Protein AF-A0A7I8WJA3-F1 (afdb_monomer_lite)

pLDDT: mean 73.03, std 17.89, range [24.0, 95.88]

Organism: Bursaphelenchus xylophilus (NCBI:txid6326)

Secondary structure (DSSP, 8-state):
--STTS--S-----TTTTS-S-SS-EEEEEEEETTTEEEEEEEESS---TT--HHHHHHHHHHS---TT-EEEEEETTTTEEEEEEEEEEE-TTSGGGEEEEEEEEEESSPPPHHHHHHHHHHHHHHHHHHHHHHHHHHHHHHHHHHHHHHHTTTT--TTTTTTT-----HHHHHHHHHHHHHHHHHHS------TTS------HHHHHHHHHHSS--TT------TTHHHHHHHHHHSSSTT-PPPGGGGSTTTHHHHHHHHHHHHHHHHHHHT--EEEEETTEEEEE-TTSTT----S-TTS--S---S----HHHHHTTS----HHHHTGGGHHHHHHHHHHT--EEEEE-GGGHHHHHHHHHHHHHH---SS-PPPPEES-TT---S--SEEEEE--GGGHHHHHHH---SEEEETTTTEEE------STTTHHHH----SSHHHHHHHHHHHHHHHHHHHHHHTTS-HHHHHHHHT--HHHHHHHHHHHHHH-HHHHHHHHHHHHHHHHHHTT------------------PPPHHHHHHH-HHHHHHHHHHHHHHHHHHHHHHHHTTSS--THHHHHHHHHHHHHHHHHHHHHHTTTGGGTT-HHHHHHHHH-HHHHHHHHHHHHHTS---GGGHHHHHHHHHHHHHHHHHHHHHHHT-TTSHHHHHHHHHHHHHHHHHHHHHHHHHHHHHHHHHHHHHTTSS-HHHHHHHHHHHHHHHH-SS--HHHHHHHHHHHHHHHHHHSTTS-HHHHHHHHHHHHHHHHTS---

Radius of gyration: 36.71 Å; chains: 1; bounding box: 121×77×118 Å

Structure (mmCIF, N/CA/C/O backbone):
data_AF-A0A7I8WJA3-F1
#
_entry.id   AF-A0A7I8WJA3-F1
#
loop_
_atom_site.group_PDB
_atom_site.id
_atom_site.type_symbol
_atom_site.label_atom_id
_atom_site.label_alt_id
_atom_site.label_comp_id
_atom_site.label_asym_id
_atom_site.label_entity_id
_atom_site.label_seq_id
_atom_site.pdbx_PDB_ins_code
_atom_site.Cartn_x
_atom_site.Cartn_y
_atom_site.Cartn_z
_atom_site.occupancy
_atom_site.B_iso_or_equiv
_atom_site.auth_seq_id
_atom_site.auth_comp_id
_atom_site.auth_asym_id
_atom_site.auth_atom_id
_atom_site.pdbx_PDB_model_num
ATOM 1 N N . MET A 1 1 ? -31.038 -44.118 3.400 1.00 35.53 1 MET A N 1
ATOM 2 C CA . MET A 1 1 ? -31.240 -44.611 4.781 1.00 35.53 1 MET A CA 1
ATOM 3 C C . MET A 1 1 ? -29.983 -45.120 5.487 1.00 35.53 1 MET A C 1
ATOM 5 O O . MET A 1 1 ? -29.780 -44.675 6.602 1.00 35.53 1 MET A O 1
ATOM 9 N N . LEU A 1 2 ? -29.100 -45.950 4.899 1.00 24.00 2 LEU A N 1
ATOM 10 C CA . LEU A 1 2 ? -27.772 -46.223 5.512 1.00 24.00 2 LEU A CA 1
ATOM 11 C C . LEU A 1 2 ? -26.650 -45.263 5.049 1.00 24.00 2 LEU A C 1
ATOM 13 O O . LEU A 1 2 ? -25.600 -45.193 5.676 1.00 24.00 2 LEU A O 1
ATOM 17 N N . ARG A 1 3 ? -26.874 -44.502 3.966 1.00 24.00 3 ARG A N 1
ATOM 18 C CA . ARG A 1 3 ? -25.952 -43.456 3.469 1.00 24.00 3 ARG A CA 1
ATOM 19 C C . ARG A 1 3 ? -26.033 -42.140 4.250 1.00 24.00 3 ARG A C 1
ATOM 21 O O . ARG A 1 3 ? -25.068 -41.389 4.258 1.00 24.00 3 ARG A O 1
ATOM 28 N N . ASP A 1 4 ? -27.141 -41.907 4.946 1.00 27.09 4 ASP A N 1
ATOM 29 C CA . ASP A 1 4 ? -27.426 -40.631 5.617 1.00 27.09 4 ASP A CA 1
ATOM 30 C C . ASP A 1 4 ? -26.905 -40.591 7.067 1.00 27.09 4 ASP A C 1
ATOM 32 O O . ASP A 1 4 ? -26.912 -39.546 7.705 1.00 27.09 4 ASP A O 1
ATOM 36 N N . LEU A 1 5 ? -26.411 -41.724 7.584 1.00 28.17 5 LEU A N 1
ATOM 37 C CA . LEU A 1 5 ? -25.889 -41.869 8.951 1.00 28.17 5 LEU A CA 1
ATOM 38 C C . LEU A 1 5 ? -24.359 -41.718 9.059 1.00 28.17 5 LEU A C 1
ATOM 40 O O . LEU A 1 5 ? -23.834 -41.699 10.168 1.00 28.17 5 LEU A O 1
ATOM 44 N N . LEU A 1 6 ? -23.636 -41.598 7.937 1.00 32.69 6 LEU A N 1
ATOM 45 C CA . LEU A 1 6 ? -22.164 -41.531 7.914 1.00 32.69 6 LEU A CA 1
ATOM 46 C C . LEU A 1 6 ? -21.584 -40.174 7.484 1.00 32.69 6 LEU A C 1
ATOM 48 O O . LEU A 1 6 ? -20.365 -40.034 7.433 1.00 32.69 6 LEU A O 1
ATOM 52 N N . ILE A 1 7 ? -22.411 -39.159 7.212 1.00 33.34 7 ILE A N 1
ATOM 53 C CA . ILE A 1 7 ? -21.930 -37.821 6.827 1.00 33.34 7 ILE A CA 1
ATOM 54 C C . ILE A 1 7 ? -22.343 -36.810 7.900 1.00 33.34 7 ILE A C 1
ATOM 56 O O . ILE A 1 7 ? -23.224 -35.976 7.722 1.00 33.34 7 ILE A O 1
ATOM 60 N N . CYS A 1 8 ? -21.668 -36.890 9.045 1.00 29.19 8 CYS A N 1
ATOM 61 C CA . CYS A 1 8 ? -21.568 -35.774 9.977 1.00 29.19 8 CYS A CA 1
ATOM 62 C C . CYS A 1 8 ? -20.353 -34.919 9.590 1.00 29.19 8 CYS A C 1
ATOM 64 O O . CYS A 1 8 ? -19.230 -35.219 9.982 1.00 29.19 8 CYS A O 1
ATOM 66 N N . GLY A 1 9 ? -20.603 -33.824 8.865 1.00 36.66 9 GLY A N 1
ATOM 67 C CA . GLY A 1 9 ? -19.733 -32.644 8.841 1.00 36.66 9 GLY A CA 1
ATOM 68 C C . GLY A 1 9 ? -18.643 -32.594 7.762 1.00 36.66 9 GLY A C 1
ATOM 69 O O . GLY A 1 9 ? -17.706 -33.382 7.768 1.00 36.66 9 GLY A O 1
ATOM 70 N N . LYS A 1 10 ? -18.722 -31.524 6.955 1.00 37.03 10 LYS A N 1
ATOM 71 C CA . LYS A 1 10 ? -17.809 -31.065 5.887 1.00 37.03 10 LYS A CA 1
ATOM 72 C C . LYS A 1 10 ? -17.904 -31.859 4.579 1.00 37.03 10 LYS A C 1
ATOM 74 O O . LYS A 1 10 ? -17.618 -33.050 4.534 1.00 37.03 10 LYS A O 1
ATOM 79 N N . LEU A 1 11 ? -18.274 -31.150 3.504 1.00 36.50 11 LEU A N 1
ATOM 80 C CA . LEU A 1 11 ? -18.081 -31.623 2.132 1.00 36.50 11 LEU A CA 1
ATOM 81 C C . LEU A 1 11 ? -16.633 -32.119 1.967 1.00 36.50 11 LEU A C 1
ATOM 83 O O . LEU A 1 11 ? -15.729 -31.514 2.557 1.00 36.50 11 LEU A O 1
ATOM 87 N N . PRO A 1 12 ? -16.395 -33.185 1.183 1.00 33.69 12 PRO A N 1
ATOM 88 C CA . PRO A 1 12 ? -15.045 -33.648 0.914 1.00 33.69 12 PRO A CA 1
ATOM 89 C C . PRO A 1 12 ? -14.283 -32.510 0.232 1.00 33.69 12 PRO A C 1
ATOM 91 O O . PRO A 1 12 ? -14.604 -32.114 -0.885 1.00 33.69 12 PRO A O 1
ATOM 94 N N . ALA A 1 13 ? -13.303 -31.950 0.942 1.00 36.56 13 ALA A N 1
ATOM 95 C CA . ALA A 1 13 ? -12.335 -31.046 0.353 1.00 36.56 13 ALA A CA 1
ATOM 96 C C . ALA A 1 13 ? -11.529 -31.864 -0.656 1.00 36.56 13 ALA A C 1
ATOM 98 O O . ALA A 1 13 ? -10.723 -32.711 -0.268 1.00 36.56 13 ALA A O 1
ATOM 99 N N . ASP A 1 14 ? -11.800 -31.643 -1.937 1.00 36.66 14 ASP A N 1
ATOM 100 C CA . ASP A 1 14 ? -11.006 -32.188 -3.023 1.00 36.66 14 ASP A CA 1
ATOM 101 C C . ASP A 1 14 ? -9.546 -31.712 -2.850 1.00 36.66 14 ASP A C 1
ATOM 103 O O . ASP A 1 14 ? -9.285 -30.502 -2.842 1.00 36.66 14 ASP A O 1
ATOM 107 N N . PRO A 1 15 ? -8.586 -32.631 -2.638 1.00 33.72 15 PRO A N 1
ATOM 108 C CA . PRO A 1 15 ? -7.200 -32.280 -2.349 1.00 33.72 15 PRO A CA 1
ATOM 109 C C . PRO A 1 15 ? -6.491 -31.585 -3.523 1.00 33.72 15 PRO A C 1
ATOM 111 O O . PRO A 1 15 ? -5.444 -30.976 -3.300 1.00 33.72 15 PRO A O 1
ATOM 114 N N . TRP A 1 16 ? -7.057 -31.621 -4.734 1.00 33.44 16 TRP A N 1
ATOM 115 C CA . TRP A 1 16 ? -6.500 -30.973 -5.926 1.00 33.44 16 TRP A CA 1
ATOM 116 C C . TRP A 1 16 ? -7.024 -29.547 -6.162 1.00 33.44 16 TRP A C 1
ATOM 118 O O . TRP A 1 16 ? -6.465 -28.814 -6.972 1.00 33.44 16 TRP A O 1
ATOM 128 N N . ASN A 1 17 ? -8.029 -29.104 -5.402 1.00 38.22 17 ASN A N 1
ATOM 129 C CA . ASN A 1 17 ? -8.781 -27.867 -5.654 1.00 38.22 17 ASN A CA 1
ATOM 130 C C . ASN A 1 17 ? -8.259 -26.629 -4.890 1.00 38.22 17 ASN A C 1
ATOM 132 O O . ASN A 1 17 ? -8.945 -25.620 -4.763 1.00 38.22 17 ASN A O 1
ATOM 136 N N . ARG A 1 18 ? -7.023 -26.693 -4.368 1.00 38.16 18 ARG A N 1
ATOM 137 C CA . ARG A 1 18 ? -6.333 -25.560 -3.713 1.00 38.16 18 ARG A CA 1
ATOM 138 C C . ARG A 1 18 ? -5.726 -24.547 -4.694 1.00 38.16 18 ARG A C 1
ATOM 140 O O . ARG A 1 18 ? -5.071 -23.620 -4.234 1.00 38.16 18 ARG A O 1
ATOM 147 N N . VAL A 1 19 ? -5.872 -24.756 -6.006 1.00 37.69 19 VAL A N 1
ATOM 148 C CA . VAL A 1 19 ? -5.102 -24.012 -7.018 1.00 37.69 19 VAL A CA 1
ATOM 149 C C . VAL A 1 19 ? -5.968 -23.117 -7.911 1.00 37.69 19 VAL A C 1
ATOM 151 O O . VAL A 1 19 ? -5.453 -22.109 -8.352 1.00 37.69 19 VAL A O 1
ATOM 154 N N . HIS A 1 20 ? -7.265 -23.384 -8.130 1.00 42.81 20 HIS A N 1
ATOM 155 C CA . HIS A 1 20 ? -8.152 -22.464 -8.869 1.00 42.81 20 HIS A CA 1
ATOM 156 C C . HIS A 1 20 ? -9.633 -22.680 -8.507 1.00 42.81 20 HIS A C 1
ATOM 158 O O . HIS A 1 20 ? -10.285 -23.556 -9.065 1.00 42.81 20 HIS A O 1
ATOM 164 N N . CYS A 1 21 ? -10.193 -21.882 -7.588 1.00 52.62 21 CYS A N 1
ATOM 165 C CA . CYS A 1 21 ? -11.608 -22.006 -7.189 1.00 52.62 21 CYS A CA 1
ATOM 166 C C . CYS A 1 21 ? -12.593 -21.240 -8.096 1.00 52.62 21 CYS A C 1
ATOM 168 O O . CYS A 1 21 ? -13.799 -21.339 -7.894 1.00 52.62 21 CYS A O 1
ATOM 170 N N . CYS A 1 22 ? -12.101 -20.434 -9.042 1.00 61.88 22 CYS A N 1
ATOM 171 C CA . CYS A 1 22 ? -12.895 -19.485 -9.823 1.00 61.88 22 CYS A CA 1
ATOM 172 C C . CYS A 1 22 ? -12.434 -19.519 -11.288 1.00 61.88 22 CYS A C 1
ATOM 174 O O . CYS A 1 22 ? -11.315 -19.100 -11.582 1.00 61.88 22 CYS A O 1
ATOM 176 N N . GLU A 1 23 ? -13.270 -20.042 -12.192 1.00 58.75 23 GLU A N 1
ATOM 177 C CA . GLU A 1 23 ? -12.937 -20.201 -13.623 1.00 58.75 23 GLU A CA 1
ATOM 178 C C . GLU A 1 23 ? -12.924 -18.867 -14.388 1.00 58.75 23 GLU A C 1
ATOM 180 O O . GLU A 1 23 ? -12.183 -18.705 -15.356 1.00 58.75 23 GLU A O 1
ATOM 185 N N . GLY A 1 24 ? -13.706 -17.885 -13.935 1.00 69.44 24 GLY A N 1
ATOM 186 C CA . GLY A 1 24 ? -13.757 -16.535 -14.494 1.00 69.44 24 GLY A CA 1
ATOM 187 C C . GLY A 1 24 ? -13.973 -15.494 -13.404 1.00 69.44 24 GLY A C 1
AT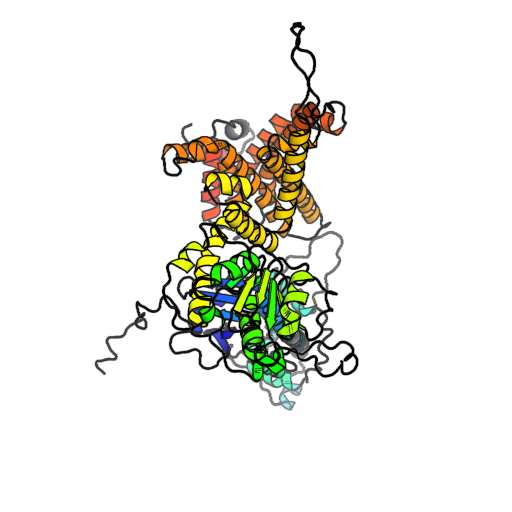OM 188 O O . GLY A 1 24 ? -14.311 -15.837 -12.277 1.00 69.44 24 GLY A O 1
ATOM 189 N N . SER A 1 25 ? -13.758 -14.216 -13.709 1.00 84.06 25 SER A N 1
ATOM 190 C CA . SER A 1 25 ? -13.996 -13.146 -12.735 1.00 84.06 25 SER A CA 1
ATOM 191 C C . SER A 1 25 ? -15.474 -13.067 -12.344 1.00 84.06 25 SER A C 1
ATOM 193 O O . SER A 1 25 ? -16.346 -13.365 -13.162 1.00 84.06 25 SER A O 1
ATOM 195 N N . VAL A 1 26 ? -15.761 -12.621 -11.120 1.00 87.88 26 VAL A N 1
ATOM 196 C CA . VAL A 1 26 ? -17.115 -12.558 -10.545 1.00 87.88 26 VAL A CA 1
ATOM 197 C C . VAL A 1 26 ? -17.318 -11.222 -9.841 1.00 87.88 26 VAL A C 1
ATOM 199 O O . VAL A 1 26 ? -16.479 -10.802 -9.047 1.00 87.88 26 VAL A O 1
ATOM 202 N N . LEU A 1 27 ? -18.442 -10.555 -10.090 1.00 92.38 27 LEU A N 1
ATOM 203 C CA . LEU A 1 27 ? -18.879 -9.390 -9.323 1.00 92.38 27 LEU A CA 1
ATOM 204 C C . LEU A 1 27 ? -19.970 -9.818 -8.339 1.00 92.38 27 LEU A C 1
ATOM 206 O O . LEU A 1 27 ? -21.004 -10.346 -8.741 1.00 92.38 27 LEU A O 1
ATOM 210 N N . VAL A 1 28 ? -19.756 -9.570 -7.048 1.00 92.75 28 VAL A N 1
ATOM 211 C CA . VAL A 1 28 ? -20.679 -9.965 -5.981 1.00 92.75 28 VAL A CA 1
ATOM 212 C C . VAL A 1 28 ? -20.994 -8.798 -5.047 1.00 92.75 28 VAL A C 1
ATOM 214 O O . VAL A 1 28 ? -20.115 -8.046 -4.625 1.00 92.75 28 VAL A O 1
ATOM 217 N N . LEU A 1 29 ? -22.269 -8.651 -4.705 1.00 92.31 29 LEU A N 1
ATOM 218 C CA . LEU A 1 29 ? -22.765 -7.779 -3.650 1.00 92.31 29 LEU A CA 1
ATOM 219 C C . LEU A 1 29 ? -23.105 -8.631 -2.433 1.00 92.31 29 LEU A C 1
ATOM 221 O O . LEU A 1 29 ? -23.938 -9.528 -2.522 1.00 92.31 29 LEU A O 1
ATOM 225 N N . ILE A 1 30 ? -22.504 -8.320 -1.293 1.00 91.81 30 ILE A N 1
ATOM 226 C CA . ILE A 1 30 ? -22.698 -9.036 -0.032 1.00 91.81 30 ILE A CA 1
ATOM 227 C C . ILE A 1 30 ? -23.281 -8.082 0.998 1.00 91.81 30 ILE A C 1
ATOM 229 O O . ILE A 1 30 ? -22.830 -6.945 1.133 1.00 91.81 30 ILE A O 1
ATOM 233 N N . GLU A 1 31 ? -24.249 -8.560 1.767 1.00 89.50 31 GLU A N 1
ATOM 234 C CA . GLU A 1 31 ? -24.805 -7.851 2.912 1.00 89.50 31 GLU A CA 1
ATOM 235 C C . GLU A 1 31 ? -24.523 -8.616 4.203 1.00 89.50 31 GLU A C 1
ATOM 237 O O . GLU A 1 31 ? -24.607 -9.841 4.248 1.00 89.50 31 GLU A O 1
ATOM 242 N N . PHE A 1 32 ? -24.231 -7.897 5.286 1.00 85.56 32 PHE A N 1
ATOM 243 C CA . PHE A 1 32 ? -24.282 -8.474 6.622 1.00 85.56 32 PHE A CA 1
ATOM 244 C C . PHE A 1 32 ? -25.709 -8.426 7.184 1.00 85.56 32 PHE A C 1
ATOM 246 O O . PHE A 1 32 ? -26.143 -7.410 7.736 1.00 85.56 32 PHE A O 1
ATOM 253 N N . CYS A 1 33 ? -26.427 -9.545 7.094 1.00 75.75 33 CYS A N 1
ATOM 254 C CA . CYS A 1 33 ? -27.716 -9.720 7.747 1.00 75.75 33 CYS A CA 1
ATOM 255 C C . CYS A 1 33 ? -27.516 -9.997 9.243 1.00 75.75 33 CYS A C 1
ATOM 257 O O . CYS A 1 33 ? -26.798 -10.909 9.642 1.00 75.75 33 CYS A O 1
ATOM 259 N N . GLN A 1 34 ? -28.201 -9.248 10.105 1.00 68.94 34 GLN A N 1
ATOM 260 C CA . GLN A 1 34 ? -28.064 -9.397 11.561 1.00 68.94 34 GLN A CA 1
ATOM 261 C C . GLN A 1 34 ? -28.629 -10.724 12.095 1.00 68.94 34 GLN A C 1
ATOM 263 O O . GLN A 1 34 ? -28.261 -11.143 13.190 1.00 68.94 34 GLN A O 1
ATOM 268 N N . VAL A 1 35 ? -29.522 -11.367 11.336 1.00 67.88 35 VAL A N 1
ATOM 269 C CA . VAL A 1 35 ? -30.190 -12.623 11.716 1.00 67.88 35 VAL A CA 1
ATOM 270 C C . VAL A 1 35 ? -29.415 -13.844 11.217 1.00 67.88 35 VAL A C 1
ATOM 272 O O . VAL A 1 35 ? -29.315 -14.840 11.923 1.00 67.88 35 VAL A O 1
ATOM 275 N N . GLN A 1 36 ? -28.870 -13.765 10.005 1.00 71.50 36 GLN A N 1
ATOM 276 C CA . GLN A 1 36 ? -28.308 -14.909 9.278 1.00 71.50 36 GLN A CA 1
ATOM 277 C C . GLN A 1 36 ? -26.794 -14.790 9.028 1.00 71.50 36 GLN A C 1
ATOM 279 O O . GLN A 1 36 ? -26.163 -15.766 8.639 1.00 71.50 36 GLN A O 1
ATOM 284 N N . GLY A 1 37 ? -26.191 -13.628 9.297 1.00 81.62 37 GLY A N 1
ATOM 285 C CA . GLY A 1 37 ? -24.784 -13.348 9.019 1.00 81.62 37 GLY A CA 1
ATOM 286 C C . GLY A 1 37 ? -24.545 -12.783 7.608 1.00 81.62 37 GLY A C 1
ATOM 287 O O . GLY A 1 37 ? -25.458 -12.216 7.008 1.00 81.62 37 GLY A O 1
ATOM 288 N N . PRO A 1 38 ? -23.309 -12.866 7.087 1.00 86.88 38 PRO A N 1
ATOM 289 C CA . PRO A 1 38 ? -22.957 -12.441 5.730 1.00 86.88 38 PRO A CA 1
ATOM 290 C C . PRO A 1 38 ? -23.692 -13.268 4.666 1.00 86.88 38 PRO A C 1
ATOM 292 O O . PRO A 1 38 ? -23.603 -14.491 4.693 1.00 86.88 38 PRO A O 1
ATOM 295 N N . ILE A 1 39 ? -24.372 -12.613 3.721 1.00 87.75 39 ILE A N 1
ATOM 296 C CA . ILE A 1 39 ? -25.121 -13.266 2.635 1.00 87.75 39 ILE A CA 1
ATOM 297 C C . ILE A 1 39 ? -24.788 -12.598 1.293 1.00 87.75 39 ILE A C 1
ATOM 299 O O . ILE A 1 39 ? -24.836 -11.364 1.208 1.00 87.75 39 ILE A O 1
ATOM 303 N N . PRO A 1 40 ? -24.493 -13.369 0.230 1.00 89.12 40 PRO A N 1
ATOM 304 C CA . PRO A 1 40 ? -24.424 -12.841 -1.130 1.00 89.12 40 PRO A CA 1
ATOM 305 C C . PRO A 1 40 ? -25.834 -12.481 -1.637 1.00 89.12 40 PRO A C 1
ATOM 307 O O . PRO A 1 40 ? -26.720 -13.327 -1.709 1.00 89.12 40 PRO A O 1
ATOM 310 N N . LEU A 1 41 ? -26.056 -11.212 -1.981 1.00 87.19 41 LEU A N 1
ATOM 311 C CA . LEU A 1 41 ? -27.342 -10.696 -2.463 1.00 87.19 41 LEU A CA 1
ATOM 312 C C . LEU A 1 41 ? -27.472 -10.720 -3.986 1.00 87.19 41 LEU A C 1
ATOM 314 O O . LEU A 1 41 ? -28.519 -11.082 -4.513 1.00 87.19 41 LEU A O 1
ATOM 318 N N . LEU A 1 42 ? -26.436 -10.253 -4.682 1.00 88.25 42 LEU A N 1
ATOM 319 C CA . LEU A 1 42 ? -26.371 -10.218 -6.141 1.00 88.25 42 LEU A CA 1
ATOM 320 C C . LEU A 1 42 ? -25.024 -10.786 -6.559 1.00 88.25 42 LEU A C 1
ATOM 322 O O . LEU A 1 42 ? -24.003 -10.438 -5.970 1.00 88.25 42 LEU A O 1
ATOM 326 N N . CYS A 1 43 ? -25.025 -11.636 -7.574 1.00 89.31 43 CYS A N 1
ATOM 327 C CA . CYS A 1 43 ? -23.823 -12.199 -8.160 1.00 89.31 43 CYS A CA 1
ATOM 328 C C . CYS A 1 43 ? -23.959 -12.159 -9.678 1.00 89.31 43 CYS A C 1
ATOM 330 O O . CYS A 1 43 ? -25.038 -12.428 -10.204 1.00 89.31 43 CYS A O 1
ATOM 332 N N . PHE A 1 44 ? -22.879 -11.799 -10.363 1.00 88.44 44 PHE A N 1
ATOM 333 C CA . PHE A 1 44 ? -22.785 -11.896 -11.809 1.00 88.44 44 PHE A CA 1
ATOM 334 C C . PHE A 1 44 ? -21.385 -12.398 -12.202 1.00 88.44 44 PHE A C 1
ATOM 336 O O . PHE A 1 44 ? -20.397 -11.822 -11.728 1.00 88.44 44 PHE A O 1
ATOM 343 N N . PRO A 1 45 ? -21.265 -13.441 -13.043 1.00 83.25 45 PRO A N 1
ATOM 344 C CA . PRO A 1 45 ? -22.340 -14.247 -13.644 1.00 83.25 45 PRO A CA 1
ATOM 345 C C . PRO A 1 45 ? -23.184 -15.000 -12.596 1.00 83.25 45 PRO A C 1
ATOM 347 O O . PRO A 1 45 ? -22.753 -15.170 -11.457 1.00 83.25 45 PRO A O 1
ATOM 350 N N . GLU A 1 46 ? -24.415 -15.384 -12.955 1.00 80.69 46 GLU A N 1
ATOM 351 C CA . GLU A 1 46 ? -25.321 -16.115 -12.044 1.00 80.69 46 GLU A CA 1
ATOM 352 C C . GLU A 1 46 ? -24.850 -17.555 -11.797 1.00 80.69 46 GLU A C 1
ATOM 354 O O . GLU A 1 46 ? -25.003 -18.073 -10.692 1.00 80.69 46 GLU A O 1
ATOM 359 N N . ASP A 1 47 ? -24.239 -18.180 -12.807 1.00 76.75 47 ASP A N 1
ATOM 360 C CA . ASP A 1 47 ? -23.571 -19.471 -12.675 1.00 76.75 47 ASP A CA 1
ATOM 361 C C . ASP A 1 47 ? -22.074 -19.249 -12.451 1.00 76.75 47 ASP A C 1
ATOM 363 O O . ASP A 1 47 ? -21.348 -18.793 -13.336 1.00 76.75 47 ASP A O 1
ATOM 367 N N . VAL A 1 48 ? -21.629 -19.527 -11.229 1.00 68.50 48 VAL A N 1
ATOM 368 C CA . VAL A 1 48 ? -20.258 -19.272 -10.766 1.00 68.50 48 VAL A CA 1
ATOM 369 C C . VAL A 1 48 ? -19.415 -20.555 -10.752 1.00 68.50 48 VAL A C 1
ATOM 371 O O . VAL A 1 48 ? -18.270 -20.568 -10.297 1.00 68.50 48 VAL A O 1
ATOM 374 N N . GLY A 1 49 ? -19.983 -21.646 -11.274 1.00 66.25 49 GLY A N 1
ATOM 375 C CA . GLY A 1 49 ? -19.400 -22.976 -11.256 1.00 66.25 49 GLY A CA 1
ATOM 376 C C . GLY A 1 49 ? -19.586 -23.690 -9.909 1.00 66.25 49 GLY A C 1
ATOM 377 O O . GLY A 1 49 ? -19.782 -23.066 -8.863 1.00 66.25 49 GLY A O 1
ATOM 378 N N . PRO A 1 50 ? -19.495 -25.030 -9.889 1.00 58.66 50 PRO A N 1
ATOM 379 C CA . PRO A 1 50 ? -19.773 -25.843 -8.701 1.00 58.66 50 PRO A CA 1
ATOM 380 C C . PRO A 1 50 ? -18.709 -25.721 -7.594 1.00 58.66 50 PRO A C 1
ATOM 382 O O . PRO A 1 50 ? -18.890 -26.260 -6.501 1.00 58.66 50 PRO A O 1
ATOM 385 N N . HIS A 1 51 ? -17.590 -25.047 -7.873 1.00 61.06 51 HIS A N 1
ATOM 386 C CA . HIS A 1 51 ? -16.405 -25.016 -7.015 1.00 61.06 51 HIS A CA 1
ATOM 387 C C . HIS A 1 51 ? -16.237 -23.710 -6.218 1.00 61.06 51 HIS A C 1
ATOM 389 O O . HIS A 1 51 ? -15.535 -23.724 -5.203 1.00 61.06 51 HIS A O 1
ATOM 395 N N . LEU A 1 52 ? -16.913 -22.610 -6.591 1.00 72.25 52 LEU A N 1
ATOM 396 C CA . LEU A 1 52 ? -16.865 -21.355 -5.834 1.00 72.25 52 LEU A CA 1
ATOM 397 C C . LEU A 1 52 ? -18.023 -21.256 -4.834 1.00 72.25 52 LEU A C 1
ATOM 399 O O . LEU A 1 52 ? -19.166 -20.981 -5.189 1.00 72.25 52 LEU A O 1
ATOM 403 N N . ASN A 1 53 ? -17.721 -21.419 -3.544 1.00 78.62 53 ASN A N 1
ATOM 404 C CA . ASN A 1 53 ? -18.713 -21.235 -2.486 1.00 78.62 53 ASN A CA 1
ATOM 405 C C . ASN A 1 53 ? -18.832 -19.750 -2.087 1.00 78.62 53 ASN A C 1
ATOM 407 O O . ASN A 1 53 ? -18.014 -19.235 -1.318 1.00 78.62 53 ASN A O 1
ATOM 411 N N . LEU A 1 54 ? -19.873 -19.076 -2.586 1.00 83.75 54 LEU A N 1
ATOM 412 C CA . LEU A 1 54 ? -20.126 -17.656 -2.315 1.00 83.75 54 LEU A CA 1
ATOM 413 C C . LEU A 1 54 ? -20.395 -17.343 -0.834 1.00 83.75 54 LEU A C 1
ATOM 415 O O . LEU A 1 54 ? -20.071 -16.243 -0.395 1.00 83.75 54 LEU A O 1
ATOM 419 N N . ASP A 1 55 ? -20.909 -18.287 -0.043 1.00 84.31 55 ASP A N 1
ATOM 420 C CA . ASP A 1 55 ? -21.151 -18.069 1.391 1.00 84.31 55 ASP A CA 1
ATOM 421 C C . ASP A 1 55 ? -19.829 -17.972 2.166 1.00 84.31 55 ASP A C 1
ATOM 423 O O . ASP A 1 55 ? -19.654 -17.109 3.029 1.00 84.31 55 ASP A O 1
ATOM 427 N N . GLN A 1 56 ? -18.843 -18.806 1.820 1.00 82.06 56 GLN A N 1
ATOM 428 C CA . GLN A 1 56 ? -17.495 -18.709 2.392 1.00 82.06 56 GLN A CA 1
ATOM 429 C C . GLN A 1 56 ? -16.792 -17.415 1.972 1.00 82.06 56 GLN A C 1
ATOM 431 O O . GLN A 1 56 ? -16.133 -16.775 2.797 1.00 82.06 56 GLN A O 1
ATOM 436 N N . VAL A 1 57 ? -16.970 -17.000 0.715 1.00 83.62 57 VAL A N 1
ATOM 437 C CA . VAL A 1 57 ? -16.478 -15.709 0.220 1.00 83.62 57 VAL A CA 1
ATOM 438 C C . VAL A 1 57 ? -17.136 -14.555 0.981 1.00 83.62 57 VAL A C 1
ATOM 440 O O . VAL A 1 57 ? -16.439 -13.636 1.408 1.00 83.62 57 VAL A O 1
ATOM 443 N N . ALA A 1 58 ? -18.447 -14.611 1.220 1.00 87.56 58 ALA A N 1
ATOM 444 C CA . ALA A 1 58 ? -19.179 -13.596 1.970 1.00 87.56 58 ALA A CA 1
ATOM 445 C C . ALA A 1 58 ? -18.654 -13.451 3.404 1.00 87.56 58 ALA A C 1
ATOM 447 O O . ALA A 1 58 ? -18.416 -12.334 3.868 1.00 87.56 58 ALA A O 1
ATOM 448 N N . ILE A 1 59 ? -18.395 -14.570 4.089 1.00 86.81 59 ILE A N 1
ATOM 449 C CA . ILE A 1 59 ? -17.786 -14.568 5.425 1.00 86.81 59 ILE A CA 1
ATOM 450 C C . ILE A 1 59 ? -16.395 -13.935 5.387 1.00 86.81 59 ILE A C 1
ATOM 452 O O . ILE A 1 59 ? -16.096 -13.064 6.206 1.00 86.81 59 ILE A O 1
ATOM 456 N N . TRP A 1 60 ? -15.558 -14.324 4.424 1.00 86.06 60 TRP A N 1
ATOM 457 C CA . TRP A 1 60 ? -14.217 -13.768 4.272 1.00 86.06 60 TRP A CA 1
ATOM 458 C C . TRP A 1 60 ? -14.246 -12.248 4.057 1.00 86.06 60 TRP A C 1
ATOM 460 O O . TRP A 1 60 ? -13.617 -11.509 4.818 1.00 86.06 60 TRP A O 1
ATOM 470 N N . LEU A 1 61 ? -15.027 -11.769 3.088 1.00 87.19 61 LEU A N 1
ATOM 471 C CA . LEU A 1 61 ? -15.090 -10.355 2.709 1.00 87.19 61 LEU A CA 1
ATOM 472 C C . LEU A 1 61 ? -15.717 -9.453 3.780 1.00 87.19 61 LEU A C 1
ATOM 474 O O . LEU A 1 61 ? -15.367 -8.274 3.877 1.00 87.19 61 LEU A O 1
ATOM 478 N N . MET A 1 62 ? -16.617 -9.993 4.604 1.00 85.06 62 MET A N 1
ATOM 479 C CA . MET A 1 62 ? -17.217 -9.254 5.719 1.00 85.06 62 MET A CA 1
ATOM 480 C C . MET A 1 62 ? -16.409 -9.353 7.018 1.00 85.06 62 MET A C 1
ATOM 482 O O . MET A 1 62 ? -16.638 -8.564 7.932 1.00 85.06 62 MET A O 1
ATOM 486 N N . SER A 1 63 ? -15.447 -10.277 7.105 1.00 81.56 63 SER A N 1
ATOM 487 C CA . SER A 1 63 ? -14.537 -10.402 8.254 1.00 81.56 63 SER A CA 1
ATOM 488 C C . SER A 1 63 ? -13.314 -9.474 8.194 1.00 81.56 63 SER A C 1
ATOM 490 O O . SER A 1 63 ? -12.599 -9.342 9.186 1.00 81.56 63 SER A O 1
ATOM 492 N N . SER A 1 64 ? -13.058 -8.818 7.056 1.00 72.44 64 SER A N 1
ATOM 493 C CA . SER A 1 64 ? -11.924 -7.901 6.894 1.00 72.44 64 SER A CA 1
ATOM 494 C C . SER A 1 64 ? -12.154 -6.558 7.605 1.00 72.44 64 SER A C 1
ATOM 496 O O . SER A 1 64 ? -13.179 -5.910 7.391 1.00 72.44 64 SER A O 1
ATOM 498 N N . GLU A 1 65 ? -11.188 -6.107 8.412 1.00 60.91 65 GLU A N 1
ATOM 499 C CA . GLU A 1 65 ? -11.248 -4.832 9.146 1.00 60.91 65 GLU A CA 1
ATOM 500 C C . GLU A 1 65 ? -11.157 -3.611 8.215 1.00 60.91 65 GLU A C 1
ATOM 502 O O . GLU A 1 65 ? -10.056 -3.215 7.840 1.00 60.91 65 GLU A O 1
ATOM 507 N N . ASN A 1 66 ? -12.283 -2.963 7.888 1.00 61.22 66 ASN A N 1
ATOM 508 C CA . ASN A 1 66 ? -12.287 -1.840 6.942 1.00 61.22 66 ASN A CA 1
ATOM 509 C C . ASN A 1 66 ? -13.076 -0.609 7.398 1.00 61.22 66 ASN A C 1
ATOM 511 O O . ASN A 1 66 ? -14.066 -0.686 8.126 1.00 61.22 66 ASN A O 1
ATOM 515 N N . THR A 1 67 ? -12.634 0.556 6.917 1.00 57.75 67 THR A N 1
ATOM 516 C CA . THR A 1 67 ? -13.303 1.846 7.115 1.00 57.75 67 THR A CA 1
ATOM 517 C C . THR A 1 67 ? -14.334 2.093 6.013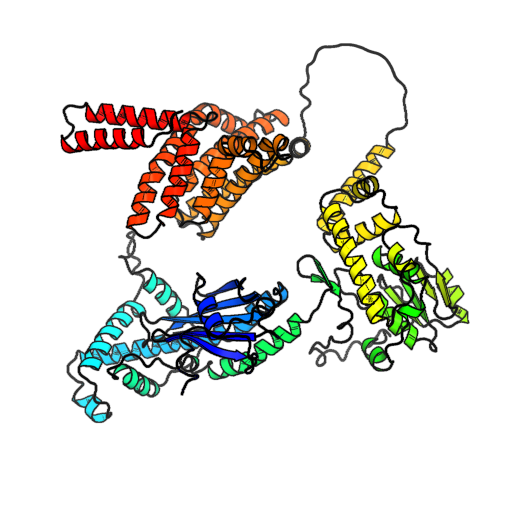 1.00 57.75 67 THR A C 1
ATOM 519 O O . THR A 1 67 ? -14.080 1.853 4.831 1.00 57.75 67 THR A O 1
ATOM 522 N N . HIS A 1 68 ? -15.514 2.585 6.395 1.00 61.09 68 HIS A N 1
ATOM 523 C CA . HIS A 1 68 ? -16.622 2.841 5.472 1.00 61.09 68 HIS A CA 1
ATOM 524 C C . HIS A 1 68 ? -16.218 3.765 4.313 1.00 61.09 68 HIS A C 1
ATOM 526 O O . HIS A 1 68 ? -15.593 4.804 4.529 1.00 61.09 68 HIS A O 1
ATOM 532 N N . GLY A 1 69 ? -16.596 3.396 3.085 1.00 58.97 69 GLY A N 1
ATOM 533 C CA . GLY A 1 69 ? -16.311 4.176 1.878 1.00 58.97 69 GLY A CA 1
ATOM 534 C C . GLY A 1 69 ? -14.873 4.060 1.363 1.00 58.97 69 GLY A C 1
ATOM 535 O O . GLY A 1 69 ? -14.532 4.738 0.396 1.00 58.97 69 GLY A O 1
ATOM 536 N N . SER A 1 70 ? -14.035 3.219 1.976 1.00 65.19 70 SER A N 1
ATOM 537 C CA . SER A 1 70 ? -12.700 2.902 1.467 1.00 65.19 70 SER A CA 1
ATOM 538 C C . SER A 1 70 ? -12.717 1.642 0.598 1.00 65.19 70 SER A C 1
ATOM 540 O O . SER A 1 70 ? -13.514 0.728 0.811 1.00 65.19 70 SER A O 1
ATOM 542 N N . GLN A 1 71 ? -11.838 1.613 -0.405 1.00 75.88 71 GLN A N 1
ATOM 543 C CA . GLN A 1 71 ? -11.621 0.438 -1.243 1.00 75.88 71 GLN A CA 1
ATOM 544 C C . GLN A 1 71 ? -10.401 -0.329 -0.771 1.00 75.88 71 GLN A C 1
ATOM 546 O O . GLN A 1 71 ? -9.297 0.224 -0.674 1.00 75.88 71 GLN A O 1
ATOM 551 N N . THR A 1 72 ? -10.582 -1.623 -0.568 1.00 79.38 72 THR A N 1
ATOM 552 C CA . THR A 1 72 ? -9.539 -2.515 -0.086 1.00 79.38 72 THR A CA 1
ATOM 553 C C . THR A 1 72 ? -9.268 -3.622 -1.071 1.00 79.38 72 THR A C 1
ATOM 555 O O . THR A 1 72 ? -10.177 -4.184 -1.674 1.00 79.38 72 THR A O 1
ATOM 558 N N . PHE A 1 73 ? -7.988 -3.930 -1.211 1.00 85.50 73 PHE A N 1
ATOM 559 C CA . PHE A 1 73 ? -7.533 -5.070 -1.973 1.00 85.50 73 PHE A CA 1
ATOM 560 C C . PHE A 1 73 ? -7.241 -6.211 -1.003 1.00 85.50 73 PHE A C 1
ATOM 562 O O . PHE A 1 73 ? -6.446 -6.031 -0.078 1.00 85.50 73 PHE A O 1
ATOM 569 N N . LEU A 1 74 ? -7.890 -7.352 -1.206 1.00 84.94 74 LEU A N 1
ATOM 570 C CA . LEU A 1 74 ? -7.784 -8.527 -0.352 1.00 84.94 74 LEU A CA 1
ATOM 571 C C . LEU A 1 74 ? -7.296 -9.721 -1.176 1.00 84.94 74 LEU A C 1
ATOM 573 O O . LEU A 1 74 ? -7.588 -9.840 -2.365 1.00 84.94 74 LEU A O 1
ATOM 577 N N . TYR A 1 75 ? -6.540 -10.605 -0.535 1.00 84.38 75 TYR A N 1
ATOM 578 C CA . TYR A 1 75 ? -6.085 -11.859 -1.124 1.00 84.38 75 TYR A CA 1
ATOM 579 C C . TYR A 1 75 ? -6.326 -12.996 -0.136 1.00 84.38 75 TYR A C 1
ATOM 581 O O . TYR A 1 75 ? -5.905 -12.906 1.021 1.00 84.38 75 TYR A O 1
ATOM 589 N N . ASN A 1 76 ? -7.015 -14.042 -0.584 1.00 76.38 76 ASN A N 1
ATOM 590 C CA . ASN A 1 76 ? -7.280 -15.236 0.202 1.00 76.38 76 ASN A CA 1
ATOM 591 C C . ASN A 1 76 ? -6.347 -16.365 -0.236 1.00 76.38 76 ASN A C 1
ATOM 593 O O . ASN A 1 76 ? -6.571 -16.987 -1.267 1.00 76.38 76 ASN A O 1
ATOM 597 N N . GLN A 1 77 ? -5.342 -16.664 0.586 1.00 68.94 77 GLN A N 1
ATOM 598 C CA . GLN A 1 77 ? -4.373 -17.733 0.317 1.00 68.94 77 GLN A CA 1
ATOM 599 C C . GLN A 1 77 ? -4.991 -19.138 0.284 1.00 68.94 77 GLN A C 1
ATOM 601 O O . GLN A 1 77 ? -4.415 -20.031 -0.323 1.00 68.94 77 GLN A O 1
ATOM 606 N N . LEU A 1 78 ? -6.118 -19.362 0.971 1.00 61.16 78 LEU A N 1
ATOM 607 C CA . LEU A 1 78 ? -6.748 -20.684 1.048 1.00 61.16 78 LEU A CA 1
ATOM 608 C C . LEU A 1 78 ? -7.626 -20.987 -0.170 1.00 61.16 78 LEU A C 1
ATOM 610 O O . LEU A 1 78 ? -7.799 -22.157 -0.497 1.00 61.16 78 LEU A O 1
ATOM 614 N N . MET A 1 79 ? -8.183 -19.947 -0.796 1.00 64.44 79 MET A N 1
ATOM 615 C CA . MET A 1 79 ? -9.054 -20.053 -1.975 1.00 64.44 79 MET A CA 1
ATOM 616 C C . MET A 1 79 ? -8.342 -19.647 -3.276 1.00 64.44 79 MET A C 1
ATOM 618 O O . MET A 1 79 ? -8.920 -19.779 -4.345 1.00 64.44 79 MET A O 1
ATOM 622 N N . ASP A 1 80 ? -7.119 -19.118 -3.172 1.00 64.88 80 ASP A N 1
ATOM 623 C CA . ASP A 1 80 ? -6.366 -18.481 -4.260 1.00 64.88 80 ASP A CA 1
ATOM 624 C C . ASP A 1 80 ? -7.188 -17.430 -5.030 1.00 64.88 80 ASP A C 1
ATOM 626 O O . ASP A 1 80 ? -7.313 -17.447 -6.252 1.00 64.88 80 ASP A O 1
ATOM 630 N N . LEU A 1 81 ? -7.823 -16.524 -4.275 1.00 76.12 81 LEU A N 1
ATOM 631 C CA . LEU A 1 81 ? -8.685 -15.476 -4.829 1.00 76.12 81 LEU A CA 1
ATOM 632 C C . LEU A 1 81 ? -8.184 -14.091 -4.467 1.00 76.12 81 LEU A C 1
ATOM 634 O O . LEU A 1 81 ? -7.934 -13.770 -3.298 1.00 76.12 81 LEU A O 1
ATOM 638 N N . HIS A 1 82 ? -8.129 -13.234 -5.474 1.00 84.12 82 HIS A N 1
ATOM 639 C CA . HIS A 1 82 ? -7.952 -11.805 -5.325 1.00 84.12 82 HIS A CA 1
ATOM 640 C C . HIS A 1 82 ? -9.310 -11.109 -5.352 1.00 84.12 82 HIS A C 1
ATOM 642 O O . HIS A 1 82 ? -10.162 -11.418 -6.178 1.00 84.12 82 HIS A O 1
ATOM 648 N N . ALA A 1 83 ? -9.510 -10.143 -4.456 1.00 89.06 83 ALA A N 1
ATOM 649 C CA . ALA A 1 83 ? -10.734 -9.358 -4.404 1.00 89.06 83 ALA A CA 1
ATOM 650 C C . ALA A 1 83 ? -10.437 -7.858 -4.311 1.00 89.06 83 ALA A C 1
ATOM 652 O O . ALA A 1 83 ? -9.646 -7.409 -3.474 1.00 89.06 83 ALA A O 1
ATOM 653 N N . ILE A 1 84 ? -11.101 -7.067 -5.152 1.00 90.88 84 ILE A N 1
ATOM 654 C CA . ILE A 1 84 ? -11.218 -5.613 -4.998 1.00 90.88 84 ILE A CA 1
ATOM 655 C C . ILE A 1 84 ? -12.569 -5.347 -4.357 1.00 90.88 84 ILE A C 1
ATOM 657 O O . ILE A 1 84 ? -13.594 -5.698 -4.931 1.00 90.88 84 ILE A O 1
ATOM 661 N N . VAL A 1 85 ? -12.576 -4.739 -3.177 1.00 90.69 85 VAL A N 1
ATOM 662 C CA . VAL A 1 85 ? -13.791 -4.595 -2.376 1.00 90.69 85 VAL A CA 1
ATOM 663 C C . VAL A 1 85 ? -14.019 -3.141 -2.022 1.00 90.69 85 VAL A C 1
ATOM 665 O O . VAL A 1 85 ? -13.090 -2.444 -1.615 1.00 90.69 85 VAL A O 1
ATOM 668 N N . GLN A 1 86 ? -15.264 -2.696 -2.139 1.00 89.88 86 GLN A N 1
ATOM 669 C CA . GLN A 1 86 ? -15.734 -1.416 -1.640 1.00 89.88 86 GLN A CA 1
ATOM 670 C C . GLN A 1 86 ? -16.788 -1.643 -0.557 1.00 89.88 86 GLN A C 1
ATOM 672 O O . GLN A 1 86 ? -17.907 -2.078 -0.839 1.00 89.88 86 GLN A O 1
ATOM 677 N N . HIS A 1 87 ? -16.427 -1.328 0.688 1.00 88.88 87 HIS A N 1
ATOM 678 C CA . HIS A 1 87 ? -17.328 -1.437 1.834 1.00 88.88 87 HIS A CA 1
ATOM 679 C C . HIS A 1 87 ? -18.215 -0.197 1.941 1.00 88.88 87 HIS A C 1
ATOM 681 O O . HIS A 1 87 ? -17.739 0.943 1.961 1.00 88.88 87 HIS A O 1
ATOM 687 N N . VAL A 1 88 ? -19.516 -0.425 2.064 1.00 87.38 88 VAL A N 1
ATOM 688 C CA . VAL A 1 88 ? -20.547 0.600 2.224 1.00 87.38 88 VAL A CA 1
ATOM 689 C C . VAL A 1 88 ? -21.419 0.306 3.438 1.00 87.38 88 VAL A C 1
ATOM 691 O O . VAL A 1 88 ? -21.544 -0.833 3.877 1.00 87.38 88 VAL A O 1
ATOM 694 N N . THR A 1 89 ? -22.038 1.350 3.978 1.00 86.69 89 THR A N 1
ATOM 695 C CA . THR A 1 89 ? -23.026 1.220 5.051 1.00 86.69 89 THR A CA 1
ATOM 696 C C . THR A 1 89 ? -24.294 1.914 4.621 1.00 86.69 89 THR A C 1
ATOM 698 O O . THR A 1 89 ? -24.264 3.104 4.297 1.00 86.69 89 THR A O 1
ATOM 701 N N . LEU A 1 90 ? -25.391 1.168 4.631 1.00 87.38 90 LEU A N 1
ATOM 702 C CA . LEU A 1 90 ? -26.729 1.696 4.427 1.00 87.38 90 LEU A CA 1
ATOM 703 C C . LEU A 1 90 ? -27.388 2.020 5.755 1.00 87.38 90 LEU A C 1
ATOM 705 O O . LEU A 1 90 ? -27.078 1.418 6.786 1.00 87.38 90 LEU A O 1
ATOM 709 N N . LEU A 1 91 ? -28.305 2.976 5.700 1.00 87.12 91 LEU A N 1
ATOM 710 C CA . LEU A 1 91 ? -29.133 3.372 6.820 1.00 87.12 91 LEU A CA 1
ATOM 711 C C . LEU A 1 91 ? -30.504 2.711 6.705 1.00 87.12 91 LEU A C 1
ATOM 713 O O . LEU A 1 91 ? -31.139 2.757 5.652 1.00 87.12 91 LEU A O 1
ATOM 717 N N . ASP A 1 92 ? -30.949 2.091 7.791 1.00 85.75 92 ASP A N 1
ATOM 718 C CA . ASP A 1 92 ? -32.233 1.395 7.870 1.00 85.75 92 ASP A CA 1
ATOM 719 C C . ASP A 1 92 ? -32.786 1.520 9.289 1.00 85.75 92 ASP A C 1
ATOM 721 O O . ASP A 1 92 ? -32.163 1.070 10.246 1.00 85.75 92 ASP A O 1
ATOM 725 N N . ILE A 1 93 ? -33.968 2.118 9.431 1.00 80.38 93 ILE A N 1
ATOM 726 C CA . ILE A 1 93 ? -34.605 2.363 10.733 1.00 80.38 93 ILE A CA 1
ATOM 727 C C . ILE A 1 93 ? -34.982 1.039 11.433 1.00 80.38 93 ILE A C 1
ATOM 729 O O . ILE A 1 93 ? -35.065 0.989 12.660 1.00 80.38 93 ILE A O 1
ATOM 733 N N . THR A 1 94 ? -35.173 -0.049 10.677 1.00 78.81 94 THR A N 1
ATOM 734 C CA . THR A 1 94 ? -35.479 -1.384 11.222 1.00 78.81 94 THR A CA 1
ATOM 735 C C . THR A 1 94 ? -34.242 -2.148 11.700 1.00 78.81 94 THR A C 1
ATOM 737 O O . THR A 1 94 ? -34.370 -3.085 12.490 1.00 78.81 94 THR A O 1
ATOM 740 N N . ALA A 1 95 ? -33.041 -1.746 11.271 1.00 79.88 95 ALA A N 1
ATOM 741 C CA . ALA A 1 95 ? -31.795 -2.420 11.615 1.00 79.88 95 ALA A CA 1
ATOM 742 C C . ALA A 1 95 ? -31.255 -1.987 12.987 1.00 79.88 95 ALA A C 1
ATOM 744 O O . ALA A 1 95 ? -31.399 -0.839 13.418 1.00 79.88 95 ALA A O 1
ATOM 745 N N . ARG A 1 96 ? -30.540 -2.886 13.678 1.00 77.00 96 ARG A N 1
ATOM 746 C CA . ARG A 1 96 ? -29.838 -2.537 14.924 1.00 77.00 96 ARG A CA 1
ATOM 747 C C . ARG A 1 96 ? -28.848 -1.399 14.681 1.00 77.00 96 ARG A C 1
ATOM 749 O O . ARG A 1 96 ? -28.049 -1.463 13.752 1.00 77.00 96 ARG A O 1
ATOM 756 N N . ALA A 1 97 ? -28.890 -0.391 15.554 1.00 75.31 97 ALA A N 1
ATOM 757 C CA . ALA A 1 97 ? -28.077 0.826 15.456 1.00 75.31 97 ALA A CA 1
ATOM 758 C C . ALA A 1 97 ? -28.236 1.590 14.125 1.00 75.31 97 ALA A C 1
ATOM 760 O O . ALA A 1 97 ? -27.377 2.396 13.781 1.00 75.31 97 ALA A O 1
ATOM 761 N N . PHE A 1 98 ? -29.329 1.336 13.398 1.00 84.44 98 PHE A N 1
ATOM 762 C CA . PHE A 1 98 ? -29.679 1.946 12.119 1.00 84.44 98 PHE A CA 1
ATOM 763 C C . PHE A 1 98 ? -28.698 1.714 10.964 1.00 84.44 98 PHE A C 1
ATOM 765 O O . PHE A 1 98 ? -28.764 2.416 9.960 1.00 84.44 98 PHE A O 1
ATOM 772 N N . GLN A 1 99 ? -27.788 0.744 11.085 1.00 84.88 99 GLN A N 1
ATOM 773 C CA . GLN A 1 99 ? -26.714 0.515 10.119 1.00 84.88 99 GLN A CA 1
ATOM 774 C C . GLN A 1 99 ? -26.763 -0.896 9.535 1.00 84.88 99 GLN A C 1
ATOM 776 O O . GLN A 1 99 ? -26.886 -1.885 10.261 1.00 84.88 99 GLN A O 1
ATOM 781 N N . ARG A 1 100 ? -26.588 -0.982 8.214 1.00 85.12 100 ARG A N 1
ATOM 782 C CA . ARG A 1 100 ? -26.457 -2.231 7.455 1.00 85.12 100 ARG A CA 1
ATOM 783 C C . ARG A 1 100 ? -25.165 -2.220 6.642 1.00 85.12 100 ARG A C 1
ATOM 785 O O . ARG A 1 100 ? -25.094 -1.529 5.623 1.00 85.12 100 ARG A O 1
ATOM 792 N N . PRO A 1 101 ? -24.124 -2.934 7.104 1.00 88.00 101 PRO A N 1
ATOM 793 C CA . PRO A 1 101 ? -22.884 -3.088 6.359 1.00 88.00 101 PRO A CA 1
ATOM 794 C C . PRO A 1 101 ? -23.098 -3.939 5.108 1.00 88.00 101 PRO A C 1
ATOM 796 O O . PRO A 1 101 ? -23.706 -5.008 5.169 1.00 88.00 101 PRO A O 1
ATOM 799 N N . ALA A 1 102 ? -22.538 -3.493 3.994 1.00 89.44 102 ALA A N 1
ATOM 800 C CA . ALA A 1 102 ? -22.483 -4.249 2.757 1.00 89.44 102 ALA A CA 1
ATOM 801 C C . ALA A 1 102 ? -21.140 -4.052 2.053 1.00 89.44 102 ALA A C 1
ATOM 803 O O . ALA A 1 102 ? -20.418 -3.080 2.291 1.00 89.44 102 ALA A O 1
ATOM 804 N N . ALA A 1 103 ? -20.794 -4.995 1.192 1.00 90.75 103 ALA A N 1
ATOM 805 C CA . ALA A 1 103 ? -19.560 -4.995 0.432 1.00 90.75 103 ALA A CA 1
ATOM 806 C C . ALA A 1 103 ? -19.867 -5.329 -1.023 1.00 90.75 103 ALA A C 1
ATOM 808 O O . ALA A 1 103 ? -20.491 -6.345 -1.317 1.00 90.75 103 ALA A O 1
ATOM 809 N N . LEU A 1 104 ? -19.409 -4.471 -1.929 1.00 92.06 104 LEU A N 1
ATOM 810 C CA . LEU A 1 104 ? -19.385 -4.770 -3.353 1.00 92.06 104 LEU A CA 1
ATOM 811 C C . LEU A 1 104 ? -17.971 -5.205 -3.722 1.00 92.06 104 LEU A C 1
ATOM 813 O O . LEU A 1 104 ? -17.023 -4.455 -3.482 1.00 92.06 104 LEU A O 1
ATOM 817 N N . ALA A 1 105 ? -17.827 -6.411 -4.260 1.00 92.31 105 ALA A N 1
ATOM 818 C CA . ALA A 1 105 ? -16.539 -7.030 -4.515 1.00 92.31 105 ALA A CA 1
ATOM 819 C C . ALA A 1 105 ? -16.429 -7.572 -5.939 1.00 92.31 105 ALA A C 1
ATOM 821 O O . ALA A 1 105 ? -17.322 -8.263 -6.417 1.00 92.31 105 ALA A O 1
ATOM 822 N N . PHE A 1 106 ? -15.303 -7.290 -6.586 1.00 92.19 106 PHE A N 1
ATOM 823 C CA . PHE A 1 106 ? -14.876 -7.952 -7.814 1.00 92.19 106 PHE A CA 1
ATOM 824 C C . PHE A 1 106 ? -13.808 -8.988 -7.470 1.00 92.19 106 PHE A C 1
ATOM 826 O O . PHE A 1 106 ? -12.778 -8.634 -6.890 1.00 92.19 106 PHE A O 1
ATOM 833 N N . ILE A 1 107 ? -14.069 -10.248 -7.798 1.00 89.25 107 ILE A N 1
ATOM 834 C CA . ILE A 1 107 ? -13.259 -11.418 -7.466 1.00 89.25 107 ILE A CA 1
ATOM 835 C C . ILE A 1 107 ? -12.619 -11.944 -8.748 1.00 89.25 107 ILE A C 1
ATOM 837 O O . ILE A 1 107 ? -13.301 -12.101 -9.759 1.00 89.25 107 ILE A O 1
ATOM 841 N N . SER A 1 108 ? -11.325 -12.238 -8.701 1.00 84.44 108 SER A N 1
ATOM 842 C CA . SER A 1 108 ? -10.597 -12.885 -9.791 1.00 84.44 108 SER A CA 1
ATOM 843 C C . SER A 1 108 ? -9.547 -13.855 -9.254 1.00 84.44 108 SER A C 1
ATOM 845 O O . SER A 1 108 ? -9.029 -13.684 -8.148 1.00 84.44 108 SER A O 1
ATOM 847 N N . SER A 1 109 ? -9.223 -14.870 -10.052 1.00 69.12 109 SER A N 1
ATOM 848 C CA . SER A 1 109 ? -8.086 -15.769 -9.812 1.00 69.12 109 SER A CA 1
ATOM 849 C C . SER A 1 109 ? -6.751 -15.054 -10.027 1.00 69.12 109 SER A C 1
ATOM 851 O O . SER A 1 109 ? -5.786 -15.290 -9.312 1.00 69.12 109 SER A O 1
ATOM 853 N N . GLU A 1 110 ? -6.698 -14.116 -10.973 1.00 71.06 110 GLU A N 1
ATOM 854 C CA . GLU A 1 110 ? -5.502 -13.326 -11.245 1.00 71.06 110 GLU A CA 1
ATOM 855 C C . GLU A 1 110 ? -5.436 -12.060 -10.394 1.00 71.06 110 GLU A C 1
ATOM 857 O O . GLU A 1 110 ? -6.453 -11.471 -10.018 1.00 71.06 110 GLU A O 1
ATOM 862 N N . LYS A 1 111 ? -4.218 -11.597 -10.105 1.00 73.44 111 LYS A N 1
ATOM 863 C CA . LYS A 1 111 ? -4.015 -10.359 -9.356 1.00 73.44 111 LYS A CA 1
ATOM 864 C C . LYS A 1 111 ? -4.458 -9.154 -10.200 1.00 73.44 111 LYS A C 1
ATOM 866 O O . LYS A 1 111 ? -3.822 -8.868 -11.213 1.00 73.44 111 LYS A O 1
ATOM 871 N N . PRO A 1 112 ? -5.454 -8.368 -9.759 1.00 71.56 112 PRO A N 1
ATOM 872 C CA . PRO A 1 112 ? -5.944 -7.238 -10.530 1.00 71.56 112 PRO A CA 1
ATOM 873 C C . PRO A 1 112 ? -4.890 -6.131 -10.646 1.00 71.56 112 PRO A C 1
ATOM 875 O O . PRO A 1 112 ? -4.273 -5.710 -9.660 1.00 71.56 112 PRO A O 1
ATOM 878 N N . GLY A 1 113 ? -4.715 -5.630 -11.869 1.00 70.44 113 GLY A N 1
ATOM 879 C CA . GLY A 1 113 ? -3.841 -4.502 -12.176 1.00 70.44 113 GLY A CA 1
ATOM 880 C C . GLY A 1 113 ? -4.368 -3.158 -11.656 1.00 70.44 113 GLY A C 1
ATOM 881 O O . GLY A 1 113 ? -5.512 -3.015 -11.217 1.00 70.44 113 GLY A O 1
ATOM 882 N N . TYR A 1 114 ? -3.525 -2.125 -11.736 1.00 68.38 114 TYR A N 1
ATOM 883 C CA . TYR A 1 114 ? -3.898 -0.768 -11.318 1.00 68.38 114 TYR A CA 1
ATOM 884 C C . TYR A 1 114 ? -5.036 -0.176 -12.168 1.00 68.38 114 TYR A C 1
ATOM 886 O O . TYR A 1 114 ? -5.917 0.486 -11.618 1.00 68.38 114 TYR A O 1
ATOM 894 N N . GLY A 1 115 ? -5.046 -0.442 -13.481 1.00 71.12 115 GLY A N 1
ATOM 895 C CA . GLY A 1 115 ? -6.099 0.009 -14.400 1.00 71.12 115 GLY A CA 1
ATOM 896 C C . GLY A 1 115 ? -7.475 -0.516 -13.996 1.00 71.12 115 GLY A C 1
ATOM 897 O O . GLY A 1 115 ? -8.378 0.278 -13.739 1.00 71.12 115 GLY A O 1
ATOM 898 N N . LEU A 1 116 ? -7.580 -1.834 -13.796 1.00 81.19 116 LEU A N 1
ATOM 899 C CA . LEU A 1 116 ? -8.798 -2.492 -13.324 1.00 81.19 116 LEU A CA 1
ATOM 900 C C . LEU A 1 116 ? -9.273 -1.931 -11.978 1.00 81.19 116 LEU A C 1
ATOM 902 O O . LEU A 1 116 ? -10.454 -1.647 -11.810 1.00 81.19 116 LEU A O 1
ATOM 906 N N . ARG A 1 117 ? -8.355 -1.686 -11.033 1.00 79.81 117 ARG A N 1
ATOM 907 C CA . ARG A 1 117 ? -8.703 -1.048 -9.756 1.00 79.81 117 ARG A CA 1
ATOM 908 C C . ARG A 1 117 ? -9.252 0.364 -9.953 1.00 79.81 117 ARG A C 1
ATOM 910 O O . ARG A 1 117 ? -10.252 0.715 -9.341 1.00 79.81 117 ARG A O 1
ATOM 917 N N . ARG A 1 118 ? -8.625 1.185 -10.797 1.00 80.56 118 ARG A N 1
ATOM 918 C CA . ARG A 1 118 ? -9.094 2.547 -11.093 1.00 80.56 118 ARG A CA 1
ATOM 919 C C . ARG A 1 118 ? -10.478 2.536 -11.748 1.00 80.56 118 ARG A C 1
ATOM 921 O O . ARG A 1 118 ? -11.323 3.344 -11.370 1.00 80.56 118 ARG A O 1
ATOM 928 N N . ASP A 1 119 ? -10.704 1.641 -12.706 1.00 82.75 119 ASP A N 1
ATOM 929 C CA . ASP A 1 119 ? -11.991 1.507 -13.390 1.00 82.75 119 ASP A CA 1
ATOM 930 C C . ASP A 1 119 ? -13.082 0.985 -12.452 1.00 82.75 119 ASP A C 1
ATOM 932 O O . ASP A 1 119 ? -14.150 1.593 -12.402 1.00 82.75 119 ASP A O 1
ATOM 936 N N . PHE A 1 120 ? -12.790 -0.032 -11.633 1.00 89.62 120 PHE A N 1
ATOM 937 C CA . PHE A 1 120 ? -13.679 -0.487 -10.559 1.00 89.62 120 PHE A CA 1
ATOM 938 C C . PHE A 1 120 ? -14.074 0.681 -9.660 1.00 89.62 120 PHE A C 1
ATOM 940 O O . PHE A 1 120 ? -15.256 0.929 -9.443 1.00 89.62 120 PHE A O 1
ATOM 947 N N . ASN A 1 121 ? -13.094 1.470 -9.214 1.00 84.94 121 ASN A N 1
ATOM 948 C CA . ASN A 1 121 ? -13.343 2.577 -8.303 1.00 84.94 121 ASN A CA 1
ATOM 949 C C . ASN A 1 121 ? -14.270 3.646 -8.885 1.00 84.94 121 ASN A C 1
ATOM 951 O O . ASN A 1 121 ? -15.078 4.221 -8.155 1.00 84.94 121 ASN A O 1
ATOM 955 N N . ARG A 1 122 ? -14.122 3.934 -10.180 1.00 86.38 122 ARG A N 1
ATOM 956 C CA . ARG A 1 122 ? -14.955 4.901 -10.891 1.00 86.38 122 ARG A CA 1
ATOM 957 C C . ARG A 1 122 ? -16.360 4.348 -11.110 1.00 86.38 122 ARG A C 1
ATOM 959 O O . ARG A 1 122 ? -17.310 4.954 -10.639 1.00 86.38 122 ARG A O 1
ATOM 966 N N . LEU A 1 123 ? -16.475 3.181 -11.745 1.00 89.50 123 LEU A N 1
ATOM 967 C CA . LEU A 1 123 ? -17.756 2.577 -12.126 1.00 89.50 123 LEU A CA 1
ATOM 968 C C . LEU A 1 123 ? -18.629 2.272 -10.906 1.00 89.50 123 LEU A C 1
ATOM 970 O O . LEU A 1 123 ? -19.795 2.656 -10.852 1.00 89.50 123 LEU A O 1
ATOM 974 N N . VAL A 1 124 ? -18.043 1.647 -9.884 1.00 89.12 124 VAL A N 1
ATOM 975 C CA . VAL A 1 124 ? -18.749 1.335 -8.640 1.00 89.12 124 VAL A CA 1
ATOM 976 C C . VAL A 1 124 ? -19.061 2.604 -7.847 1.00 89.12 124 VAL A C 1
ATOM 978 O O . VAL A 1 124 ? -20.137 2.721 -7.260 1.00 89.12 124 VAL A O 1
ATOM 981 N N . GLY A 1 125 ? -18.153 3.583 -7.845 1.00 85.62 125 GLY A N 1
ATOM 982 C CA . GLY A 1 125 ? -18.393 4.887 -7.234 1.00 85.62 125 GLY A CA 1
ATOM 983 C C . GLY A 1 125 ? -19.578 5.621 -7.863 1.00 85.62 125 GLY A C 1
ATOM 984 O O . GLY A 1 125 ? -20.427 6.133 -7.133 1.00 85.62 125 GLY A O 1
ATOM 985 N N . ASP A 1 126 ? -19.658 5.641 -9.191 1.00 85.81 126 ASP A N 1
ATOM 986 C CA . ASP A 1 126 ? -20.718 6.314 -9.942 1.00 85.81 126 ASP A CA 1
ATOM 987 C C . ASP A 1 126 ? -22.075 5.619 -9.758 1.00 85.81 126 ASP A C 1
ATOM 989 O O . ASP A 1 126 ? -23.075 6.308 -9.570 1.00 85.81 126 ASP A O 1
ATOM 993 N N . ALA A 1 127 ? -22.106 4.285 -9.672 1.00 87.75 127 ALA A N 1
ATOM 994 C CA . ALA A 1 127 ? -23.328 3.526 -9.395 1.00 87.75 127 ALA A CA 1
ATOM 995 C C . ALA A 1 127 ? -23.809 3.647 -7.933 1.00 87.75 127 ALA A C 1
ATOM 997 O O . ALA A 1 127 ? -25.006 3.768 -7.664 1.00 87.75 127 ALA A O 1
ATOM 998 N N . LEU A 1 128 ? -22.892 3.653 -6.956 1.00 87.94 128 LEU A N 1
ATOM 999 C CA . LEU A 1 128 ? -23.251 3.717 -5.532 1.00 87.94 128 LEU A CA 1
ATOM 1000 C C . LEU A 1 128 ? -23.646 5.121 -5.064 1.00 87.94 128 LEU A C 1
ATOM 1002 O O . LEU A 1 128 ? -24.435 5.246 -4.130 1.00 87.94 128 LEU A O 1
ATOM 1006 N N . ARG A 1 129 ? -23.118 6.192 -5.665 1.00 85.56 129 ARG A N 1
ATOM 1007 C CA . ARG A 1 129 ? -23.445 7.581 -5.283 1.00 85.56 129 ARG A CA 1
ATOM 1008 C C . ARG A 1 129 ? -24.953 7.889 -5.289 1.00 85.56 129 ARG A C 1
ATOM 1010 O O . ARG A 1 129 ? -25.441 8.321 -4.240 1.00 85.56 129 ARG A O 1
ATOM 1017 N N . PRO A 1 130 ? -25.707 7.671 -6.387 1.00 85.81 130 PRO A N 1
ATOM 1018 C CA . PRO A 1 130 ? -27.149 7.927 -6.411 1.00 85.81 130 PRO A CA 1
ATOM 1019 C C . PRO A 1 130 ? -27.924 6.971 -5.494 1.00 85.81 130 PRO A C 1
ATOM 1021 O O . PRO A 1 130 ? -28.941 7.357 -4.914 1.00 85.81 130 PRO A O 1
ATOM 1024 N N . PHE A 1 131 ? -27.435 5.741 -5.309 1.00 87.50 131 PHE A N 1
ATOM 1025 C CA . PHE A 1 131 ? -28.014 4.764 -4.385 1.00 87.50 131 PHE A CA 1
ATOM 1026 C C . PHE A 1 131 ? -27.917 5.227 -2.924 1.00 87.50 131 PHE A C 1
ATOM 1028 O O . PHE A 1 131 ? -28.922 5.329 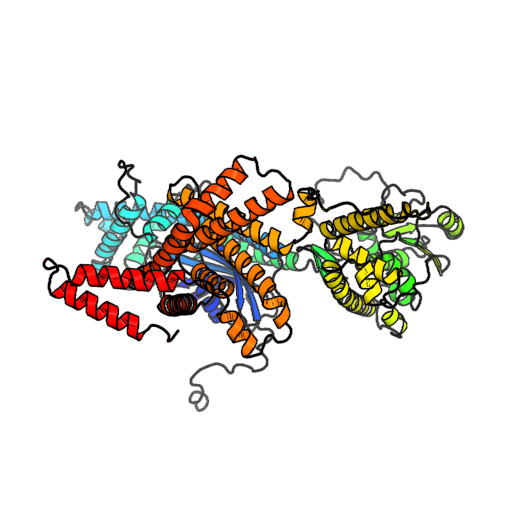-2.221 1.00 87.50 131 PHE A O 1
ATOM 1035 N N . LEU A 1 132 ? -26.716 5.606 -2.478 1.00 87.19 132 LEU A N 1
ATOM 1036 C CA . LEU A 1 132 ? -26.465 6.090 -1.119 1.00 87.19 132 LEU A CA 1
ATOM 1037 C C . LEU A 1 132 ? -27.156 7.432 -0.841 1.00 87.19 132 LEU A C 1
ATOM 1039 O O . LEU A 1 132 ? -27.610 7.658 0.280 1.00 87.19 132 LEU A O 1
ATOM 1043 N N . ALA A 1 133 ? -27.253 8.319 -1.838 1.00 84.38 133 ALA A N 1
ATOM 1044 C CA . ALA A 1 133 ? -27.977 9.582 -1.705 1.00 84.38 133 ALA A CA 1
ATOM 1045 C C . ALA A 1 133 ? -29.479 9.355 -1.462 1.00 84.38 133 ALA A C 1
ATOM 1047 O O . ALA A 1 133 ? -30.039 9.941 -0.536 1.00 84.38 133 ALA A O 1
ATOM 1048 N N . CYS A 1 134 ? -30.108 8.464 -2.236 1.00 86.19 134 CYS A N 1
ATOM 1049 C CA . CYS A 1 134 ? -31.512 8.095 -2.050 1.00 86.19 134 CYS A CA 1
ATOM 1050 C C . CYS A 1 134 ? -31.748 7.407 -0.696 1.00 86.19 134 CYS A C 1
ATOM 1052 O O . CYS A 1 134 ? -32.674 7.776 0.021 1.00 86.19 134 CYS A O 1
ATOM 1054 N N . ASN A 1 135 ? -30.867 6.487 -0.288 1.00 88.62 135 ASN A N 1
ATOM 1055 C CA . ASN A 1 135 ? -30.968 5.815 1.010 1.00 88.62 135 ASN A CA 1
ATOM 1056 C C . ASN A 1 135 ? -30.933 6.789 2.201 1.00 88.62 135 ASN A C 1
ATOM 1058 O O . ASN A 1 135 ? -31.734 6.671 3.128 1.00 88.62 135 ASN A O 1
ATOM 1062 N N . ARG A 1 136 ? -30.038 7.782 2.168 1.00 86.12 136 ARG A N 1
ATOM 1063 C CA . ARG A 1 136 ? -29.947 8.805 3.224 1.00 86.12 136 ARG A CA 1
ATOM 1064 C C . ARG A 1 136 ? -31.198 9.680 3.284 1.00 86.12 136 ARG A C 1
ATOM 1066 O O . ARG A 1 136 ? -31.664 9.983 4.380 1.00 86.12 136 ARG A O 1
ATOM 1073 N N . GLN A 1 137 ? -31.744 10.052 2.127 1.00 82.06 137 GLN A N 1
ATOM 1074 C CA . GLN A 1 137 ? -32.968 10.848 2.038 1.00 82.06 137 GLN A CA 1
ATOM 1075 C C . GLN A 1 137 ? -34.185 10.076 2.568 1.00 82.06 137 GLN A C 1
ATOM 1077 O O . GLN A 1 137 ? -34.950 10.619 3.366 1.00 82.06 137 GLN A O 1
ATOM 1082 N N . MET A 1 138 ? -34.313 8.796 2.207 1.00 84.00 138 MET A N 1
ATOM 1083 C CA . MET A 1 138 ? -35.362 7.906 2.712 1.00 84.00 138 MET A CA 1
ATOM 1084 C C . MET A 1 138 ? -35.277 7.754 4.232 1.00 84.00 138 MET A C 1
ATOM 1086 O O . MET A 1 138 ? -36.274 7.938 4.926 1.00 84.00 138 MET A O 1
ATOM 1090 N N . PHE A 1 139 ? -34.081 7.471 4.762 1.00 86.38 139 PHE A N 1
ATOM 1091 C CA . PHE A 1 139 ? -33.857 7.332 6.202 1.00 86.38 139 PHE A CA 1
ATOM 1092 C C . PHE A 1 139 ? -34.260 8.595 6.969 1.00 86.38 139 PHE A C 1
ATOM 1094 O O . PHE A 1 139 ? -34.895 8.507 8.018 1.00 86.38 139 PHE A O 1
ATOM 1101 N N . ARG A 1 140 ? -33.922 9.773 6.434 1.00 81.75 140 ARG A N 1
ATOM 1102 C CA . ARG A 1 140 ? -34.301 11.053 7.032 1.00 81.75 140 ARG A CA 1
ATOM 1103 C C . ARG A 1 140 ? -35.812 11.270 7.002 1.00 81.75 140 ARG A C 1
ATOM 1105 O O . ARG A 1 140 ? -36.389 11.524 8.050 1.00 81.75 140 ARG A O 1
ATOM 1112 N N . SER A 1 141 ? -36.440 11.123 5.836 1.00 79.94 141 SER A N 1
ATOM 1113 C CA . SER A 1 141 ? -37.883 11.336 5.666 1.00 79.94 141 SER A CA 1
ATOM 1114 C C . SER A 1 141 ? -38.707 10.392 6.544 1.00 79.94 141 SER A C 1
ATOM 1116 O O . SER A 1 141 ? -39.603 10.831 7.260 1.00 79.94 141 SER A O 1
ATOM 1118 N N . TYR A 1 142 ? -38.372 9.101 6.566 1.00 81.94 142 TYR A N 1
ATOM 1119 C CA . TYR A 1 142 ? -39.072 8.141 7.420 1.00 81.94 142 TYR A CA 1
ATOM 1120 C C . TYR A 1 142 ? -38.755 8.361 8.899 1.00 81.94 142 TYR A C 1
ATOM 1122 O O . TYR A 1 142 ? -39.607 8.118 9.750 1.00 81.94 142 TYR A O 1
ATOM 1130 N N . GLY A 1 143 ? -37.548 8.835 9.217 1.00 80.56 143 GLY A N 1
ATOM 1131 C CA . GLY A 1 143 ? -37.173 9.212 10.572 1.00 80.56 143 GLY A CA 1
ATOM 1132 C C . GLY A 1 143 ? -38.000 10.385 11.101 1.00 80.56 143 GLY A C 1
ATOM 1133 O O . GLY A 1 143 ? -38.495 10.309 12.222 1.00 80.56 143 GLY A O 1
ATOM 1134 N N . GLU A 1 144 ? -38.197 11.425 10.288 1.00 79.19 144 GLU A N 1
ATOM 1135 C CA . GLU A 1 144 ? -39.053 12.583 10.590 1.00 79.19 144 GLU A CA 1
ATOM 1136 C C . GLU A 1 144 ? -40.524 12.146 10.760 1.00 79.19 144 GLU A C 1
ATOM 1138 O O . GLU A 1 144 ? -41.102 12.375 11.822 1.00 79.19 144 GLU A O 1
ATOM 1143 N N . ASN A 1 145 ? -41.080 11.364 9.823 1.00 78.06 145 ASN A N 1
ATOM 1144 C CA . ASN A 1 145 ? -42.447 10.823 9.932 1.00 78.06 145 ASN A CA 1
ATOM 1145 C C . ASN A 1 145 ? -42.656 9.977 11.205 1.00 78.06 145 ASN A C 1
ATOM 1147 O O . ASN A 1 145 ? -43.687 10.054 11.871 1.00 78.06 145 ASN A O 1
ATOM 1151 N N . MET A 1 146 ? -41.663 9.166 11.577 1.00 77.62 146 MET A N 1
ATOM 1152 C CA . MET A 1 146 ? -41.694 8.333 12.783 1.00 77.62 146 MET A CA 1
ATOM 1153 C C . MET A 1 146 ? -41.651 9.163 14.073 1.00 77.62 146 MET A C 1
ATOM 1155 O O . MET A 1 146 ? -42.240 8.783 15.091 1.00 77.62 146 MET A O 1
ATOM 1159 N N . ILE A 1 147 ? -40.939 10.290 14.050 1.00 78.31 147 ILE A N 1
ATOM 1160 C CA . ILE A 1 147 ? -40.902 11.254 15.150 1.00 78.31 147 ILE A CA 1
ATOM 1161 C C . ILE A 1 147 ? -42.266 11.923 15.313 1.00 78.31 147 ILE A C 1
ATOM 1163 O O . ILE A 1 147 ? -42.749 12.008 16.446 1.00 78.31 147 ILE A O 1
ATOM 1167 N N . ASP A 1 148 ? -42.892 12.332 14.212 1.00 77.75 148 ASP A N 1
ATOM 1168 C CA . ASP A 1 148 ? -44.210 12.967 14.209 1.00 77.75 148 ASP A CA 1
ATOM 1169 C C . ASP A 1 148 ? -45.286 12.018 14.739 1.00 77.75 148 ASP A C 1
ATOM 1171 O O . ASP A 1 148 ? -45.985 12.358 15.695 1.00 77.75 148 ASP A O 1
ATOM 1175 N N . VAL A 1 149 ? -45.309 10.769 14.261 1.00 76.19 149 VAL A N 1
ATOM 1176 C CA . VAL A 1 149 ? -46.192 9.720 14.797 1.00 76.19 149 VAL A CA 1
ATOM 1177 C C . VAL A 1 149 ? -45.990 9.531 16.303 1.00 76.19 149 VAL A C 1
ATOM 1179 O O . VAL A 1 149 ? -46.954 9.468 17.067 1.00 76.19 149 VAL A O 1
ATOM 1182 N N . ALA A 1 150 ? -44.744 9.473 16.776 1.00 75.38 150 ALA A N 1
ATOM 1183 C CA . ALA A 1 150 ? -44.468 9.300 18.200 1.00 75.38 150 ALA A CA 1
ATOM 1184 C C . ALA A 1 150 ? -44.850 10.524 19.054 1.00 75.38 150 ALA A C 1
ATOM 1186 O O . ALA A 1 150 ? -45.231 10.348 20.215 1.00 75.38 150 ALA A O 1
ATOM 1187 N N . ASN A 1 151 ? -44.754 11.743 18.511 1.00 74.69 151 ASN A N 1
ATOM 1188 C CA . ASN A 1 151 ? -45.208 12.976 19.163 1.00 74.69 151 ASN A CA 1
ATOM 1189 C C . ASN A 1 151 ? -46.730 12.981 19.317 1.00 74.69 151 ASN A C 1
ATOM 1191 O O . ASN A 1 151 ? -47.245 13.220 20.410 1.00 74.69 151 ASN A O 1
ATOM 1195 N N . GLU A 1 152 ? -47.456 12.632 18.257 1.00 71.50 152 GLU A N 1
ATOM 1196 C CA . GLU A 1 152 ? -48.914 12.514 18.296 1.00 71.50 152 GLU A CA 1
ATOM 1197 C C . GLU A 1 152 ? -49.370 11.450 19.316 1.00 71.50 152 GLU A C 1
ATOM 1199 O O . GLU A 1 152 ? -50.370 11.637 20.013 1.00 71.50 152 GLU A O 1
ATOM 1204 N N . MET A 1 153 ? -48.597 10.366 19.493 1.00 66.56 153 MET A N 1
ATOM 1205 C CA . MET A 1 153 ? -48.842 9.315 20.500 1.00 66.56 153 MET A CA 1
ATOM 1206 C C . MET A 1 153 ? -48.617 9.745 21.948 1.00 66.56 153 MET A C 1
ATOM 1208 O O . MET A 1 153 ? -49.034 9.023 22.860 1.00 66.56 153 MET A O 1
ATOM 1212 N N . GLN A 1 154 ? -47.927 10.857 22.190 1.00 63.59 154 GLN A N 1
ATOM 1213 C CA . GLN A 1 154 ? -47.724 11.406 23.533 1.00 63.59 154 GLN A CA 1
ATOM 1214 C C . GLN A 1 154 ? -48.837 12.379 23.938 1.00 63.59 154 GLN A C 1
ATOM 1216 O O . GLN A 1 154 ? -49.077 12.550 25.129 1.00 63.59 154 GLN A O 1
ATOM 1221 N N . HIS A 1 155 ? -49.547 12.970 22.974 1.00 61.00 155 HIS A N 1
ATOM 1222 C CA . HIS A 1 155 ? -50.539 14.024 23.207 1.00 61.00 155 HIS A CA 1
ATOM 1223 C C . HIS A 1 155 ? -51.998 13.532 23.358 1.00 61.00 155 HIS A C 1
ATOM 1225 O O . HIS A 1 155 ? -52.918 14.335 23.239 1.00 61.00 155 HIS A O 1
ATOM 1231 N N . GLU A 1 156 ? -52.228 12.239 23.638 1.00 52.84 156 GLU A N 1
ATOM 1232 C CA . GLU A 1 156 ? -53.562 11.649 23.912 1.00 52.84 156 GLU A CA 1
ATOM 1233 C C . GLU A 1 156 ? -54.666 11.983 22.875 1.00 52.84 156 GLU A C 1
ATOM 1235 O O . GLU A 1 156 ? -55.799 12.300 23.229 1.00 52.84 156 GLU A O 1
ATOM 1240 N N . ARG A 1 157 ? -54.381 11.881 21.565 1.00 51.06 157 ARG A N 1
ATOM 1241 C CA . ARG A 1 157 ? -55.405 12.051 20.500 1.00 51.06 157 ARG A CA 1
ATOM 1242 C C . ARG A 1 157 ? -55.502 10.919 19.467 1.00 51.06 157 ARG A C 1
ATOM 1244 O O . ARG A 1 157 ? -56.123 11.103 18.426 1.00 51.06 157 ARG A O 1
ATOM 1251 N N . LEU A 1 158 ? -54.925 9.739 19.715 1.00 47.50 158 LEU A N 1
ATOM 1252 C CA . LEU A 1 158 ? -54.755 8.728 18.652 1.00 47.50 158 LEU A CA 1
ATOM 1253 C C . LEU A 1 158 ? -55.708 7.531 18.644 1.00 47.50 158 LEU A C 1
ATOM 1255 O O . LEU A 1 158 ? -55.790 6.873 17.607 1.00 47.50 158 LEU A O 1
ATOM 1259 N N . ASN A 1 159 ? -56.504 7.281 19.692 1.00 49.47 159 ASN A N 1
ATOM 1260 C CA . ASN A 1 159 ? -57.564 6.265 19.571 1.00 49.47 159 ASN A CA 1
ATOM 1261 C C . ASN A 1 159 ? -58.581 6.638 18.472 1.00 49.47 159 ASN A C 1
ATOM 1263 O O . ASN A 1 159 ? -59.191 5.753 17.876 1.00 49.47 159 ASN A O 1
ATOM 1267 N N . SER A 1 160 ? -58.712 7.929 18.147 1.00 43.41 160 SER A N 1
ATOM 1268 C CA . SER A 1 160 ? -59.642 8.435 17.130 1.00 43.41 160 SER A CA 1
ATOM 1269 C C . SER A 1 160 ? -59.054 8.538 15.714 1.00 43.41 160 SER A C 1
ATOM 1271 O O . SER A 1 160 ? -59.820 8.568 14.762 1.00 43.41 160 SER A O 1
ATOM 1273 N N . TYR A 1 161 ? -57.725 8.591 15.541 1.00 43.19 161 TYR A N 1
ATOM 1274 C CA . TYR A 1 161 ? -57.096 8.741 14.213 1.00 43.19 161 TYR A CA 1
ATOM 1275 C C . TYR A 1 161 ? -56.714 7.389 13.585 1.00 43.19 161 TYR A C 1
ATOM 1277 O O . TYR A 1 161 ? -56.923 7.169 12.392 1.00 43.19 161 TYR A O 1
ATOM 1285 N N . TYR A 1 162 ? -56.233 6.432 14.392 1.00 46.94 162 TYR A N 1
ATOM 1286 C CA . TYR A 1 162 ? -55.903 5.084 13.902 1.00 46.94 162 TYR A CA 1
ATOM 1287 C C . TYR A 1 162 ? -57.113 4.157 13.757 1.00 46.94 162 TYR A C 1
ATOM 1289 O O . TYR A 1 162 ? -57.077 3.223 12.958 1.00 46.94 162 TYR A O 1
ATOM 1297 N N . SER A 1 163 ? -58.225 4.457 14.436 1.00 47.81 163 SER A N 1
ATOM 1298 C CA . SER A 1 163 ? -59.514 3.803 14.171 1.00 47.81 163 SER A CA 1
ATOM 1299 C C . SER A 1 163 ? -60.077 4.132 12.780 1.00 47.81 163 SER A C 1
ATOM 1301 O O . SER A 1 163 ? -60.868 3.353 12.258 1.00 47.81 163 SER A O 1
ATOM 1303 N N . LEU A 1 164 ? -59.626 5.223 12.143 1.00 39.19 164 LEU A N 1
ATOM 1304 C CA . LEU A 1 164 ? -60.004 5.617 10.777 1.00 39.19 164 LEU A CA 1
ATOM 1305 C C . LEU A 1 164 ? -59.060 5.076 9.683 1.00 39.19 164 LEU A C 1
ATOM 1307 O O . LEU A 1 164 ? -59.443 5.060 8.518 1.00 39.19 164 LEU A O 1
ATOM 1311 N N . THR A 1 165 ? -57.845 4.625 10.027 1.00 47.31 165 THR A N 1
ATOM 1312 C CA . THR A 1 165 ? -56.823 4.151 9.063 1.00 47.31 165 THR A CA 1
ATOM 1313 C C . THR A 1 165 ? -56.566 2.639 9.092 1.00 47.31 165 THR A C 1
ATOM 1315 O O . THR A 1 165 ? -55.783 2.147 8.284 1.00 47.31 165 THR A O 1
ATOM 1318 N N . GLY A 1 166 ? -57.242 1.883 9.966 1.00 49.84 166 GLY A N 1
ATOM 1319 C CA . GLY A 1 166 ? -57.281 0.411 9.931 1.00 49.84 166 GLY A CA 1
ATOM 1320 C C . GLY A 1 166 ? -56.068 -0.327 10.521 1.00 49.84 166 GLY A C 1
ATOM 1321 O O . GLY A 1 166 ? -56.079 -1.553 10.569 1.00 49.84 166 GLY A O 1
ATOM 1322 N N . LEU A 1 167 ? -55.044 0.378 11.014 1.00 54.84 167 LEU A N 1
ATOM 1323 C CA . LEU A 1 167 ? -53.841 -0.219 11.612 1.00 54.84 167 LEU A CA 1
ATOM 1324 C C . LEU A 1 167 ? -53.978 -0.329 13.141 1.00 54.84 167 LEU A C 1
ATOM 1326 O O . LEU A 1 167 ? -53.809 0.652 13.865 1.00 54.84 167 LEU A O 1
ATOM 1330 N N . SER A 1 168 ? -54.251 -1.532 13.664 1.00 58.19 168 SER A N 1
ATOM 1331 C CA . SER A 1 168 ? -54.215 -1.787 15.112 1.00 58.19 168 SER A CA 1
ATOM 1332 C C . SER A 1 168 ? -52.772 -2.020 15.586 1.00 58.19 168 SER A C 1
ATOM 1334 O O . SER A 1 168 ? -52.198 -3.096 15.392 1.00 58.19 168 SER A O 1
ATOM 1336 N N . LEU A 1 169 ? -52.160 -1.012 16.208 1.00 63.97 169 LEU A N 1
ATOM 1337 C CA . LEU A 1 169 ? -50.814 -1.126 16.776 1.00 63.97 169 LEU A CA 1
ATOM 1338 C C . LEU A 1 169 ? -50.826 -1.955 18.069 1.00 63.97 169 LEU A C 1
ATOM 1340 O O . LEU A 1 169 ? -51.602 -1.692 18.990 1.00 63.97 169 LEU A O 1
ATOM 1344 N N . SER A 1 170 ? -49.933 -2.942 18.160 1.00 66.94 170 SER A N 1
ATOM 1345 C CA . SER A 1 170 ? -49.755 -3.743 19.372 1.00 66.94 170 SER A CA 1
ATOM 1346 C C . SER A 1 170 ? -49.122 -2.909 20.504 1.00 66.94 170 SER A C 1
ATOM 1348 O O . SER A 1 170 ? -48.332 -1.996 20.237 1.00 66.94 170 SER A O 1
ATOM 1350 N N . PRO A 1 171 ? -49.376 -3.227 21.791 1.00 66.25 171 PRO A N 1
ATOM 1351 C CA . PRO A 1 171 ? -48.716 -2.556 22.919 1.00 66.25 171 PRO A CA 1
ATOM 1352 C C . PRO A 1 171 ? -47.178 -2.617 22.848 1.00 66.25 171 PRO A C 1
ATOM 1354 O O . PRO A 1 171 ? -46.489 -1.668 23.226 1.00 66.25 171 PRO A O 1
ATOM 1357 N N . SER A 1 172 ? -46.632 -3.713 22.313 1.00 67.75 172 SER A N 1
ATOM 1358 C CA . SER A 1 172 ? -45.203 -3.892 22.026 1.00 67.75 172 SER A CA 1
ATOM 1359 C C . SER A 1 172 ? -44.700 -2.975 20.909 1.00 67.75 172 SER A C 1
ATOM 1361 O O . SER A 1 172 ? -43.643 -2.357 21.062 1.00 67.75 172 SER A O 1
ATOM 1363 N N . GLY A 1 173 ? -45.463 -2.840 19.820 1.00 71.06 173 GLY A N 1
ATOM 1364 C CA . GLY A 1 173 ? -45.154 -1.937 18.710 1.00 71.06 173 GLY A CA 1
ATOM 1365 C C . GLY A 1 173 ? -45.102 -0.481 19.168 1.00 71.06 173 GLY A C 1
ATOM 1366 O O . GLY A 1 173 ? -44.137 0.223 18.878 1.00 71.06 173 GLY A O 1
ATOM 1367 N N . ASN A 1 174 ? -46.055 -0.061 20.004 1.00 72.31 174 ASN A N 1
ATOM 1368 C CA . ASN A 1 174 ? -46.104 1.293 20.564 1.00 72.31 174 ASN A CA 1
ATOM 1369 C C . ASN A 1 174 ? -44.853 1.651 21.386 1.00 72.31 174 ASN A C 1
ATOM 1371 O O . ASN A 1 174 ? -44.303 2.747 21.255 1.00 72.31 174 ASN A O 1
ATOM 1375 N N . ASN A 1 175 ? -44.367 0.723 22.214 1.00 74.31 175 ASN A N 1
ATOM 1376 C CA . ASN A 1 175 ? -43.147 0.930 22.998 1.00 74.31 175 ASN A CA 1
ATOM 1377 C C . ASN A 1 175 ? -41.894 0.992 22.113 1.00 74.31 175 ASN A C 1
ATOM 1379 O O . ASN A 1 175 ? -41.029 1.843 22.328 1.00 74.31 175 ASN A O 1
ATOM 1383 N N . LYS A 1 176 ? -41.818 0.139 21.085 1.00 76.12 176 LYS A N 1
ATOM 1384 C CA . LYS A 1 176 ? -40.715 0.122 20.116 1.00 76.12 176 LYS A CA 1
ATOM 1385 C C . LYS A 1 176 ? -40.675 1.409 19.289 1.00 76.12 176 LYS A C 1
ATOM 1387 O O . LYS A 1 176 ? -39.604 1.995 19.149 1.00 76.12 176 LYS A O 1
ATOM 1392 N N . ILE A 1 177 ? -41.831 1.903 18.836 1.00 77.12 177 ILE A N 1
ATOM 1393 C CA . ILE A 1 177 ? -41.958 3.178 18.116 1.00 77.12 177 ILE A CA 1
ATOM 1394 C C . ILE A 1 177 ? -41.443 4.340 18.975 1.00 77.12 177 ILE A C 1
ATOM 1396 O O . ILE A 1 177 ? -40.634 5.143 18.512 1.00 77.12 177 ILE A O 1
ATOM 1400 N N . ARG A 1 178 ? -41.842 4.404 20.253 1.00 78.00 178 ARG A N 1
ATOM 1401 C CA . ARG A 1 178 ? -41.367 5.424 21.209 1.00 78.00 178 ARG A CA 1
ATOM 1402 C C . ARG A 1 178 ? -39.860 5.352 21.465 1.00 78.00 178 ARG A C 1
ATOM 1404 O O . ARG A 1 178 ? -39.208 6.384 21.603 1.00 78.00 178 ARG A O 1
ATOM 1411 N N . GLN A 1 179 ? -39.296 4.149 21.545 1.00 81.00 179 GLN A N 1
ATOM 1412 C CA . GLN A 1 179 ? -37.864 3.966 21.775 1.00 81.00 179 GLN A CA 1
ATOM 1413 C C . GLN A 1 179 ? -37.034 4.373 20.551 1.00 81.00 179 GLN A C 1
ATOM 1415 O O . GLN A 1 179 ? -36.054 5.105 20.692 1.00 81.00 179 GLN A O 1
ATOM 1420 N N . VAL A 1 180 ? -37.440 3.927 19.360 1.00 81.81 180 VAL A N 1
ATOM 1421 C CA . VAL A 1 180 ? -36.768 4.239 18.092 1.00 81.81 180 VAL A CA 1
ATOM 1422 C C . VAL A 1 180 ? -36.865 5.731 17.780 1.00 81.81 180 VAL A C 1
ATOM 1424 O O . VAL A 1 180 ? -35.851 6.348 17.466 1.00 81.81 180 VAL A O 1
ATOM 1427 N N . SER A 1 181 ? -38.038 6.349 17.952 1.00 80.38 181 SER A N 1
ATOM 1428 C CA . SER A 1 181 ? -38.214 7.790 17.725 1.00 80.38 181 SER A CA 1
ATOM 1429 C C . SER A 1 181 ? -37.375 8.643 18.676 1.00 80.38 181 SER A C 1
ATOM 1431 O O . SER A 1 181 ? -36.813 9.648 18.253 1.00 80.38 181 SER A O 1
ATOM 1433 N N . LYS A 1 182 ? -37.205 8.232 19.941 1.00 82.50 182 LYS A N 1
ATOM 1434 C CA . LYS A 1 182 ? -36.295 8.914 20.873 1.00 82.50 182 LYS A CA 1
ATOM 1435 C C . LYS A 1 182 ? -34.846 8.883 20.376 1.00 82.50 182 LYS A C 1
ATOM 1437 O O . LYS A 1 182 ? -34.181 9.913 20.403 1.00 82.50 182 LYS A O 1
ATOM 1442 N N . GLN A 1 183 ? -34.376 7.729 19.898 1.00 81.44 183 GLN A N 1
ATOM 1443 C CA . GLN A 1 183 ? -33.033 7.602 19.323 1.00 81.44 183 GLN A CA 1
ATOM 1444 C C . GLN A 1 183 ? -32.881 8.438 18.045 1.00 81.44 183 GLN A C 1
ATOM 1446 O O . GLN A 1 183 ? -31.861 9.099 17.873 1.00 81.44 183 GLN A O 1
ATOM 1451 N N . LEU A 1 184 ? -33.900 8.455 17.179 1.00 80.75 184 LEU A N 1
ATOM 1452 C CA . LEU A 1 184 ? -33.920 9.268 15.961 1.00 80.75 184 LEU A CA 1
ATOM 1453 C C . LEU A 1 184 ? -33.914 10.770 16.261 1.00 80.75 184 LEU A C 1
ATOM 1455 O O . LEU A 1 184 ? -33.173 11.488 15.603 1.00 80.75 184 LEU A O 1
ATOM 1459 N N . LYS A 1 185 ? -34.648 11.251 17.275 1.00 79.50 185 LYS A N 1
ATOM 1460 C CA . LYS A 1 185 ? -34.584 12.658 17.719 1.00 79.50 185 LYS A CA 1
ATOM 1461 C C . LYS A 1 185 ? -33.180 13.041 18.162 1.00 79.50 185 LYS A C 1
ATOM 1463 O O . LYS A 1 185 ? -32.648 14.049 17.720 1.00 79.50 185 LYS A O 1
ATOM 1468 N N . GLU A 1 186 ? -32.544 12.208 18.987 1.00 76.38 186 GLU A N 1
ATOM 1469 C CA . GLU A 1 186 ? -31.162 12.439 19.432 1.00 76.38 186 GLU A CA 1
ATOM 1470 C C . GLU A 1 186 ? -30.163 12.499 18.259 1.00 76.38 186 GLU A C 1
ATOM 1472 O O . GLU A 1 186 ? -29.126 13.154 18.368 1.00 76.38 186 GLU A O 1
ATOM 1477 N N . LEU A 1 187 ? -30.481 11.841 17.140 1.00 74.50 187 LEU A N 1
ATOM 1478 C CA . LEU A 1 187 ? -29.672 11.800 15.923 1.00 74.50 187 LEU A CA 1
ATOM 1479 C C . LEU A 1 187 ? -29.960 12.933 14.934 1.00 74.50 187 LEU A C 1
ATOM 1481 O O . LEU A 1 187 ? -29.016 13.515 14.409 1.00 74.50 187 LEU A O 1
ATOM 1485 N N . LEU A 1 188 ? -31.231 13.223 14.652 1.00 71.94 188 LEU A N 1
ATOM 1486 C CA . LEU A 1 188 ? -31.667 14.180 13.630 1.00 71.94 188 LEU A CA 1
ATOM 1487 C C . LEU A 1 188 ? -31.700 15.622 14.160 1.00 71.94 188 LEU A C 1
ATOM 1489 O O . LEU A 1 188 ? -31.287 16.531 13.444 1.00 71.94 188 LEU A O 1
ATOM 1493 N N . ASP A 1 189 ? -32.083 15.836 15.426 1.00 64.00 189 ASP A N 1
ATOM 1494 C CA . ASP A 1 189 ? -32.101 17.165 16.066 1.00 64.00 189 ASP A CA 1
ATOM 1495 C C . ASP A 1 189 ? -30.722 17.601 16.589 1.00 64.00 189 ASP A C 1
ATOM 1497 O O . ASP A 1 189 ? -30.590 18.628 17.270 1.00 64.00 189 ASP A O 1
ATOM 1501 N N . TYR A 1 190 ? -29.665 16.835 16.300 1.00 57.66 190 TYR A N 1
ATOM 1502 C CA . TYR A 1 190 ? -28.312 17.186 16.706 1.00 57.66 190 TYR A CA 1
ATOM 1503 C C . TYR A 1 190 ? -27.858 18.472 16.000 1.00 57.66 190 TYR A C 1
ATOM 1505 O O . TYR A 1 190 ? -27.323 18.460 14.897 1.00 57.66 190 TYR A O 1
ATOM 1513 N N . ARG A 1 191 ? -28.024 19.614 16.673 1.00 49.81 191 ARG A N 1
ATOM 1514 C CA . ARG A 1 191 ? -27.298 20.844 16.352 1.00 49.81 191 ARG A CA 1
ATOM 1515 C C . ARG A 1 191 ? -25.983 20.852 17.127 1.00 49.81 191 ARG A C 1
ATOM 1517 O O . ARG A 1 191 ? -26.032 20.776 18.360 1.00 49.81 191 ARG A O 1
ATOM 1524 N N . PRO A 1 192 ? -24.815 20.989 16.470 1.00 47.34 192 PRO A N 1
ATOM 1525 C CA . PRO A 1 192 ? -23.590 21.281 17.194 1.00 47.34 192 PRO A CA 1
ATOM 1526 C C . PRO A 1 192 ? -23.802 22.616 17.911 1.00 47.34 192 PRO A C 1
ATOM 1528 O O . PRO A 1 192 ? -23.855 23.670 17.284 1.00 47.34 192 PRO A O 1
ATOM 1531 N N . LYS A 1 193 ? -24.010 22.583 19.231 1.00 38.03 193 LYS A N 1
ATOM 1532 C CA . LYS A 1 193 ? -23.996 23.814 20.014 1.00 38.03 193 LYS A CA 1
ATOM 1533 C C . LYS A 1 193 ? -22.550 24.296 20.018 1.00 38.03 193 LYS A C 1
ATOM 1535 O O . LYS A 1 193 ? -21.707 23.661 20.651 1.00 38.03 193 LYS A O 1
ATOM 1540 N N . GLU A 1 194 ? -22.269 25.399 19.333 1.00 40.47 194 GLU A N 1
ATOM 1541 C CA . GLU A 1 194 ? -21.077 26.192 19.617 1.00 40.47 194 GLU A CA 1
ATOM 1542 C C . GLU A 1 194 ? -21.227 26.733 21.041 1.00 40.47 194 GLU A C 1
ATOM 1544 O O . GLU A 1 194 ? -21.869 27.748 21.293 1.00 40.47 194 GLU A O 1
ATOM 1549 N N . VAL A 1 195 ? -20.716 25.979 22.010 1.00 39.09 195 VAL A N 1
ATOM 1550 C CA . VAL A 1 195 ? -20.572 26.444 23.385 1.00 39.09 195 VAL A CA 1
ATOM 1551 C C . VAL A 1 195 ? -19.091 26.656 23.611 1.00 39.09 195 VAL A C 1
ATOM 1553 O O . VAL A 1 195 ? -18.323 25.696 23.634 1.00 39.09 195 VAL A O 1
ATOM 1556 N N . ASN A 1 196 ? -18.723 27.927 23.755 1.00 38.06 196 ASN A N 1
ATOM 1557 C CA . ASN A 1 196 ? -17.444 28.442 24.236 1.00 38.06 196 ASN A CA 1
ATOM 1558 C C . ASN A 1 196 ? -16.582 27.386 24.955 1.00 38.06 196 ASN A C 1
ATOM 1560 O O . ASN A 1 196 ? -16.801 27.080 26.127 1.00 38.06 196 ASN A O 1
ATOM 1564 N N . GLY A 1 197 ? -15.594 26.842 24.242 1.00 41.47 197 GLY A N 1
ATOM 1565 C CA . GLY A 1 197 ? -14.394 26.223 24.815 1.00 41.47 197 GLY A CA 1
ATOM 1566 C C . GLY A 1 197 ? -14.527 24.896 25.571 1.00 41.47 197 GLY A C 1
ATOM 1567 O O . GLY A 1 197 ? -13.495 24.339 25.930 1.00 41.47 197 GLY A O 1
ATOM 1568 N N . ASN A 1 198 ? -15.723 24.342 25.786 1.00 36.59 198 ASN A N 1
ATOM 1569 C CA . ASN A 1 198 ? -15.884 23.051 26.459 1.00 36.59 198 ASN A CA 1
ATOM 1570 C C . ASN A 1 198 ? -16.360 21.982 25.474 1.00 36.59 198 ASN A C 1
ATOM 1572 O O . ASN A 1 198 ? -17.428 22.086 24.876 1.00 36.59 198 ASN A O 1
ATOM 1576 N N . THR A 1 199 ? -15.543 20.937 25.323 1.00 38.50 199 THR A N 1
ATOM 1577 C CA . THR A 1 199 ? -15.790 19.775 24.459 1.00 38.50 199 THR A CA 1
ATOM 1578 C C . THR A 1 199 ? -17.225 19.252 24.598 1.00 38.50 199 THR A C 1
ATOM 1580 O O . THR A 1 199 ? -17.698 19.111 25.733 1.00 38.50 199 THR A O 1
ATOM 1583 N N . PRO A 1 200 ? -17.909 18.912 23.488 1.00 41.50 200 PRO A N 1
ATOM 1584 C CA . PRO A 1 200 ? -19.275 18.408 23.535 1.00 41.50 200 PRO A CA 1
ATOM 1585 C C . PRO A 1 200 ? -19.358 17.180 24.449 1.00 41.50 200 PRO A C 1
ATOM 1587 O O . PRO A 1 200 ? -18.504 16.290 24.397 1.00 41.50 200 PRO A O 1
ATOM 1590 N N . LYS A 1 201 ? -20.387 17.149 25.310 1.00 40.62 201 LYS A N 1
ATOM 1591 C CA . LYS A 1 201 ? -20.712 15.998 26.165 1.00 40.62 201 LYS A CA 1
ATOM 1592 C C . LYS A 1 201 ? -20.645 14.718 25.330 1.00 40.62 201 LYS A C 1
ATOM 1594 O O . LYS A 1 201 ? -21.242 14.667 24.259 1.00 40.62 201 LYS A O 1
ATOM 1599 N N . ARG A 1 202 ? -19.911 13.719 25.845 1.00 43.62 202 ARG A N 1
ATOM 1600 C CA . ARG A 1 202 ? -19.729 12.365 25.292 1.00 43.62 202 ARG A CA 1
ATOM 1601 C C . ARG A 1 202 ? -21.004 11.861 24.601 1.00 43.62 202 ARG A C 1
ATOM 1603 O O . ARG A 1 202 ? -21.875 11.302 25.261 1.00 43.62 202 ARG A O 1
ATOM 1610 N N . LEU A 1 203 ? -21.075 12.010 23.284 1.00 46.25 203 LEU A N 1
ATOM 1611 C CA . LEU A 1 203 ? -21.907 11.155 22.451 1.00 46.25 203 LEU A CA 1
ATOM 1612 C C . LEU A 1 203 ? -21.032 9.981 22.005 1.00 46.25 203 LEU A C 1
ATOM 1614 O O . LEU A 1 203 ? -19.834 10.152 21.759 1.00 46.25 203 LEU A O 1
ATOM 1618 N N . ASN A 1 204 ? -21.612 8.784 21.934 1.00 51.97 204 ASN A N 1
ATOM 1619 C CA . ASN A 1 204 ? -20.939 7.613 21.376 1.00 51.97 204 ASN A CA 1
ATOM 1620 C C . ASN A 1 204 ? -20.387 7.970 19.987 1.00 51.97 204 ASN A C 1
ATOM 1622 O O . ASN A 1 204 ? -21.143 8.446 19.145 1.00 51.97 204 ASN A O 1
ATOM 1626 N N . LEU A 1 205 ? -19.093 7.732 19.729 1.00 52.47 205 LEU A N 1
ATOM 1627 C CA . LEU A 1 205 ? -18.463 8.040 18.432 1.00 52.47 205 LEU A CA 1
ATOM 1628 C C . LEU A 1 205 ? -19.250 7.462 17.237 1.00 52.47 205 LEU A C 1
ATOM 1630 O O . LEU A 1 205 ? -19.288 8.077 16.178 1.00 52.47 205 LEU A O 1
ATOM 1634 N N . GLN A 1 206 ? -19.938 6.335 17.443 1.00 52.44 206 GLN A N 1
ATOM 1635 C CA . GLN A 1 206 ? -20.828 5.697 16.467 1.00 52.44 206 GLN A CA 1
ATOM 1636 C C . GLN A 1 206 ? -21.983 6.605 16.000 1.00 52.44 206 GLN A C 1
ATOM 1638 O O . GLN A 1 206 ? -22.323 6.608 14.820 1.00 52.44 206 GLN A O 1
ATOM 1643 N N . PHE A 1 207 ? -22.560 7.412 16.897 1.00 56.84 207 PHE A N 1
ATOM 1644 C CA . PHE A 1 207 ? -23.658 8.332 16.572 1.00 56.84 207 PHE A CA 1
ATOM 1645 C C . PHE A 1 207 ? -23.163 9.550 15.778 1.00 56.84 207 PHE A C 1
ATOM 1647 O O . PHE A 1 207 ? -23.878 10.060 14.921 1.00 56.84 207 PHE A O 1
ATOM 1654 N N . LEU A 1 208 ? -21.919 9.984 16.011 1.00 59.91 208 LEU A N 1
ATOM 1655 C CA . LEU A 1 208 ? -21.310 11.109 15.299 1.00 59.91 208 LEU A CA 1
ATOM 1656 C C . LEU A 1 208 ? -21.014 10.776 13.830 1.00 59.91 208 LEU A C 1
ATOM 1658 O O . LEU A 1 208 ? -21.226 11.613 12.954 1.00 59.91 208 LEU A O 1
ATOM 1662 N N . ASP A 1 209 ? -20.525 9.569 13.547 1.00 61.47 209 ASP A N 1
ATOM 1663 C CA . ASP A 1 209 ? -20.254 9.143 12.170 1.00 61.47 209 ASP A CA 1
ATOM 1664 C C . ASP A 1 209 ? -21.548 8.932 11.377 1.00 61.47 209 ASP A C 1
ATOM 1666 O O . ASP A 1 209 ? -21.617 9.290 10.202 1.00 61.47 209 ASP A O 1
ATOM 1670 N N . MET A 1 210 ? -22.610 8.465 12.035 1.00 65.81 210 MET A N 1
ATOM 1671 C CA . MET A 1 210 ? -23.931 8.371 11.421 1.00 65.81 210 MET A CA 1
ATOM 1672 C C . MET A 1 210 ? -24.561 9.742 11.163 1.00 65.81 210 MET A C 1
ATOM 1674 O O . MET A 1 210 ? -25.081 9.970 10.074 1.00 65.81 210 MET A O 1
ATOM 1678 N N . TYR A 1 211 ? -24.446 10.682 12.107 1.00 64.25 211 TYR A N 1
ATOM 1679 C CA . TYR A 1 211 ? -24.880 12.063 11.895 1.00 64.25 211 TYR A CA 1
ATOM 1680 C C . TYR A 1 211 ? -24.203 12.678 10.662 1.00 64.25 211 TYR A C 1
ATOM 1682 O O . TYR A 1 211 ? -24.891 13.239 9.820 1.00 64.25 211 TYR A O 1
ATOM 1690 N N . LYS A 1 212 ? -22.885 12.491 10.480 1.00 64.12 212 LYS A N 1
ATOM 1691 C CA . LYS A 1 212 ? -22.164 12.959 9.276 1.00 64.12 212 LYS A CA 1
ATOM 1692 C C . LYS A 1 212 ? -22.689 12.346 7.975 1.00 64.12 212 LYS A C 1
ATOM 1694 O O . LYS A 1 212 ? -22.703 13.021 6.945 1.00 64.12 212 LYS A O 1
ATOM 1699 N N . LEU A 1 213 ? -23.071 11.065 8.002 1.00 67.88 213 LEU A N 1
ATOM 1700 C CA . LEU A 1 213 ? -23.644 10.377 6.841 1.00 67.88 213 LEU A CA 1
ATOM 1701 C C . LEU A 1 213 ? -25.012 10.963 6.473 1.00 67.88 213 LEU A C 1
ATOM 1703 O O . LEU A 1 213 ? -25.269 11.173 5.290 1.00 67.88 213 LEU A O 1
ATOM 1707 N N . VAL A 1 214 ? -25.846 11.267 7.470 1.00 67.06 214 VAL A N 1
ATOM 1708 C CA . VAL A 1 214 ? -27.184 11.859 7.299 1.00 67.06 214 VAL A CA 1
ATOM 1709 C C . VAL A 1 214 ? -27.118 13.352 6.945 1.00 67.06 214 VAL A C 1
ATOM 1711 O O . VAL A 1 214 ? -27.916 13.825 6.142 1.00 67.06 214 VAL A O 1
ATOM 1714 N N . SER A 1 215 ? -26.154 14.101 7.489 1.00 59.06 215 SER A N 1
ATOM 1715 C CA . SER A 1 215 ? -26.016 15.554 7.304 1.00 59.06 215 SER A CA 1
ATOM 1716 C C . SER A 1 215 ? -25.369 15.965 5.975 1.00 59.06 215 SER A C 1
ATOM 1718 O O . SER A 1 215 ? -25.271 17.156 5.684 1.00 59.06 215 SER A O 1
ATOM 1720 N N . CYS A 1 216 ? -24.870 15.016 5.176 1.00 58.69 216 CYS A N 1
ATOM 1721 C CA . CYS A 1 216 ? -24.377 15.305 3.829 1.00 58.69 216 CYS A CA 1
ATOM 1722 C C . CYS A 1 216 ? -25.552 15.678 2.918 1.00 58.69 216 CYS A C 1
ATOM 1724 O O . CYS A 1 216 ? -26.352 14.811 2.575 1.00 58.69 216 CYS A O 1
ATOM 1726 N N . TYR A 1 217 ? -25.627 16.946 2.505 1.00 51.44 217 TYR A N 1
ATOM 1727 C CA . TYR A 1 217 ? -26.656 17.453 1.594 1.00 51.44 217 TYR A CA 1
ATOM 1728 C C . TYR A 1 217 ? -26.674 16.652 0.279 1.00 51.44 217 TYR A C 1
ATOM 1730 O O . TYR A 1 217 ? -25.677 16.663 -0.451 1.00 51.44 217 TYR A O 1
ATOM 1738 N N . PRO A 1 218 ? -27.771 15.945 -0.046 1.00 52.72 218 PRO A N 1
ATOM 1739 C CA . PRO A 1 218 ? -27.867 15.201 -1.288 1.00 52.72 218 PRO A CA 1
ATOM 1740 C C . PRO A 1 218 ? -28.202 16.176 -2.419 1.00 52.72 218 PRO A C 1
ATOM 1742 O O . PRO A 1 218 ? -29.354 16.516 -2.642 1.00 52.72 218 PRO A O 1
ATOM 1745 N N . SER A 1 219 ? -27.200 16.605 -3.183 1.00 53.56 219 SER A N 1
ATOM 1746 C CA . SER A 1 219 ? -27.400 17.387 -4.414 1.00 53.56 219 SER A CA 1
ATOM 1747 C C . SER A 1 219 ? -27.966 16.562 -5.586 1.00 53.56 219 SER A C 1
ATOM 1749 O O . SER A 1 219 ? -28.065 17.074 -6.695 1.00 53.56 219 SER A O 1
ATOM 1751 N N . PHE A 1 220 ? -28.299 15.281 -5.367 1.00 53.06 220 PHE A N 1
ATOM 1752 C CA . PHE A 1 220 ? -28.572 14.296 -6.424 1.00 53.06 220 PHE A CA 1
ATOM 1753 C C . PHE A 1 220 ? -29.893 13.502 -6.269 1.00 53.06 220 PHE A C 1
ATOM 1755 O O . PHE A 1 220 ? -30.160 12.656 -7.116 1.00 53.06 220 PHE A O 1
ATOM 1762 N N . CYS A 1 221 ? -30.727 13.729 -5.238 1.00 63.59 221 CYS A N 1
ATOM 1763 C CA . CYS A 1 221 ? -32.051 13.074 -5.118 1.00 63.59 221 CYS A CA 1
ATOM 1764 C C . CYS A 1 221 ? -33.155 14.105 -4.871 1.00 63.59 221 CYS A C 1
ATOM 1766 O O . CYS A 1 221 ? -33.173 14.733 -3.818 1.00 63.59 221 CYS A O 1
ATOM 1768 N N . ASN A 1 222 ? -34.107 14.210 -5.803 1.00 59.09 222 ASN A N 1
ATOM 1769 C CA . ASN A 1 222 ? -35.344 15.000 -5.661 1.00 59.09 222 ASN A CA 1
ATOM 1770 C C . ASN A 1 222 ? -36.542 14.118 -5.279 1.00 59.09 222 ASN A C 1
ATOM 1772 O O . ASN A 1 222 ? -37.688 14.390 -5.628 1.00 59.09 222 ASN A O 1
ATOM 1776 N N . CYS A 1 223 ? -36.259 13.005 -4.616 1.00 64.56 223 CYS A N 1
ATOM 1777 C CA . CYS A 1 223 ? -37.240 12.010 -4.253 1.00 64.56 223 CYS A CA 1
ATOM 1778 C C . CYS A 1 223 ? -38.146 12.524 -3.122 1.00 64.56 223 CYS A C 1
ATOM 1780 O O . CYS A 1 223 ? -37.749 12.563 -1.959 1.00 64.56 223 CYS A O 1
ATOM 1782 N N . GLY A 1 224 ? -39.365 12.944 -3.475 1.00 55.66 224 GLY A N 1
ATOM 1783 C CA . GLY A 1 224 ? -40.450 13.170 -2.522 1.00 55.66 224 GLY A CA 1
ATOM 1784 C C . GLY A 1 224 ? -41.009 11.818 -2.101 1.00 55.66 224 GLY A C 1
ATOM 1785 O O . GLY A 1 224 ? -41.852 11.261 -2.795 1.00 55.66 224 GLY A O 1
ATOM 1786 N N . HIS A 1 225 ? -40.472 11.236 -1.031 1.00 64.44 225 HIS A N 1
ATOM 1787 C CA . HIS A 1 225 ? -40.979 9.970 -0.504 1.00 64.44 225 HIS A CA 1
ATOM 1788 C C . HIS A 1 225 ? -42.446 10.141 -0.084 1.00 64.44 225 HIS A C 1
ATOM 1790 O O . HIS A 1 225 ? -42.762 11.049 0.687 1.00 64.44 225 HIS A O 1
ATOM 1796 N N . ASN A 1 226 ? -43.340 9.300 -0.612 1.00 60.25 226 ASN A N 1
ATOM 1797 C CA . ASN A 1 226 ? -44.770 9.410 -0.343 1.00 60.25 226 ASN A CA 1
ATOM 1798 C C . ASN A 1 226 ? -45.079 8.904 1.081 1.00 60.25 226 ASN A C 1
ATOM 1800 O O . ASN A 1 226 ? -44.539 7.877 1.499 1.00 60.25 226 ASN A O 1
ATOM 1804 N N . PRO A 1 227 ? -45.973 9.567 1.835 1.00 59.03 227 PRO A N 1
ATOM 1805 C CA . PRO A 1 227 ? -46.363 9.134 3.179 1.00 59.03 227 PRO A CA 1
ATOM 1806 C C . PRO A 1 227 ? -47.133 7.801 3.191 1.00 59.03 227 PRO A C 1
ATOM 1808 O O . PRO A 1 227 ? -47.255 7.176 4.242 1.00 59.03 227 PRO A O 1
ATOM 1811 N N . GLU A 1 228 ? -47.636 7.335 2.045 1.00 61.03 228 GLU A N 1
ATOM 1812 C CA . GLU A 1 228 ? -48.285 6.023 1.924 1.00 61.03 228 GLU A CA 1
ATOM 1813 C C . GLU A 1 228 ? -47.286 4.863 2.033 1.00 61.03 228 GLU A C 1
ATOM 1815 O O . GLU A 1 228 ? -47.578 3.893 2.728 1.00 61.03 228 GLU A O 1
ATOM 1820 N N . ASP A 1 229 ? -46.071 5.008 1.489 1.00 66.31 229 ASP A N 1
ATOM 1821 C CA . ASP A 1 229 ? -45.005 3.993 1.575 1.00 66.31 229 ASP A CA 1
ATOM 1822 C C . ASP A 1 229 ? -44.515 3.782 3.024 1.00 66.31 229 ASP A C 1
ATOM 1824 O O . ASP A 1 229 ? -43.957 2.744 3.382 1.00 66.31 229 ASP A O 1
ATOM 1828 N N . PHE A 1 230 ? -44.741 4.773 3.893 1.00 70.94 230 PHE A N 1
ATOM 1829 C CA . PHE A 1 230 ? -44.436 4.684 5.319 1.00 70.94 230 PHE A CA 1
ATOM 1830 C C . PHE A 1 230 ? -45.394 3.736 6.070 1.00 70.94 230 PHE A C 1
ATOM 1832 O O . PHE A 1 230 ? -45.033 3.219 7.129 1.00 70.94 230 PHE A O 1
ATOM 1839 N N . LYS A 1 231 ? -46.592 3.451 5.535 1.00 69.19 231 LYS A N 1
ATOM 1840 C CA . LYS A 1 231 ? -47.542 2.509 6.158 1.00 69.19 231 LYS A CA 1
ATOM 1841 C C . LYS A 1 231 ? -47.018 1.074 6.123 1.00 69.19 231 LYS A C 1
ATOM 1843 O O . LYS A 1 231 ? -46.992 0.428 7.168 1.00 69.19 231 LYS A O 1
ATOM 1848 N N . ASP A 1 232 ? -46.494 0.635 4.980 1.00 68.38 232 ASP A N 1
ATOM 1849 C CA . ASP A 1 232 ? -45.848 -0.679 4.819 1.00 68.38 232 ASP A CA 1
ATOM 1850 C C . ASP A 1 232 ? -44.674 -0.855 5.799 1.00 68.38 232 ASP A C 1
ATOM 1852 O O . ASP A 1 232 ? -44.391 -1.942 6.304 1.00 68.38 232 ASP A O 1
ATOM 1856 N N . PHE A 1 233 ? -43.987 0.245 6.106 1.00 71.81 233 PHE A N 1
ATOM 1857 C CA . PHE A 1 233 ? -42.892 0.276 7.065 1.00 71.81 233 PHE A CA 1
ATOM 1858 C C . PHE A 1 233 ? -43.368 0.146 8.525 1.00 71.81 233 PHE A C 1
ATOM 1860 O O . PHE A 1 233 ? -42.731 -0.549 9.326 1.00 71.81 233 PHE A O 1
ATOM 1867 N N . LEU A 1 234 ? -44.496 0.767 8.885 1.00 71.44 234 LEU A N 1
ATOM 1868 C CA . LEU A 1 234 ? -45.088 0.640 10.221 1.00 71.44 234 LEU A CA 1
ATOM 1869 C C . LEU A 1 234 ? -45.530 -0.798 10.523 1.00 71.44 234 LEU A C 1
ATOM 1871 O O . LEU A 1 234 ? -45.386 -1.247 11.664 1.00 71.44 234 LEU A O 1
ATOM 1875 N N . GLU A 1 235 ? -45.997 -1.544 9.520 1.00 71.69 235 GLU A N 1
ATOM 1876 C CA . GLU A 1 235 ? -46.347 -2.963 9.668 1.00 71.69 235 GLU A CA 1
ATOM 1877 C C . GLU A 1 235 ? -45.137 -3.816 10.075 1.00 71.69 235 GLU A C 1
ATOM 1879 O O . GLU A 1 235 ? -45.226 -4.603 11.019 1.00 71.69 235 GLU A O 1
ATOM 1884 N N . ILE A 1 236 ? -43.971 -3.586 9.457 1.00 73.38 236 ILE A N 1
ATOM 1885 C CA . ILE A 1 236 ? -42.712 -4.287 9.777 1.00 73.38 236 ILE A CA 1
ATOM 1886 C C . ILE A 1 236 ? -42.263 -4.008 11.222 1.00 73.38 236 ILE A C 1
ATOM 1888 O O . ILE A 1 236 ? -41.721 -4.881 11.904 1.00 73.38 236 ILE A O 1
ATOM 1892 N N . ILE A 1 237 ? -42.488 -2.792 11.728 1.00 70.75 237 ILE A N 1
ATOM 1893 C CA . ILE A 1 237 ? -42.158 -2.444 13.118 1.00 70.75 237 ILE A CA 1
ATOM 1894 C C . ILE A 1 237 ? -43.120 -3.101 14.112 1.00 70.75 237 ILE A C 1
ATOM 1896 O O . ILE A 1 237 ? -42.678 -3.466 15.209 1.00 70.75 237 ILE A O 1
ATOM 1900 N N . ASN A 1 238 ? -44.397 -3.229 13.738 1.00 68.62 238 ASN A N 1
ATOM 1901 C CA . ASN A 1 238 ? -45.471 -3.767 14.572 1.00 68.62 238 ASN A CA 1
ATOM 1902 C C . ASN A 1 238 ? -45.411 -5.301 14.721 1.00 68.62 238 ASN A C 1
ATOM 1904 O O . ASN A 1 238 ? -45.988 -5.838 15.668 1.00 68.62 238 ASN A O 1
ATOM 1908 N N . GLU A 1 239 ? -44.684 -6.009 13.847 1.00 67.62 239 GLU A N 1
ATOM 1909 C CA . GLU A 1 239 ? -44.438 -7.447 13.995 1.00 67.62 239 GLU A CA 1
ATOM 1910 C C . GLU A 1 239 ? -43.616 -7.758 15.279 1.00 67.62 239 GLU A C 1
ATOM 1912 O O . GLU A 1 239 ? -42.571 -7.145 15.536 1.00 67.62 239 GLU A O 1
ATOM 1917 N N . PRO A 1 240 ? -44.049 -8.735 16.106 1.00 56.44 240 PRO A N 1
ATOM 1918 C CA . PRO A 1 240 ? -43.413 -9.060 17.389 1.00 56.44 240 PRO A CA 1
ATOM 1919 C C . PRO A 1 240 ? -42.040 -9.738 17.245 1.00 56.44 240 PRO A C 1
ATOM 1921 O O . PRO A 1 240 ? -41.219 -9.666 18.161 1.00 56.44 240 PRO A O 1
ATOM 1924 N N . LEU A 1 241 ? -41.759 -10.364 16.097 1.00 54.72 241 LEU A N 1
ATOM 1925 C CA . LEU A 1 241 ? -40.448 -10.909 15.747 1.00 54.72 241 LEU A CA 1
ATOM 1926 C C . LEU A 1 241 ? -39.704 -9.894 14.878 1.00 54.72 241 LEU A C 1
ATOM 1928 O O . LEU A 1 241 ? -39.918 -9.823 13.674 1.00 54.72 241 LEU A O 1
ATOM 1932 N N . SER A 1 242 ? -38.787 -9.134 15.476 1.00 53.91 242 SER A N 1
ATOM 1933 C CA . SER A 1 242 ? -37.943 -8.129 14.809 1.00 53.91 242 SER A CA 1
ATOM 1934 C C . SER A 1 242 ? -36.896 -8.721 13.841 1.00 53.91 242 SER A C 1
ATOM 1936 O O . SER A 1 242 ? -35.724 -8.357 13.903 1.00 53.91 242 SER A O 1
ATOM 1938 N N . SER A 1 243 ? -37.284 -9.677 12.999 1.00 55.72 243 SER A N 1
ATOM 1939 C CA . SER A 1 243 ? -36.398 -10.422 12.095 1.00 55.72 243 SER A CA 1
ATOM 1940 C C . SER A 1 243 ? -36.513 -9.995 10.630 1.00 55.72 243 SER A C 1
ATOM 1942 O O . SER A 1 243 ? -35.629 -10.307 9.835 1.00 55.72 243 SER A O 1
ATOM 1944 N N . LYS A 1 244 ? -37.572 -9.263 10.266 1.00 67.31 244 LYS A N 1
ATOM 1945 C CA . LYS A 1 244 ? -37.835 -8.847 8.888 1.00 67.31 244 LYS A CA 1
ATOM 1946 C C . LYS A 1 244 ? -37.205 -7.478 8.626 1.00 67.31 244 LYS A C 1
ATOM 1948 O O . LYS A 1 244 ? -37.673 -6.463 9.131 1.00 67.31 244 LYS A O 1
ATOM 1953 N N . LEU A 1 245 ? -36.109 -7.471 7.872 1.00 75.81 245 LEU A N 1
ATOM 1954 C CA . LEU A 1 245 ? -35.451 -6.253 7.393 1.00 75.81 245 LEU A CA 1
ATOM 1955 C C . LEU A 1 245 ? -36.052 -5.825 6.051 1.00 75.81 245 LEU A C 1
ATOM 1957 O O . LEU A 1 245 ? -36.541 -6.657 5.281 1.00 75.81 245 LEU A O 1
ATOM 1961 N N . ILE A 1 246 ? -35.969 -4.532 5.736 1.00 79.50 246 ILE A N 1
ATOM 1962 C CA . ILE A 1 246 ? -36.355 -4.025 4.414 1.00 79.50 246 ILE A CA 1
ATOM 1963 C C . ILE A 1 246 ? -35.436 -4.670 3.354 1.00 79.50 246 ILE A C 1
ATOM 1965 O O . ILE A 1 246 ? -34.229 -4.768 3.571 1.00 79.50 246 ILE A O 1
ATOM 1969 N N . PRO A 1 247 ? -35.925 -5.126 2.192 1.00 83.50 247 PRO A N 1
ATOM 1970 C CA . PRO A 1 247 ? -35.040 -5.641 1.147 1.00 83.50 247 PRO A CA 1
ATOM 1971 C C . PRO A 1 247 ? -33.989 -4.605 0.718 1.00 83.50 247 PRO A C 1
ATOM 1973 O O . PRO A 1 247 ? -34.323 -3.436 0.536 1.00 83.50 247 PRO A O 1
ATOM 1976 N N . PHE A 1 248 ? -32.738 -5.029 0.504 1.00 84.25 248 PHE A N 1
ATOM 1977 C CA . PHE A 1 248 ? -31.599 -4.135 0.232 1.00 84.25 248 PHE A CA 1
ATOM 1978 C C . PHE A 1 248 ? -31.867 -3.118 -0.888 1.00 84.25 248 PHE A C 1
ATOM 1980 O O . PHE A 1 248 ? -31.618 -1.930 -0.732 1.00 84.25 248 PHE A O 1
ATOM 1987 N N . ILE A 1 249 ? -32.445 -3.567 -2.004 1.00 85.38 249 ILE A N 1
ATOM 1988 C CA . ILE A 1 249 ? -32.738 -2.716 -3.170 1.00 85.38 249 ILE A CA 1
ATOM 1989 C C . ILE A 1 249 ? -33.855 -1.700 -2.867 1.00 85.38 249 ILE A C 1
ATOM 1991 O O . ILE A 1 249 ? -33.851 -0.597 -3.408 1.00 85.38 249 ILE A O 1
ATOM 1995 N N . LYS A 1 250 ? -34.787 -2.037 -1.964 1.00 84.50 250 LYS A N 1
ATOM 1996 C CA . LYS A 1 250 ? -35.887 -1.151 -1.546 1.00 84.50 250 LYS A CA 1
ATOM 1997 C C . LYS A 1 250 ? -35.439 -0.049 -0.581 1.00 84.50 250 LYS A C 1
ATOM 1999 O O . LYS A 1 250 ? -36.199 0.884 -0.357 1.00 84.50 250 LYS A O 1
ATOM 2004 N N . LEU A 1 251 ? -34.213 -0.115 -0.053 1.00 85.00 251 LEU A N 1
ATOM 2005 C CA . LEU A 1 251 ? -33.623 0.952 0.766 1.00 85.00 251 LEU A CA 1
ATOM 2006 C C . LEU A 1 251 ? -33.255 2.210 -0.038 1.00 85.00 251 LEU A C 1
ATOM 2008 O O . LEU A 1 251 ? -32.858 3.209 0.557 1.00 85.00 251 LEU A O 1
ATOM 2012 N N . ALA A 1 252 ? -33.348 2.155 -1.368 1.00 86.44 252 ALA A N 1
ATOM 2013 C CA . ALA A 1 252 ? -33.156 3.285 -2.269 1.00 86.44 252 ALA A CA 1
ATOM 2014 C C . ALA A 1 252 ? -34.191 3.210 -3.410 1.00 86.44 252 ALA A C 1
ATOM 2016 O O . ALA A 1 252 ? -33.861 2.778 -4.515 1.00 86.44 252 ALA A O 1
ATOM 2017 N N . PRO A 1 253 ? -35.457 3.598 -3.180 1.00 80.25 253 PRO A N 1
ATOM 2018 C CA . PRO A 1 253 ? -36.545 3.374 -4.139 1.00 80.25 253 PRO A CA 1
ATOM 2019 C C . PRO A 1 253 ? -36.321 4.038 -5.507 1.00 80.25 253 PRO A C 1
ATOM 2021 O O . PRO A 1 253 ? -36.751 3.504 -6.524 1.00 80.25 253 PRO A O 1
ATOM 2024 N N . CYS A 1 254 ? -35.614 5.169 -5.559 1.00 81.44 254 CYS A N 1
ATOM 2025 C CA . CYS A 1 254 ? -35.435 5.936 -6.797 1.00 81.44 254 CYS A CA 1
ATOM 2026 C C . CYS A 1 254 ? -34.276 5.447 -7.670 1.00 81.44 254 CYS A C 1
ATOM 2028 O O . CYS A 1 254 ? -34.280 5.675 -8.874 1.00 81.44 254 CYS A O 1
ATOM 2030 N N . SER A 1 255 ? -33.277 4.800 -7.073 1.00 83.88 255 SER A N 1
ATOM 2031 C CA . SER A 1 255 ? -32.038 4.401 -7.753 1.00 83.88 255 SER A CA 1
ATOM 2032 C C . SER A 1 255 ? -31.724 2.912 -7.621 1.00 83.88 255 SER A C 1
ATOM 2034 O O . SER A 1 255 ? -30.819 2.426 -8.288 1.00 83.88 255 SER A O 1
ATOM 2036 N N . GLY A 1 256 ? -32.478 2.153 -6.824 1.00 84.44 256 GLY A N 1
ATOM 2037 C CA . GLY A 1 256 ? -32.251 0.726 -6.604 1.00 84.44 256 GLY A CA 1
ATOM 2038 C C . GLY A 1 256 ? -32.500 -0.137 -7.841 1.00 84.44 256 GLY A C 1
ATOM 2039 O O . GLY A 1 256 ? -31.727 -1.056 -8.105 1.00 84.44 256 GLY A O 1
ATOM 2040 N N . ALA A 1 257 ? -33.532 0.176 -8.632 1.00 84.69 257 ALA A N 1
ATOM 2041 C CA . ALA A 1 257 ? -33.789 -0.523 -9.892 1.00 84.69 257 ALA A CA 1
ATOM 2042 C C . ALA A 1 257 ? -32.670 -0.269 -10.915 1.00 84.69 257 ALA A C 1
ATOM 2044 O O . ALA A 1 257 ? -32.164 -1.221 -11.508 1.00 84.69 257 ALA A O 1
ATOM 2045 N N . GLN A 1 258 ? -32.237 0.991 -11.045 1.00 85.31 258 GLN A N 1
ATOM 2046 C CA . GLN A 1 258 ? -31.123 1.376 -11.912 1.00 85.31 258 GLN A CA 1
ATOM 2047 C C . GLN A 1 258 ? -29.815 0.716 -11.463 1.00 85.31 258 GLN A C 1
ATOM 2049 O O . GLN A 1 258 ? -29.132 0.105 -12.270 1.00 85.31 258 GLN A O 1
ATOM 2054 N N . PHE A 1 259 ? -29.520 0.724 -10.161 1.00 88.62 259 PHE A N 1
ATOM 2055 C CA . PHE A 1 259 ? -28.336 0.071 -9.604 1.00 88.62 259 PHE A CA 1
ATOM 2056 C C . PHE A 1 259 ? -28.289 -1.430 -9.926 1.00 88.62 259 PHE A C 1
ATOM 2058 O O . PHE A 1 259 ? -27.232 -1.958 -10.262 1.00 88.62 259 PHE A O 1
ATOM 2065 N N . LYS A 1 260 ? -29.435 -2.125 -9.863 1.00 86.75 260 LYS A N 1
ATOM 2066 C CA . LYS A 1 260 ? -29.519 -3.542 -10.247 1.00 86.75 260 LYS A CA 1
ATOM 2067 C C . LYS A 1 260 ? -29.227 -3.752 -11.739 1.00 86.75 260 LYS A C 1
ATOM 2069 O O . LYS A 1 260 ? -28.597 -4.745 -12.081 1.00 86.75 260 LYS A O 1
ATOM 2074 N N . GLN A 1 261 ? -29.674 -2.845 -12.608 1.00 85.06 261 GLN A N 1
ATOM 2075 C CA . GLN A 1 261 ? -29.400 -2.906 -14.050 1.00 85.06 261 GLN A CA 1
ATOM 2076 C C . GLN A 1 261 ? -27.930 -2.595 -14.363 1.00 85.06 261 GLN A C 1
ATOM 2078 O O . GLN A 1 261 ? -27.291 -3.321 -15.124 1.00 85.06 261 GLN A O 1
ATOM 2083 N N . ASP A 1 262 ? -27.374 -1.569 -13.719 1.00 86.50 262 ASP A N 1
ATOM 2084 C CA . ASP A 1 262 ? -25.979 -1.160 -13.880 1.00 86.50 262 ASP A CA 1
ATOM 2085 C C . ASP A 1 262 ? -25.011 -2.251 -13.404 1.00 86.50 262 ASP A C 1
ATOM 2087 O O . ASP A 1 262 ? -23.913 -2.367 -13.938 1.00 86.50 262 ASP A O 1
ATOM 2091 N N . PHE A 1 263 ? -25.409 -3.085 -12.437 1.00 87.31 263 PHE A N 1
ATOM 2092 C CA . PHE A 1 263 ? -24.573 -4.147 -11.872 1.00 87.31 263 PHE A CA 1
ATOM 2093 C C . PHE A 1 263 ? -23.987 -5.089 -12.937 1.00 87.31 263 PHE A C 1
ATOM 2095 O O . PHE A 1 263 ? -22.782 -5.345 -12.932 1.00 87.31 263 PHE A O 1
ATOM 2102 N N . CYS A 1 264 ? -24.810 -5.554 -13.882 1.00 86.38 264 CYS A N 1
ATOM 2103 C CA . CYS A 1 264 ? -24.353 -6.419 -14.973 1.00 86.38 264 CYS A CA 1
ATOM 2104 C C . CYS A 1 264 ? -23.476 -5.647 -15.971 1.00 86.38 264 CYS A C 1
ATOM 2106 O O . CYS A 1 264 ? -22.405 -6.113 -16.349 1.00 86.38 264 CYS A O 1
ATOM 2108 N N . ALA A 1 265 ? -23.870 -4.419 -16.325 1.00 86.06 265 ALA A N 1
ATOM 2109 C CA . ALA A 1 265 ? -23.095 -3.576 -17.237 1.00 86.06 265 ALA A CA 1
ATOM 2110 C C . ALA A 1 265 ? -21.699 -3.232 -16.680 1.00 86.06 265 ALA A C 1
ATOM 2112 O O . ALA A 1 265 ? -20.721 -3.168 -17.425 1.00 86.06 265 ALA A O 1
ATOM 2113 N N . ILE A 1 266 ? -21.587 -3.034 -15.363 1.00 87.75 266 ILE A N 1
ATOM 2114 C CA . ILE A 1 266 ? -20.312 -2.809 -14.673 1.00 87.75 266 ILE A CA 1
ATOM 2115 C C . ILE A 1 266 ? -19.416 -4.038 -14.804 1.00 87.75 266 ILE A C 1
ATOM 2117 O O . ILE A 1 266 ? -18.231 -3.880 -15.093 1.00 87.75 266 ILE A O 1
ATOM 2121 N N . TYR A 1 267 ? -19.958 -5.243 -14.618 1.00 88.25 267 TYR A N 1
ATOM 2122 C CA . TYR A 1 267 ? -19.193 -6.473 -14.799 1.00 88.25 267 TYR A CA 1
ATOM 2123 C C . TYR A 1 267 ? -18.621 -6.580 -16.215 1.00 88.25 267 TYR A C 1
ATOM 2125 O O . TYR A 1 267 ? -17.410 -6.752 -16.366 1.00 88.25 267 TYR A O 1
ATOM 2133 N N . ASP A 1 268 ? -19.459 -6.400 -17.238 1.00 84.12 268 ASP A N 1
ATOM 2134 C CA . ASP A 1 268 ? -19.035 -6.514 -18.636 1.00 84.12 268 ASP A CA 1
ATOM 2135 C C . ASP A 1 268 ? -17.918 -5.513 -18.958 1.00 84.12 268 ASP A C 1
ATOM 2137 O O . ASP A 1 268 ? -16.900 -5.868 -19.553 1.00 84.12 268 ASP A O 1
ATOM 2141 N N . LEU A 1 269 ? -18.044 -4.267 -18.490 1.00 82.81 269 LEU A N 1
ATOM 2142 C CA . LEU A 1 269 ? -17.018 -3.235 -18.665 1.00 82.81 269 LEU A CA 1
ATOM 2143 C C . LEU A 1 269 ? -15.703 -3.567 -17.948 1.00 82.81 269 LEU A C 1
ATOM 2145 O O . LEU A 1 269 ? -14.630 -3.259 -18.471 1.00 82.81 269 LEU A O 1
ATOM 2149 N N . LEU A 1 270 ? -15.766 -4.169 -16.758 1.00 81.81 270 LEU A N 1
ATOM 2150 C CA . LEU A 1 270 ? -14.580 -4.555 -15.993 1.00 81.81 270 LEU A CA 1
ATOM 2151 C C . LEU A 1 270 ? -13.851 -5.735 -16.637 1.00 81.81 270 LEU A C 1
ATOM 2153 O O . LEU A 1 270 ? -12.626 -5.698 -16.737 1.00 81.81 270 LEU A O 1
ATOM 2157 N N . VAL A 1 271 ? -14.589 -6.737 -17.119 1.00 75.25 271 VAL A N 1
ATOM 2158 C CA . VAL A 1 271 ? -14.024 -7.920 -17.783 1.00 75.25 271 VAL A CA 1
ATOM 2159 C C . VAL A 1 271 ? -13.490 -7.588 -19.177 1.00 75.25 271 VAL A C 1
ATOM 2161 O O . VAL A 1 271 ? -12.441 -8.096 -19.567 1.00 75.25 271 VAL A O 1
ATOM 2164 N N . HIS A 1 272 ? -14.156 -6.709 -19.931 1.00 63.94 272 HIS A N 1
ATOM 2165 C CA . HIS A 1 272 ? -13.663 -6.282 -21.242 1.00 63.94 272 HIS A CA 1
ATOM 2166 C C . HIS A 1 272 ? -12.374 -5.459 -21.149 1.00 63.94 272 HIS A C 1
ATOM 2168 O O . HIS A 1 272 ? -11.501 -5.620 -21.993 1.00 63.94 272 HIS A O 1
ATOM 2174 N N . LYS A 1 273 ? -12.222 -4.616 -20.120 1.00 52.06 273 LYS A N 1
ATOM 2175 C CA . LYS A 1 273 ? -11.007 -3.808 -19.918 1.00 52.06 273 LYS A CA 1
ATOM 2176 C C . LYS A 1 273 ? -9.868 -4.542 -19.220 1.00 52.06 273 LYS A C 1
ATOM 2178 O O . LYS A 1 273 ? -8.712 -4.188 -19.419 1.00 52.06 273 LYS A O 1
ATOM 2183 N N . SER A 1 274 ? -10.159 -5.553 -18.397 1.00 48.06 274 SER A N 1
ATOM 2184 C CA . SER A 1 274 ? -9.112 -6.378 -17.778 1.00 48.06 274 SER A CA 1
ATOM 2185 C C . SER A 1 274 ? -8.337 -7.214 -18.794 1.00 48.06 274 SER A C 1
ATOM 2187 O O . SER A 1 274 ? -7.273 -7.722 -18.460 1.00 48.06 274 SER A O 1
ATOM 2189 N N . LYS A 1 275 ? -8.881 -7.369 -20.006 1.00 43.91 275 LYS A N 1
ATOM 2190 C CA . LYS A 1 275 ? -8.272 -8.135 -21.088 1.00 43.91 275 LYS A CA 1
ATOM 2191 C C . LYS A 1 275 ? -7.173 -7.405 -21.850 1.00 43.91 275 LYS A C 1
ATOM 2193 O O . LYS A 1 275 ? -6.511 -8.106 -22.594 1.00 43.91 275 LYS A O 1
ATOM 2198 N N . GLU A 1 276 ? -6.914 -6.110 -21.597 1.00 46.34 276 GLU A N 1
ATOM 2199 C CA . GLU A 1 276 ? -5.751 -5.377 -22.139 1.00 46.34 276 GLU A CA 1
ATOM 2200 C C . GLU A 1 276 ? -4.437 -6.052 -21.681 1.00 46.34 276 GLU A C 1
ATOM 2202 O O . GLU A 1 276 ? -3.792 -5.674 -20.697 1.00 46.34 276 GLU A O 1
ATOM 2207 N N . ALA A 1 277 ? -4.081 -7.136 -22.365 1.00 47.78 277 ALA A N 1
ATOM 2208 C CA . ALA A 1 277 ? -3.096 -8.107 -21.941 1.00 47.78 277 ALA A CA 1
ATOM 2209 C C . ALA A 1 277 ? -1.717 -7.649 -22.406 1.00 47.78 277 ALA A C 1
ATOM 2211 O O . ALA A 1 277 ? -1.365 -7.737 -23.581 1.00 47.78 277 ALA A O 1
ATOM 2212 N N . GLY A 1 278 ? -0.913 -7.168 -21.465 1.00 51.09 278 GLY A N 1
ATOM 2213 C CA . GLY A 1 278 ? 0.533 -7.094 -21.622 1.00 51.09 278 GLY A CA 1
ATOM 2214 C C . GLY A 1 278 ? 1.192 -8.399 -21.194 1.00 51.09 278 GLY A C 1
ATOM 2215 O O . GLY A 1 278 ? 0.770 -9.025 -20.227 1.00 51.09 278 GLY A O 1
ATOM 2216 N N . VAL A 1 279 ? 2.259 -8.797 -21.877 1.00 53.69 279 VAL A N 1
ATOM 2217 C CA . VAL A 1 279 ? 3.174 -9.855 -21.415 1.00 53.69 279 VAL A CA 1
ATOM 2218 C C . VAL A 1 279 ? 4.212 -9.265 -20.453 1.00 53.69 279 VAL A C 1
ATOM 2220 O O . VAL A 1 279 ? 4.628 -9.916 -19.497 1.00 53.69 279 VAL A O 1
ATOM 2223 N N . LEU A 1 280 ? 4.593 -7.999 -20.664 1.00 54.81 280 LEU A N 1
ATOM 2224 C CA . LEU A 1 280 ? 5.533 -7.259 -19.824 1.00 54.81 280 LEU A CA 1
ATOM 2225 C C . LEU A 1 280 ? 4.930 -5.929 -19.383 1.00 54.81 280 LEU A C 1
ATOM 2227 O O . LEU A 1 280 ? 4.376 -5.220 -20.215 1.00 54.81 280 LEU A O 1
ATOM 2231 N N . PHE A 1 281 ? 5.100 -5.547 -18.114 1.00 51.03 281 PHE A N 1
ATOM 2232 C CA . PHE A 1 281 ? 4.570 -4.290 -17.577 1.00 51.03 281 PHE A CA 1
ATOM 2233 C C . PHE A 1 281 ? 5.647 -3.416 -16.920 1.00 51.03 281 PHE A C 1
ATOM 2235 O O . PHE A 1 281 ? 6.486 -3.910 -16.165 1.00 51.03 281 PHE A O 1
ATOM 2242 N N . SER A 1 282 ? 5.554 -2.098 -17.115 1.00 45.62 282 SER A N 1
ATOM 2243 C CA . SER A 1 282 ? 6.264 -1.079 -16.334 1.00 45.62 282 SER A CA 1
ATOM 2244 C C . SER A 1 282 ? 5.273 -0.092 -15.722 1.00 45.62 282 SER A C 1
ATOM 2246 O O . SER A 1 282 ? 4.435 0.474 -16.416 1.00 45.62 282 SER A O 1
ATOM 2248 N N . ALA A 1 283 ? 5.343 0.106 -14.401 1.00 41.19 283 ALA A N 1
ATOM 2249 C CA . ALA A 1 283 ? 4.487 1.040 -13.656 1.00 41.19 283 ALA A CA 1
ATOM 2250 C C . ALA A 1 283 ? 2.967 0.903 -13.938 1.00 41.19 283 ALA A C 1
ATOM 2252 O O . ALA A 1 283 ? 2.220 1.869 -13.796 1.00 41.19 283 ALA A O 1
ATOM 2253 N N . GLY A 1 284 ? 2.510 -0.299 -14.312 1.00 41.59 284 GLY A N 1
ATOM 2254 C CA . GLY A 1 284 ? 1.113 -0.579 -14.665 1.00 41.59 284 GLY A CA 1
ATOM 2255 C C . GLY A 1 284 ? 0.747 -0.375 -16.141 1.00 41.59 284 GLY A C 1
ATOM 2256 O O . GLY A 1 284 ? -0.426 -0.526 -16.463 1.00 41.59 284 GLY A O 1
ATOM 2257 N N . TYR A 1 285 ? 1.711 -0.071 -17.016 1.00 44.69 285 TYR A N 1
ATOM 2258 C CA . TYR A 1 285 ? 1.548 0.008 -18.473 1.00 44.69 285 TYR A CA 1
ATOM 2259 C C . TYR A 1 285 ? 2.172 -1.220 -19.150 1.00 44.69 285 TYR A C 1
ATOM 2261 O O . TYR A 1 285 ? 3.283 -1.593 -18.758 1.00 44.69 285 TYR A O 1
ATOM 2269 N N . PRO A 1 286 ? 1.507 -1.853 -20.134 1.00 51.75 286 PRO A N 1
ATOM 2270 C CA . PRO A 1 286 ? 2.097 -2.944 -20.898 1.00 51.75 286 PRO A CA 1
ATOM 2271 C C . PRO A 1 286 ? 3.204 -2.393 -21.810 1.00 51.75 286 PRO A C 1
ATOM 2273 O O . PRO A 1 286 ? 2.951 -1.553 -22.662 1.00 51.75 286 PRO A O 1
ATOM 2276 N N . VAL A 1 287 ? 4.438 -2.846 -21.601 1.00 58.44 287 VAL A N 1
ATOM 2277 C CA . VAL A 1 287 ? 5.617 -2.526 -22.431 1.00 58.44 287 VAL A CA 1
ATOM 2278 C C . VAL A 1 287 ? 5.762 -3.527 -23.588 1.00 58.44 287 VAL A C 1
ATOM 2280 O O . VAL A 1 287 ? 6.414 -3.245 -24.588 1.00 58.44 287 VAL A O 1
ATOM 2283 N N . LEU A 1 288 ? 5.145 -4.704 -23.448 1.00 61.06 288 LEU A N 1
ATOM 2284 C CA . LEU A 1 288 ? 5.059 -5.737 -24.478 1.00 61.06 288 LEU A CA 1
ATOM 2285 C C . LEU A 1 288 ? 3.615 -6.237 -24.529 1.00 61.06 288 LEU A C 1
ATOM 2287 O O . LEU A 1 288 ? 3.096 -6.687 -23.505 1.00 61.06 288 LEU A O 1
ATOM 2291 N N . SER A 1 289 ? 2.964 -6.127 -25.686 1.00 57.56 289 SER A N 1
ATOM 2292 C CA . SER A 1 289 ? 1.551 -6.498 -25.866 1.00 57.56 289 SER A CA 1
ATOM 2293 C C . SER A 1 289 ? 1.375 -7.999 -26.123 1.00 57.56 289 SER A C 1
ATOM 2295 O O . SER A 1 289 ? 2.248 -8.653 -26.690 1.00 57.56 289 SER A O 1
ATOM 2297 N N . SER A 1 290 ? 0.250 -8.569 -25.689 1.00 51.97 290 SER A N 1
ATOM 2298 C CA . SER A 1 290 ? -0.145 -9.926 -26.059 1.00 51.97 290 SER A CA 1
ATOM 2299 C C . SER A 1 290 ? -0.555 -9.958 -27.529 1.00 51.97 290 SER A C 1
ATOM 2301 O O . SER A 1 290 ? -1.407 -9.187 -27.971 1.00 51.97 290 SER A O 1
ATOM 2303 N N . TYR A 1 291 ? 0.013 -10.906 -28.278 1.00 47.75 291 TYR A N 1
ATOM 2304 C CA . TYR A 1 291 ? -0.285 -11.154 -29.693 1.00 47.75 291 TYR A CA 1
ATOM 2305 C C . TYR A 1 291 ? -1.787 -11.369 -29.982 1.00 47.75 291 TYR A C 1
ATOM 2307 O O . TYR A 1 291 ? -2.227 -11.208 -31.114 1.00 47.75 291 TYR A O 1
ATOM 2315 N N . SER A 1 292 ? -2.595 -11.703 -28.967 1.00 41.78 292 SER A N 1
ATOM 2316 C CA . SER A 1 292 ? -4.024 -11.993 -29.125 1.00 41.78 292 SER A CA 1
ATOM 2317 C C . SER A 1 292 ? -4.928 -10.765 -29.333 1.00 41.78 292 SER A C 1
ATOM 2319 O O . SER A 1 292 ? -6.0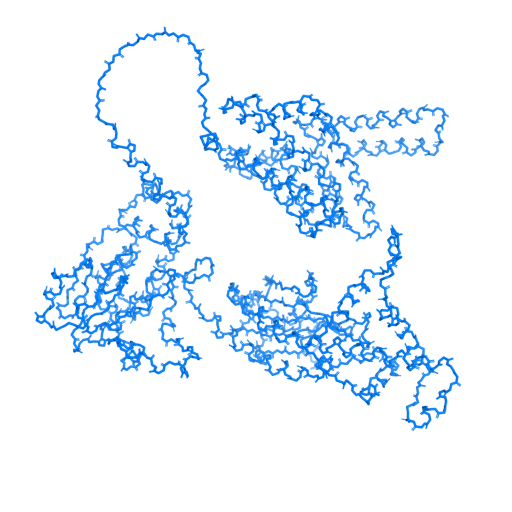98 -10.964 -29.657 1.00 41.78 292 SER A O 1
ATOM 2321 N N . GLU A 1 293 ? -4.453 -9.528 -29.143 1.00 41.94 293 GLU A N 1
ATOM 2322 C CA . GLU A 1 293 ? -5.336 -8.341 -29.131 1.00 41.94 293 GLU A CA 1
ATOM 2323 C C . GLU A 1 293 ? -4.931 -7.177 -30.047 1.00 41.94 293 GLU A C 1
ATOM 2325 O O . GLU A 1 293 ? -5.647 -6.176 -30.102 1.00 41.94 293 GLU A O 1
ATOM 2330 N N . SER A 1 294 ? -3.885 -7.303 -30.870 1.00 37.94 294 SER A N 1
ATOM 2331 C CA . SER A 1 294 ? -3.548 -6.250 -31.850 1.00 37.94 294 SER A CA 1
ATOM 2332 C C . SER A 1 294 ? -4.630 -6.023 -32.927 1.00 37.94 294 SER A C 1
ATOM 2334 O O . SER A 1 294 ? -4.517 -5.097 -33.725 1.00 37.94 294 SER A O 1
ATOM 2336 N N . GLY A 1 295 ? -5.701 -6.828 -32.935 1.00 36.81 295 GLY A N 1
ATOM 2337 C CA . GLY A 1 295 ? -6.844 -6.712 -33.842 1.00 36.81 295 GLY A CA 1
ATOM 2338 C C . GLY A 1 295 ? -8.144 -6.147 -33.251 1.00 36.81 295 GLY A C 1
ATOM 2339 O O . GLY A 1 295 ? -9.140 -6.117 -33.976 1.00 36.81 295 GLY A O 1
ATOM 2340 N N . TYR A 1 296 ? -8.204 -5.719 -31.981 1.00 33.94 296 TYR A N 1
ATOM 2341 C CA . TYR A 1 296 ? -9.485 -5.308 -31.380 1.00 33.94 296 TYR A CA 1
ATOM 2342 C C . TYR A 1 296 ? -9.408 -4.050 -30.507 1.00 33.94 296 TYR A C 1
ATOM 2344 O O . TYR A 1 296 ? -9.631 -4.075 -29.302 1.00 33.94 296 TYR A O 1
ATOM 2352 N N . GLN A 1 297 ? -9.191 -2.902 -31.150 1.00 31.08 297 GLN A N 1
ATOM 2353 C CA . GLN A 1 297 ? -9.640 -1.615 -30.623 1.00 31.08 297 GLN A CA 1
ATOM 2354 C C . GLN A 1 297 ? -10.714 -1.043 -31.551 1.00 31.08 297 GLN A C 1
ATOM 2356 O O . GLN A 1 297 ? -10.448 -0.692 -32.697 1.00 31.08 297 GLN A O 1
ATOM 2361 N N . ARG A 1 298 ? -11.946 -0.939 -31.047 1.00 33.03 298 ARG A N 1
ATOM 2362 C CA . ARG A 1 298 ? -12.944 0.002 -31.564 1.00 33.03 298 ARG A CA 1
ATOM 2363 C C . ARG A 1 298 ? -13.454 0.814 -30.380 1.00 33.03 298 ARG A C 1
ATOM 2365 O O . ARG A 1 298 ? -14.275 0.345 -29.593 1.00 33.03 298 ARG A O 1
ATOM 2372 N N . THR A 1 299 ? -12.915 2.017 -30.223 1.00 30.30 299 THR A N 1
ATOM 2373 C CA . THR A 1 299 ? -13.508 3.075 -29.407 1.00 30.30 299 THR A CA 1
ATOM 2374 C C . THR A 1 299 ? -14.781 3.571 -30.091 1.00 30.30 299 THR A C 1
ATOM 2376 O O . THR A 1 299 ? -14.835 3.739 -31.307 1.00 30.30 299 THR A O 1
ATOM 2379 N N . LYS A 1 300 ? -15.825 3.799 -29.290 1.00 29.69 300 LYS A N 1
ATOM 2380 C CA . LYS A 1 300 ? -17.080 4.467 -29.665 1.00 29.69 300 LYS A CA 1
ATOM 2381 C C . LYS A 1 300 ? -16.859 5.970 -29.944 1.00 29.69 300 LYS A C 1
ATOM 2383 O O . LYS A 1 300 ? -17.425 6.806 -29.252 1.00 29.69 300 LYS A O 1
ATOM 2388 N N . GLU A 1 301 ? -16.035 6.312 -30.931 1.00 32.19 301 GLU A N 1
ATOM 2389 C CA . GLU A 1 301 ? -15.819 7.700 -31.391 1.00 32.19 301 GLU A CA 1
ATOM 2390 C C . GLU A 1 301 ? -16.017 7.873 -32.914 1.00 32.19 301 GLU A C 1
ATOM 2392 O O . GLU A 1 301 ? -15.561 8.850 -33.497 1.00 32.19 301 GLU A O 1
ATOM 2397 N N . GLU A 1 302 ? -16.754 6.974 -33.576 1.00 32.38 302 GLU A N 1
ATOM 2398 C CA . GLU A 1 302 ? -17.130 7.108 -35.000 1.00 32.38 302 GLU A CA 1
ATOM 2399 C C . GLU A 1 302 ? -18.486 7.814 -35.216 1.00 32.38 302 GLU A C 1
ATOM 2401 O O . GLU A 1 302 ? -19.248 7.434 -36.096 1.00 32.38 302 GLU A O 1
ATOM 2406 N N . GLU A 1 303 ? -18.801 8.860 -34.447 1.00 32.59 303 GLU A N 1
ATOM 2407 C CA . GLU A 1 303 ? -19.925 9.753 -34.803 1.00 32.59 303 GLU A CA 1
ATOM 2408 C C . GLU A 1 303 ? -19.528 11.221 -35.014 1.00 32.59 303 GLU A C 1
ATOM 2410 O O . GLU A 1 303 ? -20.378 12.007 -35.421 1.00 32.59 303 GLU A O 1
ATOM 2415 N N . HIS A 1 304 ? -18.262 11.628 -34.822 1.00 30.73 304 HIS A N 1
ATOM 2416 C CA . HIS A 1 304 ? -17.919 13.063 -34.898 1.00 30.73 304 HIS A CA 1
ATOM 2417 C C . HIS A 1 304 ? -16.598 13.466 -35.566 1.00 30.73 304 HIS A C 1
ATOM 2419 O O . HIS A 1 304 ? -16.095 14.557 -35.303 1.00 30.73 304 HIS A O 1
ATOM 2425 N N . LYS A 1 305 ? -16.055 12.659 -36.484 1.00 28.95 305 LYS A N 1
ATOM 2426 C CA . LYS A 1 305 ? -14.972 13.109 -37.382 1.00 28.95 305 LYS A CA 1
ATOM 2427 C C . LYS A 1 305 ? -15.098 12.504 -38.782 1.00 28.95 305 LYS A C 1
ATOM 2429 O O . LYS A 1 305 ? -14.330 11.622 -39.145 1.00 28.95 305 LYS A O 1
ATOM 2434 N N . GLU A 1 306 ? -16.053 12.999 -39.567 1.00 30.80 306 GLU A N 1
ATOM 2435 C CA . GLU A 1 306 ? -16.034 12.827 -41.032 1.00 30.80 306 GLU A CA 1
ATOM 2436 C C . GLU A 1 306 ? -15.140 13.858 -41.745 1.00 30.80 306 GLU A C 1
ATOM 2438 O O . GLU A 1 306 ? -14.772 13.652 -42.896 1.00 30.80 306 GLU A O 1
ATOM 2443 N N . ASP A 1 307 ? -14.659 14.894 -41.058 1.00 27.66 307 ASP A N 1
ATOM 2444 C CA . ASP A 1 307 ? -13.806 15.913 -41.670 1.00 27.66 307 ASP A CA 1
ATOM 2445 C C . ASP A 1 307 ? -12.369 15.805 -41.157 1.00 27.66 307 ASP A C 1
ATOM 2447 O O . ASP A 1 307 ? -12.023 16.450 -40.171 1.00 27.66 307 ASP A O 1
ATOM 2451 N N . LEU A 1 308 ? -11.555 14.946 -41.788 1.00 31.45 308 LEU A N 1
ATOM 2452 C CA . LEU A 1 308 ? -10.083 15.046 -41.929 1.00 31.45 308 LEU A CA 1
ATOM 2453 C C . LEU A 1 308 ? -9.523 13.806 -42.667 1.00 31.45 308 LEU A C 1
ATOM 2455 O O . LEU A 1 308 ? -8.568 13.168 -42.232 1.00 31.45 308 LEU A O 1
ATOM 2459 N N . VAL A 1 309 ? -10.100 13.460 -43.823 1.00 32.59 309 VAL A N 1
ATOM 2460 C CA . VAL A 1 309 ? -9.440 12.584 -44.808 1.00 32.59 309 VAL A CA 1
ATOM 2461 C C . VAL A 1 309 ? -8.684 13.477 -45.784 1.00 32.59 309 VAL A C 1
ATOM 2463 O O . VAL A 1 309 ? -9.163 13.825 -46.857 1.00 32.59 309 VAL A O 1
ATOM 2466 N N . ALA A 1 310 ? -7.496 13.899 -45.372 1.00 30.84 310 ALA A N 1
ATOM 2467 C CA . ALA A 1 310 ? -6.547 14.584 -46.237 1.00 30.84 310 ALA A CA 1
ATOM 2468 C C . ALA A 1 310 ? -5.133 14.261 -45.761 1.00 30.84 310 ALA A C 1
ATOM 2470 O O . ALA A 1 310 ? -4.486 15.114 -45.176 1.00 30.84 310 ALA A O 1
ATOM 2471 N N . ASN A 1 311 ? -4.722 12.999 -45.912 1.00 31.19 311 ASN A N 1
ATOM 2472 C CA . ASN A 1 311 ? -3.342 12.517 -46.069 1.00 31.19 311 ASN A CA 1
ATOM 2473 C C . ASN A 1 311 ? -3.430 10.989 -46.203 1.00 31.19 311 ASN A C 1
ATOM 2475 O O . ASN A 1 311 ? -3.996 10.336 -45.333 1.00 31.19 311 ASN A O 1
ATOM 2479 N N . GLY A 1 312 ? -2.953 10.434 -47.320 1.00 37.25 312 GLY A N 1
ATOM 2480 C CA . GLY A 1 312 ? -3.220 9.067 -47.793 1.00 37.25 312 GLY A CA 1
ATOM 2481 C C . GLY A 1 312 ? -2.599 7.918 -46.987 1.00 37.25 312 GLY A C 1
ATOM 2482 O O . GLY A 1 312 ? -1.950 7.052 -47.569 1.00 37.25 312 GLY A O 1
ATOM 2483 N N . ALA A 1 313 ? -2.808 7.880 -45.673 1.00 35.53 313 ALA A N 1
ATOM 2484 C CA . ALA A 1 313 ? -2.511 6.727 -44.836 1.00 35.53 313 ALA A CA 1
ATOM 2485 C C . ALA A 1 313 ? -3.636 5.694 -44.976 1.00 35.53 313 ALA A C 1
ATOM 2487 O O . ALA A 1 313 ? -4.817 5.994 -44.787 1.00 35.53 313 ALA A O 1
ATOM 2488 N N . VAL A 1 314 ? -3.270 4.473 -45.353 1.00 41.22 314 VAL A N 1
ATOM 2489 C CA . VAL A 1 314 ? -4.216 3.373 -45.515 1.00 41.22 314 VAL A CA 1
ATOM 2490 C C . VAL A 1 314 ? -4.446 2.710 -44.162 1.00 41.22 314 VAL A C 1
ATOM 2492 O O . VAL A 1 314 ? -3.504 2.324 -43.476 1.00 41.22 314 VAL A O 1
ATOM 2495 N N . ASP A 1 315 ? -5.713 2.582 -43.779 1.00 41.34 315 ASP A N 1
ATOM 2496 C CA . ASP A 1 315 ? -6.141 2.016 -42.502 1.00 41.34 315 ASP A CA 1
ATOM 2497 C C . ASP A 1 315 ? -5.870 0.496 -42.456 1.00 41.34 315 ASP A C 1
ATOM 2499 O O . ASP A 1 315 ? -6.647 -0.328 -42.950 1.00 41.34 315 ASP A O 1
ATOM 2503 N N . ILE A 1 316 ? -4.721 0.114 -41.895 1.00 42.59 316 ILE A N 1
ATOM 2504 C CA . ILE A 1 316 ? -4.209 -1.271 -41.819 1.00 42.59 316 ILE A CA 1
ATOM 2505 C C . ILE A 1 316 ? -5.184 -2.211 -41.110 1.00 42.59 316 ILE A C 1
ATOM 2507 O O . ILE A 1 316 ? -5.235 -3.402 -41.423 1.00 42.59 316 ILE A O 1
ATOM 2511 N N . VAL A 1 317 ? -6.013 -1.683 -40.207 1.00 41.19 317 VAL A N 1
ATOM 2512 C CA . VAL A 1 317 ? -7.042 -2.449 -39.493 1.00 41.19 317 VAL A CA 1
ATOM 2513 C C . VAL A 1 317 ? -8.144 -2.925 -40.449 1.00 41.19 317 VAL A C 1
ATOM 2515 O O . VAL A 1 317 ? -8.702 -4.007 -40.256 1.00 41.19 317 VAL A O 1
ATOM 2518 N N . LYS A 1 318 ? -8.437 -2.178 -41.525 1.00 38.66 318 LYS A N 1
ATOM 2519 C CA . LYS A 1 318 ? -9.363 -2.617 -42.584 1.00 38.66 318 LYS A CA 1
ATOM 2520 C C . LYS A 1 318 ? -8.743 -3.663 -43.512 1.00 38.66 318 LYS A C 1
ATOM 2522 O O . LYS A 1 318 ? -9.458 -4.578 -43.913 1.00 38.66 318 LYS A O 1
ATOM 2527 N N . ILE A 1 319 ? -7.446 -3.572 -43.816 1.00 42.28 319 ILE A N 1
ATOM 2528 C CA . ILE A 1 319 ? -6.759 -4.507 -44.730 1.00 42.28 319 ILE A CA 1
ATOM 2529 C C . ILE A 1 319 ? -6.442 -5.848 -44.055 1.00 42.28 319 ILE A C 1
ATOM 2531 O O . ILE A 1 319 ? -6.619 -6.904 -44.656 1.00 42.28 319 ILE A O 1
ATOM 2535 N N . SER A 1 320 ? -6.061 -5.834 -42.779 1.00 39.72 320 SER A N 1
ATOM 2536 C CA . SER A 1 320 ? -5.791 -7.042 -41.985 1.00 39.72 320 SER A CA 1
ATOM 2537 C C . SER A 1 320 ? -7.020 -7.959 -41.838 1.00 39.72 320 SER A C 1
ATOM 2539 O O . SER A 1 320 ? -6.878 -9.171 -41.729 1.00 39.72 320 SER A O 1
ATOM 2541 N N . ARG A 1 321 ? -8.246 -7.419 -41.948 1.00 40.34 321 ARG A N 1
ATOM 2542 C CA . ARG A 1 321 ? -9.492 -8.216 -41.988 1.00 40.34 321 ARG A CA 1
ATOM 2543 C C . ARG A 1 321 ? -9.672 -9.035 -43.275 1.00 40.34 321 ARG A C 1
ATOM 2545 O O . ARG A 1 321 ? -10.524 -9.919 -43.291 1.00 40.34 321 ARG A O 1
ATOM 2552 N N . GLN A 1 322 ? -8.938 -8.730 -44.349 1.00 42.22 322 GLN A N 1
ATOM 2553 C CA . GLN A 1 322 ? -9.106 -9.360 -45.666 1.00 42.22 322 GLN A CA 1
ATOM 2554 C C . GLN A 1 322 ? -8.142 -10.519 -45.946 1.00 42.22 322 GLN A C 1
ATOM 2556 O O . GLN A 1 322 ? -8.409 -11.288 -46.870 1.00 42.22 322 GLN A O 1
ATOM 2561 N N . PHE A 1 323 ? -7.063 -10.684 -45.174 1.00 42.34 323 PHE A N 1
ATOM 2562 C CA . PHE A 1 323 ? -6.021 -11.670 -45.475 1.00 42.34 323 PHE A CA 1
ATOM 2563 C C . PHE A 1 323 ? -5.829 -12.679 -44.328 1.00 42.34 323 PHE A C 1
ATOM 2565 O O . PHE A 1 323 ? -5.822 -12.287 -43.164 1.00 42.34 323 PHE A O 1
ATOM 2572 N N . PRO A 1 324 ? -5.714 -13.988 -44.625 1.00 46.16 324 PRO A N 1
ATOM 2573 C CA . PRO A 1 324 ? -5.524 -15.022 -43.609 1.00 46.16 324 PRO A CA 1
ATOM 2574 C C . PRO A 1 324 ? -4.166 -14.881 -42.901 1.00 46.16 324 PRO A C 1
ATOM 2576 O O . PRO A 1 324 ? -3.205 -14.426 -43.511 1.00 46.16 324 PRO A O 1
ATOM 2579 N N . ASN A 1 325 ? -4.084 -15.334 -41.640 1.00 56.97 325 ASN A N 1
ATOM 2580 C CA . ASN A 1 325 ? -2.840 -15.446 -40.863 1.00 56.97 325 ASN A CA 1
ATOM 2581 C C . ASN A 1 325 ? -1.817 -16.325 -41.612 1.00 56.97 325 ASN A C 1
ATOM 2583 O O . ASN A 1 325 ? -1.817 -17.552 -41.471 1.00 56.97 325 ASN A O 1
ATOM 2587 N N . GLU A 1 326 ? -0.952 -15.716 -42.422 1.00 66.31 326 GLU A N 1
ATOM 2588 C CA . GLU A 1 326 ? 0.177 -16.398 -43.058 1.00 66.31 326 GLU A CA 1
ATOM 2589 C C . GLU A 1 326 ? 1.191 -16.832 -41.975 1.00 66.31 326 GLU A C 1
ATOM 2591 O O . GLU A 1 326 ? 1.082 -16.432 -40.823 1.00 66.31 326 GLU A O 1
ATOM 2596 N N . ASN A 1 327 ? 2.178 -17.682 -42.282 1.00 72.44 327 ASN A N 1
ATOM 2597 C CA . ASN A 1 327 ? 3.270 -18.004 -41.339 1.00 72.44 327 ASN A CA 1
ATOM 2598 C C . ASN A 1 327 ? 4.536 -17.188 -41.671 1.00 72.44 327 ASN A C 1
ATOM 2600 O O . ASN A 1 327 ? 5.629 -17.741 -41.826 1.00 72.44 327 ASN A O 1
ATOM 2604 N N . SER A 1 328 ? 4.370 -15.878 -41.884 1.00 79.25 328 SER A N 1
ATOM 2605 C CA . SER A 1 328 ? 5.428 -14.977 -42.358 1.00 79.25 328 SER A CA 1
ATOM 2606 C C . SER A 1 328 ? 6.638 -14.895 -41.421 1.00 79.25 328 SER A C 1
ATOM 2608 O O . SER A 1 328 ? 7.769 -14.810 -41.902 1.00 79.25 328 SER A O 1
ATOM 2610 N N . LEU A 1 329 ? 6.446 -14.991 -40.100 1.00 77.25 329 LEU A N 1
ATOM 2611 C CA . LEU A 1 329 ? 7.533 -14.881 -39.124 1.00 77.25 329 LEU A CA 1
ATOM 2612 C C . LEU A 1 329 ? 8.407 -16.141 -39.124 1.00 77.25 329 LEU A C 1
ATOM 2614 O O . LEU A 1 329 ? 9.636 -16.053 -39.117 1.00 77.25 329 LEU A O 1
ATOM 2618 N N . ARG A 1 330 ? 7.791 -17.326 -39.202 1.00 76.31 330 ARG A N 1
ATOM 2619 C CA . ARG A 1 330 ? 8.492 -18.608 -39.346 1.00 76.31 330 ARG A CA 1
ATOM 2620 C C . ARG A 1 330 ? 9.285 -18.681 -40.649 1.00 76.31 330 ARG A C 1
ATOM 2622 O O . ARG A 1 330 ? 10.353 -19.295 -40.657 1.00 76.31 330 ARG A O 1
ATOM 2629 N N . CYS A 1 331 ? 8.798 -18.062 -41.725 1.00 76.00 331 CYS A N 1
ATOM 2630 C CA . CYS A 1 331 ? 9.481 -18.035 -43.022 1.00 76.00 331 CYS A CA 1
ATOM 2631 C C . CYS A 1 331 ? 10.847 -17.329 -42.984 1.00 76.00 331 CYS A C 1
ATOM 2633 O O . CYS A 1 331 ? 11.690 -17.626 -43.828 1.00 76.00 331 CYS A O 1
ATOM 2635 N N . LEU A 1 332 ? 11.110 -16.463 -41.995 1.00 75.62 332 LEU A N 1
ATOM 2636 C CA . LEU A 1 332 ? 12.434 -15.860 -41.792 1.00 75.62 332 LEU A CA 1
ATOM 2637 C C . LEU A 1 332 ? 13.480 -16.885 -41.316 1.00 75.62 332 LEU A C 1
ATOM 2639 O O . LEU A 1 332 ? 14.673 -16.727 -41.565 1.00 75.62 332 LEU A O 1
ATOM 2643 N N . GLY A 1 333 ? 13.060 -17.969 -40.655 1.00 74.00 333 GLY A N 1
ATOM 2644 C CA . GLY A 1 333 ? 13.949 -19.054 -40.238 1.00 74.00 333 GLY A CA 1
ATOM 2645 C C . GLY A 1 333 ? 15.192 -18.557 -39.487 1.00 74.00 333 GLY A C 1
ATOM 2646 O O . GLY A 1 333 ? 15.089 -17.929 -38.436 1.00 74.00 333 GLY A O 1
ATOM 2647 N N . ALA A 1 334 ? 16.380 -18.831 -40.036 1.00 68.19 334 ALA A N 1
ATOM 2648 C CA . ALA A 1 334 ? 17.659 -18.463 -39.424 1.00 68.19 334 ALA A CA 1
ATOM 2649 C C . ALA A 1 334 ? 17.953 -16.947 -39.430 1.00 68.19 334 ALA A C 1
ATOM 2651 O O . ALA A 1 334 ? 18.778 -16.494 -38.636 1.00 68.19 334 ALA A O 1
ATOM 2652 N N . THR A 1 335 ? 17.291 -16.151 -40.282 1.00 75.62 335 THR A N 1
ATOM 2653 C CA . THR A 1 335 ? 17.485 -14.689 -40.334 1.00 75.62 335 THR A CA 1
ATOM 2654 C C . THR A 1 335 ? 16.601 -13.936 -39.343 1.00 75.62 335 THR A C 1
ATOM 2656 O O . THR A 1 335 ? 16.785 -12.737 -39.154 1.00 75.62 335 THR A O 1
ATOM 2659 N N . LEU A 1 336 ? 15.703 -14.623 -38.627 1.00 83.44 336 LEU A N 1
ATOM 2660 C CA . LEU A 1 336 ? 14.822 -14.014 -37.628 1.00 83.44 336 LEU A CA 1
ATOM 2661 C C . LEU A 1 336 ? 15.589 -13.207 -36.571 1.00 83.44 336 LEU A C 1
ATOM 2663 O O . LEU A 1 336 ? 15.147 -12.135 -36.173 1.00 83.44 336 LEU A O 1
ATOM 2667 N N . ILE A 1 337 ? 16.763 -13.683 -36.148 1.00 83.00 337 ILE A N 1
ATOM 2668 C CA . ILE A 1 337 ? 17.600 -12.995 -35.152 1.00 83.00 337 ILE A CA 1
ATOM 2669 C C . ILE A 1 337 ? 18.095 -11.645 -35.677 1.00 83.00 337 ILE A C 1
ATOM 2671 O O . ILE A 1 337 ? 18.166 -10.680 -34.919 1.00 83.00 337 ILE A O 1
ATOM 2675 N N . GLN A 1 338 ? 18.392 -11.562 -36.974 1.00 83.12 338 GLN A N 1
ATOM 2676 C CA . GLN A 1 338 ? 18.834 -10.329 -37.625 1.00 83.12 338 GLN A CA 1
ATOM 2677 C C . GLN A 1 338 ? 17.695 -9.308 -37.761 1.00 83.12 338 GLN A C 1
ATOM 2679 O O . GLN A 1 338 ? 17.976 -8.122 -37.917 1.00 83.12 338 GLN A O 1
ATOM 2684 N N . CYS A 1 339 ? 16.434 -9.748 -37.670 1.00 83.69 339 CYS A N 1
ATOM 2685 C CA . CYS A 1 339 ? 15.269 -8.869 -37.554 1.00 83.69 339 CYS A CA 1
ATOM 2686 C C . CYS A 1 339 ? 14.947 -8.515 -36.093 1.00 83.69 339 CYS A C 1
ATOM 2688 O O . CYS A 1 339 ? 14.578 -7.385 -35.786 1.00 83.69 339 CYS A O 1
ATOM 2690 N N . LEU A 1 340 ? 15.100 -9.479 -35.183 1.00 85.88 340 LEU A N 1
ATOM 2691 C CA . LEU A 1 340 ? 14.733 -9.330 -33.780 1.00 85.88 340 LEU A CA 1
ATOM 2692 C C . LEU A 1 340 ? 15.730 -8.457 -33.007 1.00 85.88 340 LEU A C 1
ATOM 2694 O O . LEU A 1 340 ? 15.310 -7.666 -32.172 1.00 85.88 340 LEU A O 1
ATOM 2698 N N . TYR A 1 341 ? 17.034 -8.557 -33.286 1.00 87.25 341 TYR A N 1
ATOM 2699 C CA . TYR A 1 341 ? 18.036 -7.710 -32.631 1.00 87.25 341 TYR A CA 1
ATOM 2700 C C . TYR A 1 341 ? 17.747 -6.207 -32.818 1.00 87.25 341 TYR A C 1
ATOM 2702 O O . TYR A 1 341 ? 17.568 -5.545 -31.795 1.00 87.25 341 TYR A O 1
ATOM 2710 N N . PRO A 1 342 ? 17.606 -5.685 -34.055 1.00 85.38 342 PRO A N 1
ATOM 2711 C CA . PRO A 1 342 ? 17.279 -4.278 -34.303 1.00 85.38 342 PRO A CA 1
ATOM 2712 C C . PRO A 1 342 ? 15.989 -3.826 -33.617 1.00 85.38 342 PRO A C 1
ATOM 2714 O O . PRO A 1 342 ? 15.937 -2.755 -33.010 1.00 85.38 342 PRO A O 1
ATOM 2717 N N . LEU A 1 343 ? 14.960 -4.678 -33.654 1.00 86.06 343 LEU A N 1
ATOM 2718 C CA . LEU A 1 343 ? 13.672 -4.420 -33.018 1.00 86.06 343 LEU A CA 1
ATOM 2719 C C . LEU A 1 343 ? 13.813 -4.253 -31.495 1.00 86.06 343 LEU A C 1
ATOM 2721 O O . LEU A 1 343 ? 13.232 -3.339 -30.912 1.00 86.06 343 LEU A O 1
ATOM 2725 N N . LEU A 1 344 ? 14.617 -5.104 -30.851 1.00 85.50 344 LEU A N 1
ATOM 2726 C CA . LEU A 1 344 ? 14.840 -5.082 -29.404 1.00 85.50 344 LEU A CA 1
ATOM 2727 C C . LEU A 1 344 ? 15.839 -4.015 -28.953 1.00 85.50 344 LEU A C 1
ATOM 2729 O O . LEU A 1 344 ? 15.749 -3.545 -27.820 1.00 85.50 344 LEU A O 1
ATOM 2733 N N . SER A 1 345 ? 16.790 -3.626 -29.802 1.00 84.31 345 SER A N 1
ATOM 2734 C CA . SER A 1 345 ? 17.759 -2.567 -29.506 1.00 84.31 345 SER A CA 1
ATOM 2735 C C . SER A 1 345 ? 17.244 -1.158 -29.800 1.00 84.31 345 SER A C 1
ATOM 2737 O O . SER A 1 345 ? 17.964 -0.204 -29.515 1.00 84.31 345 SER A O 1
ATOM 2739 N N . GLY A 1 346 ? 16.034 -1.015 -30.351 1.00 79.69 346 GLY A N 1
ATOM 2740 C CA . GLY A 1 346 ? 15.452 0.293 -30.667 1.00 79.69 346 GLY A CA 1
ATOM 2741 C C . GLY A 1 346 ? 15.908 0.865 -32.015 1.00 79.69 346 GLY A C 1
ATOM 2742 O O . GLY A 1 346 ? 15.770 2.062 -32.241 1.00 79.69 346 GLY A O 1
ATOM 2743 N N . GLU A 1 347 ? 16.491 0.053 -32.903 1.00 84.94 347 GLU A N 1
ATOM 2744 C CA . GLU A 1 347 ? 16.912 0.516 -34.229 1.00 84.94 347 GLU A CA 1
ATOM 2745 C C . GLU A 1 347 ? 15.723 0.636 -35.186 1.00 84.94 347 GLU A C 1
ATOM 2747 O O . GLU A 1 347 ? 14.753 -0.120 -35.099 1.00 84.94 347 GLU A O 1
ATOM 2752 N N . GLU A 1 348 ? 15.820 1.590 -36.111 1.00 84.69 348 GLU A N 1
ATOM 2753 C CA . GLU A 1 348 ? 14.801 1.837 -37.126 1.00 84.69 348 GLU A CA 1
ATOM 2754 C C . GLU A 1 348 ? 14.796 0.739 -38.194 1.00 84.69 348 GLU A C 1
ATOM 2756 O O . GLU A 1 348 ? 15.825 0.437 -38.812 1.00 84.69 348 GLU A O 1
ATOM 2761 N N . MET A 1 349 ? 13.611 0.180 -38.432 1.00 86.38 349 MET A N 1
ATOM 2762 C CA . MET A 1 349 ? 13.360 -0.917 -39.353 1.00 86.38 349 MET A CA 1
ATOM 2763 C C . MET A 1 349 ? 12.233 -0.572 -40.337 1.00 86.38 349 MET A C 1
ATOM 2765 O O . MET A 1 349 ? 11.174 -0.076 -39.949 1.00 86.38 349 MET A O 1
ATOM 2769 N N . ALA A 1 350 ? 12.435 -0.907 -41.612 1.00 87.12 350 ALA A N 1
ATOM 2770 C CA . ALA A 1 350 ? 11.400 -0.863 -42.643 1.00 87.12 350 ALA A CA 1
ATOM 2771 C C . ALA A 1 350 ? 11.092 -2.252 -43.215 1.00 87.12 350 ALA A C 1
ATOM 2773 O O . ALA A 1 350 ? 11.999 -3.046 -43.470 1.00 87.12 350 ALA A O 1
ATOM 2774 N N . VAL A 1 351 ? 9.810 -2.516 -43.470 1.00 87.56 351 VAL A N 1
ATOM 2775 C CA . VAL A 1 351 ? 9.337 -3.668 -44.250 1.00 87.56 351 VAL A CA 1
ATOM 2776 C C . VAL A 1 351 ? 8.877 -3.166 -45.613 1.00 87.56 351 VAL A C 1
ATOM 2778 O O . VAL A 1 351 ? 8.002 -2.309 -45.695 1.00 87.56 351 VAL A O 1
ATOM 2781 N N . ILE A 1 352 ? 9.457 -3.693 -46.687 1.00 88.38 352 ILE A N 1
ATOM 2782 C CA . ILE A 1 352 ? 9.142 -3.279 -48.055 1.00 88.38 352 ILE A CA 1
ATOM 2783 C C . ILE A 1 352 ? 8.460 -4.428 -48.787 1.00 88.38 352 ILE A C 1
ATOM 2785 O O . ILE A 1 352 ? 8.983 -5.544 -48.810 1.00 88.38 352 ILE A O 1
ATOM 2789 N N . ALA A 1 353 ? 7.331 -4.145 -49.436 1.00 86.62 353 ALA A N 1
ATOM 2790 C CA . ALA A 1 353 ? 6.669 -5.080 -50.339 1.00 86.62 353 ALA A CA 1
ATOM 2791 C C . ALA A 1 353 ? 6.096 -4.371 -51.573 1.00 86.62 353 ALA A C 1
ATOM 2793 O O . ALA A 1 353 ? 5.706 -3.211 -51.524 1.00 86.62 353 ALA A O 1
ATOM 2794 N N . SER A 1 354 ? 6.020 -5.083 -52.692 1.00 85.94 354 SER A N 1
ATOM 2795 C CA . SER A 1 354 ? 5.232 -4.684 -53.862 1.00 85.94 354 SER A CA 1
ATOM 2796 C C . SER A 1 354 ? 3.746 -4.930 -53.616 1.00 85.94 354 SER A C 1
ATOM 2798 O O . SER A 1 354 ? 3.382 -5.715 -52.741 1.00 85.94 354 SER A O 1
ATOM 2800 N N . GLU A 1 355 ? 2.878 -4.336 -54.439 1.00 81.94 355 GLU A N 1
ATOM 2801 C CA . GLU A 1 355 ? 1.424 -4.555 -54.363 1.00 81.94 355 GLU A CA 1
ATOM 2802 C C . GLU A 1 355 ? 1.040 -6.047 -54.378 1.00 81.94 355 GLU A C 1
ATOM 2804 O O . GLU A 1 355 ? 0.108 -6.458 -53.694 1.00 81.94 355 GLU A O 1
ATOM 2809 N N . GLN A 1 356 ? 1.809 -6.888 -55.082 1.00 82.62 356 GLN A N 1
ATOM 2810 C CA . GLN A 1 356 ? 1.591 -8.339 -55.139 1.00 82.62 356 GLN A CA 1
ATOM 2811 C C . GLN A 1 356 ? 1.916 -9.077 -53.829 1.00 82.62 356 GLN A C 1
ATOM 2813 O O . GLN A 1 356 ? 1.405 -10.172 -53.612 1.00 82.62 356 GLN A O 1
ATOM 2818 N N . ARG A 1 357 ? 2.788 -8.522 -52.975 1.00 79.44 357 ARG A N 1
ATOM 2819 C CA . ARG A 1 357 ? 3.230 -9.115 -51.693 1.00 79.44 357 ARG A CA 1
ATOM 2820 C C . ARG A 1 357 ? 2.730 -8.327 -50.479 1.00 79.44 357 ARG A C 1
ATOM 2822 O O . ARG A 1 357 ? 3.223 -8.519 -49.369 1.00 79.44 357 ARG A O 1
ATOM 2829 N N . LEU A 1 358 ? 1.755 -7.447 -50.694 1.00 82.44 358 LEU A N 1
ATOM 2830 C CA . LEU A 1 358 ? 1.214 -6.549 -49.682 1.00 82.44 358 LEU A CA 1
ATOM 2831 C C . LEU A 1 358 ? 0.617 -7.308 -48.485 1.00 82.44 358 LEU A C 1
ATOM 2833 O O . LEU A 1 358 ? 0.868 -6.925 -47.346 1.00 82.44 358 LEU A O 1
ATOM 2837 N N . SER A 1 359 ? -0.107 -8.410 -48.723 1.00 78.25 359 SER A N 1
ATOM 2838 C CA . SER A 1 359 ? -0.707 -9.227 -47.655 1.00 78.25 359 SER A CA 1
ATOM 2839 C C . SER A 1 359 ? 0.349 -9.796 -46.704 1.00 78.25 359 SER A C 1
ATOM 2841 O O . SER A 1 359 ? 0.264 -9.592 -45.494 1.00 78.25 359 SER A O 1
ATOM 2843 N N . THR A 1 360 ? 1.392 -10.425 -47.253 1.00 82.56 360 THR A N 1
ATOM 2844 C CA . THR A 1 360 ? 2.523 -10.974 -46.493 1.00 82.56 360 THR A CA 1
ATOM 2845 C C . THR A 1 360 ? 3.301 -9.880 -45.764 1.00 82.56 360 THR A C 1
ATOM 2847 O O . THR A 1 360 ? 3.753 -10.082 -44.638 1.00 82.56 360 THR A O 1
ATOM 2850 N N . GLY A 1 361 ? 3.457 -8.709 -46.390 1.00 82.25 361 GLY A N 1
ATOM 2851 C CA . GLY A 1 361 ? 4.113 -7.555 -45.780 1.00 82.25 361 GLY A CA 1
ATOM 2852 C C . GLY A 1 361 ? 3.378 -7.042 -44.549 1.00 82.25 361 GLY A C 1
ATOM 2853 O O . GLY A 1 361 ? 4.002 -6.845 -43.506 1.00 82.25 361 GLY A O 1
ATOM 2854 N N . ILE A 1 362 ? 2.061 -6.872 -44.651 1.00 80.88 362 ILE A N 1
ATOM 2855 C CA . ILE A 1 362 ? 1.220 -6.397 -43.547 1.00 80.88 362 ILE A CA 1
ATOM 2856 C C . ILE A 1 362 ? 1.198 -7.415 -42.403 1.00 80.88 362 ILE A C 1
ATOM 2858 O O . ILE A 1 362 ? 1.381 -7.031 -41.248 1.00 80.88 362 ILE A O 1
ATOM 2862 N N . ASP A 1 363 ? 1.044 -8.704 -42.712 1.00 81.25 363 ASP A N 1
ATOM 2863 C CA . ASP A 1 363 ? 1.062 -9.780 -41.714 1.00 81.25 363 ASP A CA 1
ATOM 2864 C C . ASP A 1 363 ? 2.404 -9.835 -40.953 1.00 81.25 363 ASP A C 1
ATOM 2866 O O . ASP A 1 363 ? 2.428 -9.891 -39.719 1.00 81.25 363 ASP A O 1
ATOM 2870 N N . LEU A 1 364 ? 3.533 -9.723 -41.664 1.00 84.50 364 LEU A N 1
ATOM 2871 C CA . LEU A 1 364 ? 4.857 -9.662 -41.043 1.00 84.50 364 LEU A CA 1
ATOM 2872 C C . LEU A 1 364 ? 5.031 -8.406 -40.176 1.00 84.50 364 LEU A C 1
ATOM 2874 O O . LEU A 1 364 ? 5.545 -8.497 -39.059 1.00 84.50 364 LEU A O 1
ATOM 2878 N N . LEU A 1 365 ? 4.592 -7.243 -40.667 1.00 84.88 365 LEU A N 1
ATOM 2879 C CA . LEU A 1 365 ? 4.683 -5.969 -39.952 1.00 84.88 365 LEU A CA 1
ATOM 2880 C C . LEU A 1 365 ? 3.927 -6.025 -38.619 1.00 84.88 365 LEU A C 1
ATOM 2882 O O . LEU A 1 365 ? 4.456 -5.605 -37.592 1.00 84.88 365 LEU A O 1
ATOM 2886 N N . GLN A 1 366 ? 2.720 -6.593 -38.611 1.00 79.25 366 GLN A N 1
ATOM 2887 C CA . GLN A 1 366 ? 1.903 -6.737 -37.404 1.00 79.25 366 GLN A CA 1
ATOM 2888 C C . GLN A 1 366 ? 2.549 -7.667 -36.371 1.00 79.25 366 GLN A C 1
ATOM 2890 O O . GLN A 1 366 ? 2.586 -7.347 -35.180 1.00 79.25 366 GLN A O 1
ATOM 2895 N N . LYS A 1 367 ? 3.109 -8.796 -36.817 1.00 81.38 367 LYS A N 1
ATOM 2896 C CA . LYS A 1 367 ? 3.818 -9.743 -35.944 1.00 81.38 367 LYS A CA 1
ATOM 2897 C C . LYS A 1 367 ? 5.081 -9.138 -35.350 1.00 81.38 367 LYS A C 1
ATOM 2899 O O . LYS A 1 367 ? 5.311 -9.286 -34.152 1.00 81.38 367 LYS A O 1
ATOM 2904 N N . LEU A 1 368 ? 5.864 -8.407 -36.142 1.00 83.75 368 LEU A N 1
ATOM 2905 C CA . LEU A 1 368 ? 7.021 -7.669 -35.636 1.00 83.75 368 LEU A CA 1
ATOM 2906 C C . LEU A 1 368 ? 6.595 -6.565 -34.661 1.00 83.75 368 LEU A C 1
ATOM 2908 O O . LEU A 1 368 ? 7.214 -6.424 -33.611 1.00 83.75 368 LEU A O 1
ATOM 2912 N N . ASN A 1 369 ? 5.495 -5.854 -34.928 1.00 82.50 369 ASN A N 1
ATOM 2913 C CA . ASN A 1 369 ? 4.988 -4.837 -34.005 1.00 82.50 369 ASN A CA 1
ATOM 2914 C C . ASN A 1 369 ? 4.581 -5.432 -32.647 1.00 82.50 369 ASN A C 1
ATOM 2916 O O . ASN A 1 369 ? 4.795 -4.808 -31.614 1.00 82.50 369 ASN A O 1
ATOM 2920 N N . SER A 1 370 ? 4.067 -6.668 -32.619 1.00 73.94 370 SER A N 1
ATOM 2921 C CA . SER A 1 370 ? 3.733 -7.359 -31.362 1.00 73.94 370 SER A CA 1
ATOM 2922 C C . SER A 1 370 ? 4.954 -7.711 -30.499 1.00 73.94 370 SER A C 1
ATOM 2924 O O . SER A 1 370 ? 4.837 -7.830 -29.282 1.00 73.94 370 SER A O 1
ATOM 2926 N N . LEU A 1 371 ? 6.131 -7.850 -31.121 1.00 78.06 371 LEU A N 1
ATOM 2927 C CA . LEU A 1 371 ? 7.402 -8.159 -30.460 1.00 78.06 371 LEU A CA 1
ATOM 2928 C C . LEU A 1 371 ? 8.212 -6.899 -30.102 1.00 78.06 371 LEU A C 1
ATOM 2930 O O . LEU A 1 371 ? 9.270 -7.008 -29.477 1.00 78.06 371 LEU A O 1
ATOM 2934 N N . LYS A 1 372 ? 7.736 -5.711 -30.499 1.00 80.44 372 LYS A N 1
ATOM 2935 C CA . LYS A 1 372 ? 8.357 -4.419 -30.192 1.00 80.44 372 LYS A CA 1
ATOM 2936 C C . LYS A 1 372 ? 8.226 -4.113 -28.700 1.00 80.44 372 LYS A C 1
ATOM 2938 O O . LYS A 1 372 ? 7.160 -4.270 -28.108 1.00 80.44 372 LYS A O 1
ATOM 2943 N N . ILE A 1 373 ? 9.315 -3.634 -28.104 1.00 74.81 373 ILE A N 1
ATOM 2944 C CA . ILE A 1 373 ? 9.357 -3.188 -26.709 1.00 74.81 373 ILE A CA 1
ATOM 2945 C C . ILE A 1 373 ? 9.205 -1.671 -26.713 1.00 74.81 373 ILE A C 1
ATOM 2947 O O . ILE A 1 373 ? 10.118 -0.969 -27.137 1.00 74.81 373 ILE A O 1
ATOM 2951 N N . SER A 1 374 ? 8.055 -1.165 -26.269 1.00 70.19 374 SER A N 1
ATOM 2952 C CA . SER A 1 374 ? 7.832 0.275 -26.129 1.00 70.19 374 SER A CA 1
ATOM 2953 C C . SER A 1 374 ? 6.771 0.580 -25.081 1.00 70.19 374 SER A C 1
ATOM 2955 O O . SER A 1 374 ? 5.766 -0.119 -24.958 1.00 70.19 374 SER A O 1
ATOM 2957 N N . ARG A 1 375 ? 6.987 1.647 -24.313 1.00 58.88 375 ARG A N 1
ATOM 2958 C CA . ARG A 1 375 ? 6.039 2.161 -23.324 1.00 58.88 375 ARG A CA 1
ATOM 2959 C C . ARG A 1 375 ? 4.853 2.886 -23.964 1.00 58.88 375 ARG A C 1
ATOM 2961 O O . ARG A 1 375 ? 3.790 2.956 -23.347 1.00 58.88 375 ARG A O 1
ATOM 2968 N N . VAL A 1 376 ? 5.037 3.449 -25.159 1.00 59.12 376 VAL A N 1
ATOM 2969 C CA . VAL A 1 376 ? 3.968 4.064 -25.952 1.00 59.12 376 VAL A CA 1
ATOM 2970 C C . VAL A 1 376 ? 3.585 3.073 -27.036 1.00 59.12 376 VAL A C 1
ATOM 2972 O O . VAL A 1 376 ? 4.408 2.691 -27.862 1.00 59.12 376 VAL A O 1
ATOM 2975 N N . PHE A 1 377 ? 2.330 2.634 -27.024 1.00 58.25 377 PHE A N 1
ATOM 2976 C CA . PHE A 1 377 ? 1.838 1.761 -28.076 1.00 58.25 377 PHE A CA 1
ATOM 2977 C C . PHE A 1 377 ? 1.760 2.550 -29.388 1.00 58.25 377 PHE A C 1
ATOM 2979 O O . PHE A 1 377 ? 0.902 3.416 -29.555 1.00 58.25 377 PHE A O 1
ATOM 2986 N N . GLU A 1 378 ? 2.681 2.261 -30.301 1.00 60.97 378 GLU A N 1
ATOM 2987 C CA . GLU A 1 378 ? 2.675 2.773 -31.667 1.00 60.97 378 GLU A CA 1
ATOM 2988 C C . GLU A 1 378 ? 2.161 1.673 -32.594 1.00 60.97 378 GLU A C 1
ATOM 2990 O O . GLU A 1 378 ? 2.737 0.584 -32.671 1.00 60.97 378 GLU A O 1
ATOM 2995 N N . ASN A 1 379 ? 1.080 1.954 -33.317 1.00 63.56 379 ASN A N 1
ATOM 2996 C CA . ASN A 1 379 ? 0.667 1.089 -34.411 1.00 63.56 379 ASN A CA 1
ATOM 2997 C C . ASN A 1 379 ? 1.660 1.250 -35.561 1.00 63.56 379 ASN A C 1
ATOM 2999 O O . ASN A 1 379 ? 1.877 2.361 -36.038 1.00 63.56 379 ASN A O 1
ATOM 3003 N N . ALA A 1 380 ? 2.264 0.145 -36.000 1.00 70.31 380 ALA A N 1
ATOM 3004 C CA . ALA A 1 380 ? 3.100 0.162 -37.190 1.00 70.31 380 ALA A CA 1
ATOM 3005 C C . ALA A 1 380 ? 2.234 0.511 -38.407 1.00 70.31 380 ALA A C 1
ATOM 3007 O O . ALA A 1 380 ? 1.282 -0.206 -38.718 1.00 70.31 380 ALA A O 1
ATOM 3008 N N . GLU A 1 381 ? 2.557 1.620 -39.072 1.00 75.81 381 GLU A N 1
ATOM 3009 C CA . GLU A 1 381 ? 1.816 2.109 -40.233 1.00 75.81 381 GLU A CA 1
ATOM 3010 C C . GLU A 1 381 ? 2.363 1.536 -41.551 1.00 75.81 381 GLU A C 1
ATOM 3012 O O . GLU A 1 381 ? 3.560 1.271 -41.674 1.00 75.81 381 GLU A O 1
ATOM 3017 N N . TRP A 1 382 ? 1.496 1.385 -42.554 1.00 80.31 382 TRP A N 1
ATOM 3018 C CA . TRP A 1 382 ? 1.830 0.958 -43.907 1.00 80.31 382 TRP A CA 1
ATOM 3019 C C . TRP A 1 382 ? 1.594 2.138 -44.843 1.00 80.31 382 TRP A C 1
ATOM 3021 O O . TRP A 1 382 ? 0.461 2.596 -45.006 1.00 80.31 382 TRP A O 1
ATOM 3031 N N . CYS A 1 383 ? 2.667 2.654 -45.430 1.00 79.12 383 CYS A N 1
ATOM 3032 C CA . CYS A 1 383 ? 2.630 3.840 -46.266 1.00 79.12 383 CYS A CA 1
ATOM 3033 C C . CYS A 1 383 ? 2.672 3.477 -47.754 1.00 79.12 383 CYS A C 1
ATOM 3035 O O . CYS A 1 383 ? 3.420 2.594 -48.182 1.00 79.12 383 CYS A O 1
ATOM 3037 N N . ASN A 1 384 ? 1.880 4.198 -48.545 1.00 69.88 384 ASN A N 1
ATOM 3038 C CA . ASN A 1 384 ? 1.894 4.106 -50.005 1.00 69.88 384 ASN A CA 1
ATOM 3039 C C . ASN A 1 384 ? 2.808 5.147 -50.664 1.00 69.88 384 ASN A C 1
ATOM 3041 O O . ASN A 1 384 ? 3.028 5.070 -51.868 1.00 69.88 384 ASN A O 1
ATOM 3045 N N . ASP A 1 385 ? 3.305 6.122 -49.901 1.00 65.75 385 ASP A N 1
ATOM 3046 C CA . ASP A 1 385 ? 4.183 7.173 -50.405 1.00 65.75 385 ASP A CA 1
ATOM 3047 C C . ASP A 1 385 ? 5.633 6.884 -49.994 1.00 65.75 385 ASP A C 1
ATOM 3049 O O . ASP A 1 385 ? 5.963 6.810 -48.809 1.00 65.75 385 ASP A O 1
ATOM 3053 N N . GLU A 1 386 ? 6.501 6.713 -50.993 1.00 59.78 386 GLU A N 1
ATOM 3054 C CA . GLU A 1 386 ? 7.931 6.423 -50.826 1.00 59.78 386 GLU A CA 1
ATOM 3055 C C . GLU A 1 386 ? 8.687 7.592 -50.151 1.00 59.78 386 GLU A C 1
ATOM 3057 O O . GLU A 1 386 ? 9.786 7.382 -49.640 1.00 59.78 386 GLU A O 1
ATOM 3062 N N . ASN A 1 387 ? 8.107 8.804 -50.119 1.00 57.69 387 ASN A N 1
ATOM 3063 C CA . ASN A 1 387 ? 8.737 10.024 -49.591 1.00 57.69 387 ASN A CA 1
ATOM 3064 C C . ASN A 1 387 ? 8.184 10.506 -48.233 1.00 57.69 387 ASN A C 1
ATOM 3066 O O . ASN A 1 387 ? 8.619 11.550 -47.737 1.00 57.69 387 ASN A O 1
ATOM 3070 N N . ASP A 1 388 ? 7.225 9.803 -47.619 1.00 58.28 388 ASP A N 1
ATOM 3071 C CA . ASP A 1 388 ? 6.600 10.247 -46.363 1.00 58.28 388 ASP A CA 1
ATOM 3072 C C . ASP A 1 388 ? 7.412 9.848 -45.115 1.00 58.28 388 ASP A C 1
ATOM 3074 O O . ASP A 1 388 ? 7.017 8.999 -44.313 1.00 58.28 388 ASP A O 1
ATOM 3078 N N . ASP A 1 389 ? 8.560 10.501 -44.927 1.00 54.78 389 ASP A N 1
ATOM 3079 C CA . ASP A 1 389 ? 9.418 10.367 -43.736 1.00 54.78 389 ASP A CA 1
ATOM 3080 C C . ASP A 1 389 ? 9.072 11.392 -42.632 1.00 54.78 389 ASP A C 1
ATOM 3082 O O . ASP A 1 389 ? 9.876 11.693 -41.750 1.00 54.78 389 ASP A O 1
ATOM 3086 N N . ARG A 1 390 ? 7.852 11.951 -42.648 1.00 51.84 390 ARG A N 1
ATOM 3087 C CA . ARG A 1 390 ? 7.449 13.055 -41.754 1.00 51.84 390 ARG A CA 1
ATOM 3088 C C . ARG A 1 390 ? 7.347 12.674 -40.268 1.00 51.84 390 ARG A C 1
ATOM 3090 O O . ARG A 1 390 ? 7.264 13.574 -39.434 1.00 51.84 390 ARG A O 1
ATOM 3097 N N . TYR A 1 391 ? 7.393 11.381 -39.925 1.00 54.09 391 TYR A N 1
ATOM 3098 C CA . TYR A 1 391 ? 7.300 10.873 -38.550 1.00 54.09 391 TYR A CA 1
ATOM 3099 C C . TYR A 1 391 ? 8.319 9.752 -38.284 1.00 54.09 391 TYR A C 1
ATOM 3101 O O . TYR A 1 391 ? 8.351 8.743 -38.989 1.00 54.09 391 TYR A O 1
ATOM 3109 N N . MET A 1 392 ? 9.137 9.921 -37.241 1.00 57.53 392 MET A N 1
ATOM 3110 C CA . MET A 1 392 ? 10.190 8.979 -36.837 1.00 57.53 392 MET A CA 1
ATOM 3111 C C . MET A 1 392 ? 9.614 7.840 -35.981 1.00 57.53 392 MET A C 1
ATOM 3113 O O . MET A 1 392 ? 9.715 7.862 -34.758 1.00 57.53 392 MET A O 1
ATOM 3117 N N . THR A 1 393 ? 8.969 6.857 -36.613 1.00 71.19 393 THR A N 1
ATOM 3118 C CA . THR A 1 393 ? 8.519 5.617 -35.951 1.00 71.19 393 THR A CA 1
ATOM 3119 C C . THR A 1 393 ? 9.546 4.503 -36.136 1.00 71.19 393 THR A C 1
ATOM 3121 O O . THR A 1 393 ? 10.042 4.312 -37.247 1.00 71.19 393 THR A O 1
ATOM 3124 N N . GLN A 1 394 ? 9.799 3.704 -35.093 1.00 80.62 394 GLN A N 1
ATOM 3125 C CA . GLN A 1 394 ? 10.800 2.625 -35.142 1.00 80.62 394 GLN A CA 1
ATOM 3126 C C . GLN A 1 394 ? 10.525 1.574 -36.236 1.00 80.62 394 GLN A C 1
ATOM 3128 O O . GLN A 1 394 ? 11.465 1.064 -36.836 1.00 80.62 394 GLN A O 1
ATOM 3133 N N . LEU A 1 395 ? 9.257 1.225 -36.487 1.00 84.44 395 LEU A N 1
ATOM 3134 C CA . LEU A 1 395 ? 8.863 0.158 -37.413 1.00 84.44 395 LEU A CA 1
ATOM 3135 C C . LEU A 1 395 ? 7.783 0.660 -38.376 1.00 84.44 395 LEU A C 1
ATOM 3137 O O . LEU A 1 395 ? 6.737 1.128 -37.924 1.00 84.44 395 LEU A O 1
ATOM 3141 N N . ARG A 1 396 ? 8.017 0.537 -39.689 1.00 84.12 396 ARG A N 1
ATOM 3142 C CA . ARG A 1 396 ? 7.069 0.986 -40.725 1.00 84.12 396 ARG A CA 1
ATOM 3143 C C . ARG A 1 396 ? 7.078 0.099 -41.971 1.00 84.12 396 ARG A C 1
ATOM 3145 O O . ARG A 1 396 ? 8.107 -0.484 -42.311 1.00 84.12 396 ARG A O 1
ATOM 3152 N N . GLY A 1 397 ? 5.935 0.002 -42.644 1.00 86.31 397 GLY A N 1
ATOM 3153 C CA . GLY A 1 397 ? 5.775 -0.696 -43.921 1.00 86.31 397 GLY A CA 1
ATOM 3154 C C . GLY A 1 397 ? 5.702 0.266 -45.106 1.00 86.31 397 GLY A C 1
ATOM 3155 O O . GLY A 1 397 ? 5.132 1.347 -44.972 1.00 86.31 397 GLY A O 1
ATOM 3156 N N . PHE A 1 398 ? 6.239 -0.128 -46.262 1.00 85.69 398 PHE A N 1
ATOM 3157 C CA . PHE A 1 398 ? 6.183 0.654 -47.501 1.00 85.69 398 PHE A CA 1
ATOM 3158 C C . PHE A 1 398 ? 5.780 -0.201 -48.700 1.00 85.69 398 PHE A C 1
ATOM 3160 O O . PHE A 1 398 ? 6.319 -1.294 -48.916 1.00 85.69 398 PHE A O 1
ATOM 3167 N N . THR A 1 399 ? 4.881 0.343 -49.520 1.00 86.00 399 THR A N 1
ATOM 3168 C CA . THR A 1 399 ? 4.596 -0.192 -50.853 1.00 86.00 399 THR A CA 1
ATOM 3169 C C . THR A 1 399 ? 5.644 0.328 -51.838 1.00 86.00 399 THR A C 1
ATOM 3171 O O . THR A 1 399 ? 5.634 1.506 -52.176 1.00 86.00 399 THR A O 1
ATOM 3174 N N . VAL A 1 400 ? 6.541 -0.539 -52.315 1.00 84.44 400 VAL A N 1
ATOM 3175 C CA . VAL A 1 400 ? 7.588 -0.180 -53.291 1.00 84.44 400 VAL A CA 1
ATOM 3176 C C . VAL A 1 400 ? 7.602 -1.199 -54.424 1.00 84.44 400 VAL A C 1
ATOM 3178 O O . VAL A 1 400 ? 7.607 -2.417 -54.208 1.00 84.44 400 VAL A O 1
ATOM 3181 N N . SER A 1 401 ? 7.626 -0.704 -55.660 1.00 83.94 401 SER A N 1
ATOM 3182 C CA . SER A 1 401 ? 7.774 -1.554 -56.847 1.00 83.94 401 SER A CA 1
ATOM 3183 C C . SER A 1 401 ? 9.151 -2.234 -56.888 1.00 83.94 401 SER A C 1
ATOM 3185 O O . SER A 1 401 ? 10.147 -1.705 -56.390 1.00 83.94 401 SER A O 1
ATOM 3187 N N . ARG A 1 402 ? 9.235 -3.419 -57.505 1.00 81.94 402 ARG A N 1
ATOM 3188 C CA . ARG A 1 402 ? 10.480 -4.207 -57.536 1.00 81.94 402 ARG A CA 1
ATOM 3189 C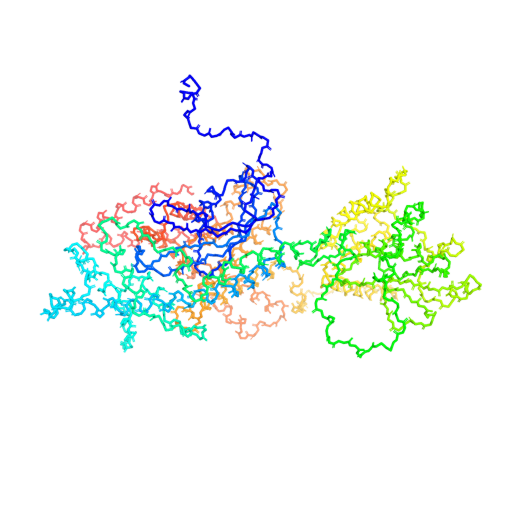 C . ARG A 1 402 ? 11.653 -3.447 -58.167 1.00 81.94 402 ARG A C 1
ATOM 3191 O O . ARG A 1 402 ? 12.768 -3.538 -57.662 1.00 81.94 402 ARG A O 1
ATOM 3198 N N . ASP A 1 403 ? 11.385 -2.662 -59.206 1.00 81.00 403 ASP A N 1
ATOM 3199 C CA . ASP A 1 403 ? 12.410 -1.923 -59.955 1.00 81.00 403 ASP A CA 1
ATOM 3200 C C . ASP A 1 403 ? 12.974 -0.728 -59.171 1.00 81.00 403 ASP A C 1
ATOM 3202 O O . ASP A 1 403 ? 14.122 -0.343 -59.365 1.00 81.00 403 ASP A O 1
ATOM 3206 N N . LYS A 1 404 ? 12.192 -0.177 -58.234 1.00 80.38 404 LYS A N 1
ATOM 3207 C CA . LYS A 1 404 ? 12.586 0.956 -57.379 1.00 80.38 404 LYS A CA 1
ATOM 3208 C C . LYS A 1 404 ? 13.164 0.542 -56.027 1.00 80.38 404 LYS A C 1
ATOM 3210 O O . LYS A 1 404 ? 13.565 1.389 -55.235 1.00 80.38 404 LYS A O 1
ATOM 3215 N N . THR A 1 405 ? 13.217 -0.758 -55.739 1.00 81.75 405 THR A N 1
ATOM 3216 C CA . THR A 1 405 ? 13.611 -1.246 -54.412 1.00 81.75 405 THR A CA 1
ATOM 3217 C C . THR A 1 405 ? 15.067 -0.893 -54.076 1.00 81.75 405 THR A C 1
ATOM 3219 O O . THR A 1 405 ? 15.350 -0.512 -52.945 1.00 81.75 405 THR A O 1
ATOM 3222 N N . SER A 1 406 ? 15.987 -0.935 -55.049 1.00 79.69 406 SER A N 1
ATOM 3223 C CA . SER A 1 406 ? 17.386 -0.524 -54.840 1.00 79.69 406 SER A CA 1
ATOM 3224 C C . SER A 1 406 ? 17.529 0.977 -54.584 1.00 79.69 406 SER A C 1
ATOM 3226 O O . SER A 1 406 ? 18.281 1.376 -53.705 1.00 79.69 406 SER A O 1
ATOM 3228 N N . GLU A 1 407 ? 16.762 1.804 -55.299 1.00 79.50 407 GLU A N 1
ATOM 3229 C CA . GLU A 1 407 ? 16.768 3.260 -55.121 1.00 79.50 407 GLU A CA 1
ATOM 3230 C C . GLU A 1 407 ? 16.230 3.665 -53.741 1.00 79.50 407 GLU A C 1
ATOM 3232 O O . GLU A 1 407 ? 16.758 4.585 -53.118 1.00 79.50 407 GLU A O 1
ATOM 3237 N N . PHE A 1 408 ? 15.219 2.955 -53.233 1.00 78.31 408 PHE A N 1
ATOM 3238 C CA . PHE A 1 408 ? 14.708 3.158 -51.878 1.00 78.31 408 PHE A CA 1
ATOM 3239 C C . PHE A 1 408 ? 15.743 2.776 -50.812 1.00 78.31 408 PHE A C 1
ATOM 3241 O O . PHE A 1 408 ? 15.940 3.525 -49.860 1.00 78.31 408 PHE A O 1
ATOM 3248 N N . VAL A 1 409 ? 16.421 1.633 -50.973 1.00 78.69 409 VAL A N 1
ATOM 3249 C CA . VAL A 1 409 ? 17.458 1.175 -50.031 1.00 78.69 409 VAL A CA 1
ATOM 3250 C C . VAL A 1 409 ? 18.610 2.179 -49.948 1.00 78.69 409 VAL A C 1
ATOM 3252 O O . VAL A 1 409 ? 19.053 2.487 -48.846 1.00 78.69 409 VAL A O 1
ATOM 3255 N N . ASP A 1 410 ? 19.042 2.735 -51.081 1.00 76.12 410 ASP A N 1
ATOM 3256 C CA . ASP A 1 410 ? 20.141 3.707 -51.125 1.00 76.12 410 ASP A CA 1
ATOM 3257 C C . ASP A 1 410 ? 19.751 5.087 -50.562 1.00 76.12 410 ASP A C 1
ATOM 3259 O O . ASP A 1 410 ? 20.602 5.810 -50.042 1.00 76.12 410 ASP A O 1
ATOM 3263 N N . LYS A 1 411 ? 18.470 5.471 -50.661 1.00 71.50 411 LYS A N 1
ATOM 3264 C CA . LYS A 1 411 ? 17.951 6.751 -50.145 1.00 71.50 411 LYS A CA 1
ATOM 3265 C C . LYS A 1 411 ? 17.502 6.695 -48.687 1.00 71.50 411 LYS A C 1
ATOM 3267 O O . LYS A 1 411 ? 17.416 7.743 -48.049 1.00 71.50 411 LYS A O 1
ATOM 3272 N N . SER A 1 412 ? 17.168 5.516 -48.171 1.00 68.75 412 SER A N 1
ATOM 3273 C CA . SER A 1 412 ? 16.627 5.379 -46.823 1.00 68.75 412 SER A CA 1
ATOM 3274 C C . SER A 1 412 ? 17.687 5.681 -45.763 1.00 68.75 412 SER A C 1
ATOM 3276 O O . SER A 1 412 ? 18.798 5.161 -45.800 1.00 68.75 412 SER A O 1
ATOM 3278 N N . SER A 1 413 ? 17.321 6.485 -44.767 1.00 65.06 413 SER A N 1
ATOM 3279 C CA . SER A 1 413 ? 18.123 6.720 -43.560 1.00 65.06 413 SER A CA 1
ATOM 3280 C C . SER A 1 413 ? 18.073 5.552 -42.562 1.00 65.06 413 SER A C 1
ATOM 3282 O O . SER A 1 413 ? 18.845 5.534 -41.598 1.00 65.06 413 SER A O 1
ATOM 3284 N N . ARG A 1 414 ? 17.176 4.576 -42.773 1.00 70.19 414 ARG A N 1
ATOM 3285 C CA . ARG A 1 414 ? 16.917 3.475 -41.836 1.00 70.19 414 ARG A CA 1
ATOM 3286 C C . ARG A 1 414 ? 18.024 2.427 -41.889 1.00 70.19 414 ARG A C 1
ATOM 3288 O O . ARG A 1 414 ? 18.467 2.009 -42.955 1.00 70.19 414 ARG A O 1
ATOM 3295 N N . LYS A 1 415 ? 18.435 1.948 -40.713 1.00 68.69 415 LYS A N 1
ATOM 3296 C CA . LYS A 1 415 ? 19.543 0.988 -40.564 1.00 68.69 415 LYS A CA 1
ATOM 3297 C C . LYS A 1 415 ? 19.184 -0.431 -40.993 1.00 68.69 415 LYS A C 1
ATOM 3299 O O . LYS A 1 415 ? 20.092 -1.198 -41.318 1.00 68.69 415 LYS A O 1
ATOM 3304 N N . VAL A 1 416 ? 17.896 -0.789 -40.952 1.00 81.06 416 VAL A N 1
ATOM 3305 C CA . VAL A 1 416 ? 17.437 -2.153 -41.224 1.00 81.06 416 VAL A CA 1
ATOM 3306 C C . VAL A 1 416 ? 16.270 -2.177 -42.197 1.00 81.06 416 VAL A C 1
ATOM 3308 O O . VAL A 1 416 ? 15.255 -1.513 -41.993 1.00 81.06 416 VAL A O 1
ATOM 3311 N N . ILE A 1 417 ? 16.402 -2.980 -43.253 1.00 84.50 417 ILE A N 1
ATOM 3312 C CA . ILE A 1 417 ? 15.398 -3.090 -44.313 1.00 84.50 417 ILE A CA 1
ATOM 3313 C C . ILE A 1 417 ? 15.117 -4.563 -44.611 1.00 84.50 417 ILE A C 1
ATOM 3315 O O . ILE A 1 417 ? 16.005 -5.314 -45.023 1.00 84.50 417 ILE A O 1
ATOM 3319 N N . VAL A 1 418 ? 13.859 -4.963 -44.425 1.00 85.81 418 VAL A N 1
ATOM 3320 C CA . VAL A 1 418 ? 13.324 -6.265 -44.829 1.00 85.81 418 VAL A CA 1
ATOM 3321 C C . VAL A 1 418 ? 12.714 -6.114 -46.221 1.00 85.81 418 VAL A C 1
ATOM 3323 O O . VAL A 1 418 ? 11.596 -5.623 -46.373 1.00 85.81 418 VAL A O 1
ATOM 3326 N N . ASP A 1 419 ? 13.453 -6.525 -47.248 1.00 85.69 419 ASP A N 1
ATOM 3327 C CA . ASP A 1 419 ? 13.009 -6.484 -48.640 1.00 85.69 419 ASP A CA 1
ATOM 3328 C C . ASP A 1 419 ? 12.293 -7.792 -49.000 1.00 85.69 419 ASP A C 1
ATOM 3330 O O . ASP A 1 419 ? 12.916 -8.807 -49.346 1.00 85.69 419 ASP A O 1
ATOM 3334 N N . LEU A 1 420 ? 10.958 -7.763 -48.948 1.00 84.94 420 LEU A N 1
ATOM 3335 C CA . LEU A 1 420 ? 10.135 -8.898 -49.348 1.00 84.94 420 LEU A CA 1
ATOM 3336 C C . LEU A 1 420 ? 10.086 -9.081 -50.858 1.00 84.94 420 LEU A C 1
ATOM 3338 O O . LEU A 1 420 ? 9.711 -10.167 -51.274 1.00 84.94 420 LEU A O 1
ATOM 3342 N N . ASN A 1 421 ? 10.458 -8.104 -51.690 1.00 84.19 421 ASN A N 1
ATOM 3343 C CA . ASN A 1 421 ? 10.457 -8.231 -53.150 1.00 84.19 421 ASN A CA 1
ATOM 3344 C C . ASN A 1 421 ? 11.633 -9.081 -53.635 1.00 84.19 421 ASN A C 1
ATOM 3346 O O . ASN A 1 421 ? 11.431 -10.051 -54.375 1.00 84.19 421 ASN A O 1
ATOM 3350 N N . ASN A 1 422 ? 12.844 -8.762 -53.175 1.00 81.62 422 ASN A N 1
ATOM 3351 C CA . ASN A 1 422 ? 14.067 -9.480 -53.544 1.00 81.62 422 ASN A CA 1
ATOM 3352 C C . ASN A 1 422 ? 14.497 -10.534 -52.517 1.00 81.62 422 ASN A C 1
ATOM 3354 O O . ASN A 1 422 ? 15.532 -11.168 -52.718 1.00 81.62 422 ASN A O 1
ATOM 3358 N N . GLN A 1 423 ? 13.703 -10.750 -51.459 1.00 80.94 423 GLN A N 1
ATOM 3359 C CA . GLN A 1 423 ? 13.975 -11.719 -50.387 1.00 80.94 423 GLN A CA 1
ATOM 3360 C C . GLN A 1 423 ? 15.330 -11.469 -49.711 1.00 80.94 423 GLN A C 1
ATOM 3362 O O . GLN A 1 423 ? 16.098 -12.395 -49.443 1.00 80.94 423 GLN A O 1
ATOM 3367 N N . ARG A 1 424 ? 15.647 -10.195 -49.470 1.00 81.81 424 ARG A N 1
ATOM 3368 C CA . ARG A 1 424 ? 16.908 -9.766 -48.863 1.00 81.81 424 ARG A CA 1
ATOM 3369 C C . ARG A 1 424 ? 16.647 -9.057 -47.547 1.00 81.81 424 ARG A C 1
ATOM 3371 O O . ARG A 1 424 ? 15.676 -8.325 -47.398 1.00 81.81 424 ARG A O 1
ATOM 3378 N N . LEU A 1 425 ? 17.547 -9.275 -46.598 1.00 82.44 425 LEU A N 1
ATOM 3379 C CA . LEU A 1 425 ? 17.569 -8.561 -45.334 1.00 82.44 425 LEU A CA 1
ATOM 3380 C C . LEU A 1 425 ? 18.842 -7.728 -45.280 1.00 82.44 425 LEU A C 1
ATOM 3382 O O . LEU A 1 425 ? 19.946 -8.271 -45.311 1.00 82.44 425 LEU A O 1
ATOM 3386 N N . TYR A 1 426 ? 18.675 -6.417 -45.194 1.00 83.38 426 TYR A N 1
ATOM 3387 C CA . TYR A 1 426 ? 19.758 -5.476 -44.963 1.00 83.38 426 TYR A CA 1
ATOM 3388 C C . TYR A 1 426 ? 19.791 -5.206 -43.461 1.00 83.38 426 TYR A C 1
ATOM 3390 O O . TYR A 1 426 ? 18.941 -4.487 -42.949 1.00 83.38 426 TYR A O 1
ATOM 3398 N N . SER A 1 427 ? 20.698 -5.864 -42.740 1.00 81.56 427 SER A N 1
ATOM 3399 C CA . SER A 1 427 ? 20.852 -5.734 -41.286 1.00 81.56 427 SER A CA 1
ATOM 3400 C C . SER A 1 427 ? 22.280 -6.089 -40.871 1.00 81.56 427 SER A C 1
ATOM 3402 O O . SER A 1 427 ? 22.998 -6.776 -41.603 1.00 81.56 427 SER A O 1
ATOM 3404 N N . GLN A 1 428 ? 22.699 -5.644 -39.688 1.00 79.38 428 GLN A N 1
ATOM 3405 C CA . GLN A 1 428 ? 23.963 -6.080 -39.099 1.00 79.38 428 GLN A CA 1
ATOM 3406 C C . GLN A 1 428 ? 23.846 -7.517 -38.579 1.00 79.38 428 GLN A C 1
ATOM 3408 O O . GLN A 1 428 ? 22.808 -7.938 -38.064 1.00 79.38 428 GLN A O 1
ATOM 3413 N N . PHE A 1 429 ? 24.938 -8.280 -38.665 1.00 82.19 429 PHE A N 1
ATOM 3414 C CA . PHE A 1 429 ? 24.977 -9.606 -38.059 1.00 82.19 429 PHE A CA 1
ATOM 3415 C C . PHE A 1 429 ? 24.944 -9.495 -36.532 1.00 82.19 429 PHE A C 1
ATOM 3417 O O . PHE A 1 429 ? 25.715 -8.749 -35.921 1.00 82.19 429 PHE A O 1
ATOM 3424 N N . TYR A 1 430 ? 24.053 -10.268 -35.915 1.00 85.81 430 TYR A N 1
ATOM 3425 C CA . TYR A 1 430 ? 24.008 -10.400 -34.468 1.00 85.81 430 TYR A CA 1
ATOM 3426 C C . TYR A 1 430 ? 25.052 -11.421 -34.006 1.00 85.81 430 TYR A C 1
ATOM 3428 O O . TYR A 1 430 ? 24.974 -12.609 -34.314 1.00 85.81 430 TYR A O 1
ATOM 3436 N N . GLU A 1 431 ? 26.031 -10.950 -33.249 1.00 83.44 431 GLU A N 1
ATOM 3437 C CA . GLU A 1 431 ? 27.106 -11.736 -32.659 1.00 83.44 431 GLU A CA 1
ATOM 3438 C C . GLU A 1 431 ? 26.852 -12.076 -31.184 1.00 83.44 431 GLU A C 1
ATOM 3440 O O . GLU A 1 431 ? 27.632 -12.836 -30.605 1.00 83.44 431 GLU A O 1
ATOM 3445 N N . GLY A 1 432 ? 25.823 -11.497 -30.558 1.00 82.50 432 GLY A N 1
ATOM 3446 C CA . GLY A 1 432 ? 25.523 -11.636 -29.131 1.00 82.50 432 GLY A CA 1
ATOM 3447 C C . GLY A 1 432 ? 25.165 -13.056 -28.675 1.00 82.50 432 GLY A C 1
ATOM 3448 O O . GLY A 1 432 ? 25.067 -13.994 -29.469 1.00 82.50 432 GLY A O 1
ATOM 3449 N N . GLN A 1 433 ? 25.009 -13.222 -27.363 1.00 82.88 433 GLN A N 1
ATOM 3450 C CA . GLN A 1 433 ? 24.693 -14.506 -26.723 1.00 82.88 433 GLN A CA 1
ATOM 3451 C C . GLN A 1 433 ? 23.207 -14.655 -26.375 1.00 82.88 433 GLN A C 1
ATOM 3453 O O . GLN A 1 433 ? 22.695 -15.772 -26.357 1.00 82.88 433 GLN A O 1
ATOM 3458 N N . LEU A 1 434 ? 22.500 -13.548 -26.136 1.00 80.56 434 LEU A N 1
ATOM 3459 C CA . LEU A 1 434 ? 21.129 -13.549 -25.620 1.00 80.56 434 LEU A CA 1
ATOM 3460 C C . LEU A 1 434 ? 20.109 -14.190 -26.576 1.00 80.56 434 LEU A C 1
ATOM 3462 O O . LEU A 1 434 ? 19.234 -14.929 -26.135 1.00 80.56 434 LEU A O 1
ATOM 3466 N N . LEU A 1 435 ? 20.233 -13.958 -27.884 1.00 84.12 435 LEU A N 1
ATOM 3467 C CA . LEU A 1 435 ? 19.314 -14.497 -28.896 1.00 84.12 435 LEU A CA 1
ATOM 3468 C C . LEU A 1 435 ? 19.780 -15.834 -29.498 1.00 84.12 435 LEU A C 1
ATOM 3470 O O . LEU A 1 435 ? 19.076 -16.408 -30.328 1.00 84.12 435 LEU A O 1
ATOM 3474 N N . GLN A 1 436 ? 20.931 -16.377 -29.079 1.00 81.06 436 GLN A N 1
ATOM 3475 C CA . GLN A 1 436 ? 21.435 -17.665 -29.580 1.00 81.06 436 GLN A CA 1
ATOM 3476 C C . GLN A 1 436 ? 20.472 -18.850 -29.399 1.00 81.06 436 GLN A C 1
ATOM 3478 O O . GLN A 1 436 ? 20.444 -19.690 -30.300 1.00 81.06 436 GLN A O 1
ATOM 3483 N N . PRO A 1 437 ? 19.634 -18.944 -28.345 1.00 78.12 437 PRO A N 1
ATOM 3484 C CA . PRO A 1 437 ? 18.656 -20.029 -28.229 1.00 78.12 437 PRO A CA 1
ATOM 3485 C C . PRO A 1 437 ? 17.698 -20.145 -29.429 1.00 78.12 437 PRO A C 1
ATOM 3487 O O . PRO A 1 437 ? 17.272 -21.248 -29.768 1.00 78.12 437 PRO A O 1
ATOM 3490 N N . LEU A 1 438 ? 17.429 -19.042 -30.142 1.00 74.31 438 LEU A N 1
ATOM 3491 C CA . LEU A 1 438 ? 16.606 -19.033 -31.360 1.00 74.31 438 LEU A CA 1
ATOM 3492 C C . LEU A 1 438 ? 17.294 -19.708 -32.558 1.00 74.31 438 LEU A C 1
ATOM 3494 O O . LEU A 1 438 ? 16.607 -20.212 -33.440 1.00 74.31 438 LEU A O 1
ATOM 3498 N N . THR A 1 439 ? 18.633 -19.784 -32.584 1.00 69.75 439 THR A N 1
ATOM 3499 C CA . THR A 1 439 ? 19.370 -20.536 -33.624 1.00 69.75 439 THR A CA 1
ATOM 3500 C C . THR A 1 439 ? 19.254 -22.051 -33.468 1.00 69.75 439 THR A C 1
ATOM 3502 O O . THR A 1 439 ? 19.358 -22.785 -34.451 1.00 69.75 439 THR A O 1
ATOM 3505 N N . MET A 1 440 ? 19.056 -22.528 -32.235 1.00 56.62 440 MET A N 1
ATOM 3506 C CA . MET A 1 440 ? 19.049 -23.954 -31.895 1.00 56.62 440 MET A CA 1
ATOM 3507 C C . MET A 1 440 ? 17.655 -24.583 -32.043 1.00 56.62 440 MET A C 1
ATOM 3509 O O . MET A 1 440 ? 17.540 -25.798 -32.212 1.00 56.62 440 MET A O 1
ATOM 3513 N N . ALA A 1 441 ? 16.594 -23.772 -32.010 1.00 56.97 441 ALA A N 1
ATOM 3514 C CA . ALA A 1 441 ? 15.214 -24.231 -32.102 1.00 56.97 441 ALA A CA 1
ATOM 3515 C C . ALA A 1 441 ? 14.832 -24.570 -33.555 1.00 56.97 441 ALA A C 1
ATOM 3517 O O . ALA A 1 441 ? 14.380 -23.727 -34.331 1.00 56.97 441 ALA A O 1
ATOM 3518 N N . LYS A 1 442 ? 15.028 -25.831 -33.952 1.00 57.84 442 LYS A N 1
ATOM 3519 C CA . LYS A 1 442 ? 14.651 -26.305 -35.288 1.00 57.84 442 LYS A CA 1
ATOM 3520 C C . LYS A 1 442 ? 13.150 -26.618 -35.351 1.00 57.84 442 LYS A C 1
ATOM 3522 O O . LYS A 1 442 ? 12.709 -27.645 -34.853 1.00 57.84 442 LYS A O 1
ATOM 3527 N N . ALA A 1 443 ? 12.431 -25.735 -36.050 1.00 66.19 443 ALA A N 1
ATOM 3528 C CA . ALA A 1 443 ? 11.041 -25.822 -36.515 1.00 66.19 443 ALA A CA 1
ATOM 3529 C C . ALA A 1 443 ? 9.930 -25.648 -35.457 1.00 66.19 443 ALA A C 1
ATOM 3531 O O . ALA A 1 443 ? 9.563 -26.569 -34.736 1.00 66.19 443 ALA A O 1
ATOM 3532 N N . PHE A 1 444 ? 9.310 -24.464 -35.465 1.00 70.75 444 PHE A N 1
ATOM 3533 C CA . PHE A 1 444 ? 8.070 -24.183 -34.736 1.00 70.75 444 PHE A CA 1
ATOM 3534 C C . PHE A 1 444 ? 6.840 -24.588 -35.561 1.00 70.75 444 PHE A C 1
ATOM 3536 O O . PHE A 1 444 ? 6.856 -24.406 -36.780 1.00 70.75 444 PHE A O 1
ATOM 3543 N N . PRO A 1 445 ? 5.762 -25.101 -34.939 1.00 72.44 445 PRO A N 1
ATOM 3544 C CA . PRO A 1 445 ? 4.568 -25.547 -35.660 1.00 72.44 445 PRO A CA 1
ATOM 3545 C C . PRO A 1 445 ? 3.747 -24.388 -36.247 1.00 72.44 445 PRO A C 1
ATOM 3547 O O . PRO A 1 445 ? 3.171 -24.545 -37.320 1.00 72.44 445 PRO A O 1
ATOM 3550 N N . SER A 1 446 ? 3.746 -23.218 -35.603 1.00 74.81 446 SER A N 1
ATOM 3551 C CA . SER A 1 446 ? 3.051 -22.005 -36.056 1.00 74.81 446 SER A CA 1
ATOM 3552 C C . SER A 1 446 ? 3.818 -20.742 -35.652 1.00 74.81 446 SER A C 1
ATOM 3554 O O . SER A 1 446 ? 4.631 -20.791 -34.722 1.00 74.81 446 SER A O 1
ATOM 3556 N N . ASP A 1 447 ? 3.523 -19.611 -36.299 1.00 71.81 447 ASP A N 1
ATOM 3557 C CA . ASP A 1 447 ? 4.029 -18.295 -35.879 1.00 71.81 447 ASP A CA 1
ATOM 3558 C C . ASP A 1 447 ? 3.640 -17.968 -34.433 1.00 71.81 447 ASP A C 1
ATOM 3560 O O . ASP A 1 447 ? 4.445 -17.421 -33.689 1.00 71.81 447 ASP A O 1
ATOM 3564 N N . GLN A 1 448 ? 2.451 -18.383 -33.989 1.00 69.06 448 GLN A N 1
ATOM 3565 C CA . GLN A 1 448 ? 2.006 -18.189 -32.609 1.00 69.06 448 GLN A CA 1
ATOM 3566 C C . GLN A 1 448 ? 2.902 -18.932 -31.609 1.00 69.06 448 GLN A C 1
ATOM 3568 O O . GLN A 1 448 ? 3.290 -18.378 -30.584 1.00 69.06 448 GLN A O 1
ATOM 3573 N N . SER A 1 449 ? 3.276 -20.177 -31.911 1.00 71.19 449 SER A N 1
ATOM 3574 C CA . SER A 1 449 ? 4.195 -20.952 -31.068 1.00 71.19 449 SER A CA 1
ATOM 3575 C C . SER A 1 449 ? 5.602 -20.352 -31.050 1.00 71.19 449 SER A C 1
ATOM 3577 O O . SER A 1 449 ? 6.259 -20.367 -30.011 1.00 71.19 449 SER A O 1
ATOM 3579 N N . LEU A 1 450 ? 6.053 -19.802 -32.182 1.00 76.88 450 LEU A N 1
ATOM 3580 C CA . LEU A 1 450 ? 7.322 -19.083 -32.285 1.00 76.88 450 LEU A CA 1
ATOM 3581 C C . LEU A 1 450 ? 7.299 -17.787 -31.461 1.00 76.88 450 LEU A C 1
ATOM 3583 O O . LEU A 1 450 ? 8.234 -17.533 -30.709 1.00 76.88 450 LEU A O 1
ATOM 3587 N N . ILE A 1 451 ? 6.220 -17.005 -31.535 1.00 76.44 451 ILE A N 1
ATOM 3588 C CA . ILE A 1 451 ? 6.043 -15.780 -30.745 1.00 76.44 451 ILE A CA 1
ATOM 3589 C C . ILE A 1 451 ? 6.054 -16.104 -29.251 1.00 76.44 451 ILE A C 1
ATOM 3591 O O . ILE A 1 451 ? 6.816 -15.491 -28.514 1.00 76.44 451 ILE A O 1
ATOM 3595 N N . LEU A 1 452 ? 5.303 -17.112 -28.798 1.00 70.62 452 LEU A N 1
ATOM 3596 C CA . LEU A 1 452 ? 5.310 -17.535 -27.390 1.00 70.62 452 LEU A CA 1
ATOM 3597 C C . LEU A 1 452 ? 6.708 -17.951 -26.907 1.00 70.62 452 LEU A C 1
ATOM 3599 O O . LEU A 1 452 ? 7.101 -17.627 -25.787 1.00 70.62 452 LEU A O 1
ATOM 3603 N N . PHE A 1 453 ? 7.485 -18.621 -27.757 1.00 77.12 453 PHE A N 1
ATOM 3604 C CA . PHE A 1 453 ? 8.866 -18.970 -27.439 1.00 77.12 453 PHE A CA 1
ATOM 3605 C C . PHE A 1 453 ? 9.779 -17.739 -27.353 1.00 77.12 453 PHE A C 1
ATOM 3607 O O . PHE A 1 453 ? 10.548 -17.615 -26.400 1.00 77.12 453 PHE A O 1
ATOM 3614 N N . ILE A 1 454 ? 9.659 -16.791 -28.289 1.00 78.62 454 ILE A N 1
ATOM 3615 C CA . ILE A 1 454 ? 10.389 -15.514 -28.240 1.00 78.62 454 ILE A CA 1
ATOM 3616 C C . ILE A 1 454 ? 10.035 -14.756 -26.957 1.00 78.62 454 ILE A C 1
ATOM 3618 O O . ILE A 1 454 ? 10.931 -14.281 -26.264 1.00 78.62 454 ILE A O 1
ATOM 3622 N N . LEU A 1 455 ? 8.753 -14.700 -26.592 1.00 73.50 455 LEU A N 1
ATOM 3623 C CA . LEU A 1 455 ? 8.287 -14.063 -25.361 1.00 73.50 455 LEU A CA 1
ATOM 3624 C C . LEU A 1 455 ? 8.902 -14.705 -24.110 1.00 73.50 455 LEU A C 1
ATOM 3626 O O . LEU A 1 455 ? 9.261 -13.985 -23.180 1.00 73.50 455 LEU A O 1
ATOM 3630 N N . SER A 1 456 ? 9.086 -16.029 -24.094 1.00 72.81 456 SER A N 1
ATOM 3631 C CA . SER A 1 456 ? 9.758 -16.705 -22.976 1.00 72.81 456 SER A CA 1
ATOM 3632 C C . SER A 1 456 ? 11.228 -16.292 -22.837 1.00 72.81 456 SER A C 1
ATOM 3634 O O . SER A 1 456 ? 11.679 -16.003 -21.734 1.00 72.81 456 SER A O 1
ATOM 3636 N N . ILE A 1 457 ? 11.945 -16.143 -23.957 1.00 76.19 457 ILE A N 1
ATOM 3637 C CA . ILE A 1 457 ? 13.335 -15.661 -23.970 1.00 76.19 457 ILE A CA 1
ATOM 3638 C C . ILE A 1 457 ? 13.402 -14.192 -23.527 1.00 76.19 457 ILE A C 1
ATOM 3640 O O . ILE A 1 457 ? 14.281 -13.804 -22.759 1.00 76.19 457 ILE A O 1
ATOM 3644 N N . LEU A 1 458 ? 12.458 -13.359 -23.975 1.00 72.94 458 LEU A N 1
ATOM 3645 C CA . LEU A 1 458 ? 12.389 -11.952 -23.573 1.00 72.94 458 LEU A CA 1
ATOM 3646 C C . LEU A 1 458 ? 12.110 -11.787 -22.075 1.00 72.94 458 LEU A C 1
ATOM 3648 O O . LEU A 1 458 ? 12.659 -10.872 -21.458 1.00 72.94 458 LEU A O 1
ATOM 3652 N N . ALA A 1 459 ? 11.319 -12.678 -21.472 1.00 67.12 459 ALA A N 1
ATOM 3653 C CA . ALA A 1 459 ? 11.086 -12.685 -20.030 1.00 67.12 459 ALA A CA 1
ATOM 3654 C C . ALA A 1 459 ? 12.387 -12.924 -19.238 1.00 67.12 459 ALA A C 1
ATOM 3656 O O . ALA A 1 459 ? 12.614 -12.270 -18.216 1.00 67.12 459 ALA A O 1
ATOM 3657 N N . ASP A 1 460 ? 13.288 -13.772 -19.744 1.00 68.38 460 ASP A N 1
ATOM 3658 C CA . ASP A 1 460 ? 14.609 -13.980 -19.141 1.00 68.38 460 ASP A CA 1
ATOM 3659 C C . ASP A 1 460 ? 15.476 -12.709 -19.213 1.00 68.38 460 ASP A C 1
ATOM 3661 O O . ASP A 1 460 ? 16.235 -12.408 -18.285 1.00 68.38 460 ASP A O 1
ATOM 3665 N N . PHE A 1 461 ? 15.321 -11.882 -20.257 1.00 71.00 461 PHE A N 1
ATOM 3666 C CA . PHE A 1 461 ? 16.060 -10.617 -20.376 1.00 71.00 461 PHE A CA 1
ATOM 3667 C C . PHE A 1 461 ? 15.655 -9.588 -19.323 1.00 71.00 461 PHE A C 1
ATOM 3669 O O . PHE A 1 461 ? 16.464 -8.746 -18.916 1.00 71.00 461 PHE A O 1
ATOM 3676 N N . CYS A 1 462 ? 14.430 -9.678 -18.809 1.00 62.75 462 CYS A N 1
ATOM 3677 C CA . CYS A 1 462 ? 13.954 -8.803 -17.747 1.00 62.75 462 CYS A CA 1
ATOM 3678 C C . CYS A 1 462 ? 14.760 -8.971 -16.459 1.00 62.75 462 CYS A C 1
ATOM 3680 O O . CYS A 1 462 ? 14.937 -7.997 -15.727 1.00 62.75 462 CYS A O 1
ATOM 3682 N N . PHE A 1 463 ? 15.321 -10.156 -16.197 1.00 65.94 463 PHE A N 1
ATOM 3683 C CA . PHE A 1 463 ? 16.243 -10.353 -15.079 1.00 65.94 463 PHE A CA 1
ATOM 3684 C C . PHE A 1 463 ? 17.494 -9.472 -15.218 1.00 65.94 463 PHE A C 1
ATOM 3686 O O . PHE A 1 463 ? 17.885 -8.795 -14.261 1.00 65.94 463 PHE A O 1
ATOM 3693 N N . PHE A 1 464 ? 18.076 -9.394 -16.420 1.00 68.44 464 PHE A N 1
ATOM 3694 C CA . PHE A 1 464 ? 19.202 -8.498 -16.696 1.00 68.44 464 PHE A CA 1
ATOM 3695 C C . PHE A 1 464 ? 18.801 -7.028 -16.574 1.00 68.44 464 PHE A C 1
ATOM 3697 O O . PHE A 1 464 ? 19.560 -6.250 -16.003 1.00 68.44 464 PHE A O 1
ATOM 3704 N N . ALA A 1 465 ? 17.590 -6.644 -16.989 1.00 64.94 465 ALA A N 1
ATOM 3705 C CA . ALA A 1 465 ? 17.077 -5.290 -16.766 1.00 64.94 465 ALA A CA 1
ATOM 3706 C C . ALA A 1 465 ? 16.923 -4.958 -15.264 1.00 64.94 465 ALA A C 1
ATOM 3708 O O . ALA A 1 465 ? 17.274 -3.857 -14.834 1.00 64.94 465 ALA A O 1
ATOM 3709 N N . GLN A 1 466 ? 16.495 -5.910 -14.420 1.00 64.06 466 GLN A N 1
ATOM 3710 C CA . GLN A 1 466 ? 16.434 -5.717 -12.959 1.00 64.06 466 GLN A CA 1
ATOM 3711 C C . GLN A 1 466 ? 17.822 -5.591 -12.313 1.00 64.06 466 GLN A C 1
ATOM 3713 O O . GLN A 1 466 ? 17.992 -4.848 -11.340 1.00 64.06 466 GLN A O 1
ATOM 3718 N N . ILE A 1 467 ? 18.829 -6.292 -12.837 1.00 64.94 467 ILE A N 1
ATOM 3719 C CA . ILE A 1 467 ? 20.223 -6.138 -12.398 1.00 64.94 467 ILE A CA 1
ATOM 3720 C C . ILE A 1 467 ? 20.795 -4.802 -12.887 1.00 64.94 467 ILE A C 1
ATOM 3722 O O . ILE A 1 467 ? 21.407 -4.083 -12.093 1.00 64.94 467 ILE A O 1
ATOM 3726 N N . GLY A 1 468 ? 20.536 -4.437 -14.144 1.00 60.94 468 GLY A N 1
ATOM 3727 C CA . GLY A 1 468 ? 20.876 -3.150 -14.755 1.00 60.94 468 GLY A CA 1
ATOM 3728 C C . GLY A 1 468 ? 20.238 -1.967 -14.022 1.00 60.94 468 GLY A C 1
ATOM 3729 O O . GLY A 1 468 ? 20.835 -0.904 -13.871 1.00 60.94 468 GLY A O 1
ATOM 3730 N N . LYS A 1 469 ? 19.070 -2.178 -13.405 1.00 62.53 469 LYS A N 1
ATOM 3731 C CA . LYS A 1 469 ? 18.473 -1.212 -12.480 1.00 62.53 469 LYS A CA 1
ATOM 3732 C C . LYS A 1 469 ? 19.347 -0.955 -11.255 1.00 62.53 469 LYS A C 1
ATOM 3734 O O . LYS A 1 469 ? 19.172 0.060 -10.610 1.00 62.53 469 LYS A O 1
ATOM 3739 N N . ARG A 1 470 ? 20.264 -1.830 -10.851 1.00 62.69 470 ARG A N 1
ATOM 3740 C CA . ARG A 1 470 ? 21.098 -1.632 -9.646 1.00 62.69 470 ARG A CA 1
ATOM 3741 C C . ARG A 1 470 ? 22.566 -1.353 -9.961 1.00 62.69 470 ARG A C 1
ATOM 3743 O O . ARG A 1 470 ? 23.264 -0.813 -9.105 1.00 62.69 470 ARG A O 1
ATOM 3750 N N . ILE A 1 471 ? 23.024 -1.705 -11.158 1.00 66.38 471 ILE A N 1
ATOM 3751 C CA . ILE A 1 471 ? 24.418 -1.640 -11.613 1.00 66.38 471 ILE A CA 1
ATOM 3752 C C . ILE A 1 471 ? 24.412 -1.084 -13.042 1.00 66.38 471 ILE A C 1
ATOM 3754 O O . ILE A 1 471 ? 23.577 -1.510 -13.823 1.00 66.38 471 ILE A O 1
ATOM 3758 N N . SER A 1 472 ? 25.333 -0.183 -13.413 1.00 70.06 472 SER A N 1
ATOM 3759 C CA . SER A 1 472 ? 25.376 0.345 -14.790 1.00 70.06 472 SER A CA 1
ATOM 3760 C C . SER A 1 472 ? 25.470 -0.774 -15.833 1.00 70.06 472 SER A C 1
ATOM 3762 O O . SER A 1 472 ? 26.174 -1.767 -15.615 1.00 70.06 472 SER A O 1
ATOM 3764 N N . VAL A 1 473 ? 24.766 -0.616 -16.961 1.00 71.94 473 VAL A N 1
ATOM 3765 C CA . VAL A 1 473 ? 24.632 -1.660 -17.996 1.00 71.94 473 VAL A CA 1
ATOM 3766 C C . VAL A 1 473 ? 26.004 -2.075 -18.546 1.00 71.94 473 VAL A C 1
ATOM 3768 O O . VAL A 1 473 ? 26.258 -3.264 -18.706 1.00 71.94 473 VAL A O 1
ATOM 3771 N N . ASP A 1 474 ? 26.950 -1.140 -18.678 1.00 73.25 474 ASP A N 1
ATOM 3772 C CA . ASP A 1 474 ? 28.329 -1.428 -19.108 1.00 73.25 474 ASP A CA 1
ATOM 3773 C C . ASP A 1 474 ? 29.146 -2.198 -18.057 1.00 73.25 474 ASP A C 1
ATOM 3775 O O . ASP A 1 474 ? 29.984 -3.047 -18.370 1.00 73.25 474 ASP A O 1
ATOM 3779 N N . LYS A 1 475 ? 28.920 -1.926 -16.767 1.00 75.88 475 LYS A N 1
ATOM 3780 C CA . LYS A 1 475 ? 29.578 -2.654 -15.669 1.00 75.88 475 LYS A CA 1
ATOM 3781 C C . LYS A 1 475 ? 28.977 -4.044 -15.492 1.00 75.88 475 LYS A C 1
ATOM 3783 O O . LYS A 1 475 ? 29.702 -4.981 -15.165 1.00 75.88 475 LYS A O 1
ATOM 3788 N N . MET A 1 476 ? 27.673 -4.176 -15.713 1.00 78.50 476 MET A N 1
ATOM 3789 C CA . MET A 1 476 ? 26.980 -5.456 -15.784 1.00 78.50 476 MET A CA 1
ATOM 3790 C C . MET A 1 476 ? 27.487 -6.270 -16.977 1.00 78.50 476 MET A C 1
ATOM 3792 O O . MET A 1 476 ? 27.886 -7.414 -16.779 1.00 78.50 476 MET A O 1
ATOM 3796 N N . GLY A 1 477 ? 27.575 -5.664 -18.165 1.00 77.88 477 GLY A N 1
ATOM 3797 C CA . GLY A 1 477 ? 28.106 -6.294 -19.372 1.00 77.88 477 GLY A CA 1
ATOM 3798 C C . GLY A 1 477 ? 29.525 -6.819 -19.173 1.00 77.88 477 GLY A C 1
ATOM 3799 O O . GLY A 1 477 ? 29.780 -7.991 -19.428 1.00 77.88 477 GLY A O 1
ATOM 3800 N N . ARG A 1 478 ? 30.421 -6.016 -18.577 1.00 80.56 478 ARG A N 1
ATOM 3801 C CA . ARG A 1 478 ? 31.787 -6.454 -18.225 1.00 80.56 478 ARG A CA 1
ATOM 3802 C C . ARG A 1 478 ? 31.822 -7.617 -17.230 1.00 80.56 478 ARG A C 1
ATOM 3804 O O . ARG A 1 478 ? 32.648 -8.511 -17.371 1.00 80.56 478 ARG A O 1
ATOM 3811 N N . LYS A 1 479 ? 30.948 -7.617 -16.217 1.00 79.56 479 LYS A N 1
ATOM 3812 C CA . LYS A 1 479 ? 30.906 -8.674 -15.188 1.00 79.56 479 LYS A CA 1
ATOM 3813 C C . LYS A 1 479 ? 30.297 -9.983 -15.681 1.00 79.56 479 LYS A C 1
ATOM 3815 O O . LYS A 1 479 ? 30.719 -11.040 -15.229 1.00 79.56 479 LYS A O 1
ATOM 3820 N N . LEU A 1 480 ? 29.302 -9.894 -16.557 1.00 76.94 480 LEU A N 1
ATOM 3821 C CA . LEU A 1 480 ? 28.600 -11.038 -17.137 1.00 76.94 480 LEU A CA 1
ATOM 3822 C C . LEU A 1 480 ? 29.200 -11.478 -18.479 1.00 76.94 480 LEU A C 1
ATOM 3824 O O . LEU A 1 480 ? 28.685 -12.408 -19.083 1.00 76.94 480 LEU A O 1
ATOM 3828 N N . GLN A 1 481 ? 30.277 -10.823 -18.930 1.00 82.19 481 GLN A N 1
ATOM 3829 C CA . GLN A 1 481 ? 30.938 -11.076 -20.214 1.00 82.19 481 GLN A CA 1
ATOM 3830 C C . GLN A 1 481 ? 29.979 -10.991 -21.419 1.00 82.19 481 GLN A C 1
ATOM 3832 O O . GLN A 1 481 ? 30.152 -11.692 -22.414 1.00 82.19 481 GLN A O 1
ATOM 3837 N N . LEU A 1 482 ? 28.971 -10.114 -21.338 1.00 82.50 482 LEU A N 1
ATOM 3838 C CA . LEU A 1 482 ? 28.017 -9.884 -22.424 1.00 82.50 482 LEU A CA 1
ATOM 3839 C C . LEU A 1 482 ? 28.677 -9.105 -23.563 1.00 82.50 482 LEU A C 1
ATOM 3841 O O . LEU A 1 482 ? 29.501 -8.214 -23.328 1.00 82.50 482 LEU A O 1
ATOM 3845 N N . LYS A 1 483 ? 28.279 -9.396 -24.806 1.00 86.50 483 LYS A N 1
ATOM 3846 C CA . LYS A 1 483 ? 28.759 -8.642 -25.969 1.00 86.50 483 LYS A CA 1
ATOM 3847 C C . LYS A 1 483 ? 28.070 -7.280 -26.070 1.00 86.50 483 LYS A C 1
ATOM 3849 O O . LYS A 1 483 ? 26.993 -7.062 -25.522 1.00 86.50 483 LYS A O 1
ATOM 3854 N N . LYS A 1 484 ? 28.668 -6.358 -26.833 1.00 84.56 484 LYS A N 1
ATOM 3855 C CA . LYS A 1 484 ? 28.160 -4.984 -27.013 1.00 84.56 484 LYS A CA 1
ATOM 3856 C C . LYS A 1 484 ? 26.698 -4.940 -27.488 1.00 84.56 484 LYS A C 1
ATOM 3858 O O . LYS A 1 484 ? 25.928 -4.123 -27.001 1.00 84.56 484 LYS A O 1
ATOM 3863 N N . GLN A 1 485 ? 26.307 -5.836 -28.393 1.00 86.38 485 GLN A N 1
ATOM 3864 C CA . GLN A 1 485 ? 24.935 -5.917 -28.906 1.00 86.38 485 GLN A CA 1
ATOM 3865 C C . GLN A 1 485 ? 23.929 -6.387 -27.839 1.00 86.38 485 GLN A C 1
ATOM 3867 O O . GLN A 1 485 ? 22.824 -5.857 -27.771 1.00 86.38 485 GLN A O 1
ATOM 3872 N N . ASP A 1 486 ? 24.326 -7.298 -26.945 1.00 86.56 486 ASP A N 1
ATOM 3873 C CA . ASP A 1 486 ? 23.493 -7.738 -25.814 1.00 86.56 486 ASP A CA 1
ATOM 3874 C C . ASP A 1 486 ? 23.265 -6.603 -24.809 1.00 86.56 486 ASP A C 1
ATOM 3876 O O . ASP A 1 486 ? 22.165 -6.413 -24.294 1.00 86.56 486 ASP A O 1
ATOM 3880 N N . VAL A 1 487 ? 24.308 -5.804 -24.565 1.00 84.31 487 VAL A N 1
ATOM 3881 C CA . VAL A 1 487 ? 24.242 -4.610 -23.711 1.00 84.31 487 VAL A CA 1
ATOM 3882 C C . VAL A 1 487 ? 23.261 -3.581 -24.283 1.00 84.31 487 VAL A C 1
ATOM 3884 O O . VAL A 1 487 ? 22.504 -2.993 -23.514 1.00 84.31 487 VAL A O 1
ATOM 3887 N N . LEU A 1 488 ? 23.222 -3.398 -25.609 1.00 85.12 488 LEU A N 1
ATOM 3888 C CA . LEU A 1 488 ? 22.285 -2.481 -26.275 1.00 85.12 488 LEU A CA 1
ATOM 3889 C C . LEU A 1 488 ? 20.823 -2.919 -26.123 1.00 85.12 488 LEU A C 1
ATOM 3891 O O . LEU A 1 488 ? 19.979 -2.082 -25.812 1.00 85.12 488 LEU A O 1
ATOM 3895 N N . ILE A 1 489 ? 20.533 -4.218 -26.263 1.00 85.12 489 ILE A N 1
ATOM 3896 C CA . ILE A 1 489 ? 19.187 -4.764 -26.017 1.00 85.12 489 ILE A CA 1
ATOM 3897 C C . ILE A 1 489 ? 18.744 -4.439 -24.584 1.00 85.12 489 ILE A C 1
ATOM 3899 O O . ILE A 1 489 ? 17.672 -3.879 -24.365 1.00 85.12 489 ILE A O 1
ATOM 3903 N N . VAL A 1 490 ? 19.583 -4.746 -23.589 1.00 80.62 490 VAL A N 1
ATOM 3904 C CA . VAL A 1 490 ? 19.226 -4.521 -22.179 1.00 80.62 490 VAL A CA 1
ATOM 3905 C C . VAL A 1 490 ? 19.119 -3.029 -21.849 1.00 80.62 490 VAL A C 1
ATOM 3907 O O . VAL A 1 490 ? 18.276 -2.642 -21.040 1.00 80.62 490 VAL A O 1
ATOM 3910 N N . ALA A 1 491 ? 19.937 -2.182 -22.477 1.00 80.00 491 ALA A N 1
ATOM 3911 C CA . ALA A 1 491 ? 19.859 -0.734 -22.324 1.00 80.00 491 ALA A CA 1
ATOM 3912 C C . ALA A 1 491 ? 18.529 -0.172 -22.850 1.00 80.00 491 ALA A C 1
ATOM 3914 O O . ALA A 1 491 ? 17.904 0.612 -22.139 1.00 80.00 491 ALA A O 1
ATOM 3915 N N . ASN A 1 492 ? 18.069 -0.615 -24.027 1.00 82.44 492 ASN A N 1
ATOM 3916 C CA . ASN A 1 492 ? 16.784 -0.200 -24.596 1.00 82.44 492 ASN A CA 1
ATOM 3917 C C . ASN A 1 492 ? 15.602 -0.655 -23.721 1.00 82.44 492 ASN A C 1
ATOM 3919 O O . ASN A 1 492 ? 14.747 0.146 -23.352 1.00 82.44 492 ASN A O 1
ATOM 3923 N N . ILE A 1 493 ? 15.618 -1.913 -23.261 1.00 76.19 493 ILE A N 1
ATOM 3924 C CA . ILE A 1 493 ? 14.613 -2.431 -22.315 1.00 76.19 493 ILE A CA 1
ATOM 3925 C C . ILE A 1 493 ? 14.574 -1.586 -21.034 1.00 76.19 493 ILE A C 1
ATOM 3927 O O . ILE A 1 493 ? 13.503 -1.291 -20.508 1.00 76.19 493 ILE A O 1
ATOM 3931 N N . LEU A 1 494 ? 15.736 -1.188 -20.510 1.00 72.88 494 LEU A N 1
ATOM 3932 C CA . LEU A 1 494 ? 15.825 -0.378 -19.298 1.00 72.88 494 LEU A CA 1
ATOM 3933 C C . LEU A 1 494 ? 15.378 1.075 -19.521 1.00 72.88 494 LEU A C 1
ATOM 3935 O O . LEU A 1 494 ? 14.806 1.657 -18.600 1.00 72.88 494 LEU A O 1
ATOM 3939 N N . ALA A 1 495 ? 15.593 1.639 -20.712 1.00 73.88 495 ALA A N 1
ATOM 3940 C CA . ALA A 1 495 ? 15.091 2.959 -21.094 1.00 73.88 495 ALA A CA 1
ATOM 3941 C C . ALA A 1 495 ? 13.554 2.996 -21.105 1.00 73.88 495 ALA A C 1
ATOM 3943 O O . ALA A 1 495 ? 12.954 3.886 -20.501 1.00 73.88 495 ALA A O 1
ATOM 3944 N N . GLU A 1 496 ? 12.926 1.975 -21.691 1.00 72.50 496 GLU A N 1
ATOM 3945 C CA . GLU A 1 496 ? 11.466 1.827 -21.740 1.00 72.50 496 GLU A CA 1
ATOM 3946 C C . GLU A 1 496 ? 10.864 1.467 -20.369 1.00 72.50 496 GLU A C 1
ATOM 3948 O O . GLU A 1 496 ? 9.752 1.879 -20.022 1.00 72.50 496 GLU A O 1
ATOM 3953 N N . TYR A 1 497 ? 11.613 0.732 -19.540 1.00 64.88 497 TYR A N 1
ATOM 3954 C CA . TYR A 1 497 ? 11.175 0.304 -18.212 1.00 64.88 497 TYR A CA 1
ATOM 3955 C C . TYR A 1 497 ? 11.341 1.381 -17.119 1.00 64.88 497 TYR A C 1
ATOM 3957 O O . TYR A 1 497 ? 10.452 1.515 -16.278 1.00 64.88 497 TYR A O 1
ATOM 3965 N N . ASP A 1 498 ? 12.445 2.142 -17.086 1.00 64.31 498 ASP A N 1
ATOM 3966 C CA . ASP A 1 498 ? 12.775 3.130 -16.037 1.00 64.31 498 ASP A CA 1
ATOM 3967 C C . ASP A 1 498 ? 13.590 4.315 -16.611 1.00 64.31 498 ASP A C 1
ATOM 3969 O O . ASP A 1 498 ? 14.793 4.463 -16.365 1.00 64.31 498 ASP A O 1
ATOM 3973 N N . ILE A 1 499 ? 12.907 5.168 -17.388 1.00 63.62 499 ILE A N 1
ATOM 3974 C CA . ILE A 1 499 ? 13.499 6.301 -18.125 1.00 63.62 499 ILE A CA 1
ATOM 3975 C C . ILE A 1 499 ? 14.314 7.251 -17.235 1.00 63.62 499 ILE A C 1
ATOM 3977 O O . ILE A 1 499 ? 15.394 7.691 -17.617 1.00 63.62 499 ILE A O 1
ATOM 3981 N N . GLU A 1 500 ? 13.845 7.529 -16.015 1.00 56.00 500 GLU A N 1
ATOM 3982 C CA . GLU A 1 500 ? 14.511 8.453 -15.090 1.00 56.00 500 GLU A CA 1
ATOM 3983 C C . GLU A 1 500 ? 15.887 7.922 -14.674 1.00 56.00 500 GLU A C 1
ATOM 3985 O O . GLU A 1 500 ? 16.846 8.679 -14.512 1.00 56.00 500 GLU A O 1
ATOM 3990 N N . ARG A 1 501 ? 16.010 6.600 -14.521 1.00 58.03 501 ARG A N 1
ATOM 3991 C CA . ARG A 1 501 ? 17.280 5.969 -14.182 1.00 58.03 501 ARG A CA 1
ATOM 3992 C C . ARG A 1 501 ? 18.184 5.792 -15.393 1.00 58.03 501 ARG A C 1
ATOM 3994 O O . ARG A 1 501 ? 19.395 5.925 -15.235 1.00 58.03 501 ARG A O 1
ATOM 4001 N N . PHE A 1 502 ? 17.619 5.512 -16.565 1.00 59.81 502 PHE A N 1
ATOM 4002 C CA . PHE A 1 502 ? 18.365 5.495 -17.821 1.00 59.81 502 PHE A CA 1
ATOM 4003 C C . PHE A 1 502 ? 19.043 6.846 -18.087 1.00 59.81 502 PHE A C 1
ATOM 4005 O O . PHE A 1 502 ? 20.256 6.879 -18.279 1.00 59.81 502 PHE A O 1
ATOM 4012 N N . LEU A 1 503 ? 18.308 7.956 -17.958 1.00 57.31 503 LEU A N 1
ATOM 4013 C CA . LEU A 1 503 ? 18.840 9.312 -18.143 1.00 57.31 503 LEU A CA 1
ATOM 4014 C C . LEU A 1 503 ? 20.000 9.623 -17.185 1.00 57.31 503 LEU A C 1
ATOM 4016 O O . LEU A 1 503 ? 21.065 10.041 -17.627 1.00 57.31 503 LEU A O 1
ATOM 4020 N N . ARG A 1 504 ? 19.865 9.288 -15.894 1.00 57.56 504 ARG A N 1
ATOM 4021 C CA . ARG A 1 504 ? 20.964 9.442 -14.919 1.00 57.56 504 ARG A CA 1
ATOM 4022 C C . ARG A 1 504 ? 22.210 8.622 -15.264 1.00 57.56 504 ARG A C 1
ATOM 4024 O O . ARG A 1 504 ? 23.299 8.972 -14.829 1.00 57.56 504 ARG A O 1
ATOM 4031 N N . MET A 1 505 ? 22.074 7.496 -15.967 1.00 57.78 505 MET A N 1
ATOM 4032 C CA . MET A 1 505 ? 23.227 6.692 -16.393 1.00 57.78 505 MET A CA 1
ATOM 4033 C C . MET A 1 505 ? 23.916 7.275 -17.625 1.00 57.78 505 MET A C 1
ATOM 4035 O O . MET A 1 505 ? 25.139 7.198 -17.698 1.00 57.78 505 MET A O 1
ATOM 4039 N N . VAL A 1 506 ? 23.154 7.852 -18.558 1.00 59.25 506 VAL A N 1
ATOM 4040 C CA . VAL A 1 506 ? 23.707 8.581 -19.711 1.00 59.25 506 VAL A CA 1
ATOM 4041 C C . VAL A 1 506 ? 24.511 9.787 -19.222 1.00 59.25 506 VAL A C 1
ATOM 4043 O O . VAL A 1 506 ? 25.668 9.924 -19.598 1.00 59.25 506 VAL A O 1
ATOM 4046 N N . GLU A 1 507 ? 23.973 10.556 -18.270 1.00 58.66 507 GLU A N 1
ATOM 4047 C CA . GLU A 1 507 ? 24.675 11.686 -17.639 1.00 58.66 507 GLU A CA 1
ATOM 4048 C C . GLU A 1 507 ? 25.991 11.270 -16.948 1.00 58.66 507 GLU A C 1
ATOM 4050 O O . GLU A 1 507 ? 26.989 11.982 -17.017 1.00 58.66 507 GLU A O 1
ATOM 4055 N N . ILE A 1 508 ? 26.023 10.104 -16.285 1.00 58.28 508 ILE A N 1
ATOM 4056 C CA . ILE A 1 508 ? 27.249 9.569 -15.658 1.00 58.28 508 ILE A CA 1
ATOM 4057 C C . ILE A 1 508 ? 28.275 9.147 -16.718 1.00 58.28 508 ILE A C 1
ATOM 4059 O O . ILE A 1 508 ? 29.469 9.340 -16.520 1.00 58.28 508 ILE A O 1
ATOM 4063 N N . ARG A 1 509 ? 27.827 8.586 -17.845 1.00 55.31 509 ARG A N 1
ATOM 4064 C CA . ARG A 1 509 ? 28.706 8.173 -18.943 1.00 55.31 509 ARG A CA 1
ATOM 4065 C C . ARG A 1 509 ? 29.325 9.369 -19.666 1.00 55.31 509 ARG A C 1
ATOM 4067 O O . ARG A 1 509 ? 30.511 9.338 -19.960 1.00 55.31 509 ARG A O 1
ATOM 4074 N N . GLU A 1 510 ? 28.553 10.428 -19.895 1.00 55.69 510 GLU A N 1
ATOM 4075 C CA . GLU A 1 510 ? 29.065 11.685 -20.456 1.00 55.69 510 GLU A CA 1
ATOM 4076 C C . GLU A 1 510 ? 30.065 12.376 -19.512 1.00 55.69 510 GLU A C 1
ATOM 4078 O O . GLU A 1 510 ? 30.985 13.051 -19.972 1.00 55.69 510 GLU A O 1
ATOM 4083 N N . ALA A 1 511 ? 29.932 12.183 -18.194 1.00 50.72 511 ALA A N 1
ATOM 4084 C CA . ALA A 1 511 ? 30.927 12.633 -17.223 1.00 50.72 511 ALA A CA 1
ATOM 4085 C C . ALA A 1 511 ? 32.226 11.799 -17.286 1.00 50.72 511 ALA A C 1
ATOM 4087 O O . ALA A 1 511 ? 33.309 12.379 -17.304 1.00 50.72 511 ALA A O 1
ATOM 4088 N N . ASP A 1 512 ? 32.126 10.469 -17.394 1.00 49.19 512 ASP A N 1
ATOM 4089 C CA . ASP A 1 512 ? 33.286 9.567 -17.504 1.00 49.19 512 ASP A CA 1
ATOM 4090 C C . ASP A 1 512 ? 34.048 9.742 -18.848 1.00 49.19 512 ASP A C 1
ATOM 4092 O O . ASP A 1 512 ? 35.281 9.697 -18.878 1.00 49.19 512 ASP A O 1
ATOM 4096 N N . ASP A 1 513 ? 33.347 9.985 -19.966 1.00 47.50 513 ASP A N 1
ATOM 4097 C CA . ASP A 1 513 ? 33.967 10.222 -21.284 1.00 47.50 513 ASP A CA 1
ATOM 4098 C C . ASP A 1 513 ? 34.681 11.595 -21.350 1.00 47.50 513 ASP A C 1
ATOM 4100 O O . ASP A 1 513 ? 35.727 11.720 -21.993 1.00 47.50 513 ASP A O 1
ATOM 4104 N N . ASN A 1 514 ? 34.191 12.607 -20.621 1.00 46.81 514 ASN A N 1
ATOM 4105 C CA . ASN A 1 514 ? 34.848 13.917 -20.501 1.00 46.81 514 ASN A CA 1
ATOM 4106 C C . ASN A 1 514 ? 36.132 13.879 -19.647 1.00 46.81 514 ASN A C 1
ATOM 4108 O O . ASN A 1 514 ? 37.095 14.587 -19.954 1.00 46.81 514 ASN A O 1
ATOM 4112 N N . ASP A 1 515 ? 36.186 13.021 -18.624 1.00 44.56 515 ASP A N 1
ATOM 4113 C CA . ASP A 1 515 ? 37.388 12.819 -17.799 1.00 44.56 515 ASP A CA 1
ATOM 4114 C C . ASP A 1 515 ? 38.483 12.025 -18.540 1.00 44.56 515 ASP A C 1
ATOM 4116 O O . ASP A 1 515 ? 39.669 12.156 -18.236 1.00 44.56 515 ASP A O 1
ATOM 4120 N N . THR A 1 516 ? 38.117 11.239 -19.558 1.00 40.44 516 THR A N 1
ATOM 4121 C CA . THR A 1 516 ? 39.073 10.438 -20.347 1.00 40.44 516 THR A CA 1
ATOM 4122 C C . THR A 1 516 ? 39.709 11.241 -21.496 1.00 40.44 516 THR A C 1
ATOM 4124 O O . THR A 1 516 ? 40.785 10.895 -21.978 1.00 40.44 516 THR A O 1
ATOM 4127 N N . ALA A 1 517 ? 39.096 12.355 -21.912 1.00 37.47 517 ALA A N 1
ATOM 4128 C CA . ALA A 1 517 ? 39.606 13.223 -22.980 1.00 37.47 517 ALA A CA 1
ATOM 4129 C C . ALA A 1 517 ? 40.691 14.226 -22.523 1.00 37.47 517 ALA A C 1
ATOM 4131 O O . ALA A 1 517 ? 41.296 14.896 -23.358 1.00 37.47 517 ALA A O 1
ATOM 4132 N N . THR A 1 518 ? 40.955 14.348 -21.216 1.00 39.38 518 THR A N 1
ATOM 4133 C CA . THR A 1 518 ? 41.886 15.347 -20.646 1.00 39.38 518 THR A CA 1
ATOM 4134 C C . THR A 1 518 ? 43.233 14.785 -20.179 1.00 39.38 518 THR A C 1
ATOM 4136 O O . THR A 1 518 ? 44.071 15.538 -19.681 1.00 39.38 518 THR A O 1
ATOM 4139 N N . SER A 1 519 ? 43.508 13.495 -20.379 1.00 33.47 519 SER A N 1
ATOM 4140 C CA . SER A 1 519 ? 44.746 12.852 -19.925 1.00 33.47 519 SER A CA 1
ATOM 4141 C C . SER A 1 519 ? 45.713 12.526 -21.064 1.00 33.47 519 SER A C 1
ATOM 4143 O O . SER A 1 519 ? 45.995 11.363 -21.312 1.00 33.47 519 SER A O 1
ATOM 4145 N N . ASP A 1 520 ? 46.248 13.549 -21.725 1.00 30.50 520 ASP A N 1
ATOM 4146 C CA . ASP A 1 520 ? 47.508 13.453 -22.469 1.00 30.50 520 ASP A CA 1
ATOM 4147 C C . ASP A 1 520 ? 48.167 14.834 -22.476 1.00 30.50 520 ASP A C 1
ATOM 4149 O O . ASP A 1 520 ? 47.792 15.692 -23.268 1.00 30.50 520 ASP A O 1
ATOM 4153 N N . THR A 1 521 ? 49.090 15.081 -21.535 1.00 28.56 521 THR A N 1
ATOM 4154 C CA . THR A 1 521 ? 50.357 15.832 -21.696 1.00 28.56 521 THR A CA 1
ATOM 4155 C C . THR A 1 521 ? 51.025 16.053 -20.325 1.00 28.56 521 THR A C 1
ATOM 4157 O O . THR A 1 521 ? 50.413 16.556 -19.387 1.00 28.56 521 THR A O 1
ATOM 4160 N N . SER A 1 522 ? 52.335 15.783 -20.289 1.00 28.81 522 SER A N 1
ATOM 4161 C CA . SER A 1 522 ? 53.395 16.274 -19.383 1.00 28.81 522 SER A CA 1
ATOM 4162 C C . SER A 1 522 ? 53.934 15.387 -18.242 1.00 28.81 522 SER A C 1
ATOM 4164 O O . SER A 1 522 ? 53.237 14.848 -17.390 1.00 28.81 522 SER A O 1
ATOM 4166 N N . GLN A 1 523 ? 55.264 15.275 -18.318 1.00 26.73 523 GLN A N 1
ATOM 4167 C CA . GLN A 1 523 ? 56.254 14.516 -17.553 1.00 26.73 523 GLN A CA 1
ATOM 4168 C C . GLN A 1 523 ? 56.594 15.131 -16.173 1.00 26.73 523 GLN A C 1
ATOM 4170 O O . GLN A 1 523 ? 56.152 16.239 -15.870 1.00 26.73 523 GLN A O 1
ATOM 4175 N N . PRO A 1 524 ? 57.391 14.435 -15.329 1.00 33.22 524 PRO A N 1
ATOM 4176 C CA . PRO A 1 524 ? 57.457 14.678 -13.893 1.00 33.22 524 PRO A CA 1
ATOM 4177 C C . PRO A 1 524 ? 58.566 15.658 -13.488 1.00 33.22 524 PRO A C 1
ATOM 4179 O O . PRO A 1 524 ? 59.652 15.670 -14.065 1.00 33.22 524 PRO A O 1
ATOM 4182 N N . SER A 1 525 ? 58.340 16.400 -12.404 1.00 24.17 525 SER A N 1
ATOM 4183 C CA . SER A 1 525 ? 59.413 17.040 -11.645 1.00 24.17 525 SER A CA 1
ATOM 4184 C C . SER A 1 525 ? 59.157 16.999 -10.136 1.00 24.17 525 SER A C 1
ATOM 4186 O O . SER A 1 525 ? 58.040 16.894 -9.634 1.00 24.17 525 SER A O 1
ATOM 4188 N N . THR A 1 526 ? 60.283 16.946 -9.442 1.00 25.47 526 THR A N 1
ATOM 4189 C CA . THR A 1 526 ? 60.572 16.450 -8.099 1.00 25.47 526 THR A CA 1
ATOM 4190 C C . THR A 1 526 ? 60.196 17.379 -6.941 1.00 25.47 526 THR A C 1
ATOM 4192 O O . THR A 1 526 ? 60.394 18.584 -7.001 1.00 25.47 526 THR A O 1
ATOM 4195 N N . SER A 1 527 ? 59.752 16.737 -5.853 1.00 28.19 527 SER A N 1
ATOM 4196 C CA . SER A 1 527 ? 59.935 17.036 -4.419 1.00 28.19 527 SER A CA 1
ATOM 4197 C C . SER A 1 527 ? 60.122 18.485 -3.945 1.00 28.19 527 SER A C 1
ATOM 4199 O O . SER A 1 527 ? 61.186 19.055 -4.142 1.00 28.19 527 SER A O 1
ATOM 4201 N N . HIS A 1 528 ? 59.219 18.943 -3.070 1.00 27.14 528 HIS A N 1
ATOM 4202 C CA . HIS A 1 528 ? 59.604 19.548 -1.789 1.00 27.14 528 HIS A CA 1
ATOM 4203 C C . HIS A 1 528 ? 58.532 19.313 -0.715 1.00 27.14 528 HIS A C 1
ATOM 4205 O O . HIS A 1 528 ? 57.346 19.580 -0.889 1.00 27.14 528 HIS A O 1
ATOM 4211 N N . THR A 1 529 ? 58.989 18.797 0.419 1.00 33.22 529 THR A N 1
ATOM 4212 C CA . THR A 1 529 ? 58.270 18.605 1.676 1.00 33.22 529 THR A CA 1
ATOM 4213 C C . THR A 1 529 ? 57.979 19.949 2.349 1.00 33.22 529 THR A C 1
ATOM 4215 O O . THR A 1 529 ? 58.898 20.700 2.666 1.00 33.22 529 THR A O 1
ATOM 4218 N N . SER A 1 530 ? 56.709 20.219 2.665 1.00 27.17 530 SER A N 1
ATOM 4219 C CA . SER A 1 530 ? 56.318 21.157 3.726 1.00 27.17 530 SER A CA 1
ATOM 4220 C C . SER A 1 530 ? 55.010 20.707 4.406 1.00 27.17 530 SER A C 1
ATOM 4222 O O . SER A 1 530 ? 54.220 19.959 3.839 1.00 27.17 530 SER A O 1
ATOM 4224 N N . ARG A 1 531 ? 54.877 21.074 5.687 1.00 26.25 531 ARG A N 1
ATOM 4225 C CA . ARG A 1 531 ? 53.927 20.613 6.728 1.00 26.25 531 ARG A CA 1
ATOM 4226 C C . ARG A 1 531 ? 52.422 20.622 6.355 1.00 26.25 531 ARG A C 1
ATOM 4228 O O . ARG A 1 531 ? 52.014 21.400 5.501 1.00 26.25 531 ARG A O 1
ATOM 4235 N N . PRO A 1 532 ? 51.574 19.835 7.060 1.00 39.19 532 PRO A N 1
ATOM 4236 C CA . PRO A 1 532 ? 50.160 19.677 6.730 1.00 39.19 532 PRO A CA 1
ATOM 4237 C C . PRO A 1 532 ? 49.330 20.843 7.282 1.00 39.19 532 PRO A C 1
ATOM 4239 O O . PRO A 1 532 ? 49.093 20.924 8.484 1.00 39.19 532 PRO A O 1
ATOM 4242 N N . SER A 1 533 ? 48.857 21.724 6.401 1.00 35.38 533 SER A N 1
ATOM 4243 C CA . SER A 1 533 ? 47.923 22.799 6.755 1.00 35.38 533 SER A CA 1
ATOM 4244 C C . SER A 1 533 ? 46.998 23.096 5.578 1.00 35.38 533 SER A C 1
ATOM 4246 O O . SER A 1 533 ? 47.344 23.856 4.681 1.00 35.38 533 SER A O 1
ATOM 4248 N N . GLY A 1 534 ? 45.807 22.501 5.588 1.00 34.25 534 GLY A N 1
ATOM 4249 C CA . GLY A 1 534 ? 44.749 22.817 4.634 1.00 34.25 534 GLY A CA 1
ATOM 4250 C C . GLY A 1 534 ? 43.673 21.745 4.634 1.00 34.25 534 GLY A C 1
ATOM 4251 O O . GLY A 1 534 ? 43.759 20.785 3.878 1.00 34.25 534 GLY A O 1
ATOM 4252 N N . VAL A 1 535 ? 42.654 21.892 5.485 1.00 48.38 535 VAL A N 1
ATOM 4253 C CA . VAL A 1 535 ? 41.406 21.136 5.315 1.00 48.38 535 VAL A CA 1
ATOM 4254 C C . VAL A 1 535 ? 40.845 21.549 3.955 1.00 48.38 535 VAL A C 1
ATOM 4256 O O . VAL A 1 535 ? 40.373 22.677 3.805 1.00 48.38 535 VAL A O 1
ATOM 4259 N N . GLN A 1 536 ? 40.953 20.675 2.952 1.00 53.03 536 GLN A N 1
ATOM 4260 C CA . GLN A 1 536 ? 40.264 20.854 1.677 1.00 53.03 536 GLN A CA 1
ATOM 4261 C C . GLN A 1 536 ? 38.771 20.992 1.984 1.00 53.03 536 GLN A C 1
ATOM 4263 O O . GLN A 1 536 ? 38.129 20.044 2.437 1.00 53.03 536 GLN A O 1
ATOM 4268 N N . ARG A 1 537 ? 38.233 22.203 1.805 1.00 60.88 537 ARG A N 1
ATOM 4269 C CA . ARG A 1 537 ? 36.796 22.457 1.919 1.00 60.88 537 ARG A CA 1
ATOM 4270 C C . ARG A 1 537 ? 36.103 21.655 0.825 1.00 60.88 537 ARG A C 1
ATOM 4272 O O . ARG A 1 537 ? 36.393 21.855 -0.351 1.00 60.88 537 ARG A O 1
ATOM 4279 N N . MET A 1 538 ? 35.219 20.747 1.217 1.00 72.75 538 MET A N 1
ATOM 4280 C CA . MET A 1 538 ? 34.423 19.959 0.279 1.00 72.75 538 MET A CA 1
ATOM 4281 C C . MET A 1 538 ? 33.191 20.757 -0.134 1.00 72.75 538 MET A C 1
ATOM 4283 O O . MET A 1 538 ? 32.609 21.475 0.686 1.00 72.75 538 MET A O 1
ATOM 4287 N N . THR A 1 539 ? 32.755 20.618 -1.386 1.00 81.38 539 THR A N 1
ATOM 4288 C CA . THR A 1 539 ? 31.461 21.180 -1.775 1.00 81.38 539 THR A CA 1
ATOM 4289 C C . THR A 1 539 ? 30.323 20.398 -1.105 1.00 81.38 539 THR A C 1
ATOM 4291 O O . THR A 1 539 ? 30.474 19.235 -0.718 1.00 81.38 539 THR A O 1
ATOM 4294 N N . PHE A 1 540 ? 29.158 21.034 -0.947 1.00 80.19 540 PHE A N 1
ATOM 4295 C CA . PHE A 1 540 ? 27.977 20.404 -0.341 1.00 80.19 540 PHE A CA 1
ATOM 4296 C C . PHE A 1 540 ? 27.584 19.101 -1.057 1.00 80.19 540 PHE A C 1
ATOM 4298 O O . PHE A 1 540 ? 27.300 18.094 -0.409 1.00 80.19 540 PHE A O 1
ATOM 4305 N N . PHE A 1 541 ? 27.612 19.105 -2.393 1.00 82.94 541 PHE A N 1
ATOM 4306 C CA . PHE A 1 541 ? 27.281 17.927 -3.191 1.00 82.94 541 PHE A CA 1
ATOM 4307 C C . PHE A 1 541 ? 28.317 16.815 -3.040 1.00 82.94 541 PHE A C 1
ATOM 4309 O O . PHE A 1 541 ? 27.931 15.649 -2.952 1.00 82.94 541 PHE A O 1
ATOM 4316 N N . ASP A 1 542 ? 29.599 17.155 -2.915 1.00 81.62 542 ASP A N 1
ATOM 4317 C CA . ASP A 1 542 ? 30.638 16.158 -2.655 1.00 81.62 542 ASP A CA 1
ATOM 4318 C C . ASP A 1 542 ? 30.423 15.499 -1.289 1.00 81.62 542 ASP A C 1
ATOM 4320 O O . ASP A 1 542 ? 30.577 14.284 -1.150 1.00 81.62 542 ASP A O 1
ATOM 4324 N N . PHE A 1 543 ? 30.000 16.266 -0.274 1.00 82.12 543 PHE A N 1
ATOM 4325 C CA . PHE A 1 543 ? 29.713 15.718 1.058 1.00 82.12 543 PHE A CA 1
ATOM 4326 C C . PHE A 1 543 ? 28.527 14.760 1.025 1.00 82.12 543 PHE A C 1
ATOM 4328 O O . PHE A 1 543 ? 28.576 13.694 1.640 1.00 82.12 543 PHE A O 1
ATOM 4335 N N . LEU A 1 544 ? 27.492 15.096 0.252 1.00 85.25 544 LEU A N 1
ATOM 4336 C CA . LEU A 1 544 ? 26.349 14.210 0.056 1.00 85.25 544 LEU A CA 1
ATOM 4337 C C . LEU A 1 544 ? 26.724 12.906 -0.665 1.00 85.25 544 LEU A C 1
ATOM 4339 O O . LEU A 1 544 ? 26.182 11.849 -0.332 1.00 85.25 544 LEU A O 1
ATOM 4343 N N . LYS A 1 545 ? 27.642 12.975 -1.636 1.00 84.94 545 LYS A N 1
ATOM 4344 C CA . LYS A 1 545 ? 28.093 11.823 -2.433 1.00 84.94 545 LYS A CA 1
ATOM 4345 C C . LYS A 1 545 ? 29.065 10.907 -1.684 1.00 84.94 545 LYS A C 1
ATOM 4347 O O . LYS A 1 545 ? 29.117 9.722 -1.999 1.00 84.94 545 LYS A O 1
ATOM 4352 N N . ARG A 1 546 ? 29.793 11.420 -0.684 1.00 82.38 546 ARG A N 1
ATOM 4353 C CA . ARG A 1 546 ? 30.798 10.661 0.082 1.00 82.38 546 ARG A CA 1
ATOM 4354 C C . ARG A 1 546 ? 30.222 9.433 0.790 1.00 82.38 546 ARG A C 1
ATOM 4356 O O . ARG A 1 546 ? 30.796 8.358 0.673 1.00 82.38 546 ARG A O 1
ATOM 4363 N N . ASP A 1 547 ? 29.093 9.588 1.485 1.00 82.25 547 ASP A N 1
ATOM 4364 C CA . ASP A 1 547 ? 28.426 8.500 2.217 1.00 82.25 547 ASP A CA 1
ATOM 4365 C C . ASP A 1 547 ? 26.898 8.529 2.001 1.00 82.25 547 ASP A C 1
ATOM 4367 O O . ASP A 1 547 ? 26.153 9.041 2.847 1.00 82.25 547 ASP A O 1
ATOM 4371 N N . PRO A 1 548 ? 26.385 7.938 0.902 1.00 86.31 548 PRO A N 1
ATOM 4372 C CA . PRO A 1 548 ? 24.974 8.054 0.518 1.00 86.31 548 PRO A CA 1
ATOM 4373 C C . PRO A 1 548 ? 24.015 7.412 1.532 1.00 86.31 548 PRO A C 1
ATOM 4375 O O . PRO A 1 548 ? 22.873 7.836 1.685 1.00 86.31 548 PRO A O 1
ATOM 4378 N N . ILE A 1 549 ? 24.468 6.385 2.257 1.00 87.12 549 ILE A N 1
ATOM 4379 C CA . ILE A 1 549 ? 23.661 5.732 3.299 1.00 87.12 549 ILE A CA 1
ATOM 4380 C C . ILE A 1 549 ? 23.544 6.639 4.529 1.00 87.12 549 ILE A C 1
ATOM 4382 O O . ILE A 1 549 ? 22.462 6.769 5.101 1.00 87.12 549 ILE A O 1
ATOM 4386 N N . TYR A 1 550 ? 24.640 7.285 4.939 1.00 87.31 550 TYR A N 1
ATOM 4387 C CA . TYR A 1 550 ? 24.643 8.167 6.105 1.00 87.31 550 TYR A CA 1
ATOM 4388 C C . TYR A 1 550 ? 23.777 9.409 5.864 1.00 87.31 550 TYR A C 1
ATOM 4390 O O . TYR A 1 550 ? 22.999 9.805 6.737 1.00 87.31 550 TYR A O 1
ATOM 4398 N N . THR A 1 551 ? 23.838 9.964 4.652 1.00 90.19 551 THR A N 1
ATOM 4399 C CA . THR A 1 551 ? 23.021 11.106 4.226 1.00 90.19 551 THR A CA 1
ATOM 4400 C C . THR A 1 551 ? 21.547 10.719 4.096 1.00 90.19 551 THR A C 1
ATOM 4402 O O . THR A 1 551 ? 20.687 11.444 4.596 1.00 90.19 551 THR A O 1
ATOM 4405 N N . ALA A 1 552 ? 21.228 9.538 3.551 1.00 91.62 552 ALA A N 1
ATOM 4406 C CA . ALA A 1 552 ? 19.859 9.018 3.515 1.00 91.62 552 ALA A CA 1
ATOM 4407 C C . ALA A 1 552 ? 19.256 8.837 4.921 1.00 91.62 552 ALA A C 1
ATOM 4409 O O . ALA A 1 552 ? 18.116 9.237 5.163 1.00 91.62 552 ALA A O 1
ATOM 4410 N N . ILE A 1 553 ? 20.020 8.295 5.879 1.00 93.06 553 ILE A N 1
ATOM 4411 C CA . ILE A 1 553 ? 19.580 8.171 7.280 1.00 93.06 553 ILE A CA 1
ATOM 4412 C C . ILE A 1 553 ? 19.303 9.555 7.890 1.00 93.06 553 ILE A C 1
ATOM 4414 O O . ILE A 1 553 ? 18.331 9.714 8.631 1.00 93.06 553 ILE A O 1
ATOM 4418 N N . ALA A 1 554 ? 20.137 10.559 7.606 1.00 92.06 554 ALA A N 1
ATOM 4419 C CA . ALA A 1 554 ? 19.929 11.921 8.096 1.00 92.06 554 ALA A CA 1
ATOM 4420 C C . ALA A 1 554 ? 18.650 12.550 7.520 1.00 92.06 554 ALA A C 1
ATOM 4422 O O . ALA A 1 554 ? 17.848 13.102 8.274 1.00 92.06 554 ALA A O 1
ATOM 4423 N N . TRP A 1 555 ? 18.402 12.389 6.219 1.00 93.75 555 TRP A N 1
ATOM 4424 C CA . TRP A 1 555 ? 17.179 12.866 5.571 1.00 93.75 555 TRP A CA 1
ATOM 4425 C C . TRP A 1 555 ? 15.914 12.207 6.120 1.00 93.75 555 TRP A C 1
ATOM 4427 O O . TRP A 1 555 ? 14.938 12.901 6.400 1.00 93.75 555 TRP A O 1
ATOM 4437 N N . LEU A 1 556 ? 15.930 10.893 6.355 1.00 95.19 556 LEU A N 1
ATOM 4438 C CA . LEU A 1 556 ? 14.793 10.190 6.960 1.00 95.19 556 LEU A CA 1
ATOM 4439 C C . LEU A 1 556 ? 14.505 10.669 8.393 1.00 95.19 556 LEU A C 1
ATOM 4441 O O . LEU A 1 556 ? 13.344 10.759 8.793 1.00 95.19 556 LEU A O 1
ATOM 4445 N N . ARG A 1 557 ? 15.536 11.051 9.155 1.00 94.50 557 ARG A N 1
ATOM 4446 C CA . ARG A 1 557 ? 15.382 11.649 10.494 1.00 94.50 557 ARG A CA 1
ATOM 4447 C C . ARG A 1 557 ? 14.817 13.065 10.440 1.00 94.50 557 ARG A C 1
ATOM 4449 O O . ARG A 1 557 ? 13.944 13.385 11.244 1.00 94.50 557 ARG A O 1
ATOM 4456 N N . ILE A 1 558 ? 15.251 13.884 9.481 1.00 95.12 558 ILE A N 1
ATOM 4457 C CA . ILE A 1 558 ? 14.662 15.208 9.223 1.00 95.12 558 ILE A CA 1
ATOM 4458 C C . ILE A 1 558 ? 13.183 15.057 8.852 1.00 95.12 558 ILE A C 1
ATOM 4460 O O . ILE A 1 558 ? 12.333 15.754 9.403 1.00 95.12 558 ILE A O 1
ATOM 4464 N N . LEU A 1 559 ? 12.857 14.093 7.990 1.00 95.06 559 LEU A N 1
ATOM 4465 C CA . LEU A 1 559 ? 11.485 13.789 7.594 1.00 95.06 559 LEU A CA 1
ATOM 4466 C C . LEU A 1 559 ? 10.631 13.326 8.789 1.00 95.06 559 LEU A C 1
ATOM 4468 O O . LEU A 1 559 ? 9.495 13.771 8.949 1.00 95.06 559 LEU A O 1
ATOM 4472 N N . SER A 1 560 ? 11.191 12.492 9.671 1.00 95.00 560 SER A N 1
ATOM 4473 C CA . SER A 1 560 ? 10.539 12.083 10.921 1.00 95.00 560 SER A CA 1
ATOM 4474 C C . SER A 1 560 ? 10.232 13.285 11.823 1.00 95.00 560 SER A C 1
ATOM 4476 O O . SER A 1 560 ? 9.138 13.362 12.381 1.00 95.00 560 SER A O 1
ATOM 4478 N N . LEU A 1 561 ? 11.157 14.242 11.958 1.00 95.69 561 LEU A N 1
ATOM 4479 C CA . LEU A 1 561 ? 10.938 15.476 12.726 1.00 95.69 561 LEU A CA 1
ATOM 4480 C C . LEU A 1 561 ? 9.865 16.357 12.085 1.00 95.69 561 LEU A C 1
ATOM 4482 O O . LEU A 1 561 ? 8.956 16.810 12.779 1.00 95.69 561 LEU A O 1
ATOM 4486 N N . TYR A 1 562 ? 9.922 16.535 10.765 1.00 94.38 562 TYR A N 1
ATOM 4487 C CA . TYR A 1 562 ? 8.928 17.287 10.005 1.00 94.38 562 TYR A CA 1
ATOM 4488 C C . TYR A 1 562 ? 7.518 16.721 10.208 1.00 94.38 562 TYR A C 1
ATOM 4490 O O . TYR A 1 562 ? 6.594 17.454 10.561 1.00 94.38 562 TYR A O 1
ATOM 4498 N N . PHE A 1 563 ? 7.333 15.407 10.064 1.00 93.31 563 PHE A N 1
ATOM 4499 C CA . PHE A 1 563 ? 6.032 14.790 10.318 1.00 93.31 563 PHE A CA 1
ATOM 4500 C C . PHE A 1 563 ? 5.627 14.856 11.795 1.00 93.31 563 PHE A C 1
ATOM 4502 O O . PHE A 1 563 ? 4.444 15.014 12.084 1.00 93.31 563 PHE A O 1
ATOM 4509 N N . THR A 1 564 ? 6.578 14.811 12.735 1.00 92.75 564 THR A N 1
ATOM 4510 C CA . THR A 1 564 ? 6.268 14.954 14.168 1.00 92.75 564 THR A CA 1
ATOM 4511 C C . THR A 1 564 ? 5.701 16.342 14.458 1.00 92.75 564 THR A C 1
ATOM 4513 O O . THR A 1 564 ? 4.687 16.454 15.140 1.00 92.75 564 THR A O 1
ATOM 4516 N N . ILE A 1 565 ? 6.298 17.394 13.891 1.00 91.69 565 ILE A N 1
ATOM 4517 C CA . ILE A 1 565 ? 5.801 18.771 14.020 1.00 91.69 565 ILE A CA 1
ATOM 4518 C C . ILE A 1 565 ? 4.400 18.888 13.415 1.00 91.69 565 ILE A C 1
ATOM 4520 O O . ILE A 1 565 ? 3.494 19.393 14.071 1.00 91.69 565 ILE A O 1
ATOM 4524 N N . ASN A 1 566 ? 4.182 18.351 12.212 1.00 87.69 566 ASN A N 1
ATOM 4525 C CA . ASN A 1 566 ? 2.857 18.355 11.583 1.00 87.69 566 ASN A CA 1
ATOM 4526 C C . ASN A 1 566 ? 1.799 17.610 12.413 1.00 87.69 566 ASN A C 1
ATOM 4528 O O . ASN A 1 566 ? 0.649 18.042 12.467 1.00 87.69 566 ASN A O 1
ATOM 4532 N N . TYR A 1 567 ? 2.175 16.518 13.084 1.00 88.88 567 TYR A N 1
ATOM 4533 C CA . TYR A 1 567 ? 1.284 15.791 13.988 1.00 88.88 567 TYR A CA 1
ATOM 4534 C C . TYR A 1 567 ? 0.970 16.581 15.270 1.00 88.88 567 TYR A C 1
ATOM 4536 O O . TYR A 1 567 ? -0.160 16.553 15.753 1.00 88.88 567 TYR A O 1
ATOM 4544 N N . LEU A 1 568 ? 1.934 17.330 15.812 1.00 86.94 568 LEU A N 1
ATOM 4545 C CA . LEU A 1 568 ? 1.685 18.233 16.941 1.00 86.94 568 LEU A CA 1
ATOM 4546 C C . LEU A 1 568 ? 0.775 19.406 16.541 1.00 86.94 568 LEU A C 1
ATOM 4548 O O . LEU A 1 568 ? -0.116 19.770 17.304 1.00 86.94 568 LEU A O 1
ATOM 4552 N N . LEU A 1 569 ? 0.928 19.941 15.327 1.00 85.00 569 LEU A N 1
ATOM 4553 C CA . LEU A 1 569 ? 0.018 20.950 14.772 1.00 85.00 569 LEU A CA 1
ATOM 4554 C C . LEU A 1 569 ? -1.397 20.390 14.542 1.00 85.00 569 LEU A C 1
ATOM 4556 O O . LEU A 1 569 ? -2.374 21.099 14.771 1.00 85.00 569 LEU A O 1
ATOM 4560 N N . PHE A 1 570 ? -1.520 19.110 14.171 1.00 81.38 570 PHE A N 1
ATOM 4561 C CA . PHE A 1 570 ? -2.810 18.412 14.094 1.00 81.38 570 PHE A CA 1
ATOM 4562 C C . PHE A 1 570 ? -3.493 18.342 15.466 1.00 81.38 570 PHE A C 1
ATOM 4564 O O . PHE A 1 570 ? -4.680 18.635 15.579 1.00 81.38 570 PHE A O 1
ATOM 4571 N N . LEU A 1 571 ? -2.744 18.008 16.523 1.00 76.69 571 LEU A N 1
ATOM 4572 C CA . LEU A 1 571 ? -3.250 18.027 17.902 1.00 76.69 571 LEU A CA 1
ATOM 4573 C C . LEU A 1 571 ? -3.710 19.426 18.341 1.00 76.69 571 LEU A C 1
ATOM 4575 O O . LEU A 1 571 ? -4.654 19.531 19.118 1.00 76.69 571 LEU A O 1
ATOM 4579 N N . ALA A 1 572 ? -3.083 20.481 17.814 1.00 74.94 572 ALA A N 1
ATOM 4580 C CA . ALA A 1 572 ? -3.482 21.873 18.018 1.00 74.94 572 ALA A CA 1
ATOM 4581 C C . ALA A 1 572 ? -4.639 22.338 17.102 1.00 74.94 572 ALA A C 1
ATOM 4583 O O . ALA A 1 572 ? -5.025 23.502 17.161 1.00 74.94 572 ALA A O 1
ATOM 4584 N N . GLY A 1 573 ? -5.193 21.458 16.258 1.00 67.38 573 GLY A N 1
ATOM 4585 C CA . GLY A 1 573 ? -6.326 21.755 15.373 1.00 67.38 573 GLY A CA 1
ATOM 4586 C C . GLY A 1 573 ? -5.980 22.525 14.091 1.00 67.38 573 GLY A C 1
ATOM 4587 O O . GLY A 1 573 ? -6.888 22.964 13.393 1.00 67.38 573 GLY A O 1
ATOM 4588 N N . LEU A 1 574 ? -4.694 22.689 13.764 1.00 59.94 574 LEU A N 1
ATOM 4589 C CA . LEU A 1 574 ? -4.226 23.507 12.633 1.00 59.94 574 LEU A CA 1
ATOM 4590 C C . LEU A 1 574 ? -4.102 22.729 11.311 1.00 59.94 574 LEU A C 1
ATOM 4592 O O . LEU A 1 574 ? -3.993 23.330 10.246 1.00 59.94 574 LEU A O 1
ATOM 4596 N N . THR A 1 575 ? -4.087 21.397 11.359 1.00 60.62 575 THR A N 1
ATOM 4597 C CA . THR A 1 575 ? -3.940 20.521 10.184 1.00 60.62 575 THR A CA 1
ATOM 4598 C C . THR A 1 575 ? -4.887 19.323 10.288 1.00 60.62 575 THR A C 1
ATOM 4600 O O . THR A 1 575 ? -5.518 19.119 11.323 1.00 60.62 575 THR A O 1
ATOM 4603 N N . SER A 1 576 ? -5.019 18.520 9.228 1.00 51.62 576 SER A N 1
ATOM 4604 C CA . SER A 1 576 ? -5.860 17.316 9.193 1.00 51.62 576 SER A CA 1
ATOM 4605 C C . SER A 1 576 ? -5.019 16.059 8.921 1.00 51.62 576 SER A C 1
ATOM 4607 O O . SER A 1 576 ? -4.384 15.932 7.878 1.00 51.62 576 SER A O 1
ATOM 4609 N N . GLY A 1 577 ? -5.017 15.084 9.841 1.00 65.25 577 GLY A N 1
ATOM 4610 C CA . GLY A 1 577 ? -4.620 13.714 9.491 1.00 65.25 577 GLY A CA 1
ATOM 4611 C C . GLY A 1 577 ? -4.002 12.848 10.590 1.00 65.25 577 GLY A C 1
ATOM 4612 O O . GLY A 1 577 ? -2.844 13.019 10.964 1.00 65.25 577 GLY A O 1
ATOM 4613 N N . ARG A 1 578 ? -4.704 11.759 10.948 1.00 70.56 578 ARG A N 1
ATOM 4614 C CA . ARG A 1 578 ? -4.119 10.595 11.654 1.00 70.56 578 ARG A CA 1
ATOM 4615 C C . ARG A 1 578 ? -3.010 9.906 10.846 1.00 70.56 578 ARG A C 1
ATOM 4617 O O . ARG A 1 578 ? -2.113 9.306 11.424 1.00 70.56 578 ARG A O 1
ATOM 4624 N N . ALA A 1 579 ? -3.032 10.033 9.517 1.00 83.19 579 ALA A N 1
ATOM 4625 C CA . ALA A 1 579 ? -2.016 9.469 8.628 1.00 83.19 579 ALA A CA 1
ATOM 4626 C C . ALA A 1 579 ? -0.598 10.007 8.908 1.00 83.19 579 ALA A C 1
ATOM 4628 O O . ALA A 1 579 ? 0.383 9.314 8.645 1.00 83.19 579 ALA A O 1
ATOM 4629 N N . VAL A 1 580 ? -0.474 11.220 9.463 1.00 87.62 580 VAL A N 1
ATOM 4630 C CA . VAL A 1 580 ? 0.827 11.832 9.772 1.00 87.62 580 VAL A CA 1
ATOM 4631 C C . VAL A 1 580 ? 1.558 11.062 10.878 1.00 87.62 580 VAL A C 1
ATOM 4633 O O . VAL A 1 580 ? 2.765 10.874 10.769 1.00 87.62 580 VAL A O 1
ATOM 4636 N N . TYR A 1 581 ? 0.838 10.523 11.872 1.00 90.19 581 TYR A N 1
ATOM 4637 C CA . TYR A 1 581 ? 1.410 9.687 12.939 1.00 90.19 581 TYR A CA 1
ATOM 4638 C C . TYR A 1 581 ? 2.187 8.491 12.374 1.00 90.19 581 TYR A C 1
ATOM 4640 O O . TYR A 1 581 ? 3.360 8.286 12.685 1.00 90.19 581 TYR A O 1
ATOM 4648 N N . TYR A 1 582 ? 1.555 7.737 11.473 1.00 91.00 582 TYR A N 1
ATOM 4649 C CA . TYR A 1 582 ? 2.166 6.557 10.865 1.00 91.00 582 TYR A CA 1
ATOM 4650 C C . TYR A 1 582 ? 3.313 6.921 9.915 1.00 91.00 582 TYR A C 1
ATOM 4652 O O . TYR A 1 582 ? 4.289 6.179 9.828 1.00 91.00 582 TYR A O 1
ATOM 4660 N N . LYS A 1 583 ? 3.263 8.094 9.266 1.00 92.19 583 LYS A N 1
ATOM 4661 C CA . LYS A 1 583 ? 4.390 8.614 8.472 1.00 92.19 583 LYS A CA 1
ATOM 4662 C C . LYS A 1 583 ? 5.625 8.911 9.333 1.00 92.19 583 LYS A C 1
ATOM 4664 O O . LYS A 1 583 ? 6.732 8.625 8.881 1.00 92.19 583 LYS A O 1
ATOM 4669 N N . VAL A 1 584 ? 5.455 9.414 10.566 1.00 93.94 584 VAL A N 1
ATOM 4670 C CA . VAL A 1 584 ? 6.568 9.579 11.528 1.00 93.94 584 VAL A CA 1
ATOM 4671 C C . VAL A 1 584 ? 7.216 8.228 11.817 1.00 93.94 584 VAL A C 1
ATOM 4673 O O . VAL A 1 584 ? 8.422 8.066 11.641 1.00 93.94 584 VAL A O 1
ATOM 4676 N N . ILE A 1 585 ? 6.405 7.245 12.217 1.00 94.06 585 ILE A N 1
ATOM 4677 C CA . ILE A 1 585 ? 6.890 5.917 12.610 1.00 94.06 585 ILE A CA 1
ATOM 4678 C C . ILE A 1 585 ? 7.558 5.203 11.433 1.00 94.06 585 ILE A C 1
ATOM 4680 O O . ILE A 1 585 ? 8.606 4.593 11.615 1.00 94.06 585 ILE A O 1
ATOM 4684 N N . MET A 1 586 ? 7.016 5.316 10.219 1.00 94.12 586 MET A N 1
ATOM 4685 C CA . MET A 1 586 ? 7.606 4.714 9.019 1.00 94.12 586 MET A CA 1
ATOM 4686 C C . MET A 1 586 ? 8.952 5.340 8.642 1.00 94.12 586 MET A C 1
ATOM 4688 O O . MET A 1 586 ? 9.904 4.614 8.356 1.00 94.12 586 MET A O 1
ATOM 4692 N N . ALA A 1 587 ? 9.068 6.672 8.681 1.00 94.69 587 ALA A N 1
ATOM 4693 C CA . ALA A 1 587 ? 10.337 7.359 8.427 1.00 94.69 587 ALA A CA 1
ATOM 4694 C C . ALA A 1 587 ? 11.402 6.983 9.477 1.00 94.69 587 ALA A C 1
ATOM 4696 O O . ALA A 1 587 ? 12.573 6.756 9.148 1.00 94.69 587 ALA A O 1
ATOM 4697 N N . ALA A 1 588 ? 10.987 6.840 10.736 1.00 94.25 588 ALA A N 1
ATOM 4698 C CA . ALA A 1 588 ? 11.842 6.370 11.816 1.00 94.25 588 ALA A CA 1
ATOM 4699 C C . ALA A 1 588 ? 12.262 4.903 11.638 1.00 94.25 588 ALA A C 1
ATOM 4701 O O . ALA A 1 588 ? 13.455 4.605 11.689 1.00 94.25 588 ALA A O 1
ATOM 4702 N N . ALA A 1 589 ? 11.321 4.000 11.350 1.00 95.88 589 ALA A N 1
ATOM 4703 C CA . ALA A 1 589 ? 11.586 2.587 11.083 1.00 95.88 589 ALA A CA 1
ATOM 4704 C C . ALA A 1 589 ? 12.599 2.419 9.945 1.00 95.88 589 ALA A C 1
ATOM 4706 O O . ALA A 1 589 ? 13.585 1.700 10.101 1.00 95.88 589 ALA A O 1
ATOM 4707 N N . ALA A 1 590 ? 12.415 3.150 8.840 1.00 95.19 590 ALA A N 1
ATOM 4708 C CA . ALA A 1 590 ? 13.354 3.163 7.723 1.00 95.19 590 ALA A CA 1
ATOM 4709 C C . ALA A 1 590 ? 14.748 3.652 8.155 1.00 95.19 590 ALA A C 1
ATOM 4711 O O . ALA A 1 590 ? 15.752 3.014 7.838 1.00 95.19 590 ALA A O 1
ATOM 4712 N N . SER A 1 591 ? 14.823 4.728 8.949 1.00 94.50 591 SER A N 1
ATOM 4713 C CA . SER A 1 591 ? 16.091 5.239 9.496 1.00 94.50 591 SER A CA 1
ATOM 4714 C C . SER A 1 591 ? 16.832 4.186 10.328 1.00 94.50 591 SER A C 1
ATOM 4716 O O . SER A 1 591 ? 18.049 4.026 10.203 1.00 94.50 591 SER A O 1
ATOM 4718 N N . TYR A 1 592 ? 16.111 3.464 11.191 1.00 93.81 592 TYR A N 1
ATOM 4719 C CA . TYR A 1 592 ? 16.683 2.416 12.035 1.00 93.81 592 TYR A CA 1
ATOM 4720 C C . TYR A 1 592 ? 17.067 1.169 11.234 1.00 93.81 592 TYR A C 1
ATOM 4722 O O . TYR A 1 592 ? 18.131 0.610 11.490 1.00 93.81 592 TYR A O 1
ATOM 4730 N N . ALA A 1 593 ? 16.280 0.783 10.226 1.00 92.69 593 ALA A N 1
ATOM 4731 C CA . ALA A 1 593 ? 16.582 -0.333 9.331 1.00 92.69 593 ALA A CA 1
ATOM 4732 C C . ALA A 1 593 ? 17.857 -0.083 8.509 1.00 92.69 593 ALA A C 1
ATOM 4734 O O . ALA A 1 593 ? 18.738 -0.941 8.472 1.00 92.69 593 ALA A O 1
ATOM 4735 N N . PHE A 1 594 ? 18.019 1.108 7.920 1.00 91.56 594 PHE A N 1
ATOM 4736 C CA . PHE A 1 594 ? 19.249 1.464 7.202 1.00 91.56 594 PHE A CA 1
ATOM 4737 C C . PHE A 1 594 ? 20.467 1.503 8.125 1.00 91.56 594 PHE A C 1
ATOM 4739 O O . PHE A 1 594 ? 21.532 0.998 7.768 1.00 91.56 594 PHE A O 1
ATOM 4746 N N . ARG A 1 595 ? 20.316 2.043 9.340 1.00 89.31 595 ARG A N 1
ATOM 4747 C CA . ARG A 1 595 ? 21.399 2.048 10.332 1.00 89.31 595 ARG A CA 1
ATOM 4748 C C . ARG A 1 595 ? 21.781 0.638 10.771 1.00 89.31 595 ARG A C 1
ATOM 4750 O O . ARG A 1 595 ? 22.961 0.357 10.965 1.00 89.31 595 ARG A O 1
ATOM 4757 N N . LEU A 1 596 ? 20.795 -0.240 10.923 1.00 88.31 596 LEU A N 1
ATOM 4758 C CA . LEU A 1 596 ? 21.012 -1.637 11.260 1.00 88.31 596 LEU A CA 1
ATOM 4759 C C . LEU A 1 596 ? 21.733 -2.372 10.123 1.00 88.31 596 LEU A C 1
ATOM 4761 O O . LEU A 1 596 ? 22.716 -3.061 10.376 1.00 88.31 596 LEU A O 1
ATOM 4765 N N . HIS A 1 597 ? 21.324 -2.140 8.873 1.00 86.12 597 HIS A N 1
ATOM 4766 C CA . HIS A 1 597 ? 22.007 -2.661 7.690 1.00 86.12 597 HIS A CA 1
ATOM 4767 C C . HIS A 1 597 ? 23.470 -2.200 7.617 1.00 86.12 597 HIS A C 1
ATOM 4769 O O . HIS A 1 597 ? 24.355 -3.020 7.390 1.00 86.12 597 HIS A O 1
ATOM 4775 N N . GLN A 1 598 ? 23.748 -0.915 7.879 1.00 86.00 598 GLN A N 1
ATOM 4776 C CA . GLN A 1 598 ? 25.116 -0.383 7.901 1.00 86.00 598 GLN A CA 1
ATOM 4777 C C . GLN A 1 598 ? 25.985 -1.067 8.966 1.00 86.00 598 GLN A C 1
ATOM 4779 O O . GLN A 1 598 ? 27.154 -1.338 8.715 1.00 86.00 598 GLN A O 1
ATOM 4784 N N . ARG A 1 599 ? 25.422 -1.358 10.145 1.00 81.88 599 ARG A N 1
ATOM 4785 C CA . ARG A 1 599 ? 26.153 -1.962 11.272 1.00 81.88 599 ARG A CA 1
ATOM 4786 C C . ARG A 1 599 ? 26.348 -3.468 11.154 1.00 81.88 599 ARG A C 1
ATOM 4788 O O . ARG A 1 599 ? 27.325 -3.984 11.679 1.00 81.88 599 ARG A O 1
ATOM 4795 N N . LEU A 1 600 ? 25.437 -4.164 10.479 1.00 80.56 600 LEU A N 1
ATOM 4796 C CA . LEU A 1 600 ? 25.502 -5.616 10.302 1.00 80.56 600 LEU A CA 1
ATOM 4797 C C . LEU A 1 600 ? 26.169 -6.033 8.984 1.00 80.56 600 LEU A C 1
ATOM 4799 O O . LEU A 1 600 ? 26.318 -7.228 8.746 1.00 80.56 600 LEU A O 1
ATOM 4803 N N . LYS A 1 601 ? 26.589 -5.078 8.140 1.00 72.44 601 LYS A N 1
ATOM 4804 C CA . LYS A 1 601 ? 27.104 -5.309 6.779 1.00 72.44 601 LYS A CA 1
ATOM 4805 C C . LYS A 1 601 ? 28.204 -6.374 6.693 1.00 72.44 601 LYS A C 1
ATOM 4807 O O . LYS A 1 601 ? 28.214 -7.141 5.737 1.00 72.44 601 LYS A O 1
ATOM 4812 N N . GLU A 1 602 ? 29.084 -6.450 7.687 1.00 64.75 602 GLU A N 1
ATOM 4813 C CA . GLU A 1 602 ? 30.184 -7.427 7.737 1.00 64.75 602 GLU A CA 1
ATOM 4814 C C . GLU A 1 602 ? 29.707 -8.849 8.092 1.00 64.75 602 GLU A C 1
ATOM 4816 O O . GLU A 1 602 ? 30.251 -9.826 7.585 1.00 64.75 602 GLU A O 1
ATOM 4821 N N . ASN A 1 603 ? 28.622 -8.973 8.867 1.00 60.28 603 ASN A N 1
ATOM 4822 C CA . ASN A 1 603 ? 28.100 -10.248 9.378 1.00 60.28 603 ASN A CA 1
ATOM 4823 C C . ASN A 1 603 ? 26.862 -10.765 8.619 1.00 60.28 603 ASN A C 1
ATOM 4825 O O . ASN A 1 603 ? 26.412 -11.884 8.860 1.00 60.28 603 ASN A O 1
ATOM 4829 N N . LEU A 1 604 ? 26.351 -10.004 7.639 1.00 59.97 604 LEU A N 1
ATOM 4830 C CA . LEU A 1 604 ? 25.247 -10.402 6.749 1.00 59.97 604 LEU A CA 1
ATOM 4831 C C . LEU A 1 604 ? 25.556 -11.636 5.882 1.00 59.97 604 LEU A C 1
ATOM 4833 O O . LEU A 1 604 ? 24.641 -12.193 5.288 1.00 59.97 604 LEU A O 1
ATOM 4837 N N . ARG A 1 605 ? 26.814 -12.087 5.802 1.00 58.78 605 ARG A N 1
ATOM 4838 C CA . ARG A 1 605 ? 27.176 -13.334 5.107 1.00 58.78 605 ARG A CA 1
ATOM 4839 C C . ARG A 1 605 ? 26.625 -14.581 5.820 1.00 58.78 605 ARG A C 1
ATOM 4841 O O . ARG A 1 605 ? 26.374 -15.578 5.156 1.00 58.78 605 ARG A O 1
ATOM 4848 N N . ASN A 1 606 ? 26.366 -14.496 7.132 1.00 60.41 606 ASN A N 1
ATOM 4849 C CA . ASN A 1 606 ? 25.911 -15.603 7.981 1.00 60.41 606 ASN A CA 1
ATOM 4850 C C . ASN A 1 606 ? 24.596 -15.251 8.716 1.00 60.41 606 ASN A C 1
ATOM 4852 O O . ASN A 1 606 ? 24.539 -15.265 9.944 1.00 60.41 606 ASN A O 1
ATOM 4856 N N . ILE A 1 607 ? 23.529 -14.940 7.966 1.00 62.41 607 ILE A N 1
ATOM 4857 C CA . ILE A 1 607 ? 22.222 -14.447 8.475 1.00 62.41 607 ILE A CA 1
ATOM 4858 C C . ILE A 1 607 ? 21.591 -15.371 9.540 1.00 62.41 607 ILE A C 1
ATOM 4860 O O . ILE A 1 607 ? 20.853 -14.906 10.406 1.00 62.41 607 ILE A O 1
ATOM 4864 N N . PHE A 1 608 ? 21.903 -16.670 9.509 1.00 62.78 608 PHE A N 1
ATOM 4865 C CA . PHE A 1 608 ? 21.335 -17.678 10.411 1.00 62.78 608 PHE A CA 1
ATOM 4866 C C . PHE A 1 608 ? 22.257 -18.101 11.569 1.00 62.78 608 PHE A C 1
ATOM 4868 O O . PHE A 1 608 ? 21.953 -19.076 12.257 1.00 62.78 608 PHE A O 1
ATOM 4875 N N . SER A 1 609 ? 23.376 -17.409 11.826 1.00 75.94 609 SER A N 1
ATOM 4876 C CA . SER A 1 609 ? 24.225 -17.761 12.972 1.00 75.94 609 SER A CA 1
ATOM 4877 C C . SER A 1 609 ? 23.636 -17.255 14.297 1.00 75.94 609 SER A C 1
ATOM 4879 O O . SER A 1 609 ? 23.051 -16.172 14.389 1.00 75.94 609 SER A O 1
ATOM 4881 N N . ARG A 1 610 ? 23.827 -18.032 15.371 1.00 77.69 610 ARG A N 1
ATOM 4882 C CA . ARG A 1 610 ? 23.471 -17.623 16.743 1.00 77.69 610 ARG A CA 1
ATOM 4883 C C . ARG A 1 610 ? 24.160 -16.313 17.143 1.00 77.69 610 ARG A C 1
ATOM 4885 O O . ARG A 1 610 ? 23.591 -15.514 17.882 1.00 77.69 610 ARG A O 1
ATOM 4892 N N . GLU A 1 611 ? 25.366 -16.093 16.634 1.00 76.56 611 GLU A N 1
ATOM 4893 C CA . GLU A 1 611 ? 26.168 -14.890 16.859 1.00 76.56 611 GLU A CA 1
ATOM 4894 C C . GLU A 1 611 ? 25.538 -13.661 16.192 1.00 76.56 611 GLU A C 1
ATOM 4896 O O . GLU A 1 611 ? 25.439 -12.611 16.825 1.00 76.56 611 GLU A O 1
ATOM 4901 N N . PHE A 1 612 ? 25.021 -13.805 14.966 1.00 79.44 612 PHE A N 1
ATOM 4902 C CA . PHE A 1 612 ? 24.304 -12.743 14.259 1.00 79.44 612 PHE A CA 1
ATOM 4903 C C . PHE A 1 612 ? 23.040 -12.324 15.015 1.00 79.44 612 PHE A C 1
ATOM 4905 O O . PHE A 1 612 ? 22.814 -11.134 15.228 1.00 79.44 612 PHE A O 1
ATOM 4912 N N . VAL A 1 613 ? 22.240 -13.288 15.484 1.00 78.06 613 VAL A N 1
ATOM 4913 C CA . VAL A 1 613 ? 21.022 -13.004 16.262 1.00 78.06 613 VAL A CA 1
ATOM 4914 C C . VAL A 1 613 ? 21.358 -12.348 17.604 1.00 78.06 613 VAL A C 1
ATOM 4916 O O . VAL A 1 613 ? 20.688 -11.396 18.007 1.00 78.06 613 VAL A O 1
ATOM 4919 N N . ALA A 1 614 ? 22.412 -12.803 18.287 1.00 78.38 614 ALA A N 1
ATOM 4920 C CA . ALA A 1 614 ? 22.875 -12.164 19.515 1.00 78.38 614 ALA A CA 1
ATOM 4921 C C . ALA A 1 614 ? 23.283 -10.706 19.252 1.00 78.38 614 ALA A C 1
ATOM 4923 O O . ALA A 1 614 ? 22.805 -9.800 19.932 1.00 78.38 614 ALA A O 1
ATOM 4924 N N . GLN A 1 615 ? 24.092 -10.457 18.221 1.00 78.88 615 GLN A N 1
ATOM 4925 C CA . GLN A 1 615 ? 24.538 -9.114 17.850 1.00 78.88 615 GLN A CA 1
ATOM 4926 C C . GLN A 1 615 ? 23.387 -8.205 17.403 1.00 78.88 615 GLN A C 1
ATOM 4928 O O . GLN A 1 615 ? 23.360 -7.033 17.776 1.00 78.88 615 GLN A O 1
ATOM 4933 N N . LEU A 1 616 ? 22.404 -8.744 16.678 1.00 82.69 616 LEU A N 1
ATOM 4934 C CA . LEU A 1 616 ? 21.177 -8.048 16.295 1.00 82.69 616 LEU A CA 1
ATOM 4935 C C . LEU A 1 616 ? 20.443 -7.509 17.530 1.00 82.69 616 LEU A C 1
ATOM 4937 O O . LEU A 1 616 ? 20.087 -6.334 17.564 1.00 82.69 616 LEU A O 1
ATOM 4941 N N . PHE A 1 617 ? 20.263 -8.331 18.567 1.00 82.62 617 PHE A N 1
ATOM 4942 C CA . PHE A 1 617 ? 19.598 -7.910 19.803 1.00 82.62 617 PHE A CA 1
ATOM 4943 C C . PHE A 1 617 ? 20.465 -7.038 20.719 1.00 82.62 617 PHE A C 1
ATOM 4945 O O . PHE A 1 617 ? 19.919 -6.417 21.626 1.00 82.62 617 PHE A O 1
ATOM 4952 N N . PHE A 1 618 ? 21.772 -6.919 20.484 1.00 82.56 618 PHE A N 1
ATOM 4953 C CA . PHE A 1 618 ? 22.617 -5.936 21.174 1.00 82.56 618 PHE A CA 1
ATOM 4954 C C . PHE A 1 618 ? 22.584 -4.544 20.523 1.00 82.56 618 PHE A C 1
ATOM 4956 O O . PHE A 1 618 ? 23.025 -3.568 21.134 1.00 82.56 618 PHE A O 1
ATOM 4963 N N . GLU A 1 619 ? 22.066 -4.422 19.300 1.00 85.88 619 GLU A N 1
ATOM 4964 C CA . GLU A 1 619 ? 22.025 -3.156 18.574 1.00 85.88 619 GLU A CA 1
ATOM 4965 C C . GLU A 1 619 ? 20.812 -2.294 18.950 1.00 85.88 619 GLU A C 1
ATOM 4967 O O . GLU A 1 619 ? 19.668 -2.653 18.679 1.00 85.88 619 GLU A O 1
ATOM 4972 N N . ASP A 1 620 ? 21.057 -1.069 19.439 1.00 86.00 620 ASP A N 1
ATOM 4973 C CA . ASP A 1 620 ? 19.989 -0.095 19.740 1.00 86.00 620 ASP A CA 1
ATOM 4974 C C . ASP A 1 620 ? 19.075 0.165 18.529 1.00 86.00 620 ASP A C 1
ATOM 4976 O O . ASP A 1 620 ? 17.881 0.413 18.671 1.00 86.00 620 ASP A O 1
ATOM 4980 N N . SER A 1 621 ? 19.626 0.098 17.310 1.00 89.38 621 SER A N 1
ATOM 4981 C CA . SER A 1 621 ? 18.837 0.311 16.086 1.00 89.38 621 SER A CA 1
ATOM 4982 C C . SER A 1 621 ? 17.814 -0.806 15.868 1.00 89.38 621 SER A C 1
ATOM 4984 O O . SER A 1 621 ? 16.727 -0.533 15.373 1.00 89.38 621 SER A O 1
ATOM 4986 N N . ALA A 1 622 ? 18.114 -2.039 16.288 1.00 89.38 622 ALA A N 1
ATOM 4987 C CA . ALA A 1 622 ? 17.151 -3.134 16.259 1.00 89.38 622 ALA A CA 1
ATOM 4988 C C . ALA A 1 622 ? 16.051 -2.939 17.311 1.00 89.38 622 ALA A C 1
ATOM 4990 O O . ALA A 1 622 ? 14.885 -3.216 17.034 1.00 89.38 622 ALA A O 1
ATOM 4991 N N . HIS A 1 623 ? 16.387 -2.395 18.488 1.00 92.00 623 HIS A N 1
ATOM 4992 C CA . HIS A 1 623 ? 15.398 -2.097 19.533 1.00 92.00 623 HIS A CA 1
ATOM 4993 C C . HIS A 1 623 ? 14.373 -1.075 19.043 1.00 92.00 623 HIS A C 1
ATOM 4995 O O . HIS A 1 623 ? 13.175 -1.315 19.160 1.00 92.00 623 HIS A O 1
ATOM 5001 N N . TYR A 1 624 ? 14.818 0.033 18.441 1.00 92.25 624 TYR A N 1
ATOM 5002 C CA . TYR A 1 624 ? 13.895 1.047 17.914 1.00 92.25 624 TYR A CA 1
ATOM 5003 C C . TYR A 1 624 ? 13.196 0.634 16.616 1.00 92.25 624 TYR A C 1
ATOM 5005 O O . TYR A 1 624 ? 12.114 1.144 16.318 1.00 92.25 624 TYR A O 1
ATOM 5013 N N . LEU A 1 625 ? 13.761 -0.304 15.853 1.00 92.81 625 LEU A N 1
ATOM 5014 C CA . LEU A 1 625 ? 13.045 -0.929 14.743 1.00 92.81 625 LEU A CA 1
ATOM 5015 C C . LEU A 1 625 ? 11.877 -1.776 15.267 1.00 92.81 625 LEU A C 1
ATOM 5017 O O . LEU A 1 625 ? 10.753 -1.597 14.804 1.00 92.81 625 LEU A O 1
ATOM 5021 N N . LEU A 1 626 ? 12.113 -2.616 16.284 1.00 90.75 626 LEU A N 1
ATOM 5022 C CA . LEU A 1 626 ? 11.058 -3.375 16.964 1.00 90.75 626 LEU A CA 1
ATOM 5023 C C . LEU A 1 626 ? 10.009 -2.433 17.566 1.00 90.75 626 LEU A C 1
ATOM 5025 O O . LEU A 1 626 ? 8.820 -2.633 17.351 1.00 90.75 626 LEU A O 1
ATOM 5029 N N . TYR A 1 627 ? 10.445 -1.373 18.251 1.00 92.50 627 TYR A N 1
ATOM 5030 C CA . TYR A 1 627 ? 9.567 -0.324 18.774 1.00 92.50 627 TYR A CA 1
ATOM 5031 C C . TYR A 1 627 ? 8.659 0.247 17.678 1.00 92.50 627 TYR A C 1
ATOM 5033 O O . TYR A 1 627 ? 7.445 0.309 17.840 1.00 92.50 627 TYR A O 1
ATOM 5041 N N . SER A 1 628 ? 9.229 0.607 16.528 1.00 93.44 628 SER A N 1
ATOM 5042 C CA . SER A 1 628 ? 8.468 1.181 15.415 1.00 93.44 628 SER A CA 1
ATOM 5043 C C . SER A 1 628 ? 7.463 0.182 14.825 1.00 93.44 628 SER A C 1
ATOM 5045 O O . SER A 1 628 ? 6.332 0.557 14.534 1.00 93.44 628 SER A O 1
ATOM 5047 N N . ILE A 1 629 ? 7.832 -1.100 14.710 1.00 90.12 629 ILE A N 1
ATOM 5048 C CA . ILE A 1 629 ? 6.934 -2.184 14.263 1.00 90.12 629 ILE A CA 1
ATOM 5049 C C . ILE A 1 629 ? 5.811 -2.442 15.279 1.00 90.12 629 ILE A C 1
ATOM 5051 O O . ILE A 1 629 ? 4.697 -2.800 14.908 1.00 90.12 629 ILE A O 1
ATOM 5055 N N . VAL A 1 630 ? 6.068 -2.253 16.569 1.00 88.81 630 VAL A N 1
ATOM 5056 C CA . VAL A 1 630 ? 5.032 -2.359 17.600 1.00 88.81 630 VAL A CA 1
ATOM 5057 C C . VAL A 1 630 ? 4.020 -1.219 17.437 1.00 88.81 630 VAL A C 1
ATOM 5059 O O . VAL A 1 630 ? 2.826 -1.482 17.315 1.00 88.81 630 VAL A O 1
ATOM 5062 N N . PHE A 1 631 ? 4.479 0.034 17.337 1.00 90.12 631 PHE A N 1
ATOM 5063 C CA . PHE A 1 631 ? 3.587 1.201 17.263 1.00 90.12 631 PHE A CA 1
ATOM 5064 C C . PHE A 1 631 ? 2.926 1.438 15.900 1.00 90.12 631 PHE A C 1
ATOM 5066 O O . PHE A 1 631 ? 1.918 2.140 15.833 1.00 90.12 631 PHE A O 1
ATOM 5073 N N . ILE A 1 632 ? 3.439 0.854 14.810 1.00 89.44 632 ILE A N 1
ATOM 5074 C CA . ILE A 1 632 ? 2.750 0.919 13.512 1.00 89.44 632 ILE A CA 1
ATOM 5075 C C . ILE A 1 632 ? 1.459 0.091 13.512 1.00 89.44 632 ILE A C 1
ATOM 5077 O O . ILE A 1 632 ? 0.495 0.464 12.854 1.00 89.44 632 ILE A O 1
ATOM 5081 N N . ASN A 1 633 ? 1.432 -0.995 14.289 1.00 83.25 633 ASN A N 1
ATOM 5082 C CA . ASN A 1 633 ? 0.302 -1.918 14.392 1.00 83.25 633 ASN A CA 1
ATOM 5083 C C . ASN A 1 633 ? -0.652 -1.565 15.548 1.00 83.25 633 ASN A C 1
ATOM 5085 O O . ASN A 1 633 ? -1.569 -2.327 15.845 1.00 83.25 633 ASN A O 1
ATOM 5089 N N . SER A 1 634 ? -0.439 -0.435 16.233 1.00 79.75 634 SER A N 1
ATOM 5090 C CA . SER A 1 634 ? -1.264 -0.003 17.362 1.00 79.75 634 SER A CA 1
ATOM 5091 C C . SER A 1 634 ? -2.082 1.248 17.059 1.00 79.75 634 SER A C 1
ATOM 5093 O O . SER A 1 634 ? -1.837 1.982 16.096 1.00 79.75 634 SER A O 1
ATOM 5095 N N . GLN A 1 635 ? -3.040 1.540 17.945 1.00 81.69 635 GLN A N 1
ATOM 5096 C CA . GLN A 1 635 ? -3.681 2.853 17.983 1.00 81.69 635 GLN A CA 1
ATOM 5097 C C . GLN A 1 635 ? -2.642 3.958 18.232 1.00 81.69 635 GLN A C 1
ATOM 5099 O O . GLN A 1 635 ? -1.553 3.714 18.755 1.00 81.69 635 GLN A O 1
ATOM 5104 N N . THR A 1 636 ? -2.986 5.190 17.859 1.00 86.12 636 THR A N 1
ATOM 5105 C CA . THR A 1 636 ? -2.085 6.342 17.952 1.00 86.12 636 THR A CA 1
ATOM 5106 C C . THR A 1 636 ? -1.763 6.681 19.411 1.00 86.12 636 THR A C 1
ATOM 5108 O O . THR A 1 636 ? -2.619 7.193 20.137 1.00 86.12 636 THR A O 1
ATOM 5111 N N . VAL A 1 637 ? -0.520 6.441 19.835 1.00 87.50 637 VAL A N 1
ATOM 5112 C CA . VAL A 1 637 ? -0.008 6.814 21.163 1.00 87.50 637 VAL A CA 1
ATOM 5113 C C . VAL A 1 637 ? 0.953 7.990 21.013 1.00 87.50 637 VAL A C 1
ATOM 5115 O O . VAL A 1 637 ? 2.095 7.815 20.595 1.00 87.50 637 VAL A O 1
ATOM 5118 N N . THR A 1 638 ? 0.510 9.201 21.361 1.00 89.06 638 THR A N 1
ATOM 5119 C CA . THR A 1 638 ? 1.305 10.433 21.180 1.00 89.06 638 THR A CA 1
ATOM 5120 C C . THR A 1 638 ? 2.631 10.404 21.942 1.00 89.06 638 THR A C 1
ATOM 5122 O O . THR A 1 638 ? 3.654 10.792 21.383 1.00 89.06 638 THR A O 1
ATOM 5125 N N . MET A 1 639 ? 2.652 9.882 23.177 1.00 89.94 639 MET A N 1
ATOM 5126 C CA . MET A 1 639 ? 3.900 9.770 23.951 1.00 89.94 639 MET A CA 1
ATOM 5127 C C . MET A 1 639 ? 4.946 8.874 23.274 1.00 89.94 639 MET A C 1
ATOM 5129 O O . MET A 1 639 ? 6.139 9.070 23.491 1.00 89.94 639 MET A O 1
ATOM 5133 N N . ALA A 1 640 ? 4.528 7.941 22.410 1.00 90.81 640 ALA A N 1
ATOM 5134 C CA . ALA A 1 640 ? 5.449 7.057 21.704 1.00 90.81 640 ALA A CA 1
ATOM 5135 C C . ALA A 1 640 ? 6.271 7.777 20.618 1.00 90.81 640 ALA A C 1
ATOM 5137 O O . ALA A 1 640 ? 7.315 7.290 20.189 1.00 90.81 640 ALA A O 1
ATOM 5138 N N . LEU A 1 641 ? 5.838 8.966 20.181 1.00 92.62 641 LEU A N 1
ATOM 5139 C CA . LEU A 1 641 ? 6.605 9.760 19.222 1.00 92.62 641 LEU A CA 1
ATOM 5140 C C . LEU A 1 641 ? 7.815 10.443 19.859 1.00 92.62 641 LEU A C 1
ATOM 5142 O O . LEU A 1 641 ? 8.767 10.744 19.147 1.00 92.62 641 LEU A O 1
ATOM 5146 N N . PHE A 1 642 ? 7.799 10.686 21.173 1.00 93.62 642 PHE A N 1
ATOM 5147 C CA . PHE A 1 642 ? 8.848 11.456 21.841 1.00 93.62 642 PHE A CA 1
ATOM 5148 C C . PHE A 1 642 ? 10.223 10.764 21.803 1.00 93.62 642 PHE A C 1
ATOM 5150 O O . PHE A 1 642 ? 11.191 11.425 21.427 1.00 93.62 642 PHE A O 1
ATOM 5157 N N . PRO A 1 643 ? 10.362 9.453 22.094 1.00 93.31 643 PRO A N 1
ATOM 5158 C CA . PRO A 1 643 ? 11.642 8.766 21.915 1.00 93.31 643 PRO A CA 1
ATOM 5159 C C . PRO A 1 643 ? 12.140 8.826 20.465 1.00 93.31 643 PRO A C 1
ATOM 5161 O O . PRO A 1 643 ? 13.297 9.160 20.211 1.00 93.31 643 PRO A O 1
ATOM 5164 N N . ILE A 1 644 ? 11.250 8.576 19.500 1.00 94.06 644 ILE A N 1
ATOM 5165 C CA . ILE A 1 644 ? 11.568 8.573 18.067 1.00 94.06 644 ILE A CA 1
ATOM 5166 C C . ILE A 1 644 ? 12.059 9.951 17.598 1.00 94.06 644 ILE A C 1
ATOM 5168 O O . ILE A 1 644 ? 13.101 10.064 16.939 1.00 94.06 644 ILE A O 1
ATOM 5172 N N . SER A 1 645 ? 11.325 11.012 17.939 1.00 94.00 645 SER A N 1
ATOM 5173 C CA . SER A 1 645 ? 11.674 12.379 17.559 1.00 94.00 645 SER A CA 1
ATOM 5174 C C . SER A 1 645 ? 12.915 12.865 18.306 1.00 94.00 645 SER A C 1
ATOM 5176 O O . SER A 1 645 ? 13.786 13.476 17.692 1.00 94.00 645 SER A O 1
ATOM 5178 N N . GLY A 1 646 ? 13.071 12.511 19.583 1.00 93.19 646 GLY A N 1
ATOM 5179 C CA . GLY A 1 646 ? 14.241 12.835 20.393 1.00 93.19 646 GLY A CA 1
ATOM 5180 C C . GLY A 1 646 ? 15.541 12.268 19.815 1.00 93.19 646 GLY A C 1
ATOM 5181 O O . GLY A 1 646 ? 16.508 13.008 19.625 1.00 93.19 646 GLY A O 1
ATOM 5182 N N . TYR A 1 647 ? 15.566 10.986 19.431 1.00 92.62 647 TYR A N 1
ATOM 5183 C CA . TYR A 1 647 ? 16.734 10.409 18.747 1.00 92.62 647 TYR A CA 1
ATOM 5184 C C . TYR A 1 647 ? 16.954 10.981 17.351 1.00 92.62 647 TYR A C 1
ATOM 5186 O O . TYR A 1 647 ? 18.103 11.158 16.934 1.00 92.62 647 TYR A O 1
ATOM 5194 N N . SER A 1 648 ? 15.876 11.273 16.622 1.00 94.25 648 SER A N 1
ATOM 5195 C CA . SER A 1 648 ? 15.971 11.915 15.311 1.00 94.25 648 SER A CA 1
ATOM 5196 C C . SER A 1 648 ? 16.604 13.301 15.432 1.00 94.25 648 SER A C 1
ATOM 5198 O O . SER A 1 648 ? 17.518 13.611 14.670 1.00 94.25 648 SER A O 1
ATOM 5200 N N . LEU A 1 649 ? 16.229 14.089 16.442 1.00 94.25 649 LEU A N 1
ATOM 5201 C CA . LEU A 1 649 ? 16.812 15.398 16.749 1.00 94.25 649 LEU A CA 1
ATOM 5202 C C . LEU A 1 649 ? 18.281 15.285 17.173 1.00 94.25 649 LEU A C 1
ATOM 5204 O O . LEU A 1 649 ? 19.144 15.979 16.629 1.00 94.25 649 LEU A O 1
ATOM 5208 N N . TYR A 1 650 ? 18.595 14.362 18.084 1.00 92.38 650 TYR A N 1
ATOM 5209 C CA . TYR A 1 650 ? 19.961 14.124 18.558 1.00 92.38 650 TYR A CA 1
ATOM 5210 C C . TYR A 1 650 ? 20.935 13.769 17.423 1.00 92.38 650 TYR A C 1
ATOM 5212 O O . TYR A 1 650 ? 22.100 14.180 17.421 1.00 92.38 650 TYR A O 1
ATOM 5220 N N . HIS A 1 651 ? 20.475 12.991 16.445 1.00 91.81 651 HIS A N 1
ATOM 5221 C CA . HIS A 1 651 ? 21.305 12.588 15.318 1.00 91.81 651 HIS A CA 1
ATOM 5222 C C . HIS A 1 651 ? 21.301 13.582 14.156 1.00 91.81 651 HIS A C 1
ATOM 5224 O O . HIS A 1 651 ? 22.318 13.705 13.480 1.00 91.81 651 HIS A O 1
ATOM 5230 N N . THR A 1 652 ? 20.203 14.303 13.934 1.00 92.25 652 THR A N 1
ATOM 5231 C CA . THR A 1 652 ? 20.149 15.370 12.925 1.00 92.25 652 THR A CA 1
ATOM 5232 C C . THR A 1 652 ? 21.085 16.511 13.309 1.00 92.25 652 THR A C 1
ATOM 5234 O O . THR A 1 652 ? 21.835 16.994 12.471 1.00 92.25 652 THR A O 1
ATOM 5237 N N . THR A 1 653 ? 21.135 16.884 14.591 1.00 90.50 653 THR A N 1
ATOM 5238 C CA . THR A 1 653 ? 22.076 17.907 15.078 1.00 90.50 653 THR A CA 1
ATOM 5239 C C . THR A 1 653 ? 23.537 17.488 14.902 1.00 90.50 653 THR A C 1
ATOM 5241 O O . THR A 1 653 ? 24.347 18.313 14.493 1.00 90.50 653 THR A O 1
ATOM 5244 N N . LEU A 1 654 ? 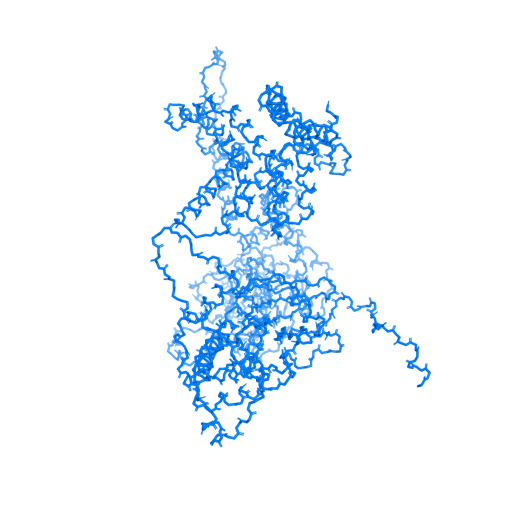23.874 16.206 15.112 1.00 90.12 654 LEU A N 1
ATOM 5245 C CA . LEU A 1 654 ? 25.215 15.683 14.804 1.00 90.12 654 LEU A CA 1
ATOM 5246 C C . LEU A 1 654 ? 25.553 15.825 13.317 1.00 90.12 654 LEU A C 1
ATOM 5248 O O . LEU A 1 654 ? 26.643 16.269 12.970 1.00 90.12 654 LEU A O 1
ATOM 5252 N N . TYR A 1 655 ? 24.616 15.432 12.455 1.00 90.69 655 TYR A N 1
ATOM 5253 C CA . TYR A 1 655 ? 24.794 15.495 11.011 1.00 90.69 655 TYR A CA 1
ATOM 5254 C C . TYR A 1 655 ? 24.993 16.937 10.530 1.00 90.69 655 TYR A C 1
ATOM 5256 O O . TYR A 1 655 ? 25.909 17.200 9.759 1.00 90.69 655 TYR A O 1
ATOM 5264 N N . LEU A 1 656 ? 24.193 17.882 11.036 1.00 89.38 656 LEU A N 1
ATOM 5265 C CA . LEU A 1 656 ? 24.335 19.303 10.714 1.00 89.38 656 LEU A CA 1
ATOM 5266 C C . LEU A 1 656 ? 25.698 19.853 11.155 1.00 89.38 656 LEU A C 1
ATOM 5268 O O . LEU A 1 656 ? 26.332 20.573 10.389 1.00 89.38 656 LEU A O 1
ATOM 5272 N N . MET A 1 657 ? 26.194 19.483 12.340 1.00 88.12 657 MET A N 1
ATOM 5273 C CA . MET A 1 657 ? 27.536 19.891 12.775 1.00 88.12 657 MET A CA 1
ATOM 5274 C C . MET A 1 657 ? 28.624 19.376 11.822 1.00 88.12 657 MET A C 1
ATOM 5276 O O . MET A 1 657 ? 29.413 20.172 11.319 1.00 88.12 657 MET A O 1
ATOM 5280 N N . GLN A 1 658 ? 28.609 18.082 11.492 1.00 88.06 658 GLN A N 1
ATOM 5281 C CA . GLN A 1 658 ? 29.576 17.479 10.564 1.00 88.06 658 GLN A CA 1
ATOM 5282 C C . GLN A 1 658 ? 29.512 18.097 9.161 1.00 88.06 658 GLN A C 1
ATOM 5284 O O . GLN A 1 658 ? 30.543 18.326 8.532 1.00 88.06 658 GLN A O 1
ATOM 5289 N N . LEU A 1 659 ? 28.305 18.414 8.688 1.00 87.62 659 LEU A N 1
ATOM 5290 C CA . LEU A 1 659 ? 28.088 19.117 7.427 1.00 87.62 659 LEU A CA 1
ATOM 5291 C C . LEU A 1 659 ? 28.702 20.527 7.461 1.00 87.62 659 LEU A C 1
ATOM 5293 O O . LEU A 1 659 ? 29.365 20.938 6.511 1.00 87.62 659 LEU A O 1
ATOM 5297 N N . SER A 1 660 ? 28.518 21.261 8.563 1.00 86.44 660 SER A N 1
ATOM 5298 C CA . SER A 1 660 ? 29.071 22.612 8.728 1.00 86.44 660 SER A CA 1
ATOM 5299 C C . SER A 1 660 ? 30.601 22.625 8.759 1.00 86.44 660 SER A C 1
ATOM 5301 O O . SER A 1 660 ? 31.220 23.518 8.178 1.00 86.44 660 SER A O 1
ATOM 5303 N N . GLU A 1 661 ? 31.208 21.613 9.382 1.00 87.44 661 GLU A N 1
ATOM 5304 C CA . GLU A 1 661 ? 32.658 21.430 9.444 1.00 87.44 661 GLU A CA 1
ATOM 5305 C C . GLU A 1 661 ? 33.228 21.080 8.065 1.00 87.44 661 GLU A C 1
ATOM 5307 O O . GLU A 1 661 ? 34.227 21.667 7.654 1.00 87.44 661 GLU A O 1
ATOM 5312 N N . ALA A 1 662 ? 32.559 20.203 7.308 1.00 83.00 662 ALA A N 1
ATOM 5313 C CA . ALA A 1 662 ? 33.008 19.776 5.982 1.00 83.00 662 ALA A CA 1
ATOM 5314 C C . ALA A 1 662 ? 32.947 20.887 4.917 1.00 83.00 662 ALA A C 1
ATOM 5316 O O . ALA A 1 662 ? 33.836 20.982 4.070 1.00 83.00 662 ALA A O 1
ATOM 5317 N N . ILE A 1 663 ? 31.920 21.743 4.974 1.00 83.69 663 ILE A N 1
ATOM 5318 C CA . ILE A 1 663 ? 31.736 22.877 4.046 1.00 83.69 663 ILE A CA 1
ATOM 5319 C C . ILE A 1 663 ? 32.557 24.103 4.496 1.00 83.69 663 ILE A C 1
ATOM 5321 O O . ILE A 1 663 ? 32.776 25.043 3.732 1.00 83.69 663 ILE A O 1
ATOM 5325 N N . GLY A 1 664 ? 33.041 24.118 5.743 1.00 79.75 664 GLY A N 1
ATOM 5326 C CA . GLY A 1 664 ? 33.744 25.262 6.330 1.00 79.75 664 GLY A CA 1
ATOM 5327 C C . GLY A 1 664 ? 32.818 26.409 6.759 1.00 79.75 664 GLY A C 1
ATOM 5328 O O . GLY A 1 664 ? 33.280 27.536 6.924 1.00 79.75 664 GLY A O 1
ATOM 5329 N N . GLN A 1 665 ? 31.522 26.136 6.958 1.00 81.62 665 GLN A N 1
ATOM 5330 C CA . GLN A 1 665 ? 30.500 27.084 7.430 1.00 81.62 665 GLN A CA 1
ATOM 5331 C C . GLN A 1 665 ? 30.243 26.971 8.943 1.00 81.62 665 GLN A C 1
ATOM 5333 O O . GLN A 1 665 ? 29.112 27.084 9.416 1.00 81.62 665 GLN A O 1
ATOM 5338 N N . THR A 1 666 ? 31.294 26.789 9.739 1.00 77.62 666 THR A N 1
ATOM 5339 C CA . THR A 1 666 ? 31.183 26.658 11.205 1.00 77.62 666 THR A CA 1
ATOM 5340 C C . THR A 1 666 ? 30.603 27.908 11.884 1.00 77.62 666 THR A C 1
ATOM 5342 O O . THR A 1 666 ? 30.034 27.826 12.970 1.00 77.62 666 THR A O 1
ATOM 5345 N N . ASN A 1 667 ? 30.681 29.071 11.226 1.00 79.75 667 ASN A N 1
ATOM 5346 C CA . ASN A 1 667 ? 30.151 30.336 11.734 1.00 79.75 667 ASN A CA 1
ATOM 5347 C C . ASN A 1 667 ? 28.654 30.569 11.474 1.00 79.75 667 ASN A C 1
ATOM 5349 O O . ASN A 1 667 ? 28.110 31.553 11.984 1.00 79.75 667 ASN A O 1
ATOM 5353 N N . ALA A 1 668 ? 27.983 29.702 10.712 1.00 85.62 668 ALA A N 1
ATOM 5354 C CA . ALA A 1 668 ? 26.570 29.870 10.401 1.00 85.62 668 ALA A CA 1
ATOM 5355 C C . ALA A 1 668 ? 25.687 29.764 11.660 1.00 85.62 668 ALA A C 1
ATOM 5357 O O . ALA A 1 668 ? 25.954 28.969 12.563 1.00 85.62 668 ALA A O 1
ATOM 5358 N N . ALA A 1 669 ? 24.603 30.547 11.714 1.00 85.00 669 ALA A N 1
ATOM 5359 C CA . ALA A 1 669 ? 23.711 30.598 12.878 1.00 85.00 669 ALA A CA 1
ATOM 5360 C C . ALA A 1 669 ? 23.126 29.220 13.237 1.00 85.00 669 ALA A C 1
ATOM 5362 O O . ALA A 1 669 ? 23.083 28.846 14.408 1.00 85.00 669 ALA A O 1
ATOM 5363 N N . TRP A 1 670 ? 22.751 28.429 12.228 1.00 83.94 670 TRP A N 1
ATOM 5364 C CA . TRP A 1 670 ? 22.232 27.072 12.411 1.00 83.94 670 TRP A CA 1
ATOM 5365 C C . TRP A 1 670 ? 23.296 26.090 12.932 1.00 83.94 670 TRP A C 1
ATOM 5367 O O . TRP A 1 670 ? 22.974 25.218 13.738 1.00 83.94 670 TRP A O 1
ATOM 5377 N N . ALA A 1 671 ? 24.564 26.248 12.534 1.00 85.69 671 ALA A N 1
ATOM 5378 C CA . ALA A 1 671 ? 25.672 25.412 12.998 1.00 85.69 671 ALA A CA 1
ATOM 5379 C C . ALA A 1 671 ? 26.002 25.706 14.470 1.00 85.69 671 ALA A C 1
ATOM 5381 O O . ALA A 1 671 ? 26.133 24.785 15.280 1.00 85.69 671 ALA A O 1
ATOM 5382 N N . LYS A 1 672 ? 26.023 26.993 14.844 1.00 87.12 672 LYS A N 1
ATOM 5383 C CA . LYS A 1 672 ? 26.168 27.436 16.239 1.00 87.12 672 LYS A CA 1
ATOM 5384 C C . LYS A 1 672 ? 25.017 26.940 17.113 1.00 87.12 672 LYS A C 1
ATOM 5386 O O . LYS A 1 672 ? 25.271 26.398 18.185 1.00 87.12 672 LYS A O 1
ATOM 5391 N N . ALA A 1 673 ? 23.775 27.057 16.640 1.00 86.62 673 ALA A N 1
ATOM 5392 C CA . ALA A 1 673 ? 22.600 26.562 17.354 1.00 86.62 673 ALA A CA 1
ATOM 5393 C C . ALA A 1 673 ? 22.643 25.035 17.557 1.00 86.62 673 ALA A C 1
ATOM 5395 O O . ALA A 1 673 ? 22.373 24.554 18.657 1.00 86.62 673 ALA A O 1
ATOM 5396 N N . ALA A 1 674 ? 23.042 24.266 16.535 1.00 87.56 674 ALA A N 1
ATOM 5397 C CA . ALA A 1 674 ? 23.204 22.814 16.646 1.00 87.56 674 ALA A CA 1
ATOM 5398 C C . ALA A 1 674 ? 24.302 22.426 17.656 1.00 87.56 674 ALA A C 1
ATOM 5400 O O . ALA A 1 674 ? 24.099 21.517 18.466 1.00 87.56 674 ALA A O 1
ATOM 5401 N N . GLY A 1 675 ? 25.433 23.142 17.652 1.00 87.12 675 GLY A N 1
ATOM 5402 C CA . GLY A 1 675 ? 26.520 22.959 18.617 1.00 87.12 675 GLY A CA 1
ATOM 5403 C C . GLY A 1 675 ? 26.100 23.269 20.056 1.00 87.12 675 GLY A C 1
ATOM 5404 O O . GLY A 1 675 ? 26.287 22.435 20.943 1.00 87.12 675 GLY A O 1
ATOM 5405 N N . GLN A 1 676 ? 25.460 24.421 20.279 1.00 89.12 676 GLN A N 1
ATOM 5406 C CA . GLN A 1 676 ? 24.935 24.828 21.589 1.00 89.12 676 GLN A CA 1
ATOM 5407 C C . GLN A 1 676 ? 23.905 23.831 22.122 1.00 89.12 676 GLN A C 1
ATOM 5409 O O . GLN A 1 676 ? 23.993 23.406 23.274 1.00 89.12 676 GLN A O 1
ATOM 5414 N N . PHE A 1 677 ? 22.967 23.393 21.275 1.00 90.38 677 PHE A N 1
ATOM 5415 C CA . PHE A 1 677 ? 21.974 22.392 21.651 1.00 90.38 677 PHE A CA 1
ATOM 5416 C C . PHE A 1 677 ? 22.633 21.099 22.143 1.00 90.38 677 PHE A C 1
ATOM 5418 O O . PHE A 1 677 ? 22.255 20.547 23.177 1.00 90.38 677 PHE A O 1
ATOM 5425 N N . ARG A 1 678 ? 23.646 20.617 21.416 1.00 89.06 678 ARG A N 1
ATOM 5426 C CA . ARG A 1 678 ? 24.335 19.368 21.742 1.00 89.06 678 ARG A CA 1
ATOM 5427 C C . ARG A 1 678 ? 25.137 19.474 23.040 1.00 89.06 678 ARG A C 1
ATOM 5429 O O . ARG A 1 678 ? 25.156 18.508 23.799 1.00 89.06 678 ARG A O 1
ATOM 5436 N N . GLN A 1 679 ? 25.761 20.618 23.311 1.00 88.19 679 GLN A N 1
ATOM 5437 C CA . GLN A 1 679 ? 26.507 20.843 24.553 1.00 88.19 679 GLN A CA 1
ATOM 5438 C C . GLN A 1 679 ? 25.587 20.945 25.774 1.00 88.19 679 GLN A C 1
ATOM 5440 O O . GLN A 1 679 ? 25.875 20.335 26.800 1.00 88.19 679 GLN A O 1
ATOM 5445 N N . LEU A 1 680 ? 24.469 21.666 25.658 1.00 87.50 680 LEU A N 1
ATOM 5446 C CA . LEU A 1 680 ? 23.601 21.973 26.798 1.00 87.50 680 LEU A CA 1
ATOM 5447 C C . LEU A 1 680 ? 22.556 20.888 27.088 1.00 87.50 680 LEU A C 1
ATOM 5449 O O . LEU A 1 680 ? 22.234 20.645 28.249 1.00 87.50 680 LEU A O 1
ATOM 5453 N N . TYR A 1 681 ? 22.021 20.224 26.059 1.00 89.25 681 TYR A N 1
ATOM 5454 C CA . TYR A 1 681 ? 20.817 19.396 26.205 1.00 89.25 681 TYR A CA 1
ATOM 5455 C C . TYR A 1 681 ? 20.998 17.916 25.853 1.00 89.25 681 TYR A C 1
ATOM 5457 O O . TYR A 1 681 ? 20.059 17.152 26.043 1.00 89.25 681 TYR A O 1
ATOM 5465 N N . SER A 1 682 ? 22.163 17.464 25.371 1.00 86.50 682 SER A N 1
ATOM 5466 C CA . SER A 1 682 ? 22.344 16.066 24.927 1.00 86.50 682 SER A CA 1
ATOM 5467 C C . SER A 1 682 ? 22.072 15.030 26.022 1.00 86.50 682 SER A C 1
ATOM 5469 O O . SER A 1 682 ? 21.274 14.115 25.817 1.00 86.50 682 SER A O 1
ATOM 5471 N N . ASN A 1 683 ? 22.699 15.189 27.189 1.00 86.94 683 ASN A N 1
ATOM 5472 C CA . ASN A 1 683 ? 22.533 14.273 28.320 1.00 86.94 683 ASN A CA 1
ATOM 5473 C C . ASN A 1 683 ? 21.118 14.342 28.904 1.00 86.94 683 ASN A C 1
ATOM 5475 O O . ASN A 1 683 ? 20.512 13.305 29.178 1.00 86.94 683 ASN A O 1
ATOM 5479 N N . THR A 1 684 ? 20.572 15.554 29.037 1.00 89.75 684 THR A N 1
ATOM 5480 C CA . THR A 1 684 ? 19.202 15.775 29.515 1.00 89.75 684 THR A CA 1
ATOM 5481 C C . THR A 1 684 ? 18.197 15.106 28.587 1.00 89.75 684 THR A C 1
ATOM 5483 O O . THR A 1 684 ? 17.366 14.339 29.054 1.00 89.75 684 THR A O 1
ATOM 5486 N N . LEU A 1 685 ? 18.325 15.299 27.270 1.00 90.88 685 LEU A N 1
ATOM 5487 C CA . LEU A 1 685 ? 17.446 14.702 26.267 1.00 90.88 685 LEU A CA 1
ATOM 5488 C C . LEU A 1 685 ? 17.473 13.171 26.323 1.00 90.88 685 LEU A C 1
ATOM 5490 O O . LEU A 1 685 ? 16.415 12.550 26.349 1.00 90.88 685 LEU A O 1
ATOM 5494 N N . LEU A 1 686 ? 18.658 12.553 26.368 1.00 90.12 686 LEU A N 1
ATOM 5495 C CA . LEU A 1 686 ? 18.784 11.092 26.442 1.00 90.12 686 LEU A CA 1
ATOM 5496 C C . LEU A 1 686 ? 18.195 10.525 27.742 1.00 90.12 686 LEU A C 1
ATOM 5498 O O . LEU A 1 686 ? 17.547 9.478 27.707 1.00 90.12 686 LEU A O 1
ATOM 5502 N N . SER A 1 687 ? 18.363 11.232 28.863 1.00 89.94 687 SER A N 1
ATOM 5503 C CA . SER A 1 687 ? 17.740 10.872 30.141 1.00 89.94 687 SER A CA 1
ATOM 5504 C C . SER A 1 687 ? 16.213 11.010 30.091 1.00 89.94 687 SER A C 1
ATOM 5506 O O . SER A 1 687 ? 15.489 10.092 30.469 1.00 89.94 687 SER A O 1
ATOM 5508 N N . THR A 1 688 ? 15.692 12.106 29.529 1.00 91.00 688 THR A N 1
ATOM 5509 C CA . THR A 1 688 ? 14.247 12.310 29.362 1.00 91.00 688 THR A CA 1
ATOM 5510 C C . THR A 1 688 ? 13.631 11.251 28.454 1.00 91.00 688 THR A C 1
ATOM 5512 O O . THR A 1 688 ? 12.565 10.730 28.770 1.00 91.00 688 THR A O 1
ATOM 5515 N N . ILE A 1 689 ? 14.301 10.882 27.357 1.00 93.50 689 ILE A N 1
ATOM 5516 C CA . ILE A 1 689 ? 13.843 9.799 26.481 1.00 93.50 689 ILE A CA 1
ATOM 5517 C C . ILE A 1 689 ? 13.756 8.480 27.260 1.00 93.50 689 ILE A C 1
ATOM 5519 O O . ILE A 1 689 ? 12.732 7.804 27.182 1.00 93.50 689 ILE A O 1
ATOM 5523 N N . ALA A 1 690 ? 14.775 8.146 28.056 1.00 92.31 690 ALA A N 1
ATOM 5524 C CA . ALA A 1 690 ? 14.758 6.952 28.898 1.00 92.31 690 ALA A CA 1
ATOM 5525 C C . ALA A 1 690 ? 13.596 6.965 29.909 1.00 92.31 690 ALA A C 1
ATOM 5527 O O . ALA A 1 690 ? 12.906 5.959 30.060 1.00 92.31 690 ALA A O 1
ATOM 5528 N N . CYS A 1 691 ? 13.314 8.102 30.549 1.00 91.19 691 CYS A N 1
ATOM 5529 C CA . CYS A 1 691 ? 12.160 8.235 31.440 1.00 91.19 691 CYS A CA 1
ATOM 5530 C C . CYS A 1 691 ? 10.832 8.034 30.698 1.00 91.19 691 CYS A C 1
ATOM 5532 O O . CYS A 1 691 ? 9.974 7.291 31.170 1.00 91.19 691 CYS A O 1
ATOM 5534 N N . VAL A 1 692 ? 10.662 8.648 29.523 1.00 93.38 692 VAL A N 1
ATOM 5535 C CA . VAL A 1 692 ? 9.444 8.488 28.710 1.00 93.38 692 VAL A CA 1
ATOM 5536 C C . VAL A 1 692 ? 9.252 7.034 28.274 1.00 93.38 692 VAL A C 1
ATOM 5538 O O . VAL A 1 692 ? 8.130 6.535 28.315 1.00 93.38 692 VAL A O 1
ATOM 5541 N N . GLU A 1 693 ? 10.326 6.326 27.919 1.00 93.19 693 GLU A N 1
ATOM 5542 C CA . GLU A 1 693 ? 10.281 4.893 27.599 1.00 93.19 693 GLU A CA 1
ATOM 5543 C C . GLU A 1 693 ? 9.753 4.059 28.772 1.00 93.19 693 GLU A C 1
ATOM 5545 O O . GLU A 1 693 ? 8.905 3.185 28.573 1.00 93.19 693 GLU A O 1
ATOM 5550 N N . ILE A 1 694 ? 10.211 4.350 29.992 1.00 92.19 694 ILE A N 1
ATOM 5551 C CA . ILE A 1 694 ? 9.782 3.654 31.212 1.00 92.19 694 ILE A CA 1
ATOM 5552 C C . ILE A 1 694 ? 8.311 3.964 31.521 1.00 92.19 694 ILE A C 1
ATOM 5554 O O . ILE A 1 694 ? 7.514 3.044 31.711 1.00 92.19 694 ILE A O 1
ATOM 5558 N N . PHE A 1 695 ? 7.920 5.243 31.514 1.00 91.06 695 PHE A N 1
ATOM 5559 C CA . PHE A 1 695 ? 6.546 5.667 31.817 1.00 91.06 695 PHE A CA 1
ATOM 5560 C C . PHE A 1 695 ? 5.526 5.282 30.748 1.00 91.06 695 PHE A C 1
ATOM 5562 O O . PHE A 1 695 ? 4.326 5.260 31.025 1.00 91.06 695 PHE A O 1
ATOM 5569 N N . LEU A 1 696 ? 5.967 4.921 29.545 1.00 91.25 696 LEU A N 1
ATOM 5570 C CA . LEU A 1 696 ? 5.064 4.383 28.540 1.00 91.25 696 LEU A CA 1
ATOM 5571 C C . LEU A 1 696 ? 4.425 3.066 29.005 1.00 91.25 696 LEU A C 1
ATOM 5573 O O . LEU A 1 696 ? 3.246 2.850 28.750 1.00 91.25 696 LEU A O 1
ATOM 5577 N N . PHE A 1 697 ? 5.158 2.205 29.719 1.00 90.31 697 PHE A N 1
ATOM 5578 C CA . PHE A 1 697 ? 4.659 0.894 30.151 1.00 90.31 697 PHE A CA 1
ATOM 5579 C C . PHE A 1 697 ? 3.341 0.972 30.955 1.00 90.31 697 PHE A C 1
ATOM 5581 O O . PHE A 1 697 ? 2.367 0.338 30.540 1.00 90.31 697 PHE A O 1
ATOM 5588 N N . PRO A 1 698 ? 3.229 1.769 32.042 1.00 88.50 698 PRO A N 1
ATOM 5589 C CA . PRO A 1 698 ? 1.967 1.905 32.774 1.00 88.50 698 PRO A CA 1
ATOM 5590 C C . PRO A 1 698 ? 0.853 2.572 31.952 1.00 88.50 698 PRO A C 1
ATOM 5592 O O . PRO A 1 698 ? -0.312 2.212 32.111 1.00 88.50 698 PRO A O 1
ATOM 5595 N N . VAL A 1 699 ? 1.178 3.495 31.037 1.00 88.31 699 VAL A N 1
ATOM 5596 C CA . VAL A 1 699 ? 0.179 4.106 30.138 1.00 88.31 699 VAL A CA 1
ATOM 5597 C C . VAL A 1 699 ? -0.421 3.060 29.200 1.00 88.31 699 VAL A C 1
ATOM 5599 O O . VAL A 1 699 ? -1.636 3.023 29.008 1.00 88.31 699 VAL A O 1
ATOM 5602 N N . LEU A 1 700 ? 0.408 2.168 28.659 1.00 87.94 700 LEU A N 1
ATOM 5603 C CA . LEU A 1 700 ? -0.049 1.068 27.813 1.00 87.94 700 LEU A CA 1
ATOM 5604 C C . LEU A 1 700 ? -0.863 0.039 28.600 1.00 87.94 700 LEU A C 1
ATOM 5606 O O . LEU A 1 700 ? -1.887 -0.429 28.106 1.00 87.94 700 LEU A O 1
ATOM 5610 N N . ALA A 1 701 ? -0.465 -0.256 29.841 1.00 87.38 701 ALA A N 1
ATOM 5611 C CA . ALA A 1 701 ? -1.245 -1.099 30.743 1.00 87.38 701 ALA A CA 1
ATOM 5612 C C . ALA A 1 701 ? -2.642 -0.517 31.010 1.00 87.38 701 ALA A C 1
ATOM 5614 O O . ALA A 1 701 ? -3.639 -1.229 30.901 1.00 87.38 701 ALA A O 1
ATOM 5615 N N . ALA A 1 702 ? -2.740 0.791 31.262 1.00 86.69 702 ALA A N 1
ATOM 5616 C CA . ALA A 1 702 ? -4.022 1.475 31.421 1.00 86.69 702 ALA A CA 1
ATOM 5617 C C . ALA A 1 702 ? -4.876 1.428 30.140 1.00 86.69 702 ALA A C 1
ATOM 5619 O O . ALA A 1 702 ? -6.096 1.265 30.210 1.00 86.69 702 ALA A O 1
ATOM 5620 N N . MET A 1 703 ? -4.254 1.517 28.958 1.00 82.56 703 MET A N 1
ATOM 5621 C CA . MET A 1 703 ? -4.966 1.439 27.679 1.00 82.56 703 MET A CA 1
ATOM 5622 C C . MET A 1 703 ? -5.650 0.086 27.445 1.00 82.56 703 MET A C 1
ATOM 5624 O O . MET A 1 703 ? -6.717 0.069 26.822 1.00 82.56 703 MET A O 1
ATOM 5628 N N . ILE A 1 704 ? -5.118 -1.016 27.987 1.00 84.75 704 ILE A N 1
ATOM 5629 C CA . ILE A 1 704 ? -5.778 -2.331 27.922 1.00 84.75 704 ILE A CA 1
ATOM 5630 C C . ILE A 1 704 ? -7.117 -2.315 28.651 1.00 84.75 704 ILE A C 1
ATOM 5632 O O . ILE A 1 704 ? -8.119 -2.744 28.085 1.00 84.75 704 ILE A O 1
ATOM 5636 N N . PHE A 1 705 ? -7.172 -1.759 29.864 1.00 81.44 705 PHE A N 1
ATOM 5637 C CA . PHE A 1 705 ? -8.423 -1.674 30.627 1.00 81.44 705 PHE A CA 1
ATOM 5638 C C . PHE A 1 705 ? -9.487 -0.817 29.930 1.00 81.44 705 PHE A C 1
ATOM 5640 O O . PHE A 1 705 ? -10.679 -1.009 30.146 1.00 81.44 705 PHE A O 1
ATOM 5647 N N . THR A 1 706 ? -9.072 0.099 29.050 1.00 79.25 706 THR A N 1
ATOM 5648 C CA . THR A 1 706 ? -9.987 0.892 28.212 1.00 79.25 706 THR A CA 1
ATOM 5649 C C . THR A 1 706 ? -10.357 0.232 26.877 1.00 79.25 706 THR A C 1
ATOM 5651 O O . THR A 1 706 ? -11.066 0.848 26.083 1.00 79.25 706 THR A O 1
ATOM 5654 N N . GLY A 1 707 ? -9.869 -0.984 26.599 1.00 74.19 707 GLY A N 1
ATOM 5655 C CA . GLY A 1 707 ? -10.113 -1.715 25.348 1.00 74.19 707 GLY A CA 1
ATOM 5656 C C . GLY A 1 707 ? -9.379 -1.151 24.126 1.00 74.19 707 GLY A C 1
ATOM 5657 O O . GLY A 1 707 ? -9.759 -1.436 22.995 1.00 74.19 707 GLY A O 1
ATOM 5658 N N . LYS A 1 708 ? -8.348 -0.319 24.329 1.00 71.56 708 LYS A N 1
ATOM 5659 C CA . LYS A 1 708 ? -7.619 0.385 23.254 1.00 71.56 708 LYS A CA 1
ATOM 5660 C C . LYS A 1 708 ? -6.303 -0.279 22.844 1.00 71.56 708 LYS A C 1
ATOM 5662 O O . LYS A 1 708 ? -5.700 0.132 21.855 1.00 71.56 708 LYS A O 1
ATOM 5667 N N . ALA A 1 709 ? -5.852 -1.283 23.594 1.00 72.44 709 ALA A N 1
ATOM 5668 C CA . ALA A 1 709 ? -4.639 -2.045 23.317 1.00 72.44 709 ALA A CA 1
ATOM 5669 C C . ALA A 1 709 ? -4.855 -3.536 23.624 1.00 72.44 709 ALA A C 1
ATOM 5671 O O . ALA A 1 709 ? -5.607 -3.882 24.535 1.00 72.44 709 ALA A O 1
ATOM 5672 N N . SER A 1 710 ? -4.192 -4.413 22.867 1.00 80.44 710 SER A N 1
ATOM 5673 C CA . SER A 1 710 ? -4.219 -5.863 23.086 1.00 80.44 710 SER A CA 1
ATOM 5674 C C . SER A 1 710 ? -3.198 -6.289 24.148 1.00 80.44 710 SER A C 1
ATOM 5676 O O . SER A 1 710 ? -2.176 -5.633 24.340 1.00 80.44 710 SER A O 1
ATOM 5678 N N . PHE A 1 711 ? -3.419 -7.429 24.812 1.00 82.44 711 PHE A N 1
ATOM 5679 C CA . PHE A 1 711 ? -2.450 -7.981 25.776 1.00 82.44 711 PHE A CA 1
ATOM 5680 C C . PHE A 1 711 ? -1.084 -8.279 25.149 1.00 82.44 711 PHE A C 1
ATOM 5682 O O . PHE A 1 711 ? -0.054 -8.035 25.777 1.00 82.44 711 PHE A O 1
ATOM 5689 N N . MET A 1 712 ? -1.061 -8.729 23.889 1.00 82.19 712 MET A N 1
ATOM 5690 C CA . MET A 1 712 ? 0.175 -8.975 23.135 1.00 82.19 712 MET A CA 1
ATOM 5691 C C . MET A 1 712 ? 1.074 -7.726 23.082 1.00 82.19 712 MET A C 1
ATOM 5693 O O . MET A 1 712 ? 2.300 -7.830 23.151 1.00 82.19 712 MET A O 1
ATOM 5697 N N . PHE A 1 713 ? 0.467 -6.540 23.031 1.00 82.31 713 PHE A N 1
ATOM 5698 C CA . PHE A 1 713 ? 1.170 -5.267 22.958 1.00 82.31 713 PHE A CA 1
ATOM 5699 C C . PHE A 1 713 ? 2.077 -5.010 24.172 1.00 82.31 713 PHE A C 1
ATOM 5701 O O . PHE A 1 713 ? 3.218 -4.574 24.013 1.00 82.31 713 PHE A O 1
ATOM 5708 N N . ILE A 1 714 ? 1.613 -5.344 25.382 1.00 84.69 714 ILE A N 1
ATOM 5709 C CA . ILE A 1 714 ? 2.406 -5.195 26.613 1.00 84.69 714 ILE A CA 1
ATOM 5710 C C . ILE A 1 714 ? 3.599 -6.143 26.616 1.00 84.69 714 ILE A C 1
ATOM 5712 O O . ILE A 1 714 ? 4.691 -5.733 27.007 1.00 84.69 714 ILE A O 1
ATOM 5716 N N . PHE A 1 715 ? 3.427 -7.384 26.157 1.00 87.62 715 PHE A N 1
ATOM 5717 C CA . PHE A 1 715 ? 4.526 -8.350 26.103 1.00 87.62 715 PHE A CA 1
ATOM 5718 C C . PHE A 1 715 ? 5.635 -7.900 25.146 1.00 87.62 715 PHE A C 1
ATOM 5720 O O . PHE A 1 715 ? 6.817 -7.961 25.491 1.00 87.62 715 PHE A O 1
ATOM 5727 N N . LEU A 1 716 ? 5.269 -7.390 23.966 1.00 88.12 716 LEU A N 1
ATOM 5728 C CA . LEU A 1 716 ? 6.239 -6.853 23.011 1.00 88.12 716 LEU A CA 1
ATOM 5729 C C . LEU A 1 716 ? 6.942 -5.601 23.549 1.00 88.12 716 LEU A C 1
ATOM 5731 O O . LEU A 1 716 ? 8.160 -5.471 23.408 1.00 88.12 716 LEU A O 1
ATOM 5735 N N . TYR A 1 717 ? 6.204 -4.705 24.208 1.00 91.19 717 TYR A N 1
ATOM 5736 C CA . TYR A 1 717 ? 6.784 -3.498 24.794 1.00 91.19 717 TYR A CA 1
ATOM 5737 C C . TYR A 1 717 ? 7.693 -3.805 25.996 1.00 91.19 717 TYR A C 1
ATOM 5739 O O . TYR A 1 717 ? 8.767 -3.219 26.130 1.00 91.19 717 TYR A O 1
ATOM 5747 N N . TYR A 1 718 ? 7.325 -4.782 26.830 1.00 90.38 718 TYR A N 1
ATOM 5748 C CA . TYR A 1 718 ? 8.199 -5.316 27.877 1.00 90.38 718 TYR A CA 1
ATOM 5749 C C . TYR A 1 718 ? 9.505 -5.844 27.280 1.00 90.38 718 TYR A C 1
ATOM 5751 O O . TYR A 1 718 ? 10.584 -5.512 27.768 1.00 90.38 718 TYR A O 1
ATOM 5759 N N . ARG A 1 719 ? 9.434 -6.611 26.182 1.00 89.75 719 ARG A N 1
ATOM 5760 C CA . ARG A 1 719 ? 10.630 -7.123 25.503 1.00 89.75 719 ARG A CA 1
ATOM 5761 C C . ARG A 1 719 ? 11.514 -5.996 24.970 1.00 89.75 719 ARG A C 1
ATOM 5763 O O . ARG A 1 719 ? 12.733 -6.094 25.081 1.00 89.75 719 ARG A O 1
ATOM 5770 N N . PHE A 1 720 ? 10.924 -4.924 24.442 1.00 91.62 720 PHE A N 1
ATOM 5771 C CA . PHE A 1 720 ? 11.660 -3.716 24.064 1.00 91.62 720 PHE A CA 1
ATOM 5772 C C . PHE A 1 720 ? 12.383 -3.082 25.265 1.00 91.62 720 PHE A C 1
ATOM 5774 O O . PHE A 1 720 ? 13.587 -2.843 25.186 1.00 91.62 720 PHE A O 1
ATOM 5781 N N . LEU A 1 721 ? 11.691 -2.858 26.388 1.00 90.56 721 LEU A N 1
ATOM 5782 C CA . LEU A 1 721 ? 12.301 -2.287 27.597 1.00 90.56 721 LEU A CA 1
ATOM 5783 C C . LEU A 1 721 ? 13.407 -3.176 28.168 1.00 90.56 721 LEU A C 1
ATOM 5785 O O . LEU A 1 721 ? 14.453 -2.672 28.571 1.00 90.56 721 LEU A O 1
ATOM 5789 N N . TRP A 1 722 ? 13.206 -4.493 28.146 1.00 90.12 722 TRP A N 1
ATOM 5790 C CA . TRP A 1 722 ? 14.212 -5.474 28.535 1.00 90.12 722 TRP A CA 1
ATOM 5791 C C . TRP A 1 722 ? 15.478 -5.328 27.685 1.00 90.12 722 TRP A C 1
ATOM 5793 O O . TRP A 1 722 ? 16.575 -5.190 28.221 1.00 90.12 722 TRP A O 1
ATOM 5803 N N . LEU A 1 723 ? 15.322 -5.261 26.359 1.00 88.50 723 LEU A N 1
ATOM 5804 C CA . LEU A 1 723 ? 16.434 -5.079 25.426 1.00 88.50 723 LEU A CA 1
ATOM 5805 C C . LEU A 1 723 ? 17.173 -3.754 25.670 1.00 88.50 723 LEU A C 1
ATOM 5807 O O . LEU A 1 723 ? 18.405 -3.737 25.718 1.00 88.50 723 LEU A O 1
ATOM 5811 N N . ARG A 1 724 ? 16.435 -2.663 25.911 1.00 88.81 724 ARG A N 1
ATOM 5812 C CA . ARG A 1 724 ? 17.005 -1.347 26.242 1.00 88.81 724 ARG A CA 1
ATOM 5813 C C . ARG A 1 724 ? 17.771 -1.357 27.559 1.00 88.81 724 ARG A C 1
ATOM 5815 O O . ARG A 1 724 ? 18.855 -0.786 27.622 1.00 88.81 724 ARG A O 1
ATOM 5822 N N . TYR A 1 725 ? 17.257 -2.041 28.577 1.00 87.69 725 TYR A N 1
ATOM 5823 C CA . TYR A 1 725 ? 17.947 -2.206 29.854 1.00 87.69 725 TYR A CA 1
ATOM 5824 C C . TYR A 1 725 ? 19.262 -2.985 29.690 1.00 87.69 725 TYR A C 1
ATOM 5826 O O . TYR A 1 725 ? 20.277 -2.606 30.270 1.00 87.69 725 TYR A O 1
ATOM 5834 N N . THR A 1 726 ? 19.276 -4.030 28.855 1.00 83.12 726 THR A N 1
ATOM 5835 C CA . THR A 1 726 ? 20.481 -4.836 28.569 1.00 83.12 726 THR A CA 1
ATOM 5836 C C . THR A 1 726 ? 21.465 -4.185 27.588 1.00 83.12 726 THR A C 1
ATOM 5838 O O . THR A 1 726 ? 22.558 -4.714 27.373 1.00 83.12 726 THR A O 1
ATOM 5841 N N . SER A 1 727 ? 21.113 -3.052 26.970 1.00 81.38 727 SER A N 1
ATOM 5842 C CA . SER A 1 727 ? 21.973 -2.402 25.979 1.00 81.38 727 SER A CA 1
ATOM 5843 C C . SER A 1 727 ? 23.277 -1.908 26.611 1.00 81.38 727 SER A C 1
ATOM 5845 O O . SER A 1 727 ? 23.286 -1.106 27.547 1.00 81.38 727 SER A O 1
ATOM 5847 N N . ARG A 1 728 ? 24.416 -2.347 26.059 1.00 71.12 728 ARG A N 1
ATOM 5848 C CA . ARG A 1 728 ? 25.750 -1.894 26.495 1.00 71.12 728 ARG A CA 1
ATOM 5849 C C . ARG A 1 728 ? 26.119 -0.512 25.956 1.00 71.12 728 ARG A C 1
ATOM 5851 O O . ARG A 1 728 ? 26.945 0.164 26.558 1.00 71.12 728 ARG A O 1
ATOM 5858 N N . ARG A 1 729 ? 25.524 -0.084 24.836 1.00 72.44 729 ARG A N 1
ATOM 5859 C CA . ARG A 1 729 ? 25.852 1.197 24.184 1.00 72.44 729 ARG A CA 1
ATOM 5860 C C . ARG A 1 729 ? 25.162 2.396 24.818 1.00 72.44 729 ARG A C 1
ATOM 5862 O O . ARG A 1 729 ? 25.706 3.494 24.752 1.00 72.44 729 ARG A O 1
ATOM 5869 N N . ASN A 1 730 ? 23.992 2.197 25.418 1.00 79.25 730 ASN A N 1
ATOM 5870 C CA . ASN A 1 730 ? 23.228 3.274 26.027 1.00 79.25 730 ASN A CA 1
ATOM 5871 C C . ASN A 1 730 ? 22.887 2.954 27.496 1.00 79.25 730 ASN A C 1
ATOM 5873 O O . ASN A 1 730 ? 21.949 2.200 27.753 1.00 79.25 730 ASN A O 1
ATOM 5877 N N . PRO A 1 731 ? 23.601 3.542 28.475 1.00 85.00 731 PRO A N 1
ATOM 5878 C CA . PRO A 1 731 ? 23.343 3.298 29.891 1.00 85.00 731 PRO A CA 1
ATOM 5879 C C . PRO A 1 731 ? 22.129 4.065 30.443 1.00 85.00 731 PRO A C 1
ATOM 5881 O O . PRO A 1 731 ? 21.714 3.785 31.566 1.00 85.00 731 PRO A O 1
ATOM 5884 N N . HIS A 1 732 ? 21.544 5.011 29.698 1.00 87.69 732 HIS A N 1
ATOM 5885 C CA . HIS A 1 732 ? 20.555 5.953 30.235 1.00 87.69 732 HIS A CA 1
ATOM 5886 C C . HIS A 1 732 ? 19.280 5.278 30.751 1.00 87.69 732 HIS A C 1
ATOM 5888 O O . HIS A 1 732 ? 18.749 5.715 31.763 1.00 87.69 732 HIS A O 1
ATOM 5894 N N . THR A 1 733 ? 18.824 4.179 30.140 1.00 88.31 733 THR A N 1
ATOM 5895 C CA . THR A 1 733 ? 17.665 3.425 30.651 1.00 88.31 733 THR A CA 1
ATOM 5896 C C . THR A 1 733 ? 17.958 2.798 32.018 1.00 88.31 733 THR A C 1
ATOM 5898 O O . THR A 1 733 ? 17.131 2.896 32.920 1.00 88.31 733 THR A O 1
ATOM 5901 N N . ARG A 1 734 ? 19.157 2.230 32.223 1.00 89.12 734 ARG A N 1
ATOM 5902 C CA . ARG A 1 734 ? 19.576 1.690 33.532 1.00 89.12 734 ARG A CA 1
ATOM 5903 C C . ARG A 1 734 ? 19.712 2.795 34.577 1.00 89.12 734 ARG A C 1
ATOM 5905 O O . ARG A 1 734 ? 19.216 2.638 35.689 1.00 89.12 734 ARG A O 1
ATOM 5912 N N . LEU A 1 735 ? 20.324 3.918 34.200 1.00 89.12 735 LEU A N 1
ATOM 5913 C CA . LEU A 1 735 ? 20.464 5.085 35.073 1.00 89.12 735 LEU A CA 1
ATOM 5914 C C . LEU A 1 735 ? 19.099 5.658 35.471 1.00 89.12 735 LEU A C 1
ATOM 5916 O O . LEU A 1 735 ? 18.895 5.955 36.641 1.00 89.12 735 LEU A O 1
ATOM 5920 N N . ALA A 1 736 ? 18.144 5.745 34.542 1.00 89.62 736 ALA A N 1
ATOM 5921 C CA . ALA A 1 736 ? 16.793 6.220 34.830 1.00 89.62 736 ALA A CA 1
ATOM 5922 C C . ALA A 1 736 ? 16.051 5.292 35.807 1.00 89.62 736 ALA A C 1
ATOM 5924 O O . ALA A 1 736 ? 15.440 5.775 36.756 1.00 89.62 736 ALA A O 1
ATOM 5925 N N . PHE A 1 737 ? 16.155 3.965 35.647 1.00 89.75 737 PHE A N 1
ATOM 5926 C CA . PHE A 1 737 ? 15.604 3.012 36.622 1.00 89.75 737 PHE A CA 1
ATOM 5927 C C . PHE A 1 737 ? 16.259 3.141 38.005 1.00 89.75 737 PHE A C 1
ATOM 5929 O O . PHE A 1 737 ? 15.560 3.102 39.016 1.00 89.75 737 PHE A O 1
ATOM 5936 N N . GLN A 1 738 ? 17.582 3.328 38.066 1.00 89.12 738 GLN A N 1
ATOM 5937 C CA . GLN A 1 738 ? 18.301 3.549 39.326 1.00 89.12 738 GLN A CA 1
ATOM 5938 C C . GLN A 1 738 ? 17.887 4.864 40.002 1.00 89.12 738 GLN A C 1
ATOM 5940 O O . GLN A 1 738 ? 17.646 4.879 41.207 1.00 89.12 738 GLN A O 1
ATOM 5945 N N . GLN A 1 739 ? 17.752 5.946 39.233 1.00 89.81 739 GLN A N 1
ATOM 5946 C CA . GLN A 1 739 ? 17.292 7.246 39.726 1.00 89.81 739 GLN A CA 1
ATOM 5947 C C . GLN A 1 739 ? 15.850 7.172 40.234 1.00 89.81 739 GLN A C 1
ATOM 5949 O O . GLN A 1 739 ? 15.583 7.609 41.348 1.00 89.81 739 GLN A O 1
ATOM 5954 N N . LEU A 1 740 ? 14.941 6.546 39.478 1.00 88.69 740 LEU A N 1
ATOM 5955 C CA . LEU A 1 740 ? 13.555 6.320 39.902 1.00 88.69 740 LEU A CA 1
ATOM 5956 C C . LEU A 1 740 ? 13.484 5.505 41.195 1.00 88.69 740 LEU A C 1
ATOM 5958 O O . LEU A 1 740 ? 12.734 5.865 42.099 1.00 88.69 740 LEU A O 1
ATOM 5962 N N . LYS A 1 741 ? 14.290 4.442 41.311 1.00 89.88 741 LYS A N 1
ATOM 5963 C CA . LYS A 1 741 ? 14.400 3.659 42.547 1.00 89.88 741 LYS A CA 1
ATOM 5964 C C . LYS A 1 741 ? 14.842 4.542 43.712 1.00 89.88 741 LYS A C 1
ATOM 5966 O O . LYS A 1 741 ? 14.205 4.508 44.759 1.00 89.88 741 LYS A O 1
ATOM 5971 N N . HIS A 1 742 ? 15.900 5.333 43.539 1.00 90.69 742 HIS A N 1
ATOM 5972 C CA . HIS A 1 742 ? 16.410 6.198 44.601 1.00 90.69 742 HIS A CA 1
ATOM 5973 C C . HIS A 1 742 ? 15.377 7.250 45.034 1.00 90.69 742 HIS A C 1
ATOM 5975 O O . HIS A 1 742 ? 15.118 7.381 46.225 1.00 90.69 742 HIS A O 1
ATOM 5981 N N . SER A 1 743 ? 14.703 7.913 44.087 1.00 88.94 743 SER A N 1
ATOM 5982 C CA . SER A 1 743 ? 13.642 8.882 44.392 1.00 88.94 743 SER A CA 1
ATOM 5983 C C . SER A 1 743 ? 12.440 8.249 45.100 1.00 88.94 743 SER A C 1
ATOM 5985 O O . SER A 1 743 ? 11.872 8.851 46.007 1.00 88.94 743 SER A O 1
ATOM 5987 N N . LEU A 1 744 ? 12.044 7.030 44.718 1.00 88.06 744 LEU A N 1
ATOM 5988 C CA . LEU A 1 744 ? 10.959 6.307 45.388 1.00 88.06 744 LEU A CA 1
ATOM 5989 C C . LEU A 1 744 ? 11.337 5.885 46.813 1.00 88.06 744 LEU A C 1
ATOM 5991 O O . LEU A 1 744 ? 10.498 5.978 47.708 1.00 88.06 744 LEU A O 1
ATOM 5995 N N . LEU A 1 745 ? 12.583 5.458 47.033 1.00 89.88 745 LEU A N 1
ATOM 5996 C CA . LEU A 1 745 ? 13.095 5.137 48.367 1.00 89.88 745 LEU A CA 1
ATOM 5997 C C . LEU A 1 745 ? 13.146 6.381 49.255 1.00 89.88 745 LEU A C 1
ATOM 5999 O O . LEU A 1 745 ? 12.635 6.338 50.369 1.00 89.88 745 LEU A O 1
ATOM 6003 N N . GLU A 1 746 ? 13.636 7.508 48.735 1.00 90.88 746 GLU A N 1
ATOM 6004 C CA . GLU A 1 746 ? 13.659 8.778 49.467 1.00 90.88 746 GLU A CA 1
ATOM 6005 C C . GLU A 1 746 ? 12.244 9.200 49.904 1.00 90.88 746 GLU A C 1
ATOM 6007 O O . GLU A 1 746 ? 12.028 9.612 51.043 1.00 90.88 746 GLU A O 1
ATOM 6012 N N . VAL A 1 747 ? 11.240 9.043 49.032 1.00 88.44 747 VAL A N 1
ATOM 6013 C CA . VAL A 1 747 ? 9.833 9.327 49.367 1.00 88.44 747 VAL A CA 1
ATOM 6014 C C . VAL A 1 747 ? 9.279 8.340 50.401 1.00 88.44 747 VAL A C 1
ATOM 6016 O O . VAL A 1 747 ? 8.523 8.747 51.283 1.00 88.44 747 VAL A O 1
ATOM 6019 N N . ALA A 1 748 ? 9.649 7.060 50.326 1.00 87.06 748 ALA A N 1
ATOM 6020 C CA . ALA A 1 748 ? 9.225 6.034 51.281 1.00 87.06 748 ALA A CA 1
ATOM 6021 C C . ALA A 1 748 ? 9.877 6.184 52.671 1.00 87.06 748 ALA A C 1
ATOM 6023 O O . ALA A 1 748 ? 9.312 5.728 53.671 1.00 87.06 748 ALA A O 1
ATOM 6024 N N . GLU A 1 749 ? 11.050 6.816 52.737 1.00 87.44 749 GLU A N 1
ATOM 6025 C CA . GLU A 1 749 ? 11.799 7.094 53.967 1.00 87.44 749 GLU A CA 1
ATOM 6026 C C . GLU A 1 749 ? 11.336 8.374 54.680 1.00 87.44 749 GLU A C 1
ATOM 6028 O O . GLU A 1 749 ? 11.574 8.525 55.880 1.00 87.44 749 GLU A O 1
ATOM 6033 N N . ARG A 1 750 ? 10.609 9.273 54.000 1.00 89.12 750 ARG A N 1
ATOM 6034 C CA . ARG A 1 750 ? 10.070 10.491 54.627 1.00 89.12 750 ARG A CA 1
ATOM 6035 C C . ARG A 1 750 ? 9.025 10.157 55.707 1.00 89.12 750 ARG A C 1
ATOM 6037 O O . ARG A 1 750 ? 8.087 9.402 55.440 1.00 89.12 750 ARG A O 1
ATOM 6044 N N . PRO A 1 751 ? 9.088 10.797 56.893 1.00 78.00 751 PRO A N 1
ATOM 6045 C CA . PRO A 1 751 ? 8.187 10.508 58.016 1.00 78.00 751 PRO A CA 1
ATOM 6046 C C . PRO A 1 751 ? 6.714 10.874 57.751 1.00 78.00 751 PRO A C 1
ATOM 6048 O O . PRO A 1 751 ? 5.832 10.401 58.458 1.00 78.00 751 PRO A O 1
ATOM 6051 N N . ALA A 1 752 ? 6.435 11.681 56.722 1.00 81.81 752 ALA A N 1
ATOM 6052 C CA . ALA A 1 752 ? 5.085 12.078 56.313 1.00 81.81 752 ALA A CA 1
ATOM 6053 C C . ALA A 1 752 ? 4.407 11.100 55.323 1.00 81.81 752 ALA A C 1
ATOM 6055 O O . ALA A 1 752 ? 3.301 11.372 54.855 1.00 81.81 752 ALA A O 1
ATOM 6056 N N . CYS A 1 753 ? 5.058 9.991 54.949 1.00 81.12 753 CYS A N 1
ATOM 6057 C CA . CYS A 1 753 ? 4.525 9.049 53.963 1.00 81.12 753 CYS A CA 1
ATOM 6058 C C . CYS A 1 753 ? 3.500 8.076 54.595 1.00 81.12 753 CYS A C 1
ATOM 6060 O O . CYS A 1 753 ? 3.833 7.397 55.571 1.00 81.12 753 CYS A O 1
ATOM 6062 N N . PRO A 1 754 ? 2.270 7.945 54.053 1.00 88.38 754 PRO A N 1
ATOM 6063 C CA . PRO A 1 754 ? 1.271 7.002 54.560 1.00 88.38 754 PRO A CA 1
ATOM 6064 C C . PRO A 1 754 ? 1.747 5.542 54.487 1.00 88.38 754 PRO A C 1
ATOM 6066 O O . PRO A 1 754 ? 2.324 5.123 53.482 1.00 88.38 754 PRO A O 1
ATOM 6069 N N . GLY A 1 755 ? 1.422 4.728 55.499 1.00 85.00 755 GLY A N 1
ATOM 6070 C CA . GLY A 1 755 ? 1.857 3.323 55.574 1.00 85.00 755 GLY A CA 1
ATOM 6071 C C . GLY A 1 755 ? 1.499 2.484 54.338 1.00 85.00 755 GLY A C 1
ATOM 6072 O O . GLY A 1 755 ? 2.337 1.738 53.840 1.00 85.00 755 GLY A O 1
ATOM 6073 N N . LEU A 1 756 ? 0.301 2.678 53.771 1.00 86.00 756 LEU A N 1
ATOM 6074 C CA . LEU A 1 756 ? -0.128 1.995 52.541 1.00 86.00 756 LEU A CA 1
ATOM 6075 C C . LEU A 1 756 ? 0.728 2.371 51.321 1.00 86.00 756 LEU A C 1
ATOM 6077 O O . LEU A 1 756 ? 1.088 1.500 50.530 1.00 86.00 756 LEU A O 1
ATOM 6081 N N . ALA A 1 757 ? 1.082 3.653 51.179 1.00 85.06 757 ALA A N 1
ATOM 6082 C CA . ALA A 1 757 ? 1.938 4.123 50.092 1.00 85.06 757 ALA A CA 1
ATOM 6083 C C . ALA A 1 757 ? 3.356 3.557 50.236 1.00 85.06 757 ALA A C 1
ATOM 6085 O O . ALA A 1 757 ? 3.936 3.087 49.260 1.00 85.06 757 ALA A O 1
ATOM 6086 N N . LYS A 1 758 ? 3.874 3.508 51.468 1.00 88.19 758 LYS A N 1
ATOM 6087 C CA . LYS A 1 758 ? 5.170 2.903 51.785 1.00 88.19 758 LYS A CA 1
ATOM 6088 C C . LYS A 1 758 ? 5.217 1.423 51.389 1.00 88.19 758 LYS A C 1
ATOM 6090 O O . LYS A 1 758 ? 6.125 1.017 50.667 1.00 88.19 758 LYS A O 1
ATOM 6095 N N . THR A 1 759 ? 4.217 0.628 51.778 1.00 88.12 759 THR A N 1
ATOM 6096 C CA . THR A 1 759 ? 4.124 -0.791 51.389 1.00 88.12 759 THR A CA 1
ATOM 6097 C C . THR A 1 759 ? 4.004 -0.962 49.873 1.00 88.12 759 THR A C 1
ATOM 6099 O O . THR A 1 759 ? 4.673 -1.819 49.296 1.00 88.12 759 THR A O 1
ATOM 6102 N N . PHE A 1 760 ? 3.202 -0.128 49.203 1.00 88.31 760 PHE A N 1
ATOM 6103 C CA . PHE A 1 760 ? 3.056 -0.170 47.747 1.00 88.31 760 PHE A CA 1
ATOM 6104 C C . PHE A 1 760 ? 4.369 0.139 47.013 1.00 88.31 760 PHE A C 1
ATOM 6106 O O . PHE A 1 760 ? 4.706 -0.555 46.052 1.00 88.31 760 PHE A O 1
ATOM 6113 N N . ILE A 1 761 ? 5.131 1.137 47.476 1.00 88.69 761 ILE A N 1
ATOM 6114 C CA . ILE A 1 761 ? 6.429 1.505 46.896 1.00 88.69 761 ILE A CA 1
ATOM 6115 C C . ILE A 1 761 ? 7.420 0.342 47.014 1.00 88.69 761 ILE A C 1
ATOM 6117 O O . ILE A 1 761 ? 7.989 -0.069 46.003 1.00 88.69 761 ILE A O 1
ATOM 6121 N N . PHE A 1 762 ? 7.590 -0.238 48.208 1.00 89.88 762 PHE A N 1
ATOM 6122 C CA . PHE A 1 762 ? 8.518 -1.359 48.402 1.00 89.88 762 PHE A CA 1
ATOM 6123 C C . PHE A 1 762 ? 8.129 -2.594 47.582 1.00 89.88 762 PHE A C 1
ATOM 6125 O O . PHE A 1 762 ? 8.991 -3.198 46.940 1.00 89.88 762 PHE A O 1
ATOM 6132 N N . ASN A 1 763 ? 6.837 -2.929 47.524 1.00 88.81 763 ASN A N 1
ATOM 6133 C CA . ASN A 1 763 ? 6.349 -4.033 46.697 1.00 88.81 763 ASN A CA 1
ATOM 6134 C C . ASN A 1 763 ? 6.601 -3.777 45.205 1.00 88.81 763 ASN A C 1
ATOM 6136 O O . ASN A 1 763 ? 7.035 -4.678 44.491 1.00 88.81 763 ASN A O 1
ATOM 6140 N N . SER A 1 764 ? 6.379 -2.547 44.734 1.00 84.44 764 SER A N 1
ATOM 6141 C CA . SER A 1 764 ? 6.616 -2.175 43.335 1.00 84.44 764 SER A CA 1
ATOM 6142 C C . SER A 1 764 ? 8.094 -2.287 42.960 1.00 84.44 764 SER A C 1
ATOM 6144 O O . SER A 1 764 ? 8.414 -2.835 41.906 1.00 84.44 764 SER A O 1
ATOM 6146 N N . ILE A 1 765 ? 9.000 -1.831 43.834 1.00 88.38 765 ILE A N 1
ATOM 6147 C CA . ILE A 1 765 ? 10.451 -1.969 43.636 1.00 88.38 765 ILE A CA 1
ATOM 6148 C C . ILE A 1 765 ? 10.834 -3.452 43.560 1.00 88.38 765 ILE A C 1
ATOM 6150 O O . ILE A 1 765 ? 11.487 -3.857 42.601 1.00 88.38 765 ILE A O 1
ATOM 6154 N N . SER A 1 766 ? 10.365 -4.272 44.506 1.00 88.25 766 SER A N 1
ATOM 6155 C CA . SER A 1 766 ? 10.657 -5.712 44.537 1.00 88.25 766 SER A CA 1
ATOM 6156 C C . SER A 1 766 ? 10.183 -6.438 43.271 1.00 88.25 766 SER A C 1
ATOM 6158 O O . SER A 1 766 ? 10.907 -7.263 42.713 1.00 88.25 766 SER A O 1
ATOM 6160 N N . VAL A 1 767 ? 8.989 -6.101 42.772 1.00 85.94 767 VAL A N 1
ATOM 6161 C CA . VAL A 1 767 ? 8.458 -6.663 41.523 1.00 85.94 767 VAL A CA 1
ATOM 6162 C C . VAL A 1 767 ? 9.339 -6.277 40.335 1.00 85.94 767 VAL A C 1
ATOM 6164 O O . VAL A 1 767 ? 9.732 -7.154 39.567 1.00 85.94 767 VAL A O 1
ATOM 6167 N N . VAL A 1 768 ? 9.684 -4.995 40.184 1.00 85.88 768 VAL A N 1
ATOM 6168 C CA . VAL A 1 768 ? 10.520 -4.526 39.065 1.00 85.88 768 VAL A CA 1
ATOM 6169 C C . VAL A 1 768 ? 11.904 -5.179 39.096 1.00 85.88 768 VAL A C 1
ATOM 6171 O O . VAL A 1 768 ? 12.385 -5.616 38.053 1.00 85.88 768 VAL A O 1
ATOM 6174 N N . GLU A 1 769 ? 12.518 -5.314 40.273 1.00 86.31 769 GLU A N 1
ATOM 6175 C CA . GLU A 1 769 ? 13.814 -5.985 40.438 1.00 86.31 769 GLU A CA 1
ATOM 6176 C C . GLU A 1 769 ? 13.755 -7.472 40.082 1.00 86.31 769 GLU A C 1
ATOM 6178 O O . GLU A 1 769 ? 14.674 -7.984 39.447 1.00 86.31 769 GLU A O 1
ATOM 6183 N N . ARG A 1 770 ? 12.652 -8.158 40.400 1.00 85.31 770 ARG A N 1
ATOM 6184 C CA . ARG A 1 770 ? 12.455 -9.565 40.024 1.00 85.31 770 ARG A CA 1
ATOM 6185 C C . ARG A 1 770 ? 12.355 -9.767 38.508 1.00 85.31 770 ARG A C 1
ATOM 6187 O O . ARG A 1 770 ? 12.728 -10.827 38.012 1.00 85.31 770 ARG A O 1
ATOM 6194 N N . PHE A 1 771 ? 11.842 -8.776 37.780 1.00 82.38 771 PHE A N 1
ATOM 6195 C CA . PHE A 1 771 ? 11.716 -8.802 36.317 1.00 82.38 771 PHE A CA 1
ATOM 6196 C C . PHE A 1 771 ? 12.908 -8.176 35.579 1.00 82.38 771 PHE A C 1
ATOM 6198 O O . PHE A 1 771 ? 12.918 -8.175 34.341 1.00 82.38 771 PHE A O 1
ATOM 6205 N N . ALA A 1 772 ? 13.895 -7.641 36.302 1.00 81.94 772 ALA A N 1
ATOM 6206 C CA . ALA A 1 772 ? 15.096 -7.076 35.711 1.00 81.94 772 ALA A CA 1
ATOM 6207 C C . ALA A 1 772 ? 16.032 -8.197 35.211 1.00 81.94 772 ALA A C 1
ATOM 6209 O O . ALA A 1 772 ? 16.232 -9.195 35.905 1.00 81.94 772 ALA A O 1
ATOM 6210 N N . PRO A 1 773 ? 16.622 -8.070 34.008 1.00 79.12 773 PRO A N 1
ATOM 6211 C CA . PRO A 1 773 ? 17.643 -9.008 33.559 1.00 79.12 773 PRO A CA 1
ATOM 6212 C C . PRO A 1 773 ? 18.914 -8.904 34.403 1.00 79.12 773 PRO A C 1
ATOM 6214 O O . PRO A 1 773 ? 19.294 -7.813 34.825 1.00 79.12 773 PRO A O 1
ATOM 6217 N N . ALA A 1 774 ? 19.618 -10.028 34.559 1.00 71.44 774 ALA A N 1
ATOM 6218 C CA . ALA A 1 774 ? 20.999 -10.026 35.029 1.00 71.44 774 ALA A CA 1
ATOM 6219 C C . ALA A 1 774 ? 21.879 -9.366 33.952 1.00 71.44 774 ALA A C 1
ATOM 6221 O O . ALA A 1 774 ? 21.990 -9.895 32.842 1.00 71.44 774 ALA A O 1
ATOM 6222 N N . VAL A 1 775 ? 22.428 -8.185 34.250 1.00 60.09 775 VAL A N 1
ATOM 6223 C CA . VAL A 1 775 ? 23.277 -7.390 33.341 1.00 60.09 775 VAL A CA 1
ATOM 6224 C C . VAL A 1 775 ? 24.723 -7.417 33.785 1.00 60.09 775 VAL A C 1
ATOM 6226 O O . VAL A 1 775 ? 24.949 -7.249 35.003 1.00 60.09 775 VAL A O 1
#

Sequence (775 aa):
MLRDLLICGKLPADPWNRVHCCEGSVLVLIEFCQVQGPIPLLCFPEDVGPHLNLDQVAIWLMSSENTHGSQTFLYNQLMDLHAIVQHVTLLDITARAFQRPAALAFISSEKPGYGLRRDFNRLVGDALRPFLACNRQMFRSYGENMIDVANEMQHERLNSYYSLTGLSLSPSGNNKIRQVSKQLKELLDYRPKEVNGNTPKRLNLQFLDMYKLVSCYPSFCNCGHNPEDFKDFLEIINEPLSSKLIPFIKLAPCSGAQFKQDFCAIYDLLVHKSKEAGVLFSAGYPVLSSYSESGYQRTKEEEHKEDLVANGAVDIVKISRQFPNENSLRCLGATLIQCLYPLLSGEEMAVIASEQRLSTGIDLLQKLNSLKISRVFENAEWCNDENDDRYMTQLRGFTVSRDKTSEFVDKSSRKVIVDLNNQRLYSQFYEGQLLQPLTMAKAFPSDQSLILFILSILADFCFFAQIGKRISVDKMGRKLQLKKQDVLIVANILAEYDIERFLRMVEIREADDNDTATSDTSQPSTSHTSRPSGVQRMTFFDFLKRDPIYTAIAWLRILSLYFTINYLLFLAGLTSGRAVYYKVIMAAAASYAFRLHQRLKENLRNIFSREFVAQLFFEDSAHYLLYSIVFINSQTVTMALFPISGYSLYHTTLYLMQLSEAIGQTNAAWAKAAGQFRQLYSNTLLSTIACVEIFLFPVLAAMIFTGKASFMFIFLYYRFLWLRYTSRRNPHTRLAFQQLKHSLLEVAERPACPGLAKTFIFNSISVVERFAPAV

Foldseek 3Di:
DVVVVPDDDDDPPDPVQQQAQFPFKKKWKWWQAPVPGIDTDDIPPPPRDPRDDVVVVRCVLVPDDDDAQDWDWDADNRNLKTKTKHKHWFAFLLDVLRIIIMIIIIIDSDHFFPVLNVLCSVLVVVLVLLQLLLLLVVNLVLLVVLLVVLVVVVVPDPVVPVVVVVDDFDPQLNVLSNVSNVVSCVQVVDDPPPDPPDDPDDDPVSSVVVSVSNPPDRPNDPDPDDVVVSVVVSVQSRDPPSNDGDPPLVSRVVSSVVSSVSSNVSVVVSRVVSPQDALDDFPRFRQAGDLPDPQDDDDPPPPPDPPDPDDPFDDLSVVLVPADQDQLLCVCQQCNCQLLLCQLLLFAEEEEDAPVCVRSSSNVLSLSLNSHGARDNDDATADADLPPPVDDDRYHYYHDDLVCPVVSVVPDPGQWYCYPSVRDTRGDDDPWDLCVVSNVDPDDPGSSRVSVVSSVSVVVLVVLLVVCLVPPLVVSCVVVVTDPSSSSSSLSNNCRRPVVSSVVSVVVVVVVVVVVVPPDDDDDDDDDDDDDDDLPQDDLVRVCVPDVLLNLLLVLLVQLLVLLVVVVVVVVVNDDDPVSLLSNLVSLLVSLVSVLCVVCVVVVVCCPDPVSVVVCLLDPSNLSNLLSVLCNPFDRDSLSSLLSNLVSLLSNLVVLLVSCVNNVVCVDPSNVVSVVCCVPCVLVSLLVSLVSLVVVLVVQVVCVVVVRDDPVSNVSSLSSLQSVCPHPVRPSNVVNLVVVLVVLVVQLPDPPHDPVSNVVSVVVNVVVVVSHDDD

InterPro domains:
  IPR005344 TMEM33/Pom33 family [PF03661] (541-773)
  IPR037521 Folliculin/SMCR8, tripartite DENN domain [PS51834] (16-508)
  IPR051645 PER33/POM33 transmembrane regulator [PTHR12703] (516-773)
  IPR060402 Guanine nucleotide exchange protein SMCR8, C-terminal [PF27109] (334-494)